Protein 7U4H (pdb70)

InterPro domains:
  IPR001264 Glycosyl transferase, family 51 [PF00912] (29-198)
  IPR001460 Penicillin-binding protein, transpeptidase [PF00905] (474-726)
  IPR012338 Beta-lactamase/transpeptidase-like [G3DSA:3.40.710.10] (445-812)
  IPR012338 Beta-lactamase/transpeptidase-like [SSF56601] (216-817)
  IPR023346 Lysozyme-like domain superfamily [SSF53955] (19-252)
  IPR036950 Transglycosylase domain [G3DSA:1.10.3810.10] (22-246)
  IPR050396 Glycosyltransferase 51/Transpeptidase [PTHR32282] (19-915)

Secondary structure (DSSP, 8-state):
---EEEE-TTS-EEEEE--------S-HHHHHHHHHHHHHHHHHHH---HHHHHHHHHHS--EEEE---HHHHHHHHHHHHTHHHHTT---SSSSTTEE-EE-TT--EE-SSS-EEEEEHHHHB-TTS-EEE-TTSEEE-TTS-EEEESTTEEEETTEEEE--EEEE-TTS-EEEE-B-EEE--SSSEEEEETTEEEE-HHHHTTTSSSEEE-TTS-EEE-TTTS-B-SS-EEESEEEEEEEETTTTEEEEEE-SS--SS----HHHHS-B--GGGHHIIIIIHHHHTTT--TT-EEEE-----TTS------TTSS--EEEEHHHHHHTT-HHHHHHHHHHS-HHHHHHHHHHTTSS-SSSSSSSS---TTT-SSS-S-SHHHHHH---SS-B-HHHHHHHHHHHHTTTEE---BSEEEEE-SSS-EEE------EE-S-HHHHHHHHHHHTTHHHHH-GGG--SSB--EEEEEE-GGG-EEEEEEE-SS-EEEEEEE-SSTTSEES-TTTHHHHHHHHHHHHHTTTPPPB------TTEEEEEEESSSSSBP-TT-SSEEEEEEETT-S--SB-/---EEE-TTS-EEEE--------S-HHHHHHHHHHHHHHHHHHH---HHHHHHHHHHS--EEEE---HHHHHHHHHHHHTHHHHTT---SSSSTTEE-EE-TT--EE-SS--EEEEEHHHHB-TTS-EEE-TTSEEE-TTS-EEEE-SSEEEETTEEEE--EEEE-TTS-EEEE-B-EEE-----EEETTEEEE-GGGTTTT-TTEEE-TTS-EEE-TTSS-B-SS-EEESEEEEEEEETTTTEEEEEE-SS--SSS---HHHH--B--GGGHHIIIIIHHHHTTT--TT-EEEE-----TTS------TTSS--EEEEHHHHHHTT-HHHHHHHHHHS-HHHHHHHHHHTTSS-SS-SSSSS---TTT-SSS-S-SHHHHHH---SS-B-HHHHHHHHHHHHTTTEE---BSEEEEE-SSS-EEE------EESS-HHHHHHHHHHGGGHHHHH-GGG--SSB--EEEEEE-GGG-EEEEEEE-SS-EEEEEEE-SSTTSEES-TTTHHHHHHHHHHHHHTTTPPPB------TTEEEEEEESSSSSBP-TT-SSEEEEEEETT-S--SB-

B-factor: mean 61.92, std 21.51, range [27.69, 157.67]

Foldseek 3Di:
DAFEFEAELVRHTADGDADDCPDHQWFCQQVVVQLVVQLVQQCVVVVDDSVRSVCCRGPQNKYFHWHAPVQLQNVVLVCLLVVLVLLVFDAPDAAGQWDADADPQGFGAFPVGHGQAAAQVQAAPPQRWGKAAPPQWDQDPQRKIKGADPQWFDDPQKIAGGKHWDQDPRSWIFIKGKAIARQDPDQKDDDHRRIIMGGVVRCVVPVQAWDQDPNRIITGDCVRIPIRVVGATPDWKWKWKAFLQALETHYTGQTSDTDDHDDRQQAPAFDQQFLLLALQQFVLLLLVPQAFQLAWFFFDQDADPVGHRPDAFPPRDGDTIFGNLCCSLSSRLSRLLVRCVVPDLVSSVVSCCQLPQAPPPPSVPHQFADCVNDVPFGQSDSCCNRGRPHSRHHHNQSSLQSQSCLLNLQKGWHRGGTAFMAGPVGDTPGGDDIPIGRSHGSQSSVQSQVSQLSNCVPQQVLQDDDQWRKGWHWGQDPPSQKTWIWTDTNGITMIMIIHHPPSSIHGPDPRSSRSNVNNVSVCSVCPPPHRDYRDDHDPQKDKAWAASNHGAGEDPPRDHTDIGIDGNVSHHDHYD/DFEFEAELVRHTADGDAVVPDHQFFCQQVVVQLVVQLVQCCVVVVDDSVRSVCCNGPFRKYFHWHAPVQLQNVVLVCLLCVCVLLVFDAPDAAGQWDADADPQGFGAFPVGHGQAAAQVQQAPPQRWGKAAPPQWDQDPQRKIKGADPQWFADPQKIAGGKHWDQDNRSWIFIKGKAMARHDPQADDHRRIGMGGCVRCPVPVQAWDADPRRIITGDSVRIPIRVVGATPDWKKKWWAFLQQLRTHYIDQTSDTDDHDDRQQAPAFDQQFLLLLLQQFVLLVQVPQAFQLAKDFFDQDADPVGDRPDAFPVRDGDTIFGNLCCSLSSRLSRQLVRCVVPDLVSSVLSCCQLPQAPPPPSVPHQAADCVNDVPFGQSDSCCNRGRPHSRHHHNQSSLQSQSCLLNLQWGFHNGGGAFMAGPVGDTPDGDDTRGHHSHGSQSSVQSQVSQQCNCVPQQVLQDDDQWGWGWHWGQDPPSQKTKIWTDTNGITMIMIIHHPPSSIHGPDPRRSRSNVNNVSVCSVCPPPHRDYRDDGDPQKDKAWAASNHQAGEDPPRDHTDIGIDGRVSHHDDYD

Solvent-accessible surface area: 50162 Å² total; per-residue (Å²): 163,109,47,0,23,0,20,2,92,93,105,76,66,3,12,95,3,118,87,150,134,115,146,87,98,8,4,21,0,0,1,24,17,0,35,83,5,0,6,59,35,0,59,79,66,37,68,61,69,55,130,93,0,73,84,62,0,58,112,19,3,0,27,0,19,3,1,1,33,19,103,16,0,64,35,0,13,139,18,1,66,69,1,5,96,24,17,124,13,75,158,198,56,49,18,1,8,14,37,40,141,135,44,248,48,41,8,0,10,18,141,85,44,91,59,37,6,11,75,76,64,36,0,5,37,167,102,31,22,4,34,0,41,64,80,59,27,70,66,76,118,108,99,13,0,40,1,57,6,61,35,0,32,5,159,139,36,36,0,50,14,20,40,0,22,36,67,55,147,83,21,0,0,11,26,11,29,17,25,100,21,114,2,46,112,86,20,36,98,89,144,69,105,71,20,6,34,0,39,29,74,6,17,138,131,62,82,74,2,59,60,72,59,110,116,32,31,0,20,0,44,38,78,44,2,151,16,60,118,130,9,37,20,2,0,0,0,2,0,0,0,0,25,6,114,57,0,33,0,5,0,2,0,0,0,16,23,34,95,62,134,18,73,0,12,1,33,135,48,33,14,36,0,3,16,0,0,0,0,0,0,0,0,0,0,0,15,57,51,80,29,26,1,2,33,32,12,88,2,27,75,26,125,48,121,68,90,104,75,80,2,152,8,152,46,149,33,80,96,26,86,27,4,0,37,61,0,0,5,26,6,0,22,0,0,0,0,65,1,0,86,100,15,31,46,109,73,0,24,80,7,0,60,62,2,6,0,0,43,98,137,92,50,133,73,7,19,0,13,5,48,114,58,29,139,82,137,38,0,40,72,39,35,2,0,0,28,0,35,9,62,120,0,0,9,4,10,57,0,0,1,0,0,4,0,0,12,24,52,0,90,12,8,38,10,13,0,0,53,75,0,21,23,71,122,49,117,60,16,6,109,24,127,42,47,86,71,89,2,7,46,108,18,6,0,18,4,0,10,27,0,0,66,28,0,2,80,64,36,3,120,24,1,98,34,111,74,4,43,12,0,0,0,10,1,52,15,126,109,22,34,0,2,4,0,0,0,0,1,10,40,22,0,0,0,0,8,0,0,0,54,48,69,76,1,41,5,95,42,108,76,25,3,0,1,50,0,0,1,57,0,1,98,41,2,5,128,80,79,132,87,70,148,25,87,54,71,22,159,81,17,52,106,66,89,2,0,39,55,60,20,66,18,8,66,168,85,25,111,52,24,75,130,2,34,3,37,118,73,68,40,26,123,57,146,92,137,70,0,32,1,22,3,94,104,107,77,70,4,13,36,3,114,103,184,118,148,88,98,8,6,20,1,1,2,23,12,0,36,98,3,0,4,62,41,0,66,83,123,76,136,67,71,57,132,96,0,76,81,64,0,58,111,13,11,1,41,0,26,3,0,0,35,19,106,15,0,64,34,0,14,139,20,2,68,65,2,6,98,25,16,124,13,74,155,201,55,52,26,2,6,14,37,66,52,60,47,247,47,55,6,0,11,21,148,84,42,92,61,39,8,10,76,79,62,36,0,4,37,172,103,35,21,3,32,0,45,65,80,56,34,61,115,68,112,114,108,21,36,42,9,61,5,151,33,1,44,17,183,72,44,37,0,53,16,23,40,2,22,34,68,58,143,80,22,0,0,10,27,10,30,17,21,104,32,115,21,50,115,106,130,92,93,50,106,24,34,9,32,28,53,49,90,19,42,92,142,80,79,90,32,54,67,66,61,112,112,30,33,12,21,4,46,38,90,22,2,151,16,62,119,132,9,38,21,2,0,0,0,2,1,0,0,0,26,8,107,33,1,29,0,5,0,0,0,0,0,17,26,34,95,61,131,16,71,0,11,0,32,128,46,30,11,40,0,3,14,0,0,0,0,0,0,0,0,0,0,0,15,54,46,65,31,24,0,1,34,34,16,94,1,22,70,18,124,50,119,68,90,101,75,75,2,134,5,144,48,135,31,83,91,26,89,29,6,0,40,58,0,0,5,28,5,0,21,0,0,0,0,58,2,1,87,103,13,32,42,109,72,0,20,81,5,0,61,49,1,15,0,1,46,82,133,82,44,143,79,8,17,1,15,5,47,116,71,30,124,119,136,40,0,48,71,41,34,2,0,0,29,0,34,9,62,120,0,0,9,3,11,52,0,0,1,0,0,3,0,0,13,10,39,0,76,20,5,40,5,12,0,0,47,76,0,26,24,83,121,51,133,60,15,14,109,34,159,83,106,79,82,87,1,5,41,98,18,5,0,19,4,0,15,28,0,0,68,26,0,2,81,63,35,3,120,24,1,86,35,106,73,4,44,11,0,0,0,8,1,51,14,126,112,21,34,0,2,3,0,0,0,0,0,11,40,26,0,0,0,0,5,0,0,1,53,48,70,80,1,42,6,93,46,106,124,22,2,0,0,51,1,0,1,66,0,1,98,42,2,6,130,82,79,133,88,78,152,27,98,53,70,25,90,56,23,50,108,64,91,0,0,42,50,53,19,75,19,9,68,166,85,25,109,50,22,77,131,4,36,2,35,45,12,64,23,26,103,58,148,91

Nearest PDB structures (foldseek):
  7u4h-assembly1_A  TM=1.002E+00  e=0.000E+00  Chlamydia trachomatis D/UW-3/CX
  7u4h-assembly2_B  TM=9.990E-01  e=0.000E+00  Chlamydia trachomatis D/UW-3/CX
  2v2f-assembly1_F  TM=8.658E-01  e=2.035E-24  Streptococcus pneumoniae
  3upp-assembly1_A  TM=8.184E-01  e=5.133E-16  Mycobacterium tuberculosis H37Rv
  6kgh-assembly1_A  TM=7.457E-01  e=1.758E-15  Mycobacterium tuberculosis H37Rv

Sequence (1148 aa):
IQSSTILDRNENLVEKIENLEFEREVSTYFTEYVKYQVAEKLMKKFNYTKEEAWDKIYNGGLTIHSTMDQNIQKNLEKLYADFANAMNAPRYGGPSFAAFKRDRASNITDEKGNIILYKKANLLDENNNVIIPKGEFSIDSDNSLKINSQRVSIYQNVLSMASFYTVNDQNNLVTHGIGNFQLPEQGVTVENEKSFKISASVFENYKDFYSVNENGNLVLNSKYFQVDEKGTVQPQSSSVVLDHKTGQLIAIIGGRETTGHPLNRAYRVPRQPGSTMKPLGVYIPALDNGYTAATAIEDAPHYNDKKELWPKNWYNGYRGLQTLRESLVQSINVNAVKTLEDIGIEKSKEYFKKFGLINEDNELDDTYVSRSESVDHNDENLSSMALGGMTRGMTNLKMTGAYAAIANDGRYNEPISFTKVVDSTGKTILEPEQKQRQVTSKENAFIMRDILKGVPDVMAHGAKHPTIEVSGKTGTTDDVQDSWFVGFTPYYTIGTWIGFDNQHIKLNNNNSMAATLWGKVNRIVLEGKEPKKFDGPSENIIRKYVSIRTGLLATEGTEKAIYEYFVKGTEPTKYEQSSTILDRNENLVEKIENLFEREVSTYFTEYVKYQVAEKLMKKFNYTKEEAWDKIYNGGLTIHSTMDQNIQKNLEKLYADFANAMNAPRYGGPSFAAFKRDRASNITDEKGNIILYKKANLLDENNNVIIPKGEFSIDSDNSLKINSQRVSIYQNVLSMASFYTVNDQNNLVTHGIGNFQLPEQTVENEKSFKISASVFENYKDFYSVNENGNLVLNSKYFQVDEKGTVQPQSSSVVLDHKTGQLIAIIGGRETTGHPLNRAYRVPRQPGSTMKPLGVYIPALDNGYTAATAIEDAPHYNDKKELWPKNWYNGYRGLQTLRESLVQSINVNAVKTLEDIGIEKSKEYFKKFGLINEDNELDDTYVSRSESVDHNDENLSSMALGGMTRGMTNLKMTGAYAAIANDGRYNEPISFTKVVDSTGKTILEPEQKQRQVTSKENAFIMRDILKGVPDVMAHGAKHPTIEVSGKTGTTDDVQDSWFVGFTPYYTIGTWIGFDNQHIKLNNNNSMAATLWGKVNRIVLEGKEPKKFDGPSENIIRKYVSIRTGLLATEGTEKAIYEYFVKGTEPTKYE

Structure (mmCIF, N/CA/C/O backbone):
data_7U4H
#
_entry.id   7U4H
#
_cell.length_a   175.790
_cell.length_b   175.790
_cell.length_c   339.700
_cell.angle_alpha   90.000
_cell.angle_beta   90.000
_cell.angle_gamma   120.000
#
_symmetry.space_group_name_H-M   'H 3 2'
#
loop_
_entity.id
_entity.type
_entity.pdbx_description
1 polymer 'Penicillin-binding protein 1A (Pbp1a)'
2 non-polymer 'MAGNESIUM ION'
3 non-polymer 1,2-ETHANEDIOL
4 non-polymer '4-(2-HYDROXYETHYL)-1-PIPERAZINE ETHANESULFONIC ACID'
5 non-polymer 'CHLORIDE ION'
6 water water
#
loop_
_atom_site.group_PDB
_atom_site.id
_atom_site.type_symbol
_atom_site.label_atom_id
_atom_site.label_alt_id
_atom_site.label_comp_id
_atom_site.label_asym_id
_atom_site.label_entity_id
_atom_site.label_seq_id
_atom_site.pdbx_PDB_ins_code
_atom_site.Cartn_x
_atom_site.Cartn_y
_atom_site.Cartn_z
_atom_site.occupancy
_atom_site.B_iso_or_equiv
_atom_site.auth_seq_id
_atom_site.auth_comp_id
_atom_site.auth_asym_id
_atom_site.auth_atom_id
_atom_site.pdbx_PDB_model_num
ATOM 1 N N . ILE A 1 18 ? 38.26268 11.90852 6.69469 1.000 113.09297 70 ILE A N 1
ATOM 2 C CA . ILE A 1 18 ? 37.67834 10.61615 6.36218 1.000 112.16242 70 ILE A CA 1
ATOM 3 C C . ILE A 1 18 ? 36.95372 10.03972 7.57457 1.000 108.13688 70 ILE A C 1
ATOM 4 O O . ILE A 1 18 ? 35.75633 9.75805 7.51707 1.000 106.21387 70 ILE A O 1
ATOM 6 N N . GLN A 1 19 ? 37.69115 9.87154 8.67046 1.000 105.50289 71 GLN A N 1
ATOM 7 C CA . GLN A 1 19 ? 37.12952 9.32597 9.89736 1.000 98.57988 71 GLN A CA 1
ATOM 8 C C . GLN A 1 19 ? 36.04943 10.25207 10.45257 1.000 93.20435 71 GLN A C 1
ATOM 9 O O . GLN A 1 19 ? 36.01401 11.45156 10.17063 1.000 99.64502 71 GLN A O 1
ATOM 15 N N . SER A 1 20 ? 35.16520 9.68067 11.26213 1.000 75.59823 72 SER A N 1
ATOM 16 C CA . SER A 1 20 ? 34.08063 10.41892 11.88718 1.000 69.89261 72 SER A CA 1
ATOM 17 C C . SER A 1 20 ? 34.38172 10.61664 13.36900 1.000 68.93708 72 SER A C 1
ATOM 18 O O . SER A 1 20 ? 35.03654 9.78141 14.00078 1.000 68.72468 72 SER A O 1
ATOM 21 N N . SER A 1 21 ? 33.88718 11.72155 13.92770 1.000 60.34680 73 SER A N 1
ATOM 22 C CA . SER A 1 21 ? 34.14551 12.03087 15.32891 1.000 53.56782 73 SER A CA 1
ATOM 23 C C . SER A 1 21 ? 33.19029 11.26923 16.23708 1.000 54.73908 73 SER A C 1
ATOM 24 O O . SER A 1 21 ? 32.00670 11.10491 15.92582 1.000 55.34559 73 SER A O 1
ATOM 27 N N . THR A 1 22 ? 33.71218 10.80222 17.36748 1.000 51.35313 74 THR A N 1
ATOM 28 C CA . THR A 1 22 ? 32.95027 9.95713 18.27118 1.000 47.02383 74 THR A CA 1
ATOM 29 C C . THR A 1 22 ? 33.08790 10.43661 19.70775 1.000 48.81745 74 THR A C 1
ATOM 30 O O . THR A 1 22 ? 34.10890 11.00807 20.10238 1.000 48.11565 74 THR A O 1
ATOM 34 N N . ILE A 1 23 ? 32.03256 10.19977 20.48114 1.000 46.43425 75 ILE A N 1
ATOM 35 C CA . ILE A 1 23 ? 32.03065 10.40471 21.92168 1.000 43.27529 75 ILE A CA 1
ATOM 36 C C . ILE A 1 23 ? 31.93593 9.03403 22.57363 1.000 45.31517 75 ILE A C 1
ATOM 37 O O . ILE A 1 23 ? 31.11294 8.20328 22.16794 1.000 43.38169 75 ILE A O 1
ATOM 42 N N . LEU A 1 24 ? 32.77393 8.79753 23.57562 1.000 44.75007 76 LEU A N 1
ATOM 43 C CA . LEU A 1 24 ? 32.77013 7.55759 24.33448 1.000 40.99313 76 LEU A CA 1
ATOM 44 C C . LEU A 1 24 ? 32.25334 7.82230 25.74113 1.000 42.09595 76 LEU A C 1
ATOM 45 O O . LEU A 1 24 ? 32.08153 8.96907 26.15827 1.000 44.91829 76 LEU A O 1
ATOM 50 N N . ASP A 1 25 ? 32.01961 6.74564 26.48305 1.000 41.68207 77 ASP A N 1
ATOM 51 C CA . ASP A 1 25 ? 31.65348 6.85800 27.88407 1.000 41.43892 77 ASP A CA 1
ATOM 52 C C . ASP A 1 25 ? 32.91233 6.72124 28.73625 1.000 43.65795 77 ASP A C 1
ATOM 53 O O . ASP A 1 25 ? 34.03232 6.63532 28.22538 1.000 47.15797 77 ASP A O 1
ATOM 58 N N . ARG A 1 26 ? 32.72932 6.70607 30.05634 1.000 41.62935 78 ARG A N 1
ATOM 59 C CA . ARG A 1 26 ? 33.88087 6.57216 30.93910 1.000 42.90419 78 ARG A CA 1
ATOM 60 C C . ARG A 1 26 ? 34.52163 5.19069 30.86544 1.000 45.71974 78 ARG A C 1
ATOM 61 O O . ARG A 1 26 ? 35.53919 4.96226 31.53244 1.000 47.91417 78 ARG A O 1
ATOM 69 N N . ASN A 1 27 ? 33.96809 4.27788 30.06291 1.000 42.73112 79 ASN A N 1
ATOM 70 C CA . ASN A 1 27 ? 34.52018 2.93908 29.89722 1.000 45.21710 79 ASN A CA 1
ATOM 71 C C . ASN A 1 27 ? 34.87658 2.64392 28.44431 1.000 47.21433 79 ASN A C 1
ATOM 72 O O . ASN A 1 27 ? 34.97485 1.47291 28.05908 1.000 52.50021 79 ASN A O 1
ATOM 77 N N . GLU A 1 28 ? 35.06062 3.68878 27.63431 1.000 44.76816 80 GLU A N 1
ATOM 78 C CA . GLU A 1 28 ? 35.54580 3.63143 26.25841 1.000 42.70116 80 GLU A CA 1
ATOM 79 C C . GLU A 1 28 ? 34.50491 3.10146 25.28415 1.000 42.42186 80 GLU A C 1
ATOM 80 O O . GLU A 1 28 ? 34.83808 2.83225 24.12387 1.000 46.82569 80 GLU A O 1
ATOM 86 N N . ASN A 1 29 ? 33.25233 2.95966 25.70626 1.000 42.76264 81 ASN A N 1
ATOM 87 C CA . ASN A 1 29 ? 32.20504 2.44728 24.83511 1.000 42.90843 81 ASN A CA 1
ATOM 88 C C . ASN A 1 29 ? 31.61977 3.57467 23.99329 1.000 45.40704 81 ASN A C 1
ATOM 89 O O . ASN A 1 29 ? 31.45173 4.69970 24.47162 1.000 45.07929 81 ASN A O 1
ATOM 94 N N . LEU A 1 30 ? 31.29481 3.26112 22.73974 1.000 47.09076 82 LEU A N 1
ATOM 95 C CA . LEU A 1 30 ? 30.78386 4.27554 21.82557 1.000 44.60852 82 LEU A CA 1
ATOM 96 C C . LEU A 1 30 ? 29.39989 4.74352 22.25904 1.000 43.08738 82 LEU A C 1
ATOM 97 O O . LEU A 1 30 ? 28.53466 3.93884 22.61178 1.000 46.75005 82 LEU A O 1
ATOM 102 N N . VAL A 1 31 ? 29.19308 6.05805 22.22710 1.000 44.60339 83 VAL A N 1
ATOM 103 C CA . VAL A 1 31 ? 27.96575 6.65732 22.73861 1.000 44.31446 83 VAL A CA 1
ATOM 104 C C . VAL A 1 31 ? 27.32759 7.53330 21.66693 1.000 43.98202 83 VAL A C 1
ATOM 105 O O . VAL A 1 31 ? 26.09817 7.59962 21.55896 1.000 50.16873 83 VAL A O 1
ATOM 109 N N . GLU A 1 32 ? 28.14742 8.20997 20.86548 1.000 44.61095 84 GLU A N 1
ATOM 110 C CA . GLU A 1 32 ? 27.62440 8.98907 19.75173 1.000 47.61962 84 GLU A CA 1
ATOM 111 C C . GLU A 1 32 ? 28.64362 9.04896 18.62484 1.000 48.00323 84 GLU A C 1
ATOM 112 O O . GLU A 1 32 ? 29.84273 9.19556 18.87272 1.000 48.92585 84 GLU A O 1
ATOM 118 N N . LYS A 1 33 ? 28.15580 8.93659 17.38873 1.000 47.68602 85 LYS A N 1
ATOM 119 C CA . LYS A 1 33 ? 28.92084 9.30347 16.20206 1.000 49.06484 85 LYS A CA 1
ATOM 120 C C . LYS A 1 33 ? 28.46630 10.69762 15.79094 1.000 52.75816 85 LYS A C 1
ATOM 121 O O . LYS A 1 33 ? 27.31317 10.88970 15.39028 1.000 57.95796 85 LYS A O 1
ATOM 127 N N . ILE A 1 34 ? 29.36793 11.66692 15.89941 1.000 53.87312 86 ILE A N 1
ATOM 128 C CA . ILE A 1 34 ? 29.01524 13.06902 15.70642 1.000 55.90356 86 ILE A CA 1
ATOM 129 C C . ILE A 1 34 ? 28.82087 13.33466 14.21999 1.000 58.59635 86 ILE A C 1
ATOM 130 O O . ILE A 1 34 ? 29.71032 13.06037 13.40796 1.000 60.66592 86 ILE A O 1
ATOM 135 N N . GLU A 1 35 ? 27.65601 13.86849 13.86234 1.000 58.09205 87 GLU A N 1
ATOM 136 C CA . GLU A 1 35 ? 27.38713 14.29738 12.49942 1.000 65.24693 87 GLU A CA 1
ATOM 137 C C . GLU A 1 35 ? 26.69068 15.64908 12.53379 1.000 72.95508 87 GLU A C 1
ATOM 138 O O . GLU A 1 35 ? 25.99531 15.98119 13.49755 1.000 72.59414 87 GLU A O 1
ATOM 144 N N . ASN A 1 36 ? 26.88487 16.42498 11.46847 1.000 78.12676 88 ASN A N 1
ATOM 145 C CA . ASN A 1 36 ? 26.31633 17.76481 11.37719 1.000 78.02441 88 ASN A CA 1
ATOM 146 C C . ASN A 1 36 ? 24.86560 17.66664 10.92168 1.000 83.75969 88 ASN A C 1
ATOM 147 O O . ASN A 1 36 ? 24.58102 17.13331 9.84299 1.000 84.32923 88 ASN A O 1
ATOM 152 N N . LEU A 1 37 ? 23.95143 18.18475 11.73725 1.000 85.57072 89 LEU A N 1
ATOM 153 C CA . LEU A 1 37 ? 22.52145 18.09294 11.47204 1.000 90.65468 89 LEU A CA 1
ATOM 154 C C . LEU A 1 37 ? 21.88045 19.47202 11.51676 1.000 96.00235 89 LEU A C 1
ATOM 155 O O . LEU A 1 37 ? 20.78007 19.65331 12.04686 1.000 97.74009 89 LEU A O 1
ATOM 160 N N . GLU A 1 38 ? 22.56145 20.46476 10.95199 1.000 97.65351 90 GLU A N 1
ATOM 161 C CA . GLU A 1 38 ? 22.04960 21.82999 10.91833 1.000 101.74966 90 GLU A CA 1
ATOM 162 C C . GLU A 1 38 ? 21.95048 22.35272 9.48492 1.000 100.30557 90 GLU A C 1
ATOM 163 O O . GLU A 1 38 ? 22.64124 21.87217 8.58459 1.000 95.98392 90 GLU A O 1
ATOM 165 N N . PHE A 1 257 ? 25.33320 5.84557 14.35326 1.000 70.74008 309 PHE A N 1
ATOM 166 C CA . PHE A 1 257 ? 24.64945 4.58776 14.63735 1.000 71.36800 309 PHE A CA 1
ATOM 167 C C . PHE A 1 257 ? 23.42538 4.82348 15.52495 1.000 70.08137 309 PHE A C 1
ATOM 168 O O . PHE A 1 257 ? 22.99585 5.96362 15.70381 1.000 73.02102 309 PHE A O 1
ATOM 176 N N . GLU A 1 258 ? 22.86238 3.74884 16.07168 1.000 63.31564 310 GLU A N 1
ATOM 177 C CA . GLU A 1 258 ? 21.67452 3.85084 16.91306 1.000 60.18745 310 GLU A CA 1
ATOM 178 C C . GLU A 1 258 ? 22.07244 4.35802 18.29372 1.000 58.09906 310 GLU A C 1
ATOM 179 O O . GLU A 1 258 ? 22.71917 3.64136 19.06429 1.000 58.86234 310 GLU A O 1
ATOM 185 N N . ARG A 1 259 ? 21.69602 5.59797 18.60368 1.000 57.22679 311 ARG A N 1
ATOM 186 C CA . ARG A 1 259 ? 21.91414 6.13151 19.93970 1.000 46.35247 311 ARG A CA 1
ATOM 187 C C . ARG A 1 259 ? 21.20312 5.26630 20.96930 1.000 47.50601 311 ARG A C 1
ATOM 188 O O . ARG A 1 259 ? 20.13073 4.71290 20.71564 1.000 48.91764 311 ARG A O 1
ATOM 196 N N . GLU A 1 260 ? 21.81265 5.15194 22.14396 1.000 48.77189 312 GLU A N 1
ATOM 197 C CA . GLU A 1 260 ? 21.21380 4.43167 23.25275 1.000 42.90854 312 GLU A CA 1
ATOM 198 C C . GLU A 1 260 ? 20.89549 5.32226 24.44220 1.000 41.31216 312 GLU A C 1
ATOM 199 O O . GLU A 1 260 ? 20.26376 4.85226 25.39421 1.000 43.34017 312 GLU A O 1
ATOM 205 N N . VAL A 1 261 ? 21.29605 6.59172 24.40766 1.000 41.75676 313 VAL A N 1
ATOM 206 C CA . VAL A 1 261 ? 20.98291 7.55618 25.44886 1.000 37.85117 313 VAL A CA 1
ATOM 207 C C . VAL A 1 261 ? 20.47830 8.82773 24.78326 1.000 39.90387 313 VAL A C 1
ATOM 208 O O . VAL A 1 261 ? 20.75563 9.09907 23.61252 1.000 39.13871 313 VAL A O 1
ATOM 212 N N . SER A 1 262 ? 19.71499 9.60474 25.54713 1.000 39.27004 314 SER A N 1
ATOM 213 C CA . SER A 1 262 ? 19.22090 10.87597 25.04956 1.000 37.16143 314 SER A CA 1
ATOM 214 C C . SER A 1 262 ? 20.38363 11.84182 24.82770 1.000 38.16849 314 SER A C 1
ATOM 215 O O . SER A 1 262 ? 21.50670 11.63351 25.29788 1.000 38.58029 314 SER A O 1
ATOM 218 N N . THR A 1 263 ? 20.09357 12.93023 24.11924 1.000 40.54431 315 THR A N 1
ATOM 219 C CA . THR A 1 263 ? 21.13018 13.89422 23.77557 1.000 38.66722 315 THR A CA 1
ATOM 220 C C . THR A 1 263 ? 21.56262 14.76766 24.94751 1.000 39.37607 315 THR A C 1
ATOM 221 O O . THR A 1 263 ? 22.43186 15.62094 24.74888 1.000 37.06303 315 THR A O 1
ATOM 225 N N . TYR A 1 264 ? 21.00494 14.57716 26.14704 1.000 38.12723 316 TYR A N 1
ATOM 226 C CA . TYR A 1 264 ? 21.31201 15.46513 27.26741 1.000 39.48102 316 TYR A CA 1
ATOM 227 C C . TYR A 1 264 ? 22.80683 15.48559 27.57042 1.000 38.87941 316 TYR A C 1
ATOM 228 O O . TYR A 1 264 ? 23.44750 16.54166 27.52687 1.000 36.93522 316 TYR A O 1
ATOM 237 N N . PHE A 1 265 ? 23.38384 14.32145 27.87883 1.000 40.72937 317 PHE A N 1
ATOM 238 C CA . PHE A 1 265 ? 24.78581 14.28737 28.28478 1.000 37.24444 317 PHE A CA 1
ATOM 239 C C . PHE A 1 265 ? 25.70630 14.63400 27.12003 1.000 35.91616 317 PHE A C 1
ATOM 240 O O . PHE A 1 265 ? 26.61338 15.46329 27.25851 1.000 35.85578 317 PHE A O 1
ATOM 248 N N . THR A 1 266 ? 25.48890 14.00591 25.96233 1.000 34.69244 318 THR A N 1
ATOM 249 C CA . THR A 1 266 ? 26.39751 14.19716 24.83791 1.000 37.46289 318 THR A CA 1
ATOM 250 C C . THR A 1 266 ? 26.39611 15.63842 24.34046 1.000 39.75704 318 THR A C 1
ATOM 251 O O . THR A 1 266 ? 27.42440 16.12617 23.85567 1.000 39.92234 318 THR A O 1
ATOM 255 N N . GLU A 1 267 ? 25.26158 16.33277 24.44200 1.000 39.47527 319 GLU A N 1
ATOM 256 C CA . GLU A 1 267 ? 25.22400 17.73342 24.03707 1.000 38.18514 319 GLU A CA 1
ATOM 257 C C . GLU A 1 267 ? 26.16064 18.57984 24.89204 1.000 39.67834 319 GLU A C 1
ATOM 258 O O . GLU A 1 267 ? 26.90911 19.41499 24.36889 1.000 41.99254 319 GLU A O 1
ATOM 264 N N . TYR A 1 268 ? 26.13084 18.38277 26.21596 1.000 34.75436 320 TYR A N 1
ATOM 265 C CA . TYR A 1 268 ? 26.99696 19.17510 27.08288 1.000 38.15252 320 TYR A CA 1
ATOM 266 C C . TYR A 1 268 ? 28.46650 18.83174 26.87697 1.000 39.97593 320 TYR A C 1
ATOM 267 O O . TYR A 1 268 ? 29.32702 19.71224 26.99793 1.000 39.63080 320 TYR A O 1
ATOM 276 N N . VAL A 1 269 ? 28.77606 17.56785 26.57902 1.000 38.66682 321 VAL A N 1
ATOM 277 C CA . VAL A 1 269 ? 30.14756 17.21184 26.22537 1.000 38.69813 321 VAL A CA 1
ATOM 278 C C . VAL A 1 269 ? 30.61952 18.07023 25.06236 1.000 41.65049 321 VAL A C 1
ATOM 279 O O . VAL A 1 269 ? 31.65427 18.74319 25.13957 1.000 45.07410 321 VAL A O 1
ATOM 283 N N . LYS A 1 270 ? 29.85023 18.07363 23.97158 1.000 40.64935 322 LYS A N 1
ATOM 284 C CA . LYS A 1 270 ? 30.22873 18.85730 22.80299 1.000 43.08357 322 LYS A CA 1
ATOM 285 C C . LYS A 1 270 ? 30.26427 20.34769 23.12318 1.000 45.08538 322 LYS A C 1
ATOM 286 O O . LYS A 1 270 ? 31.16136 21.06543 22.66448 1.000 45.90472 322 LYS A O 1
ATOM 292 N N . TYR A 1 271 ? 29.30993 20.82979 23.92270 1.000 42.54963 323 TYR A N 1
ATOM 293 C CA . TYR A 1 271 ? 29.34394 22.22666 24.34532 1.000 42.22911 323 TYR A CA 1
ATOM 294 C C . TYR A 1 271 ? 30.63436 22.53315 25.09318 1.000 45.72086 323 TYR A C 1
ATOM 295 O O . TYR A 1 271 ? 31.32849 23.51040 24.78688 1.000 46.99959 323 TYR A O 1
ATOM 304 N N . GLN A 1 272 ? 30.97576 21.69596 26.07709 1.000 46.97430 324 GLN A N 1
ATOM 305 C CA . GLN A 1 272 ? 32.14847 21.96167 26.90389 1.000 46.20671 324 GLN A CA 1
ATOM 306 C C . GLN A 1 272 ? 33.43479 21.76659 26.11285 1.000 45.87985 324 GLN A C 1
ATOM 307 O O . GLN A 1 272 ? 34.38309 22.54593 26.25984 1.000 48.78476 324 GLN A O 1
ATOM 313 N N . VAL A 1 273 ? 33.48300 20.73573 25.26522 1.000 45.36121 325 VAL A N 1
ATOM 314 C CA . VAL A 1 273 ? 34.64115 20.53898 24.39714 1.000 47.36042 325 VAL A CA 1
ATOM 315 C C . VAL A 1 273 ? 34.85563 21.75829 23.50770 1.000 47.86252 325 VAL A C 1
ATOM 316 O O . VAL A 1 273 ? 35.99274 22.19186 23.29017 1.000 48.57438 325 VAL A O 1
ATOM 320 N N . ALA A 1 274 ? 33.76737 22.34549 23.00072 1.000 48.36665 326 ALA A N 1
ATOM 321 C CA . ALA A 1 274 ? 33.89293 23.51631 22.13783 1.000 48.71570 326 ALA A CA 1
ATOM 322 C C . ALA A 1 274 ? 34.45534 24.71289 22.89782 1.000 54.92211 326 ALA A C 1
ATOM 323 O O . ALA A 1 274 ? 35.32467 25.42721 22.38273 1.000 50.55703 326 ALA A O 1
ATOM 325 N N . GLU A 1 275 ? 33.95785 24.96021 24.11279 1.000 61.99036 327 GLU A N 1
ATOM 326 C CA . GLU A 1 275 ? 34.50143 26.04006 24.93043 1.000 60.82608 327 GLU A CA 1
ATOM 327 C C . GLU A 1 275 ? 35.98105 25.82064 25.20700 1.000 60.34900 327 GLU A C 1
ATOM 328 O O . GLU A 1 275 ? 36.80017 26.73187 25.04051 1.000 62.67843 327 GLU A O 1
ATOM 334 N N . LYS A 1 276 ? 36.34178 24.61576 25.64871 1.000 51.50695 328 LYS A N 1
ATOM 335 C CA . LYS A 1 276 ? 37.74007 24.34203 25.95066 1.000 49.01090 328 LYS A CA 1
ATOM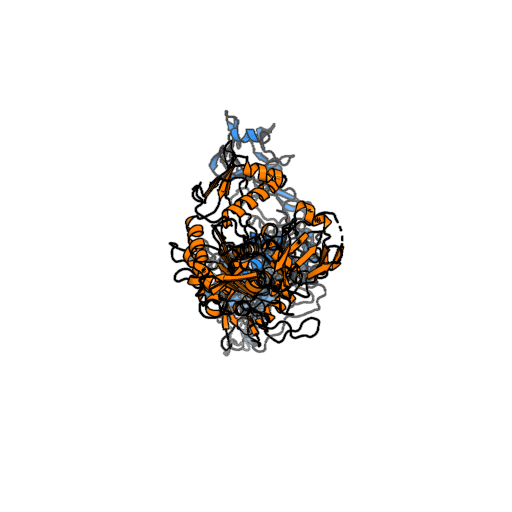 336 C C . LYS A 1 276 ? 38.60822 24.37831 24.69713 1.000 53.94225 328 LYS A C 1
ATOM 337 O O . LYS A 1 276 ? 39.80053 24.69627 24.78352 1.000 54.34729 328 LYS A O 1
ATOM 343 N N . LEU A 1 277 ? 38.02940 24.08415 23.52686 1.000 54.03269 329 LEU A N 1
ATOM 344 C CA . LEU A 1 277 ? 38.77986 24.18947 22.27748 1.000 47.59259 329 LEU A CA 1
ATOM 345 C C . LEU A 1 277 ? 39.02879 25.64055 21.89606 1.000 51.00007 329 LEU A C 1
ATOM 346 O O . LEU A 1 277 ? 40.11764 25.98446 21.42065 1.000 52.64675 329 LEU A O 1
ATOM 351 N N . MET A 1 278 ? 38.03145 26.50625 22.09047 1.000 53.60817 330 MET A N 1
ATOM 352 C CA . MET A 1 278 ? 38.22692 27.92008 21.79124 1.000 49.96287 330 MET A CA 1
ATOM 353 C C . MET A 1 278 ? 39.29135 28.52160 22.69541 1.000 52.48819 330 MET A C 1
ATOM 354 O O . MET A 1 278 ? 40.16831 29.25624 22.22813 1.000 50.03546 330 MET A O 1
ATOM 359 N N . LYS A 1 279 ? 39.24685 28.20102 23.99073 1.000 51.63670 331 LYS A N 1
ATOM 360 C CA . LYS A 1 279 ? 40.23098 28.75179 24.91527 1.000 50.84849 331 LYS A CA 1
ATOM 361 C C . LYS A 1 279 ? 41.64262 28.31988 24.53720 1.000 50.14711 331 LYS A C 1
ATOM 362 O O . LYS A 1 279 ? 42.56965 29.13731 24.53873 1.000 51.61517 331 LYS A O 1
ATOM 364 N N . LYS A 1 280 ? 41.82275 27.04542 24.18272 1.000 52.07378 332 LYS A N 1
ATOM 365 C CA . LYS A 1 280 ? 43.16974 26.53713 23.94409 1.000 50.48846 332 LYS A CA 1
ATOM 366 C C . LYS A 1 280 ? 43.74313 27.05917 22.63447 1.000 48.73342 332 LYS A C 1
ATOM 367 O O . LYS A 1 280 ? 44.88683 27.52539 22.59105 1.000 51.10595 332 LYS A O 1
ATOM 373 N N . PHE A 1 281 ? 42.96778 26.99570 21.55711 1.000 50.06789 333 PHE A N 1
ATOM 374 C CA . PHE A 1 281 ? 43.48281 27.28506 20.22648 1.000 53.20053 333 PHE A CA 1
ATOM 375 C C . PHE A 1 281 ? 43.04218 28.63841 19.68969 1.000 54.99671 333 PHE A C 1
ATOM 376 O O . PHE A 1 281 ? 43.38882 28.97728 18.55257 1.000 55.16227 333 PHE A O 1
ATOM 384 N N . ASN A 1 282 ? 42.31565 29.42669 20.48446 1.000 55.20360 334 ASN A N 1
ATOM 385 C CA . ASN A 1 282 ? 41.78582 30.72062 20.05373 1.000 53.42897 334 ASN A CA 1
ATOM 386 C C . ASN A 1 282 ? 40.86600 30.55447 18.84513 1.000 55.10436 334 ASN A C 1
ATOM 387 O O . ASN A 1 282 ? 40.81890 31.40230 17.95063 1.000 59.34405 334 ASN A O 1
ATOM 392 N N . TYR A 1 283 ? 40.12883 29.44531 18.82187 1.000 55.08497 335 TYR A N 1
ATOM 393 C CA . TYR A 1 283 ? 39.12377 29.20365 17.80088 1.000 51.90255 335 TYR A CA 1
ATOM 394 C C . TYR A 1 283 ? 37.88076 30.04554 18.06211 1.000 52.94530 335 TYR A C 1
ATOM 395 O O . TYR A 1 283 ? 37.60183 30.46230 19.18957 1.000 55.21302 335 TYR A O 1
ATOM 404 N N . THR A 1 284 ? 37.11789 30.27313 17.00129 1.000 54.31217 336 THR A N 1
ATOM 405 C CA . THR A 1 284 ? 35.79516 30.85856 17.12961 1.000 55.87015 336 THR A CA 1
ATOM 406 C C . THR A 1 284 ? 34.77485 29.74776 17.35766 1.000 57.12329 336 THR A C 1
ATOM 407 O O . THR A 1 284 ? 35.10059 28.55838 17.32446 1.000 55.26653 336 THR A O 1
ATOM 411 N N . LYS A 1 285 ? 33.52335 30.14604 17.60616 1.000 61.41918 337 LYS A N 1
ATOM 412 C CA . LYS A 1 285 ? 32.46675 29.15220 17.77172 1.000 55.77311 337 LYS A CA 1
ATOM 413 C C . LYS A 1 285 ? 32.36792 28.26502 16.53879 1.000 60.41673 337 LYS A C 1
ATOM 414 O O . LYS A 1 285 ? 32.24464 27.03921 16.65151 1.000 56.06717 337 LYS A O 1
ATOM 416 N N . GLU A 1 286 ? 32.46455 28.86789 15.35172 1.000 60.87149 338 GLU A N 1
ATOM 417 C CA . GLU A 1 286 ? 32.40609 28.10418 14.11080 1.000 57.85765 338 GLU A CA 1
ATOM 418 C C . GLU A 1 286 ? 33.66355 27.26458 13.92456 1.000 58.30437 338 GLU A C 1
ATOM 419 O O . GLU A 1 286 ? 33.58660 26.08303 13.56486 1.000 58.02437 338 GLU A O 1
ATOM 425 N N . GLU A 1 287 ? 34.83428 27.86206 14.16843 1.000 58.04012 339 GLU A N 1
ATOM 426 C CA . GLU A 1 287 ? 36.09281 27.14364 13.98604 1.000 56.94327 339 GLU A CA 1
ATOM 427 C C . GLU A 1 287 ? 36.19104 25.95060 14.92864 1.000 55.16796 339 GLU A C 1
ATOM 428 O O . GLU A 1 287 ? 36.64113 24.86980 14.53028 1.000 52.44916 339 GLU A O 1
ATOM 434 N N . ALA A 1 288 ? 35.76091 26.12218 16.17960 1.000 55.04670 340 ALA A N 1
ATOM 435 C CA . ALA A 1 288 ? 35.82277 25.02065 17.13164 1.000 50.93962 340 ALA A CA 1
ATOM 436 C C . ALA A 1 288 ? 34.85501 23.91041 16.74727 1.000 51.30958 340 ALA A C 1
ATOM 437 O O . ALA A 1 288 ? 35.17389 22.72405 16.88574 1.000 51.09465 340 ALA A O 1
ATOM 439 N N . TRP A 1 289 ? 33.66802 24.27285 16.26079 1.000 51.89726 341 TRP A N 1
ATOM 440 C CA . TRP A 1 289 ? 32.69971 23.25246 15.87986 1.000 54.48458 341 TRP A CA 1
ATOM 441 C C . TRP A 1 289 ? 33.08800 22.55309 14.58256 1.000 56.17279 341 TRP A C 1
ATOM 442 O O . TRP A 1 289 ? 32.79402 21.36358 14.41529 1.000 56.60371 341 TRP A O 1
ATOM 453 N N . ASP A 1 290 ? 33.74450 23.25848 13.65634 1.000 56.06039 342 ASP A N 1
ATOM 454 C CA . ASP A 1 290 ? 34.27333 22.57736 12.47917 1.000 54.93136 342 ASP A CA 1
ATOM 455 C C . ASP A 1 290 ? 35.27186 21.49907 12.86831 1.000 54.50957 342 ASP A C 1
ATOM 456 O O . ASP A 1 290 ? 35.36313 20.46394 12.19845 1.000 55.90083 342 ASP A O 1
ATOM 461 N N . LYS A 1 291 ? 36.01084 21.71243 13.95740 1.000 54.01587 343 LYS A N 1
ATOM 462 C CA . LYS A 1 291 ? 36.95851 20.70388 14.40954 1.000 51.71152 343 LYS A CA 1
ATOM 463 C C . LYS A 1 291 ? 36.23014 19.52435 15.04292 1.000 55.04236 343 LYS A C 1
ATOM 464 O O . LYS A 1 291 ? 36.62255 18.36732 14.85162 1.000 57.07614 343 LYS A O 1
ATOM 470 N N . ILE A 1 292 ? 35.15327 19.79689 15.78272 1.000 53.90665 344 ILE A N 1
ATOM 471 C CA . ILE A 1 292 ? 34.36133 18.72049 16.36843 1.000 50.61566 344 ILE A CA 1
ATOM 472 C C . ILE A 1 292 ? 33.67942 17.90236 15.28069 1.000 54.91560 344 ILE A C 1
ATOM 473 O O . ILE A 1 292 ? 33.63210 16.66872 15.35124 1.000 53.51922 344 ILE A O 1
ATOM 478 N N . TYR A 1 293 ? 33.14680 18.57189 14.25615 1.000 58.57417 345 TYR A N 1
ATOM 479 C CA . TYR A 1 293 ? 32.38597 17.87445 13.22379 1.000 56.56832 345 TYR A CA 1
ATOM 480 C C . TYR A 1 293 ? 33.29505 17.04756 12.32189 1.000 57.98790 345 TYR A C 1
ATOM 481 O O . TYR A 1 293 ? 33.02871 15.86609 12.07041 1.000 58.69775 345 TYR A O 1
ATOM 490 N N . ASN A 1 294 ? 34.37257 17.65255 11.82161 1.000 57.18953 346 ASN A N 1
ATOM 491 C CA . ASN A 1 294 ? 35.16333 17.06079 10.75010 1.000 57.36767 346 ASN A CA 1
ATOM 492 C C . ASN A 1 294 ? 36.61346 16.79186 11.13664 1.000 57.60040 346 ASN A C 1
ATOM 493 O O . ASN A 1 294 ? 37.43192 16.50839 10.25490 1.000 58.00262 346 ASN A O 1
ATOM 498 N N . GLY A 1 295 ? 36.96049 16.86789 12.41581 1.000 55.41039 347 GLY A N 1
ATOM 499 C CA . GLY A 1 295 ? 38.34289 16.68535 12.79936 1.000 52.42365 347 GLY A CA 1
ATOM 500 C C . GLY A 1 295 ? 38.73927 15.27345 13.16129 1.000 54.82169 347 GLY A C 1
ATOM 501 O O . GLY A 1 295 ? 39.89179 15.04422 13.54411 1.000 55.47208 347 GLY A O 1
ATOM 502 N N . GLY A 1 296 ? 37.82444 14.31524 13.04330 1.000 55.64395 348 GLY A N 1
ATOM 503 C CA . GLY A 1 296 ? 38.11709 12.94044 13.42215 1.000 57.01202 348 GLY A CA 1
ATOM 504 C C . GLY A 1 296 ? 38.51940 12.79702 14.87317 1.000 58.40077 348 GLY A C 1
ATOM 505 O O . GLY A 1 296 ? 39.47275 12.07217 15.18748 1.000 60.40183 348 GLY A O 1
ATOM 506 N N . LEU A 1 297 ? 37.80591 13.47105 15.76918 1.000 54.09320 349 LEU A N 1
ATOM 507 C CA . LEU A 1 297 ? 38.15954 13.49593 17.17738 1.000 48.26793 349 LEU A CA 1
ATOM 508 C C . LEU A 1 297 ? 37.42356 12.39812 17.93105 1.000 51.91092 349 LEU A C 1
ATOM 509 O O . LEU A 1 297 ? 36.27288 12.07673 17.62221 1.000 52.60927 349 LEU A O 1
ATOM 514 N N . THR A 1 298 ? 38.09454 11.82637 18.92279 1.000 52.24892 350 THR A N 1
ATOM 515 C CA . THR A 1 298 ? 37.49380 10.85503 19.82970 1.000 50.20810 350 THR A CA 1
ATOM 516 C C . THR A 1 298 ? 37.46090 11.49158 21.21302 1.000 48.21983 350 THR A C 1
ATOM 517 O O . THR A 1 298 ? 38.51154 11.73761 21.81540 1.000 50.15072 350 THR A O 1
ATOM 521 N N . ILE A 1 299 ? 36.25980 11.76318 21.70949 1.000 45.90696 351 ILE A N 1
ATOM 522 C CA . ILE A 1 299 ? 36.06924 12.45229 22.97895 1.000 46.55616 351 ILE A CA 1
ATOM 523 C C . ILE A 1 299 ? 35.80131 11.40630 24.05067 1.000 47.30580 351 ILE A C 1
ATOM 524 O O . ILE A 1 299 ? 34.79586 10.68724 23.99322 1.000 48.00963 351 ILE A O 1
ATOM 529 N N . HIS A 1 300 ? 36.70206 11.31353 25.02463 1.000 43.39916 352 HIS A N 1
ATOM 530 C CA . HIS A 1 300 ? 36.54704 10.38125 26.13898 1.000 45.13550 352 HIS A CA 1
ATOM 531 C C . HIS A 1 300 ? 35.76062 11.08535 27.23800 1.000 49.12197 352 HIS A C 1
ATOM 532 O O . HIS A 1 300 ? 36.32718 11.73635 28.11821 1.000 47.59004 352 HIS A O 1
ATOM 539 N N . SER A 1 301 ? 34.43419 10.96282 27.18088 1.000 44.93743 353 SER A N 1
ATOM 540 C CA . SER A 1 301 ? 33.57622 11.62271 28.15196 1.000 43.30638 353 SER A CA 1
ATOM 541 C C . SER A 1 301 ? 33.59455 10.87689 29.48573 1.000 45.16774 353 SER A C 1
ATOM 542 O O . SER A 1 301 ? 34.08088 9.74846 29.59691 1.000 46.55086 353 SER A O 1
ATOM 545 N N . THR A 1 302 ? 33.03080 11.52001 30.50582 1.000 42.00200 354 THR A N 1
ATOM 546 C CA . THR A 1 302 ? 32.97657 10.96810 31.85183 1.000 40.70181 354 THR A CA 1
ATOM 547 C C . THR A 1 302 ? 31.69453 10.19425 32.12708 1.000 43.10255 354 THR A C 1
ATOM 548 O O . THR A 1 302 ? 31.48702 9.75236 33.26107 1.000 43.76302 354 THR A O 1
ATOM 552 N N . MET A 1 303 ? 30.84916 9.99802 31.11920 1.000 45.17789 355 MET A N 1
ATOM 553 C CA . MET A 1 303 ? 29.52309 9.44402 31.35057 1.000 39.14888 355 MET A CA 1
ATOM 554 C C . MET A 1 303 ? 29.59464 8.00483 31.84129 1.000 41.04404 355 MET A C 1
ATOM 555 O O . MET A 1 303 ? 30.37160 7.19164 31.33648 1.000 43.13446 355 MET A O 1
ATOM 560 N N . ASP A 1 304 ? 28.77445 7.69433 32.83731 1.000 40.27945 356 ASP A N 1
ATOM 561 C CA . ASP A 1 304 ? 28.49606 6.31766 33.21635 1.000 40.89591 356 ASP A CA 1
ATOM 562 C C . ASP A 1 304 ? 27.20590 5.92668 32.50996 1.000 40.66102 356 ASP A C 1
ATOM 563 O O . ASP A 1 304 ? 26.11490 6.33714 32.92212 1.000 40.55159 356 ASP A O 1
ATOM 568 N N . GLN A 1 305 ? 27.33541 5.12344 31.45319 1.000 41.55966 357 GLN A N 1
ATOM 569 C CA . GLN A 1 305 ? 26.20826 4.89837 30.55596 1.000 42.62733 357 GLN A CA 1
ATOM 570 C C . GLN A 1 305 ? 25.05645 4.19644 31.25939 1.000 40.36985 357 GLN A C 1
ATOM 571 O O . GLN A 1 305 ? 23.88753 4.51629 31.01406 1.000 39.54634 357 GLN A O 1
ATOM 577 N N . ASN A 1 306 ? 25.36103 3.25157 32.15021 1.000 40.20988 358 ASN A N 1
ATOM 578 C CA . ASN A 1 306 ? 24.29083 2.53934 32.83959 1.000 38.47260 358 ASN A CA 1
ATOM 579 C C . ASN A 1 306 ? 23.50307 3.47209 33.74677 1.000 37.04783 358 ASN A C 1
ATOM 580 O O . ASN A 1 306 ? 22.26586 3.43350 33.76063 1.000 39.15856 358 ASN A O 1
ATOM 585 N N . ILE A 1 307 ? 24.19795 4.33361 34.49236 1.000 36.36142 359 ILE A N 1
ATOM 586 C CA . ILE A 1 307 ? 23.49916 5.29116 35.34301 1.000 38.24386 359 ILE A CA 1
ATOM 587 C C . ILE A 1 307 ? 22.69342 6.25991 34.48791 1.000 38.28484 359 ILE A C 1
ATOM 588 O O . ILE A 1 307 ? 21.52636 6.55148 34.78200 1.000 35.72310 359 ILE A O 1
ATOM 593 N N . GLN A 1 308 ? 23.29992 6.75929 33.40687 1.000 38.84998 360 GLN A N 1
ATOM 594 C CA . GLN A 1 308 ? 22.59671 7.65263 32.49081 1.000 37.84187 360 GLN A CA 1
ATOM 595 C C . GLN A 1 308 ? 21.38422 6.96506 31.87448 1.000 36.87015 360 GLN A C 1
ATOM 596 O O . GLN A 1 308 ? 20.28721 7.53510 31.83464 1.000 35.72256 360 GLN A O 1
ATOM 602 N N . LYS A 1 309 ? 21.56495 5.73199 31.39004 1.000 37.45700 361 LYS A N 1
ATOM 603 C CA . LYS A 1 309 ? 20.44717 4.98386 30.82066 1.000 36.43629 361 LYS A CA 1
ATOM 604 C C . LYS A 1 309 ? 19.34447 4.77300 31.84870 1.000 37.15502 361 LYS A C 1
ATOM 605 O O . LYS A 1 309 ? 18.16394 5.01423 31.56951 1.000 37.43429 361 LYS A O 1
ATOM 611 N N . ASN A 1 310 ? 19.71280 4.32685 33.05195 1.000 35.57928 362 ASN A N 1
ATOM 612 C CA . ASN A 1 310 ? 18.69828 4.01226 34.05083 1.000 34.78952 362 ASN A CA 1
ATOM 613 C C . ASN A 1 310 ? 17.97313 5.26565 34.52184 1.000 34.75509 362 ASN A C 1
ATOM 614 O O . ASN A 1 310 ? 16.75795 5.23337 34.74649 1.000 36.80579 362 ASN A O 1
ATOM 619 N N . LEU A 1 311 ? 18.69011 6.38364 34.66493 1.000 37.03687 363 LEU A N 1
ATOM 620 C CA . LEU A 1 311 ? 18.01745 7.61809 35.05695 1.000 36.20354 363 LEU A CA 1
ATOM 621 C C . LEU A 1 311 ? 17.04108 8.08019 33.98510 1.000 35.99240 363 LEU A C 1
ATOM 622 O O . LEU A 1 311 ? 16.01171 8.68616 34.30534 1.000 37.51745 363 LEU A O 1
ATOM 627 N N . GLU A 1 312 ? 17.32675 7.78024 32.71677 1.000 33.69172 364 GLU A N 1
ATOM 628 C CA . GLU A 1 312 ? 16.37927 8.11307 31.66212 1.000 32.96263 364 GLU A CA 1
ATOM 629 C C . GLU A 1 312 ? 15.15138 7.21474 31.72233 1.000 39.61713 364 GLU A C 1
ATOM 630 O O . GLU A 1 312 ? 14.04595 7.65781 31.38665 1.000 40.91583 364 GLU A O 1
ATOM 636 N N . LYS A 1 313 ? 15.31994 5.95770 32.14483 1.000 38.48134 365 LYS A N 1
ATOM 637 C CA . LYS A 1 313 ? 14.16271 5.11034 32.41510 1.000 36.62031 365 LYS A CA 1
ATOM 638 C C . LYS A 1 313 ? 13.22825 5.79042 33.40391 1.000 37.55008 365 LYS A C 1
ATOM 639 O O . LYS A 1 313 ? 12.01342 5.86035 33.18659 1.000 41.92196 365 LYS A O 1
ATOM 645 N N . LEU A 1 314 ? 13.79192 6.31264 34.49720 1.000 38.49969 366 LEU A N 1
ATOM 646 C CA . LEU A 1 314 ? 12.98192 6.96358 35.52139 1.000 39.31602 366 LEU A CA 1
ATOM 647 C C . LEU A 1 314 ? 12.28559 8.19610 34.96218 1.000 39.23567 366 LEU A C 1
ATOM 648 O O . LEU A 1 314 ? 11.08796 8.40690 35.18790 1.000 38.43834 366 LEU A O 1
ATOM 653 N N . TYR A 1 315 ? 13.02290 9.02275 34.22041 1.000 35.20797 367 TYR A N 1
ATOM 654 C CA . TYR A 1 315 ? 12.43298 10.24885 33.70030 1.000 38.39317 367 TYR A CA 1
ATOM 655 C C . TYR A 1 315 ? 11.42134 9.96687 32.59584 1.000 40.83475 367 TYR A C 1
ATOM 656 O O . TYR A 1 315 ? 10.42736 10.69466 32.46836 1.000 37.95002 367 TYR A O 1
ATOM 665 N N . ALA A 1 316 ? 11.64262 8.91670 31.80059 1.000 38.54611 368 ALA A N 1
ATOM 666 C CA . ALA A 1 316 ? 10.63305 8.52169 30.82657 1.000 38.38570 368 ALA A CA 1
ATOM 667 C C . ALA A 1 316 ? 9.35667 8.06476 31.51731 1.000 37.67321 368 ALA A C 1
ATOM 668 O O . ALA A 1 316 ? 8.25957 8.22671 30.97055 1.000 36.27787 368 ALA A O 1
ATOM 670 N N . ASP A 1 317 ? 9.47909 7.51042 32.72430 1.000 38.83565 369 ASP A N 1
ATOM 671 C CA . ASP A 1 317 ? 8.34177 7.06709 33.51919 1.000 39.52752 369 ASP A CA 1
ATOM 672 C C . ASP A 1 317 ? 8.00295 8.05249 34.63235 1.000 41.10460 369 ASP A C 1
ATOM 673 O O . ASP A 1 317 ? 7.50227 7.64757 35.68689 1.000 42.41930 369 ASP A O 1
ATOM 678 N N . PHE A 1 318 ? 8.24960 9.34691 34.40076 1.000 41.84161 370 PHE A N 1
ATOM 679 C CA . PHE A 1 318 ? 8.06002 10.35411 35.44301 1.000 40.41822 370 PHE A CA 1
ATOM 680 C C . PHE A 1 318 ? 6.64171 10.32780 36.00185 1.000 39.58157 370 PHE A C 1
ATOM 681 O O . PHE A 1 318 ? 6.44601 10.44231 37.21783 1.000 38.01172 370 PHE A O 1
ATOM 689 N N . ALA A 1 319 ? 5.63967 10.19167 35.12877 1.000 40.04521 371 ALA A N 1
ATOM 690 C CA . ALA A 1 319 ? 4.25369 10.28931 35.57439 1.000 41.41053 371 ALA A CA 1
ATOM 691 C C . ALA A 1 319 ? 3.89278 9.14949 36.51231 1.000 45.81430 371 ALA A C 1
ATOM 692 O O . ALA A 1 319 ? 3.16427 9.34618 37.49354 1.000 41.48476 371 ALA A O 1
ATOM 694 N N . ASN A 1 320 ? 4.41862 7.95824 36.24509 1.000 49.96369 372 ASN A N 1
ATOM 695 C CA . ASN A 1 320 ? 4.05925 6.80235 37.05302 1.000 48.87309 372 ASN A CA 1
ATOM 696 C C . ASN A 1 320 ? 4.87172 6.74682 38.33948 1.000 49.22704 372 ASN A C 1
ATOM 697 O O . ASN A 1 320 ? 4.34054 6.38449 39.39362 1.000 50.58212 372 ASN A O 1
ATOM 702 N N . ALA A 1 321 ? 6.14823 7.13230 38.27745 1.000 44.17080 373 ALA A N 1
ATOM 703 C CA . ALA A 1 321 ? 6.99647 7.08561 39.46437 1.000 44.20952 373 ALA A CA 1
ATOM 704 C C . ALA A 1 321 ? 6.55334 8.10177 40.51232 1.000 42.74010 373 ALA A C 1
ATOM 705 O O . ALA A 1 321 ? 6.57155 7.81050 41.71422 1.000 42.27247 373 ALA A O 1
ATOM 707 N N . MET A 1 322 ? 6.15979 9.29698 40.08318 1.000 43.16661 374 MET A N 1
ATOM 708 C CA . MET A 1 322 ? 5.75746 10.35641 40.99725 1.000 44.50971 374 MET A CA 1
ATOM 709 C C . MET A 1 322 ? 4.27815 10.29839 41.36563 1.000 45.80663 374 MET A C 1
ATOM 710 O O . MET A 1 322 ? 3.78026 11.23278 42.00462 1.000 44.29478 374 MET A O 1
ATOM 715 N N . ASN A 1 323 ? 3.57438 9.22548 40.98216 1.000 43.42646 375 ASN A N 1
ATOM 716 C CA . ASN A 1 323 ? 2.15326 9.03175 41.29523 1.000 40.80655 375 ASN A CA 1
ATOM 717 C C . ASN A 1 323 ? 1.31138 10.21226 40.81473 1.000 42.50303 375 ASN A C 1
ATOM 718 O O . ASN A 1 323 ? 0.50183 10.76956 41.55850 1.000 41.95942 375 ASN A O 1
ATOM 723 N N . ALA A 1 324 ? 1.50177 10.58159 39.55191 1.000 43.10041 376 ALA A N 1
ATOM 724 C CA . ALA A 1 324 ? 0.75470 11.67867 38.95066 1.000 38.06384 376 ALA A CA 1
ATOM 725 C C . ALA A 1 324 ? -0.73721 11.37410 38.96550 1.000 40.12491 376 ALA A C 1
ATOM 726 O O . ALA A 1 324 ? -1.15789 10.35965 38.38976 1.000 43.47744 376 ALA A O 1
ATOM 728 N N . PRO A 1 325 ? -1.56084 12.19422 39.61760 1.000 40.72434 377 PRO A N 1
ATOM 729 C CA . PRO A 1 325 ? -3.00264 11.92880 39.62337 1.000 36.60098 377 PRO A CA 1
ATOM 730 C C . PRO A 1 325 ? -3.53363 11.94455 38.20195 1.000 38.20773 377 PRO A C 1
ATOM 731 O O . PRO A 1 325 ? -3.15936 12.79384 37.39170 1.000 41.08570 377 PRO A O 1
ATOM 735 N N . ARG A 1 326 ? -4.39298 10.97750 37.89107 1.000 42.29674 378 ARG A N 1
ATOM 736 C CA . ARG A 1 326 ? -4.78457 10.74464 36.51114 1.000 44.35842 378 ARG A CA 1
ATOM 737 C C . ARG A 1 326 ? -6.26856 10.94564 36.22795 1.000 45.70002 378 ARG A C 1
ATOM 738 O O . ARG A 1 326 ? -6.69441 10.72746 35.08731 1.000 47.58656 378 ARG A O 1
ATOM 746 N N . TYR A 1 327 ? -7.06816 11.37721 37.20623 1.000 41.06385 379 TYR A N 1
ATOM 747 C CA . TYR A 1 327 ? -8.49559 11.56415 36.97869 1.000 44.00918 379 TYR A CA 1
ATOM 748 C C . TYR A 1 327 ? -8.98077 13.00326 37.10436 1.000 43.76582 379 TYR A C 1
ATOM 749 O O . TYR A 1 327 ? -10.04713 13.31957 36.56339 1.000 44.13654 379 TYR A O 1
ATOM 758 N N . GLY A 1 328 ? -8.25149 13.87574 37.79387 1.000 40.38080 380 GLY A N 1
ATOM 759 C CA . GLY A 1 328 ? -8.67688 15.25819 37.91205 1.000 39.07450 380 GLY A CA 1
ATOM 760 C C . GLY A 1 328 ? -8.13354 16.14061 36.80704 1.000 39.41118 380 GLY A C 1
ATOM 761 O O . GLY A 1 328 ? -8.06676 15.72082 35.64732 1.000 38.31818 380 GLY A O 1
ATOM 762 N N . GLY A 1 329 ? -7.74873 17.37484 37.15166 1.000 39.08799 381 GLY A N 1
ATOM 763 C CA . GLY A 1 329 ? -7.10976 18.24698 36.20959 1.000 35.95958 381 GLY A CA 1
ATOM 764 C C . GLY A 1 329 ? -5.70405 17.77776 35.87942 1.000 39.38786 381 GLY A C 1
ATOM 765 O O . GLY A 1 329 ? -5.23067 16.75022 36.38690 1.000 39.29864 381 GLY A O 1
ATOM 766 N N . PRO A 1 330 ? -5.01515 18.53726 35.02798 1.000 39.92419 382 PRO A N 1
ATOM 767 C CA . PRO A 1 330 ? -3.65854 18.14599 34.61987 1.000 37.19191 382 PRO A CA 1
ATOM 768 C C . PRO A 1 330 ? -2.75684 17.92561 35.82709 1.000 40.34329 382 PRO A C 1
ATOM 769 O O . PRO A 1 330 ? -2.71797 18.74071 36.75537 1.000 39.49688 382 PRO A O 1
ATOM 773 N N . SER A 1 331 ? -2.03250 16.80401 35.80504 1.000 41.80817 383 SER A N 1
ATOM 774 C CA . SER A 1 331 ? -1.27477 16.33911 36.96315 1.000 37.54523 383 SER A CA 1
ATOM 775 C C . SER A 1 331 ? -0.33382 17.41713 37.47667 1.000 37.56660 383 SER A C 1
ATOM 776 O O . SER A 1 331 ? 0.38762 18.05201 36.70196 1.000 38.76556 383 SER A O 1
ATOM 779 N N . PHE A 1 332 ? -0.36544 17.63252 38.79209 1.000 39.22710 384 PHE A N 1
ATOM 780 C CA . PHE A 1 332 ? 0.51385 18.53320 39.53496 1.000 38.32264 384 PHE A CA 1
ATOM 781 C C . PHE A 1 332 ? 0.31644 20.00070 39.17211 1.000 42.61619 384 PHE A C 1
ATOM 782 O O . PHE A 1 332 ? 0.98827 20.85953 39.75563 1.000 46.53125 384 PHE A O 1
ATOM 790 N N . ALA A 1 333 ? -0.59345 20.32449 38.25606 1.000 40.74441 385 ALA A N 1
ATOM 791 C CA . ALA A 1 333 ? -0.68325 21.66634 37.69932 1.000 40.34349 385 ALA A CA 1
ATOM 792 C C . ALA A 1 333 ? -1.62697 22.53400 38.52146 1.000 47.41129 385 ALA A C 1
ATOM 793 O O . ALA A 1 333 ? -2.76304 22.13730 38.80457 1.000 49.44202 385 ALA A O 1
ATOM 795 N N . ALA A 1 334 ? -1.14350 23.71411 38.90752 1.000 47.49271 386 ALA A N 1
ATOM 796 C CA . ALA A 1 334 ? -1.94368 24.74483 39.56104 1.000 44.61369 386 ALA A CA 1
ATOM 797 C C . ALA A 1 334 ? -1.86303 25.99903 38.70057 1.000 46.74845 386 ALA A C 1
ATOM 798 O O . ALA A 1 334 ? -0.78603 26.58630 38.55641 1.000 46.65876 386 ALA A O 1
ATOM 800 N N . PHE A 1 335 ? -2.98998 26.40518 38.11879 1.000 51.82085 387 PHE A N 1
ATOM 801 C CA . PHE A 1 335 ? -2.99338 27.54135 37.20925 1.000 51.01184 387 PHE A CA 1
ATOM 802 C C . PHE A 1 335 ? -4.37546 28.18057 37.18118 1.000 54.88552 387 PHE A C 1
ATOM 803 O O . PHE A 1 335 ? -5.35218 27.63316 37.69867 1.000 58.36315 387 PHE A O 1
ATOM 811 N N . LYS A 1 336 ? -4.44379 29.35394 36.56000 1.000 51.51655 388 LYS A N 1
ATOM 812 C CA . LYS A 1 336 ? -5.69512 30.06496 36.34515 1.000 49.82310 388 LYS A CA 1
ATOM 813 C C . LYS A 1 336 ? -6.18820 29.80548 34.92774 1.000 53.19667 388 LYS A C 1
ATOM 814 O O . LYS A 1 336 ? -5.40683 29.84233 33.97205 1.000 51.69944 388 LYS A O 1
ATOM 820 N N . ARG A 1 337 ? -7.48283 29.52949 34.79795 1.000 58.58727 389 ARG A N 1
ATOM 821 C CA . ARG A 1 337 ? -8.11085 29.29169 33.50746 1.000 55.85378 389 ARG A CA 1
ATOM 822 C C . ARG A 1 337 ? -9.26788 30.26083 33.30408 1.000 57.11381 389 ARG A C 1
ATOM 823 O O . ARG A 1 337 ? -9.84632 30.77109 34.26856 1.000 59.07959 389 ARG A O 1
ATOM 831 N N . ASP A 1 338 ? -9.59033 30.52519 32.03936 1.000 48.99572 390 ASP A N 1
ATOM 832 C CA . ASP A 1 338 ? -10.74370 31.34446 31.70001 1.000 47.98237 390 ASP A CA 1
ATOM 833 C C . ASP A 1 338 ? -11.96615 30.44847 31.49910 1.000 47.66283 390 ASP A C 1
ATOM 834 O O . ASP A 1 338 ? -11.89959 29.22590 31.65070 1.000 49.29075 390 ASP A O 1
ATOM 839 N N . ARG A 1 339 ? -13.10059 31.05482 31.13912 1.000 48.00680 391 ARG A N 1
ATOM 840 C CA . ARG A 1 339 ? -14.32602 30.27255 31.00348 1.000 48.79430 391 ARG A CA 1
ATOM 841 C C . ARG A 1 339 ? -14.25385 29.26348 29.86403 1.000 49.46799 391 ARG A C 1
ATOM 842 O O . ARG A 1 339 ? -15.06518 28.33154 29.82947 1.000 49.21751 391 ARG A O 1
ATOM 850 N N . ALA A 1 340 ? -13.30504 29.42029 28.94183 1.000 47.56442 392 ALA A N 1
ATOM 851 C CA . ALA A 1 340 ? -13.12671 28.49232 27.83482 1.000 44.50794 392 ALA A CA 1
ATOM 852 C C . ALA A 1 340 ? -11.95256 27.54472 28.05018 1.000 46.64120 392 ALA A C 1
ATOM 853 O O . ALA A 1 340 ? -11.51455 26.89121 27.09782 1.000 45.15224 392 ALA A O 1
ATOM 855 N N . SER A 1 341 ? -11.43283 27.46614 29.27838 1.000 48.80591 393 SER A N 1
ATOM 856 C CA . SER A 1 341 ? -10.37141 26.53273 29.66105 1.000 47.16012 393 SER A CA 1
ATOM 857 C C . SER A 1 341 ? -9.04272 26.83616 28.97241 1.000 40.65023 393 SER A C 1
ATOM 858 O O . SER A 1 341 ? -8.28800 25.92166 28.64059 1.000 42.15547 393 SER A O 1
ATOM 861 N N . ASN A 1 342 ? -8.74517 28.11215 28.74744 1.000 41.92149 394 ASN A N 1
ATOM 862 C CA . ASN A 1 342 ? -7.40846 28.53546 28.35373 1.000 43.37661 394 ASN A CA 1
ATOM 863 C C . ASN A 1 342 ? -6.62032 28.90555 29.60433 1.000 47.91694 394 ASN A C 1
ATOM 864 O O . ASN A 1 342 ? -7.16505 29.50347 30.53609 1.000 51.60858 394 ASN A O 1
ATOM 869 N N . ILE A 1 343 ? -5.33561 28.56310 29.62194 1.000 48.93518 395 ILE A N 1
ATOM 870 C CA . ILE A 1 343 ? -4.49975 28.86226 30.78177 1.000 48.19982 395 ILE A CA 1
ATOM 871 C C . ILE A 1 343 ? -4.02978 30.30713 30.69766 1.000 48.49840 395 ILE A C 1
ATOM 872 O O . ILE A 1 343 ? -3.50396 30.74565 29.66751 1.000 48.25903 395 ILE A O 1
ATOM 877 N N . THR A 1 344 ? -4.21266 31.04938 31.78420 1.000 50.34597 396 THR A N 1
ATOM 878 C CA . THR A 1 344 ? -3.90925 32.47076 31.82337 1.000 54.20856 396 THR A CA 1
ATOM 879 C C . THR A 1 344 ? -2.88917 32.76240 32.91784 1.000 55.62195 396 THR A C 1
ATOM 880 O O . THR A 1 344 ? -2.56636 31.90885 33.74841 1.000 53.82764 396 THR A O 1
ATOM 884 N N . ASP A 1 345 ? -2.37288 33.98965 32.90424 1.000 57.88621 397 ASP A N 1
ATOM 885 C CA . ASP A 1 345 ? -1.50242 34.44938 33.97370 1.000 61.25181 397 ASP A CA 1
ATOM 886 C C . ASP A 1 345 ? -2.34164 34.96574 35.14172 1.000 62.54892 397 ASP A C 1
ATOM 887 O O . ASP A 1 345 ? -3.57370 34.89562 35.13795 1.000 60.81959 397 ASP A O 1
ATOM 892 N N . GLU A 1 346 ? -1.65917 35.47663 36.16894 1.000 68.42957 398 GLU A N 1
ATOM 893 C CA . GLU A 1 346 ? -2.36201 36.03089 37.32237 1.000 69.06730 398 GLU A CA 1
ATOM 894 C C . GLU A 1 346 ? -3.24126 37.21142 36.92106 1.000 66.04120 398 GLU A C 1
ATOM 895 O O . GLU A 1 346 ? -4.33703 37.39076 37.46518 1.000 61.87856 398 GLU A O 1
ATOM 901 N N . LYS A 1 347 ? -2.78719 38.01706 35.95649 1.000 71.75882 399 LYS A N 1
ATOM 902 C CA . LYS A 1 347 ? -3.56038 39.18445 35.54256 1.000 72.84056 399 LYS A CA 1
ATOM 903 C C . LYS A 1 347 ? -4.79995 38.77691 34.75475 1.000 73.89171 399 LYS A C 1
ATOM 904 O O . LYS A 1 347 ? -5.87059 39.37384 34.91775 1.000 80.79958 399 LYS A O 1
ATOM 906 N N . GLY A 1 348 ? -4.67241 37.77712 33.88767 1.000 67.88607 400 GLY A N 1
ATOM 907 C CA . GLY A 1 348 ? -5.80197 37.28773 33.12487 1.000 61.24016 400 GLY A CA 1
ATOM 908 C C . GLY A 1 348 ? -5.48713 37.06379 31.66122 1.000 58.49012 400 GLY A C 1
ATOM 909 O O . GLY A 1 348 ? -6.33249 36.56994 30.91063 1.000 58.31922 400 GLY A O 1
ATOM 910 N N . ASN A 1 349 ? -4.27286 37.41457 31.24460 1.000 62.55369 401 ASN A N 1
ATOM 911 C CA . ASN A 1 349 ? -3.88189 37.25463 29.85023 1.000 58.68861 401 ASN A CA 1
ATOM 912 C C . ASN A 1 349 ? -3.66707 35.78568 29.52441 1.000 56.01186 401 ASN A C 1
ATOM 913 O O . ASN A 1 349 ? -3.05052 35.04800 30.29701 1.000 58.56406 401 ASN A O 1
ATOM 918 N N . ILE A 1 350 ? -4.17494 35.35960 28.36960 1.000 49.56641 402 ILE A N 1
ATOM 919 C CA . ILE A 1 350 ? -4.01629 33.96926 27.96627 1.000 50.14090 402 ILE A CA 1
ATOM 920 C C . ILE A 1 350 ? -2.55321 33.69815 27.64470 1.000 51.27246 402 ILE A C 1
ATOM 921 O O . ILE A 1 350 ? -1.91127 34.45424 26.90447 1.000 54.60891 402 ILE A O 1
ATOM 926 N N . ILE A 1 351 ? -2.01099 32.63040 28.22418 1.000 48.63452 403 ILE A N 1
ATOM 927 C CA . ILE A 1 351 ? -0.65230 32.19995 27.92596 1.000 48.64818 403 ILE A CA 1
ATOM 928 C C . ILE A 1 351 ? -0.60902 30.84227 27.23679 1.000 46.36646 403 ILE A C 1
ATOM 929 O O . ILE A 1 351 ? 0.39523 30.53314 26.57754 1.000 47.13672 403 ILE A O 1
ATOM 934 N N . LEU A 1 352 ? -1.64844 30.02602 27.36493 1.000 44.61911 404 LEU A N 1
ATOM 935 C CA . LEU A 1 352 ? -1.69645 28.73316 26.69274 1.000 43.28988 404 LEU A CA 1
ATOM 936 C C . LEU A 1 352 ? -3.14309 28.47755 26.30144 1.000 44.95292 404 LEU A C 1
ATOM 937 O O . LEU A 1 352 ? -4.00521 28.33073 27.17321 1.000 46.51633 404 LEU A O 1
ATOM 942 N N . TYR A 1 353 ? -3.41093 28.44329 25.00197 1.000 43.18051 405 TYR A N 1
ATOM 943 C CA . TYR A 1 353 ? -4.75601 28.16422 24.53397 1.000 45.52454 405 TYR A CA 1
ATOM 944 C C . TYR A 1 353 ? -5.05371 26.67537 24.63857 1.000 44.51438 405 TYR A C 1
ATOM 945 O O . TYR A 1 353 ? -4.15571 25.83317 24.57374 1.000 43.21312 405 TYR A O 1
ATOM 954 N N . LYS A 1 354 ? -6.32870 26.35472 24.81942 1.000 40.83521 406 LYS A N 1
ATOM 955 C CA . LYS A 1 354 ? -6.76499 24.98146 24.63662 1.000 37.47365 406 LYS A CA 1
ATOM 956 C C . LYS A 1 354 ? -6.77051 24.68355 23.14302 1.000 41.96440 406 LYS A C 1
ATOM 957 O O . LYS A 1 354 ? -7.30294 25.47170 22.35585 1.000 44.35061 406 LYS A O 1
ATOM 963 N N . LYS A 1 355 ? -6.15132 23.56186 22.75122 1.000 42.49194 407 LYS A N 1
ATOM 964 C CA . LYS A 1 355 ? -5.87273 23.31102 21.33627 1.000 40.55329 407 LYS A CA 1
ATOM 965 C C . LYS A 1 355 ? -7.08795 23.58065 20.45671 1.000 43.85786 407 LYS A C 1
ATOM 966 O O . LYS A 1 355 ? -6.97505 24.22838 19.40837 1.000 47.08115 407 LYS A O 1
ATOM 972 N N . ALA A 1 356 ? -8.26432 23.11412 20.88055 1.000 38.82598 408 ALA A N 1
ATOM 973 C CA . ALA A 1 356 ? -9.46101 23.26442 20.06430 1.000 40.49854 408 ALA A CA 1
ATOM 974 C C . ALA A 1 356 ? -9.88322 24.71992 19.90537 1.000 43.21068 408 ALA A C 1
ATOM 975 O O . ALA A 1 356 ? -10.58078 25.04563 18.93965 1.000 47.19854 408 ALA A O 1
ATOM 977 N N . ASN A 1 357 ? -9.48421 25.59966 20.82371 1.000 42.20983 409 ASN A N 1
ATOM 978 C CA . ASN A 1 357 ? -9.84075 27.00670 20.70957 1.000 38.18062 409 ASN A CA 1
ATOM 979 C C . ASN A 1 357 ? -8.94825 27.75929 19.73833 1.000 45.36631 409 ASN A C 1
ATOM 980 O O . ASN A 1 357 ? -9.33704 28.83059 19.26230 1.000 46.22297 409 ASN A O 1
ATOM 985 N N . LEU A 1 358 ? -7.77714 27.21811 19.42176 1.000 48.87770 410 LEU A N 1
ATOM 986 C CA . LEU A 1 358 ? -6.80658 27.88440 18.56410 1.000 47.58318 410 LEU A CA 1
ATOM 987 C C . LEU A 1 358 ? -6.63043 27.21462 17.21176 1.000 51.09327 410 LEU A C 1
ATOM 988 O O . LEU A 1 358 ? -6.46882 27.90747 16.20427 1.000 54.68437 410 LEU A O 1
ATOM 993 N N . LEU A 1 359 ? -6.66321 25.88581 17.16003 1.000 48.15254 411 LEU A N 1
ATOM 994 C CA . LEU A 1 359 ? -6.46682 25.13937 15.92618 1.000 53.29307 411 LEU A CA 1
ATOM 995 C C . LEU A 1 359 ? -7.75724 24.44393 15.51791 1.000 51.88157 411 LEU A C 1
ATOM 996 O O . LEU A 1 359 ? -8.58718 24.09521 16.36312 1.000 51.68524 411 LEU A O 1
ATOM 1001 N N . ASP A 1 360 ? -7.92443 24.24988 14.21440 1.000 54.18604 412 ASP A N 1
ATOM 1002 C CA . ASP A 1 360 ? -9.06855 23.50359 13.71384 1.000 59.13608 412 ASP A CA 1
ATOM 1003 C C . ASP A 1 360 ? -8.64288 22.04866 13.50754 1.000 60.70261 412 ASP A C 1
ATOM 1004 O O . ASP A 1 360 ? -7.62291 21.60833 14.04428 1.000 61.14663 412 ASP A O 1
ATOM 1009 N N . GLU A 1 361 ? -9.40673 21.29338 12.71777 1.000 61.12796 413 GLU A N 1
ATOM 1010 C CA . GLU A 1 361 ? -9.11782 19.88079 12.51135 1.000 60.13146 413 GLU A CA 1
ATOM 1011 C C . GLU A 1 361 ? -7.88976 19.64926 11.64257 1.000 58.60232 413 GLU A C 1
ATOM 1012 O O . GLU A 1 361 ? -7.41702 18.51170 11.56507 1.000 61.16157 413 GLU A O 1
ATOM 1018 N N . ASN A 1 362 ? -7.36368 20.69039 10.99357 1.000 58.12781 414 ASN A N 1
ATOM 1019 C CA . ASN A 1 362 ? -6.21920 20.57390 10.09741 1.000 58.67331 414 ASN A CA 1
ATOM 1020 C C . ASN A 1 362 ? -4.98693 21.29976 10.63136 1.000 56.41011 414 ASN A C 1
ATOM 1021 O O . ASN A 1 362 ? -4.11642 21.70330 9.85683 1.000 58.28766 414 ASN A O 1
ATOM 1026 N N . ASN A 1 363 ? -4.90491 21.47268 11.95171 1.000 55.31942 415 ASN A N 1
ATOM 1027 C CA . ASN A 1 363 ? -3.80256 22.18865 12.59845 1.000 59.41050 415 ASN A CA 1
ATOM 1028 C C . ASN A 1 363 ? -3.64484 23.60815 12.05745 1.000 61.71662 415 ASN A C 1
ATOM 1029 O O . ASN A 1 363 ? -2.54363 24.16414 12.05255 1.000 62.97660 415 ASN A O 1
ATOM 1034 N N . ASN A 1 364 ? -4.74475 24.20935 11.61815 1.000 58.77637 416 ASN A N 1
ATOM 1035 C CA . ASN A 1 364 ? -4.74937 25.57159 11.11029 1.000 53.22037 416 ASN A CA 1
ATOM 1036 C C . ASN A 1 364 ? -5.24716 26.51186 12.19710 1.000 55.58979 416 ASN A C 1
ATOM 1037 O O . ASN A 1 364 ? -6.20475 26.19820 12.90870 1.000 59.33889 416 ASN A O 1
ATOM 1042 N N . VAL A 1 365 ? -4.59958 27.66307 12.32479 1.000 54.47075 417 VAL A N 1
ATOM 1043 C CA . VAL A 1 365 ? -5.00868 28.64187 13.32586 1.000 58.50743 417 VAL A CA 1
ATOM 1044 C C . VAL A 1 365 ? -6.28006 29.33940 12.86134 1.000 59.95320 417 VAL A C 1
ATOM 1045 O O . VAL A 1 365 ? -6.36298 29.81732 11.72323 1.000 59.45994 417 VAL A O 1
ATOM 1049 N N . ILE A 1 366 ? -7.27405 29.40492 13.74330 1.000 57.49061 418 ILE A N 1
ATOM 1050 C CA . ILE A 1 366 ? -8.52136 30.10870 13.47600 1.000 58.00228 418 ILE A CA 1
ATOM 1051 C C . ILE A 1 366 ? -8.52675 31.39983 14.27847 1.000 56.53001 418 ILE A C 1
ATOM 1052 O O . ILE A 1 366 ? -8.30333 31.38638 15.49347 1.000 55.89363 418 ILE A O 1
ATOM 1057 N N . ILE A 1 367 ? -8.76437 32.51034 13.59451 1.000 67.12639 419 ILE A N 1
ATOM 1058 C CA . ILE A 1 367 ? -8.90649 33.82942 14.20204 1.000 64.03766 419 ILE A CA 1
ATOM 1059 C C . ILE A 1 367 ? -10.38875 34.18293 14.16765 1.000 65.22225 419 ILE A C 1
ATOM 1060 O O . ILE A 1 367 ? -10.96160 34.30565 13.07688 1.000 66.00499 419 ILE A O 1
ATOM 1065 N N . PRO A 1 368 ? -11.04767 34.33562 15.31388 1.000 66.16076 420 PRO A N 1
ATOM 1066 C CA . PRO A 1 368 ? -12.50872 34.47063 15.31580 1.000 71.37457 420 PRO A CA 1
ATOM 1067 C C . PRO A 1 368 ? -12.96276 35.78360 14.69937 1.000 74.25438 420 PRO A C 1
ATOM 1068 O O . PRO A 1 368 ? -12.19481 36.73665 14.54874 1.000 74.61826 420 PRO A O 1
ATOM 1072 N N . LYS A 1 369 ? -14.24102 35.80964 14.32884 1.000 74.27877 421 LYS A N 1
ATOM 1073 C CA . LYS A 1 369 ? -14.82821 37.01384 13.76361 1.000 73.92422 421 LYS A CA 1
ATOM 1074 C C . LYS A 1 369 ? -14.74712 38.15079 14.77414 1.000 78.43774 421 LYS A C 1
ATOM 1075 O O . LYS A 1 369 ? -14.79429 37.93933 15.99051 1.000 76.35561 421 LYS A O 1
ATOM 1077 N N . GLY A 1 370 ? -14.62211 39.36879 14.26169 1.000 79.64812 422 GLY A N 1
ATOM 1078 C CA . GLY A 1 370 ? -14.39746 40.50949 15.11496 1.000 79.42400 422 GLY A CA 1
ATOM 1079 C C . GLY A 1 370 ? -12.94689 40.75333 15.46113 1.000 77.36271 422 GLY A C 1
ATOM 1080 O O . GLY A 1 370 ? -12.64370 41.75527 16.12073 1.000 82.75166 422 GLY A O 1
ATOM 1081 N N . GLU A 1 371 ? -12.04044 39.86934 15.04878 1.000 75.15103 423 GLU A N 1
ATOM 1082 C CA . GLU A 1 371 ? -10.61935 40.05974 15.28603 1.000 77.24540 423 GLU A CA 1
ATOM 1083 C C . GLU A 1 371 ? -9.80531 40.04835 13.99974 1.000 75.15256 423 GLU A C 1
ATOM 1084 O O . GLU A 1 371 ? -8.58819 40.26621 14.05080 1.000 72.68130 423 GLU A O 1
ATOM 1090 N N . PHE A 1 372 ? -10.43588 39.78993 12.85542 1.000 76.90976 424 PHE A N 1
ATOM 1091 C CA . PHE A 1 372 ? -9.81803 39.96710 11.55087 1.000 75.12479 424 PHE A CA 1
ATOM 1092 C C . PHE A 1 372 ? -10.76693 40.74457 10.64712 1.000 74.15998 424 PHE A C 1
ATOM 1093 O O . PHE A 1 372 ? -11.98803 40.69891 10.82155 1.000 74.60026 424 PHE A O 1
ATOM 1101 N N . SER A 1 373 ? -10.19375 41.47199 9.68685 1.000 77.51169 425 SER A N 1
ATOM 1102 C CA . SER A 1 373 ? -10.97246 42.22803 8.71235 1.000 76.56007 425 SER A CA 1
ATOM 1103 C C . SER A 1 373 ? -10.23702 42.23858 7.37938 1.000 75.93024 425 SER A C 1
ATOM 1104 O O . SER A 1 373 ? -9.01188 42.38492 7.34264 1.000 75.37248 425 SER A O 1
ATOM 1107 N N . ILE A 1 374 ? -10.98587 42.07097 6.29137 1.000 77.31774 426 ILE A N 1
ATOM 1108 C CA . ILE A 1 374 ? -10.45698 42.19905 4.93623 1.000 80.29817 426 ILE A CA 1
ATOM 1109 C C . ILE A 1 374 ? -11.05610 43.45420 4.30955 1.000 87.12734 426 ILE A C 1
ATOM 1110 O O . ILE A 1 374 ? -12.26310 43.50970 4.04160 1.000 89.21259 426 ILE A O 1
ATOM 1115 N N . ASP A 1 375 ? -10.21477 44.45518 4.05541 1.000 87.81584 427 ASP A N 1
ATOM 1116 C CA . ASP A 1 375 ? -10.67205 45.70304 3.45926 1.000 93.83783 427 ASP A CA 1
ATOM 1117 C C . ASP A 1 375 ? -10.96525 45.50975 1.96796 1.000 94.89530 427 ASP A C 1
ATOM 1118 O O . ASP A 1 375 ? -10.74421 44.44201 1.39018 1.000 91.95348 427 ASP A O 1
ATOM 1123 N N . SER A 1 376 ? -11.49678 46.56577 1.34955 1.000 105.64688 428 SER A N 1
ATOM 1124 C CA . SER A 1 376 ? -11.78911 46.54067 -0.07992 1.000 109.56545 428 SER A CA 1
ATOM 1125 C C . SER A 1 376 ? -10.55541 46.28695 -0.94392 1.000 108.88283 428 SER A C 1
ATOM 1126 O O . SER A 1 376 ? -10.70498 45.90154 -2.10868 1.000 110.59049 428 SER A O 1
ATOM 1129 N N . ASP A 1 377 ? -9.34687 46.48983 -0.41477 1.000 97.04499 429 ASP A N 1
ATOM 1130 C CA . ASP A 1 377 ? -8.11898 46.21547 -1.15247 1.000 96.00727 429 ASP A CA 1
ATOM 1131 C C . ASP A 1 377 ? -7.59192 44.79480 -0.94391 1.000 94.17748 429 ASP A C 1
ATOM 1132 O O . ASP A 1 377 ? -6.39587 44.55444 -1.15083 1.000 92.46515 429 ASP A O 1
ATOM 1137 N N . ASN A 1 378 ? -8.45792 43.85445 -0.55744 1.000 92.23129 430 ASN A N 1
ATOM 1138 C CA . ASN A 1 378 ? -8.08262 42.44861 -0.36633 1.000 88.63429 430 ASN A CA 1
ATOM 1139 C C . ASN A 1 378 ? -6.82912 42.30788 0.49546 1.000 90.57347 430 ASN A C 1
ATOM 1140 O O . ASN A 1 378 ? -6.00099 41.41922 0.28467 1.000 90.50141 430 ASN A O 1
ATOM 1145 N N . SER A 1 379 ? -6.69436 43.18385 1.48649 1.000 94.49949 431 SER A N 1
ATOM 1146 C CA . SER A 1 379 ? -5.62817 43.08821 2.46954 1.000 89.58165 431 SER A CA 1
ATOM 1147 C C . SER A 1 379 ? -6.20052 42.65341 3.81398 1.000 82.93577 431 SER A C 1
ATOM 1148 O O . SER A 1 379 ? -7.36354 42.92069 4.13119 1.000 75.76902 431 SER A O 1
ATOM 1151 N N . LEU A 1 380 ? -5.37130 41.97046 4.59799 1.000 84.10769 432 LEU A N 1
ATOM 1152 C CA . LEU A 1 380 ? -5.80512 41.31444 5.82356 1.000 76.09802 432 LEU A CA 1
ATOM 1153 C C . LEU A 1 380 ? -5.38883 42.13755 7.03268 1.000 76.01322 432 LEU A C 1
ATOM 1154 O O . LEU A 1 380 ? -4.23093 42.55327 7.13572 1.000 78.74972 432 LEU A O 1
ATOM 1159 N N . LYS A 1 381 ? -6.33474 42.36946 7.94047 1.000 74.17159 433 LYS A N 1
ATOM 1160 C CA . LYS A 1 381 ? -6.09046 43.08388 9.18857 1.000 75.84960 433 LYS A CA 1
ATOM 1161 C C . LYS A 1 381 ? -6.39883 42.14516 10.34656 1.000 73.63397 433 LYS A C 1
ATOM 1162 O O . LYS A 1 381 ? -7.51597 41.62963 10.44426 1.000 74.89655 433 LYS A O 1
ATOM 1164 N N . ILE A 1 382 ? -5.41573 41.91645 11.21544 1.000 72.59858 434 ILE A N 1
ATOM 1165 C CA . ILE A 1 382 ? -5.56654 41.01804 12.35590 1.000 74.72011 434 ILE A CA 1
ATOM 1166 C C . ILE A 1 382 ? -5.31264 41.80015 13.63743 1.000 74.73112 434 ILE A C 1
ATOM 1167 O O . ILE A 1 382 ? -4.29320 42.48969 13.76052 1.000 73.27371 434 ILE A O 1
ATOM 1172 N N . ASN A 1 383 ? -6.23836 41.67970 14.59836 1.000 74.02185 435 ASN A N 1
ATOM 1173 C CA . ASN A 1 383 ? -6.12833 42.34852 15.89547 1.000 73.80964 435 ASN A CA 1
ATOM 1174 C C . ASN A 1 383 ? -6.64223 41.37853 16.96290 1.000 71.11918 435 ASN A C 1
ATOM 1175 O O . ASN A 1 383 ? -7.76070 41.50857 17.46317 1.000 74.24396 435 ASN A O 1
ATOM 1177 N N . SER A 1 384 ? -5.82193 40.38271 17.29608 1.000 72.46364 436 SER A N 1
ATOM 1178 C CA . SER A 1 384 ? -6.15936 39.42327 18.33846 1.000 72.46413 436 SER A CA 1
ATOM 1179 C C . SER A 1 384 ? -4.92291 39.12306 19.17498 1.000 72.49918 436 SER A C 1
ATOM 1180 O O . SER A 1 384 ? -3.78963 39.38000 18.76173 1.000 74.91801 436 SER A O 1
ATOM 1183 N N . GLN A 1 385 ? -5.15440 38.55815 20.36131 1.000 72.69375 437 GLN A N 1
ATOM 1184 C CA . GLN A 1 385 ? -4.06016 38.11023 21.21355 1.000 72.89308 437 GLN A CA 1
ATOM 1185 C C . GLN A 1 385 ? -3.43663 36.80894 20.72898 1.000 73.92666 437 GLN A C 1
ATOM 1186 O O . GLN A 1 385 ? -2.41949 36.38155 21.28688 1.000 74.25825 437 GLN A O 1
ATOM 1188 N N . ARG A 1 386 ? -4.02319 36.17364 19.71164 1.000 68.30256 438 ARG A N 1
ATOM 1189 C CA . ARG A 1 386 ? -3.52479 34.89333 19.22656 1.000 61.44109 438 ARG A CA 1
ATOM 1190 C C . ARG A 1 386 ? -2.28922 35.05186 18.35064 1.000 64.50831 438 ARG A C 1
ATOM 1191 O O . ARG A 1 386 ? -1.46287 34.13534 18.28591 1.000 67.83534 438 ARG A O 1
ATOM 1199 N N . VAL A 1 387 ? -2.15585 36.18234 17.65897 1.000 66.83828 439 VAL A N 1
ATOM 1200 C CA . VAL A 1 387 ? -1.05010 36.43160 16.74243 1.000 68.87788 439 VAL A CA 1
ATOM 1201 C C . VAL A 1 387 ? -0.31650 37.68547 17.19234 1.000 73.28837 439 VAL A C 1
ATOM 1202 O O . VAL A 1 387 ? -0.94777 38.67991 17.56646 1.000 74.01681 439 VAL A O 1
ATOM 1206 N N . SER A 1 388 ? 1.01577 37.64349 17.13943 1.000 74.29908 440 SER A N 1
ATOM 1207 C CA . SER A 1 388 ? 1.84362 38.81069 17.40821 1.000 76.23745 440 SER A CA 1
ATOM 1208 C C . SER A 1 388 ? 2.82273 39.01201 16.26017 1.000 79.65925 440 SER A C 1
ATOM 1209 O O . SER A 1 388 ? 3.16439 38.06669 15.54295 1.000 79.62052 440 SER A O 1
ATOM 1212 N N . ILE A 1 389 ? 3.25388 40.25997 16.07637 1.000 81.98613 441 ILE A N 1
ATOM 1213 C CA . ILE A 1 389 ? 4.21941 40.61694 15.04334 1.000 81.24551 441 ILE A CA 1
ATOM 1214 C C . ILE A 1 389 ? 5.32574 41.45549 15.66959 1.000 85.69430 441 ILE A C 1
ATOM 1215 O O . ILE A 1 389 ? 5.05837 42.35315 16.47669 1.000 86.54662 441 ILE A O 1
ATOM 1220 N N . TYR A 1 390 ? 6.57229 41.14577 15.31647 1.000 86.79534 442 TYR A N 1
ATOM 1221 C CA . TYR A 1 390 ? 7.70533 41.95303 15.75140 1.000 91.38760 442 TYR A CA 1
ATOM 1222 C C . TYR A 1 390 ? 8.85024 41.71924 14.77634 1.000 99.67308 442 TYR A C 1
ATOM 1223 O O . TYR A 1 390 ? 9.17149 40.56681 14.46705 1.000 97.51771 442 TYR A O 1
ATOM 1232 N N . GLN A 1 391 ? 9.45620 42.81018 14.29642 1.000 106.42862 443 GLN A N 1
ATOM 1233 C CA . GLN A 1 391 ? 10.53581 42.75248 13.30561 1.000 106.15091 443 GLN A CA 1
ATOM 1234 C C . GLN A 1 391 ? 10.07703 42.06490 12.02077 1.000 106.21016 443 GLN A C 1
ATOM 1235 O O . GLN A 1 391 ? 10.83226 41.32136 11.38856 1.000 105.67847 443 GLN A O 1
ATOM 1241 N N . ASN A 1 392 ? 8.81628 42.30464 11.64893 1.000 94.43816 444 ASN A N 1
ATOM 1242 C CA . ASN A 1 392 ? 8.20993 41.75539 10.43407 1.000 90.40887 444 ASN A CA 1
ATOM 1243 C C . ASN A 1 392 ? 8.14127 40.23032 10.46562 1.000 92.22679 444 ASN A C 1
ATOM 1244 O O . ASN A 1 392 ? 8.15677 39.57862 9.41839 1.000 94.01586 444 ASN A O 1
ATOM 1246 N N . VAL A 1 393 ? 8.07192 39.64639 11.66030 1.000 93.89109 445 VAL A N 1
ATOM 1247 C CA . VAL A 1 393 ? 7.96427 38.20066 11.83117 1.000 89.28994 445 VAL A CA 1
ATOM 1248 C C . VAL A 1 393 ? 6.68503 37.90800 12.60056 1.000 85.65632 445 VAL A C 1
ATOM 1249 O O . VAL A 1 393 ? 6.52837 38.34824 13.74704 1.000 80.05044 445 VAL A O 1
ATOM 1253 N N . LEU A 1 394 ? 5.77974 37.15807 11.97529 1.000 81.37689 446 LEU A N 1
ATOM 1254 C CA . LEU A 1 394 ? 4.54149 36.74525 12.62403 1.000 76.98230 446 LEU A CA 1
ATOM 1255 C C . LEU A 1 394 ? 4.82494 35.58234 13.56327 1.000 76.41936 446 LEU A C 1
ATOM 1256 O O . LEU A 1 394 ? 5.30987 34.53101 13.13176 1.000 77.00086 446 LEU A O 1
ATOM 1261 N N . SER A 1 395 ? 4.53242 35.77119 14.84332 1.000 74.37760 447 SER A N 1
ATOM 1262 C CA . SER A 1 395 ? 4.65986 34.71858 15.83589 1.000 68.86035 447 SER A CA 1
ATOM 1263 C C . SER A 1 395 ? 3.27301 34.32709 16.33040 1.000 70.72954 447 SER A C 1
ATOM 1264 O O . SER A 1 395 ? 2.39590 35.18432 16.48971 1.000 64.54253 447 SER A O 1
ATOM 1267 N N . MET A 1 396 ? 3.07165 33.03092 16.55346 1.000 63.59008 448 MET A N 1
ATOM 1268 C CA . MET A 1 396 ? 1.77602 32.50866 16.95933 1.000 56.86259 448 MET A CA 1
ATOM 1269 C C . MET A 1 396 ? 1.76224 32.16038 18.44233 1.000 59.38011 448 MET A C 1
ATOM 1270 O O . MET A 1 396 ? 2.80354 31.95827 19.07137 1.000 64.09116 448 MET A O 1
ATOM 1275 N N . ALA A 1 397 ? 0.55443 32.07655 18.99326 1.000 55.21777 449 ALA A N 1
ATOM 1276 C CA . ALA A 1 397 ? 0.40360 31.69071 20.38404 1.000 49.30768 449 ALA A CA 1
ATOM 1277 C C . ALA A 1 397 ? 0.67200 30.19678 20.54430 1.000 52.88540 449 ALA A C 1
ATOM 1278 O O . ALA A 1 397 ? 0.70424 29.43258 19.57642 1.000 54.28312 449 ALA A O 1
ATOM 1280 N N . SER A 1 398 ? 0.85780 29.77911 21.78994 1.000 52.14825 450 SER A N 1
ATOM 1281 C CA . SER A 1 398 ? 1.11942 28.38649 22.11132 1.000 45.16605 450 SER A CA 1
ATOM 1282 C C . SER A 1 398 ? -0.10736 27.77943 22.77692 1.000 47.53016 450 SER A C 1
ATOM 1283 O O . SER A 1 398 ? -0.89575 28.47822 23.41968 1.000 52.46442 450 SER A O 1
ATOM 1286 N N . PHE A 1 399 ? -0.27137 26.47115 22.61327 1.000 45.81091 451 PHE A N 1
ATOM 1287 C CA . PHE A 1 399 ? -1.44730 25.78577 23.12356 1.000 44.84001 451 PHE A CA 1
ATOM 1288 C C . PHE A 1 399 ? -1.03371 24.58565 23.96511 1.000 45.79182 451 PHE A C 1
ATOM 1289 O O . PHE A 1 399 ? 0.12786 24.16652 23.97246 1.000 44.02645 451 PHE A O 1
ATOM 1297 N N . TYR A 1 400 ? -2.00906 24.02729 24.67809 1.000 42.92332 452 TYR A N 1
ATOM 1298 C CA . TYR A 1 400 ? -1.77896 22.87573 25.53184 1.000 40.30540 452 TYR A CA 1
ATOM 1299 C C . TYR A 1 400 ? -2.72549 21.74315 25.16292 1.000 39.08534 452 TYR A C 1
ATOM 1300 O O . TYR A 1 400 ? -3.84589 21.96635 24.69250 1.000 38.84641 452 TYR A O 1
ATOM 1309 N N . THR A 1 401 ? -2.25727 20.52330 25.39801 1.000 37.74698 453 THR A N 1
ATOM 1310 C CA . THR A 1 401 ? -3.07032 19.32078 25.35935 1.000 34.75820 453 THR A CA 1
ATOM 1311 C C . THR A 1 401 ? -2.87726 18.58603 26.67796 1.000 36.63364 453 THR A C 1
ATOM 1312 O O . THR A 1 401 ? -2.10835 19.01725 27.54609 1.000 37.89524 453 THR A O 1
ATOM 1316 N N . VAL A 1 402 ? -3.58622 17.47021 26.83242 1.000 36.89419 454 VAL A N 1
ATOM 1317 C CA . VAL A 1 402 ? -3.44572 16.59899 27.99554 1.000 36.66884 454 VAL A CA 1
ATOM 1318 C C . VAL A 1 402 ? -3.27014 15.17763 27.48325 1.000 37.33963 454 VAL A C 1
ATOM 1319 O O . VAL A 1 402 ? -4.15364 14.64831 26.79982 1.000 40.60001 454 VAL A O 1
ATOM 1323 N N . ASN A 1 403 ? -2.13735 14.56296 27.80807 1.000 38.08667 455 ASN A N 1
ATOM 1324 C CA . ASN A 1 403 ? -1.75850 13.29356 27.20100 1.000 40.71764 455 ASN A CA 1
ATOM 1325 C C . ASN A 1 403 ? -2.49096 12.14111 27.88548 1.000 39.91597 455 ASN A C 1
ATOM 1326 O O . ASN A 1 403 ? -3.33966 12.33909 28.75975 1.000 37.35690 455 ASN A O 1
ATOM 1331 N N . ASP A 1 404 ? -2.13743 10.91053 27.49998 1.000 46.71702 456 ASP A N 1
ATOM 1332 C CA . ASP A 1 404 ? -2.80052 9.71069 27.99998 1.000 45.78679 456 ASP A CA 1
ATOM 1333 C C . ASP A 1 404 ? -2.61366 9.51061 29.49380 1.000 45.33442 456 ASP A C 1
ATOM 1334 O O . ASP A 1 404 ? -3.30997 8.67543 30.07869 1.000 47.50981 456 ASP A O 1
ATOM 1339 N N . GLN A 1 405 ? -1.69778 10.24770 30.12169 1.000 42.42679 457 GLN A N 1
ATOM 1340 C CA . GLN A 1 405 ? -1.40599 10.10518 31.54125 1.000 38.46119 457 GLN A CA 1
ATOM 1341 C C . GLN A 1 405 ? -1.85147 11.31949 32.34741 1.000 38.86871 457 GLN A C 1
ATOM 1342 O O . GLN A 1 405 ? -1.36276 11.53408 33.46070 1.000 38.25251 457 GLN A O 1
ATOM 1348 N N . ASN A 1 406 ? -2.75783 12.12482 31.79471 1.000 38.86755 458 ASN A N 1
ATOM 1349 C CA . ASN A 1 406 ? -3.33008 13.29544 32.45689 1.000 38.53738 458 ASN A CA 1
ATOM 1350 C C . ASN A 1 406 ? -2.28903 14.36889 32.74779 1.000 40.25517 458 ASN A C 1
ATOM 1351 O O . ASN A 1 406 ? -2.52269 15.25456 33.57815 1.000 39.86441 458 ASN A O 1
ATOM 1356 N N . ASN A 1 407 ? -1.14408 14.31149 32.07261 1.000 39.71008 459 ASN A N 1
ATOM 1357 C CA . ASN A 1 407 ? -0.11346 15.33001 32.20581 1.000 34.91617 459 ASN A CA 1
ATOM 1358 C C . ASN A 1 407 ? -0.34459 16.44805 31.20018 1.000 37.20482 459 ASN A C 1
ATOM 1359 O O . ASN A 1 407 ? -0.76299 16.20821 30.06229 1.000 35.34617 459 ASN A O 1
ATOM 1364 N N . LEU A 1 408 ? -0.07000 17.67248 31.63071 1.000 36.79794 460 LEU A N 1
ATOM 1365 C CA . LEU A 1 408 ? -0.15023 18.81018 30.73185 1.000 35.43995 460 LEU A CA 1
ATOM 1366 C C . LEU A 1 408 ? 0.93311 18.70188 29.66570 1.000 36.54693 460 LEU A C 1
ATOM 1367 O O . LEU A 1 408 ? 2.07024 18.31676 29.95230 1.000 36.99431 460 LEU A O 1
ATOM 1372 N N . VAL A 1 409 ? 0.57360 19.01078 28.42124 1.000 34.52880 461 VAL A N 1
ATOM 1373 C CA . VAL A 1 409 ? 1.53028 19.01325 27.31717 1.000 38.90147 461 VAL A CA 1
ATOM 1374 C C . VAL A 1 409 ? 1.37181 20.32362 26.56460 1.000 39.09758 461 VAL A C 1
ATOM 1375 O O . VAL A 1 409 ? 0.31724 20.57661 25.97070 1.000 39.89585 461 VAL A O 1
ATOM 1379 N N . THR A 1 410 ? 2.42023 21.14212 26.57197 1.000 37.70034 462 THR A N 1
ATOM 1380 C CA . THR A 1 410 ? 2.39985 22.45048 25.93411 1.000 39.91076 462 THR A CA 1
ATOM 1381 C C . THR A 1 410 ? 3.09184 22.36338 24.58320 1.000 40.22444 462 THR A C 1
ATOM 1382 O O . THR A 1 410 ? 4.18363 21.79626 24.47475 1.000 41.15670 462 THR A O 1
ATOM 1386 N N . HIS A 1 411 ? 2.43821 22.89622 23.55643 1.000 39.04832 463 HIS A N 1
ATOM 1387 C CA . HIS A 1 411 ? 2.95772 22.88959 22.20078 1.000 39.90558 463 HIS A CA 1
ATOM 1388 C C . HIS A 1 411 ? 3.18781 24.31823 21.73290 1.000 44.90846 463 HIS A C 1
ATOM 1389 O O . HIS A 1 411 ? 2.48877 25.24620 22.14970 1.000 44.50254 463 HIS A O 1
ATOM 1396 N N . GLY A 1 412 ? 4.15521 24.48289 20.83805 1.000 43.20403 464 GLY A N 1
ATOM 1397 C CA . GLY A 1 412 ? 4.43457 25.76407 20.22094 1.000 44.16850 464 GLY A CA 1
ATOM 1398 C C . GLY A 1 412 ? 4.02922 25.73745 18.76046 1.000 49.54153 464 GLY A C 1
ATOM 1399 O O . GLY A 1 412 ? 3.99245 24.67763 18.13277 1.000 47.51256 464 GLY A O 1
ATOM 1400 N N . ILE A 1 413 ? 3.67876 26.90286 18.23001 1.000 50.73365 465 ILE A N 1
ATOM 1401 C CA . ILE A 1 413 ? 3.43005 27.07048 16.80420 1.000 53.71556 465 ILE A CA 1
ATOM 1402 C C . ILE A 1 413 ? 4.54107 27.93674 16.23379 1.000 56.46505 465 ILE A C 1
ATOM 1403 O O . ILE A 1 413 ? 4.99486 28.88514 16.88434 1.000 64.88104 465 ILE A O 1
ATOM 1408 N N . GLY A 1 414 ? 4.98529 27.60347 15.02671 1.000 57.69535 466 GLY A N 1
ATOM 1409 C CA . GLY A 1 414 ? 6.13342 28.25514 14.43831 1.000 67.54115 466 GLY A CA 1
ATOM 1410 C C . GLY A 1 414 ? 5.85685 29.70516 14.08266 1.000 67.93911 466 GLY A C 1
ATOM 1411 O O . GLY A 1 414 ? 4.79528 30.26838 14.35251 1.000 72.22385 466 GLY A O 1
ATOM 1412 N N . ASN A 1 415 ? 6.84749 30.31133 13.43814 1.000 74.08552 467 ASN A N 1
ATOM 1413 C CA . ASN A 1 415 ? 6.77466 31.70222 13.02467 1.000 78.57509 467 ASN A CA 1
ATOM 1414 C C . ASN A 1 415 ? 6.84523 31.78342 11.50754 1.000 79.63486 467 ASN A C 1
ATOM 1415 O O . ASN A 1 415 ? 7.22790 30.82678 10.82945 1.000 83.40736 467 ASN A O 1
ATOM 1420 N N . PHE A 1 416 ? 6.45021 32.93468 10.97655 1.000 75.12537 468 PHE A N 1
ATOM 1421 C CA . PHE A 1 416 ? 6.48527 33.17368 9.54304 1.000 78.99658 468 PHE A CA 1
ATOM 1422 C C . PHE A 1 416 ? 7.17290 34.50346 9.28521 1.000 83.20595 468 PHE A C 1
ATOM 1423 O O . PHE A 1 416 ? 6.80482 35.52212 9.87929 1.000 81.16618 468 PHE A O 1
ATOM 1431 N N . GLN A 1 417 ? 8.16499 34.49254 8.39896 1.000 82.09221 469 GLN A N 1
ATOM 1432 C CA . GLN A 1 417 ? 8.89806 35.70777 8.05805 1.000 84.73852 469 GLN A CA 1
ATOM 1433 C C . GLN A 1 417 ? 8.09453 36.46874 7.01411 1.000 85.98173 469 GLN A C 1
ATOM 1434 O O . GLN A 1 417 ? 8.09218 36.12064 5.83206 1.000 87.53088 469 GLN A O 1
ATOM 1440 N N . LEU A 1 418 ? 7.39479 37.50184 7.45958 1.000 88.48194 470 LEU A N 1
ATOM 1441 C CA . LEU A 1 418 ? 6.64752 38.34608 6.54585 1.000 88.70033 470 LEU A CA 1
ATOM 1442 C C . LEU A 1 418 ? 7.62339 39.16921 5.70569 1.000 95.64514 470 LEU A C 1
ATOM 1443 O O . LEU A 1 418 ? 8.68840 39.55814 6.19777 1.000 96.70884 470 LEU A O 1
ATOM 1448 N N . PRO A 1 419 ? 7.30707 39.42550 4.43602 1.000 97.83111 471 PRO A N 1
ATOM 1449 C CA . PRO A 1 419 ? 8.25746 40.11717 3.55466 1.000 99.65546 471 PRO A CA 1
ATOM 1450 C C . PRO A 1 419 ? 8.62571 41.50205 4.06830 1.000 107.38350 471 PRO A C 1
ATOM 1451 O O . PRO A 1 419 ? 8.07007 42.02138 5.03970 1.000 106.84611 471 PRO A O 1
ATOM 1455 N N . GLU A 1 420 ? 9.59580 42.10665 3.37616 1.000 109.25404 472 GLU A N 1
ATOM 1456 C CA . GLU A 1 420 ? 10.20750 43.34219 3.85750 1.000 113.83437 472 GLU A CA 1
ATOM 1457 C C . GLU A 1 420 ? 9.21998 44.50331 3.86060 1.000 122.62341 472 GLU A C 1
ATOM 1458 O O . GLU A 1 420 ? 9.25108 45.34689 4.76459 1.000 119.18778 472 GLU A O 1
ATOM 1460 N N . GLN A 1 421 ? 8.33091 44.56186 2.87227 1.000 130.66360 473 GLN A N 1
ATOM 1461 C CA . GLN A 1 421 ? 7.36725 45.65003 2.78059 1.000 130.42739 473 GLN A CA 1
ATOM 1462 C C . GLN A 1 421 ? 6.01674 45.09935 2.35318 1.000 129.46669 473 GLN A C 1
ATOM 1463 O O . GLN A 1 421 ? 5.93478 44.29823 1.41717 1.000 128.23133 473 GLN A O 1
ATOM 1465 N N . GLY A 1 422 ? 4.96542 45.53487 3.04255 1.000 112.92470 474 GLY A N 1
ATOM 1466 C CA . GLY A 1 422 ? 3.61860 45.07144 2.77621 1.000 109.54695 474 GLY A CA 1
ATOM 1467 C C . GLY A 1 422 ? 2.80980 44.92390 4.04795 1.000 104.98150 474 GLY A C 1
ATOM 1468 O O . GLY A 1 422 ? 1.72277 44.33635 4.04549 1.000 100.27733 474 GLY A O 1
ATOM 1469 N N . VAL A 1 423 ? 3.34240 45.44800 5.15020 1.000 103.57200 475 VAL A N 1
ATOM 1470 C CA . VAL A 1 423 ? 2.72212 45.32744 6.46457 1.000 95.05197 475 VAL A CA 1
ATOM 1471 C C . VAL A 1 423 ? 2.83498 46.66394 7.18176 1.000 103.08091 475 VAL A C 1
ATOM 1472 O O . VAL A 1 423 ? 3.90742 47.27640 7.19885 1.000 105.29698 475 VAL A O 1
ATOM 1476 N N . THR A 1 424 ? 1.73257 47.11156 7.77682 1.000 106.92984 476 THR A N 1
ATOM 1477 C CA . THR A 1 424 ? 1.70139 48.30293 8.61526 1.000 107.03559 476 THR A CA 1
ATOM 1478 C C . THR A 1 424 ? 1.28458 47.89760 10.02295 1.000 105.11040 476 THR A C 1
ATOM 1479 O O . THR A 1 424 ? 0.24842 47.24914 10.20395 1.000 103.86570 476 THR A O 1
ATOM 1483 N N . VAL A 1 425 ? 2.09138 48.27528 11.01296 1.000 99.28081 477 VAL A N 1
ATOM 1484 C CA . VAL A 1 425 ? 1.92901 47.82444 12.39104 1.000 94.78082 477 VAL A CA 1
ATOM 1485 C C . VAL A 1 425 ? 1.37261 48.96293 13.23865 1.000 95.58829 477 VAL A C 1
ATOM 1486 O O . VAL A 1 425 ? 1.74112 50.12954 13.05592 1.000 89.79208 477 VAL A O 1
ATOM 1490 N N . GLU A 1 426 ? 0.46216 48.61846 14.15294 1.000 103.79025 478 GLU A N 1
ATOM 1491 C CA . GLU A 1 426 ? -0.03567 49.53291 15.17487 1.000 104.56108 478 GLU A CA 1
ATOM 1492 C C . GLU A 1 426 ? 0.49075 49.17750 16.56198 1.000 103.16152 478 GLU A C 1
ATOM 1493 O O . GLU A 1 426 ? 1.14265 50.00234 17.20760 1.000 100.30182 478 GLU A O 1
ATOM 1499 N N . ASN A 1 427 ? 0.21160 47.96809 17.04821 1.000 94.97867 479 ASN A N 1
ATOM 1500 C CA . ASN A 1 427 ? 0.82966 47.39060 18.23945 1.000 91.55677 479 ASN A CA 1
ATOM 1501 C C . ASN A 1 427 ? 1.26819 45.97534 17.88690 1.000 88.46419 479 ASN A C 1
ATOM 1502 O O . ASN A 1 427 ? 1.07877 45.52135 16.75480 1.000 84.67266 479 ASN A O 1
ATOM 1507 N N . GLU A 1 428 ? 1.88242 45.26563 18.84160 1.000 90.54898 480 GLU A N 1
ATOM 1508 C CA . GLU A 1 428 ? 2.34348 43.92356 18.49847 1.000 88.96005 480 GLU A CA 1
ATOM 1509 C C . GLU A 1 428 ? 1.19125 42.97496 18.18959 1.000 89.40276 480 GLU A C 1
ATOM 1510 O O . GLU A 1 428 ? 1.42429 41.93236 17.57183 1.000 89.64918 480 GLU A O 1
ATOM 1516 N N . LYS A 1 429 ? -0.03552 43.30269 18.59292 1.000 86.08664 481 LYS A N 1
ATOM 1517 C CA . LYS A 1 429 ? -1.18069 42.43352 18.35349 1.000 83.06632 481 LYS A CA 1
ATOM 1518 C C . LYS A 1 429 ? -2.16800 42.98643 17.33234 1.000 80.75656 481 LYS A C 1
ATOM 1519 O O . LYS A 1 429 ? -3.21513 42.36709 17.11371 1.000 82.94405 481 LYS A O 1
ATOM 1525 N N . SER A 1 430 ? -1.86824 44.11941 16.69848 1.000 81.87977 482 SER A N 1
ATOM 1526 C CA . SER A 1 430 ? -2.73489 44.71250 15.68462 1.000 82.83049 482 SER A CA 1
ATOM 1527 C C . SER A 1 430 ? -1.89563 45.13777 14.48610 1.000 85.67078 482 SER A C 1
ATOM 1528 O O . SER A 1 430 ? -1.03222 46.01463 14.60847 1.000 90.46219 482 SER A O 1
ATOM 1531 N N . PHE A 1 431 ? -2.15330 44.52493 13.33020 1.000 81.71523 483 PHE A N 1
ATOM 1532 C CA . PHE A 1 431 ? -1.36180 44.77716 12.13334 1.000 80.68790 483 PHE A CA 1
ATOM 1533 C C . PHE A 1 431 ? -2.20187 44.48746 10.89743 1.000 78.97164 483 PHE A C 1
ATOM 1534 O O . PHE A 1 431 ? -3.24250 43.82975 10.96917 1.000 75.05492 483 PHE A O 1
ATOM 1542 N N . LYS A 1 432 ? -1.73213 44.98647 9.75513 1.000 83.13676 484 LYS A N 1
ATOM 1543 C CA . LYS A 1 432 ? -2.41361 44.80957 8.47831 1.000 85.10518 484 LYS A CA 1
ATOM 1544 C C . LYS A 1 432 ? -1.41781 44.29237 7.45197 1.000 85.24972 484 LYS A C 1
ATOM 1545 O O . LYS A 1 432 ? -0.32108 44.84248 7.31780 1.000 89.29573 484 LYS A O 1
ATOM 1547 N N . ILE A 1 433 ? -1.80194 43.24465 6.72675 1.000 84.58226 485 ILE A N 1
ATOM 1548 C CA . ILE A 1 433 ? -0.98094 42.65823 5.67342 1.000 89.07019 485 ILE A CA 1
ATOM 1549 C C . ILE A 1 433 ? -1.62938 42.98796 4.33892 1.000 92.18290 485 ILE A C 1
ATOM 1550 O O . ILE A 1 433 ? -2.82540 42.73977 4.14967 1.000 91.38419 485 ILE A O 1
ATOM 1555 N N . SER A 1 434 ? -0.84252 43.51718 3.40866 1.000 103.30656 486 SER A N 1
ATOM 1556 C CA . SER A 1 434 ? -1.37308 43.93581 2.12050 1.000 104.21504 486 SER A CA 1
ATOM 1557 C C . SER A 1 434 ? -1.31794 42.78385 1.12474 1.000 104.54454 486 SER A C 1
ATOM 1558 O O . SER A 1 434 ? -0.49745 41.86959 1.24470 1.000 105.05656 486 SER A O 1
ATOM 1561 N N . ALA A 1 435 ? -2.22014 42.83367 0.14071 1.000 103.06588 487 ALA A N 1
ATOM 1562 C CA . ALA A 1 435 ? -2.38890 41.72652 -0.79387 1.000 100.13693 487 ALA A CA 1
ATOM 1563 C C . ALA A 1 435 ? -1.13628 41.44203 -1.61295 1.000 107.67912 487 ALA A C 1
ATOM 1564 O O . ALA A 1 435 ? -0.99257 40.32837 -2.12948 1.000 108.23838 487 ALA A O 1
ATOM 1566 N N . SER A 1 436 ? -0.22440 42.41154 -1.74006 1.000 107.59735 488 SER A N 1
ATOM 1567 C CA . SER A 1 436 ? 1.01237 42.17235 -2.47652 1.000 103.29311 488 SER A CA 1
ATOM 1568 C C . SER A 1 436 ? 1.86260 41.08525 -1.83574 1.000 104.74095 488 SER A C 1
ATOM 1569 O O . SER A 1 436 ? 2.76832 40.55440 -2.48777 1.000 104.43499 488 SER A O 1
ATOM 1572 N N . VAL A 1 437 ? 1.59147 40.73895 -0.58182 1.000 104.35594 489 VAL A N 1
ATOM 1573 C CA . VAL A 1 437 ? 2.31062 39.65229 0.06971 1.000 104.38771 489 VAL A CA 1
ATOM 1574 C C . VAL A 1 437 ? 1.66112 38.30676 -0.22598 1.000 109.43496 489 VAL A C 1
ATOM 1575 O O . VAL A 1 437 ? 2.35553 37.30861 -0.43013 1.000 110.19367 489 VAL A O 1
ATOM 1579 N N . PHE A 1 438 ? 0.32793 38.26360 -0.29225 1.000 113.86200 490 PHE A N 1
ATOM 1580 C CA . PHE A 1 438 ? -0.36477 37.00632 -0.54404 1.000 114.22425 490 PHE A CA 1
ATOM 1581 C C . PHE A 1 438 ? -0.20615 36.52145 -1.97840 1.000 118.16938 490 PHE A C 1
ATOM 1582 O O . PHE A 1 438 ? -0.56197 35.37440 -2.26607 1.000 120.02414 490 PHE A O 1
ATOM 1590 N N . GLU A 1 439 ? 0.31946 37.35948 -2.87539 1.000 116.70951 491 GLU A N 1
ATOM 1591 C CA . GLU A 1 439 ? 0.46063 36.96853 -4.27494 1.000 114.23253 491 GLU A CA 1
ATOM 1592 C C . GLU A 1 439 ? 1.49440 35.85801 -4.43713 1.000 116.40077 491 GLU A C 1
ATOM 1593 O O . GLU A 1 439 ? 1.26673 34.90116 -5.18810 1.000 116.85197 491 GLU A O 1
ATOM 1599 N N . ASN A 1 440 ? 2.61880 35.94776 -3.71293 1.000 116.23467 492 ASN A N 1
ATOM 1600 C CA . ASN A 1 440 ? 3.64707 34.90892 -3.73661 1.000 119.88023 492 ASN A CA 1
ATOM 1601 C C . ASN A 1 440 ? 3.27609 33.68641 -2.92310 1.000 118.89873 492 ASN A C 1
ATOM 1602 O O . ASN A 1 440 ? 4.08046 32.75334 -2.83981 1.000 120.76518 492 ASN A O 1
ATOM 1607 N N . TYR A 1 441 ? 2.11859 33.68697 -2.27546 1.000 114.36920 493 TYR A N 1
ATOM 1608 C CA . TYR A 1 441 ? 1.68884 32.55978 -1.45796 1.000 111.74667 493 TYR A CA 1
ATOM 1609 C C . TYR A 1 441 ? 0.32335 32.04723 -1.88995 1.000 118.31891 493 TYR A C 1
ATOM 1610 O O . TYR A 1 441 ? 0.21073 30.88291 -2.29016 1.000 121.81326 493 TYR A O 1
ATOM 1619 N N . LYS A 1 442 ? -0.71968 32.87542 -1.77599 1.000 118.14874 494 LYS A N 1
ATOM 1620 C CA . LYS A 1 442 ? -2.07068 32.61164 -2.27585 1.000 115.56954 494 LYS A CA 1
ATOM 1621 C C . LYS A 1 442 ? -2.81224 31.59664 -1.41468 1.000 110.54028 494 LYS A C 1
ATOM 1622 O O . LYS A 1 442 ? -4.01321 31.75566 -1.17301 1.000 108.36474 494 LYS A O 1
ATOM 1624 N N . ASP A 1 443 ? -2.12475 30.54798 -0.95994 1.000 104.92531 495 ASP A N 1
ATOM 1625 C CA . ASP A 1 443 ? -2.72239 29.55120 -0.07858 1.000 97.87689 495 ASP A CA 1
ATOM 1626 C C . ASP A 1 443 ? -2.58088 29.91272 1.39652 1.000 95.80500 495 ASP A C 1
ATOM 1627 O O . ASP A 1 443 ? -2.50177 29.01473 2.24681 1.000 91.13977 495 ASP A O 1
ATOM 1632 N N . PHE A 1 444 ? -2.56236 31.20450 1.73221 1.000 94.54727 496 PHE A N 1
ATOM 1633 C CA . PHE A 1 444 ? -2.15847 31.62851 3.06887 1.000 83.90379 496 PHE A CA 1
ATOM 1634 C C . PHE A 1 444 ? -3.31272 31.78661 4.04613 1.000 77.18992 496 PHE A C 1
ATOM 1635 O O . PHE A 1 444 ? -3.11963 31.56726 5.24667 1.000 77.09244 496 PHE A O 1
ATOM 1643 N N . TYR A 1 445 ? -4.51016 32.12906 3.57809 1.000 78.76002 497 TYR A N 1
ATOM 1644 C CA . TYR A 1 445 ? -5.61448 32.38285 4.49267 1.000 73.83058 497 TYR A CA 1
ATOM 1645 C C . TYR A 1 445 ? -6.92565 32.02785 3.80915 1.000 69.32933 497 TYR A C 1
ATOM 1646 O O . TYR A 1 445 ? -6.98808 31.83559 2.59215 1.000 71.23117 497 TYR A O 1
ATOM 1655 N N . SER A 1 446 ? -7.98049 31.94715 4.61884 1.000 65.61777 498 SER A N 1
ATOM 1656 C CA . SER A 1 446 ? -9.27649 31.46908 4.15709 1.000 65.64114 498 SER A CA 1
ATOM 1657 C C . SER A 1 446 ? -10.35762 31.71140 5.20188 1.000 69.71929 498 SER A C 1
ATOM 1658 O O . SER A 1 446 ? -10.16724 31.39385 6.37985 1.000 73.36284 498 SER A O 1
ATOM 1661 N N . VAL A 1 447 ? -11.47899 32.29951 4.79671 1.000 66.33349 499 VAL A N 1
ATOM 1662 C CA . VAL A 1 447 ? -12.61035 32.50105 5.69418 1.000 70.08775 499 VAL A CA 1
ATOM 1663 C C . VAL A 1 447 ? -13.53887 31.30163 5.56063 1.000 72.33406 499 VAL A C 1
ATOM 1664 O O . VAL A 1 447 ? -13.85453 30.87384 4.44451 1.000 74.52919 499 VAL A O 1
ATOM 1668 N N . ASN A 1 448 ? -13.98357 30.76107 6.69351 1.000 76.66457 500 ASN A N 1
ATOM 1669 C CA . ASN A 1 448 ? -14.74350 29.52132 6.71621 1.000 80.52145 500 ASN A CA 1
ATOM 1670 C C . ASN A 1 448 ? -16.24143 29.80982 6.80326 1.000 86.69105 500 ASN A C 1
ATOM 1671 O O . ASN A 1 448 ? -16.68671 30.95826 6.70778 1.000 86.75329 500 ASN A O 1
ATOM 1676 N N . GLU A 1 449 ? -17.03293 28.75070 6.99244 1.000 93.47626 501 GLU A N 1
ATOM 1677 C CA . GLU A 1 449 ? -18.48553 28.87636 7.01083 1.000 98.62736 501 GLU A CA 1
ATOM 1678 C C . GLU A 1 449 ? -19.00612 29.63147 8.22807 1.000 100.23843 501 GLU A C 1
ATOM 1679 O O . GLU A 1 449 ? -20.20423 29.92946 8.27879 1.000 100.40461 501 GLU A O 1
ATOM 1681 N N . ASN A 1 450 ? -18.14908 29.95233 9.19986 1.000 101.25015 502 ASN A N 1
ATOM 1682 C CA . ASN A 1 450 ? -18.56061 30.67780 10.39568 1.000 103.31934 502 ASN A CA 1
ATOM 1683 C C . ASN A 1 450 ? -17.98039 32.08752 10.44477 1.000 102.00253 502 ASN A C 1
ATOM 1684 O O . ASN A 1 450 ? -18.00767 32.72905 11.49987 1.000 102.67399 502 ASN A O 1
ATOM 1689 N N . GLY A 1 451 ? -17.46298 32.58333 9.32600 1.000 91.73421 503 GLY A N 1
ATOM 1690 C CA . GLY A 1 451 ? -16.87737 33.91199 9.29182 1.000 84.25795 503 GLY A CA 1
ATOM 1691 C C . GLY A 1 451 ? -15.63648 34.05923 10.14368 1.000 82.00761 503 GLY A C 1
ATOM 1692 O O . GLY A 1 451 ? -15.41211 35.12757 10.72799 1.000 78.88004 503 GLY A O 1
ATOM 1693 N N . ASN A 1 452 ? -14.82068 33.01282 10.22195 1.000 84.49935 504 ASN A N 1
ATOM 1694 C CA . ASN A 1 452 ? -13.57785 33.01501 10.97991 1.000 77.46927 504 ASN A CA 1
ATOM 1695 C C . ASN A 1 452 ? -12.40660 32.86628 10.02214 1.000 71.55394 504 ASN A C 1
ATOM 1696 O O . ASN A 1 452 ? -12.50240 32.16313 9.01197 1.000 70.69676 504 ASN A O 1
ATOM 1701 N N . LEU A 1 453 ? -11.30899 33.54288 10.33556 1.000 69.36248 505 LEU A N 1
ATOM 1702 C CA . LEU A 1 453 ? -10.12137 33.48404 9.49775 1.000 69.12286 505 LEU A CA 1
ATOM 1703 C C . LEU A 1 453 ? -9.35739 32.19662 9.77722 1.000 68.73860 505 LEU A C 1
ATOM 1704 O O . LEU A 1 453 ? -9.16264 31.82392 10.93794 1.000 67.74036 505 LEU A O 1
ATOM 1709 N N . VAL A 1 454 ? -8.93279 31.51442 8.71618 1.000 67.71955 506 VAL A N 1
ATOM 1710 C CA . VAL A 1 454 ? -8.21254 30.24962 8.82487 1.000 66.33503 506 VAL A CA 1
ATOM 1711 C C . VAL A 1 454 ? -6.87142 30.42459 8.13011 1.000 62.26793 506 VAL A C 1
ATOM 1712 O O . VAL A 1 454 ? -6.81809 30.58836 6.90554 1.000 67.20319 506 VAL A O 1
ATOM 1716 N N . LEU A 1 455 ? -5.79374 30.40169 8.90432 1.000 60.66148 507 LEU A N 1
ATOM 1717 C CA . LEU A 1 455 ? -4.44560 30.49973 8.36458 1.000 62.42117 507 LEU A CA 1
ATOM 1718 C C . LEU A 1 455 ? -3.88176 29.10862 8.09895 1.000 59.36326 507 LEU A C 1
ATOM 1719 O O . LEU A 1 455 ? -4.15896 28.15883 8.83195 1.000 63.25614 507 LEU A O 1
ATOM 1724 N N . ASN A 1 456 ? -3.08096 28.99634 7.04171 1.000 65.31607 508 ASN A N 1
ATOM 1725 C CA . ASN A 1 456 ? -2.57185 27.69379 6.62853 1.000 67.35998 508 ASN A CA 1
ATOM 1726 C C . ASN A 1 456 ? -1.46360 27.21330 7.56037 1.000 65.24964 508 ASN A C 1
ATOM 1727 O O . ASN A 1 456 ? -0.57269 27.97578 7.94416 1.000 67.68649 508 ASN A O 1
ATOM 1732 N N . SER A 1 457 ? -1.51770 25.92732 7.91478 1.000 62.79860 509 SER A N 1
ATOM 1733 C CA . SER A 1 457 ? -0.48725 25.34084 8.76374 1.000 65.60517 509 SER A CA 1
ATOM 1734 C C . SER A 1 457 ? 0.84856 25.20483 8.04593 1.000 70.10036 509 SER A C 1
ATOM 1735 O O . SER A 1 457 ? 1.87378 24.99933 8.70679 1.000 68.18950 509 SER A O 1
ATOM 1738 N N . LYS A 1 458 ? 0.86357 25.31671 6.71427 1.000 70.28170 510 LYS A N 1
ATOM 1739 C CA . LYS A 1 458 ? 2.10841 25.18857 5.96722 1.000 69.92370 510 LYS A CA 1
ATOM 1740 C C . LYS A 1 458 ? 3.06739 26.34175 6.22531 1.000 73.31730 510 LYS A C 1
ATOM 1741 O O . LYS A 1 458 ? 4.24877 26.23122 5.88101 1.000 76.05349 510 LYS A O 1
ATOM 1743 N N . TYR A 1 459 ? 2.59674 27.43372 6.82712 1.000 69.51579 511 TYR A N 1
ATOM 1744 C CA . TYR A 1 459 ? 3.44520 28.57351 7.13019 1.000 70.82063 511 TYR A CA 1
ATOM 1745 C C . TYR A 1 459 ? 3.64612 28.79666 8.62087 1.000 72.32361 511 TYR A C 1
ATOM 1746 O O . TYR A 1 459 ? 4.51450 29.59123 8.99792 1.000 76.90966 511 TYR A O 1
ATOM 1755 N N . PHE A 1 460 ? 2.87231 28.12489 9.47142 1.000 70.47868 512 PHE A N 1
ATOM 1756 C CA . PHE A 1 460 ? 3.05988 28.15005 10.92195 1.000 67.63060 512 PHE A CA 1
ATOM 1757 C C . PHE A 1 460 ? 3.11508 26.69305 11.36761 1.000 64.74770 512 PHE A C 1
ATOM 1758 O O . PHE A 1 460 ? 2.07645 26.05886 11.57572 1.000 64.44063 512 PHE A O 1
ATOM 1766 N N . GLN A 1 461 ? 4.32822 26.16979 11.51321 1.000 63.09166 513 GLN A N 1
ATOM 1767 C CA . GLN A 1 461 ? 4.50707 24.75611 11.81043 1.000 63.15891 513 GLN A CA 1
ATOM 1768 C C . GLN A 1 461 ? 4.03105 24.44030 13.22440 1.000 60.35836 513 GLN A C 1
ATOM 1769 O O . GLN A 1 461 ? 4.41281 25.11168 14.18821 1.000 59.25386 513 GLN A O 1
ATOM 1775 N N . VAL A 1 462 ? 3.19152 23.41668 13.34168 1.000 56.82687 514 VAL A N 1
ATOM 1776 C CA . VAL A 1 462 ? 2.59894 23.02708 14.61537 1.000 52.50424 514 VAL A CA 1
ATOM 1777 C C . VAL A 1 462 ? 3.48433 21.97619 15.27325 1.000 51.52954 514 VAL A C 1
ATOM 1778 O O . VAL A 1 462 ? 3.68493 20.88686 14.72592 1.000 57.08074 514 VAL A O 1
ATOM 1782 N N . ASP A 1 463 ? 4.01599 22.30400 16.44734 1.000 45.85928 515 ASP A N 1
ATOM 1783 C CA . ASP A 1 463 ? 4.75721 21.34337 17.26110 1.000 46.90570 515 ASP A CA 1
ATOM 1784 C C . ASP A 1 463 ? 3.77693 20.29184 17.76100 1.000 45.71673 515 ASP A C 1
ATOM 1785 O O . ASP A 1 463 ? 3.11048 20.47818 18.78082 1.000 45.57828 515 ASP A O 1
ATOM 1790 N N . GLU A 1 464 ? 3.68997 19.16866 17.05020 1.000 46.08121 516 GLU A N 1
ATOM 1791 C CA . GLU A 1 464 ? 2.64761 18.20089 17.36920 1.000 48.96099 516 GLU A CA 1
ATOM 1792 C C . GLU A 1 464 ? 2.98371 17.37365 18.60593 1.000 45.15749 516 GLU A C 1
ATOM 1793 O O . GLU A 1 464 ? 2.09769 17.10029 19.42246 1.000 43.34973 516 GLU A O 1
ATOM 1799 N N . LYS A 1 465 ? 4.24872 16.97913 18.77461 1.000 42.25283 517 LYS A N 1
ATOM 1800 C CA . LYS A 1 465 ? 4.61793 16.18164 19.94088 1.000 37.05564 517 LYS A CA 1
ATOM 1801 C C . LYS A 1 465 ? 4.51624 16.99941 21.22255 1.000 43.31708 517 LYS A C 1
ATOM 1802 O O . LYS A 1 465 ? 3.98138 16.52712 22.23367 1.000 45.63736 517 LYS A O 1
ATOM 1808 N N . GLY A 1 466 ? 5.03152 18.22340 21.20216 1.000 41.28265 518 GLY A N 1
ATOM 1809 C CA . GLY A 1 466 ? 4.96962 19.08862 22.35820 1.000 38.66688 518 GLY A CA 1
ATOM 1810 C C . GLY A 1 466 ? 5.96672 18.70166 23.43444 1.000 40.33538 518 GLY A C 1
ATOM 1811 O O . GLY A 1 466 ? 6.87342 17.88771 23.23761 1.000 43.25453 518 GLY A O 1
ATOM 1812 N N . THR A 1 467 ? 5.78381 19.31379 24.60222 1.000 41.65835 519 THR A N 1
ATOM 1813 C CA . THR A 1 467 ? 6.65480 19.10390 25.75108 1.000 38.37595 519 THR A CA 1
ATOM 1814 C C . THR A 1 467 ? 5.79972 18.82713 26.97798 1.000 38.10136 519 THR A C 1
ATOM 1815 O O . THR A 1 467 ? 4.91757 19.62395 27.31883 1.000 39.11782 519 THR A O 1
ATOM 1819 N N . VAL A 1 468 ? 6.06610 17.70969 27.64081 1.000 35.57153 520 VAL A N 1
ATOM 1820 C CA . VAL A 1 468 ? 5.25206 17.29236 28.77511 1.000 35.00189 520 VAL A CA 1
ATOM 1821 C C . VAL A 1 468 ? 5.58949 18.15054 29.98935 1.000 37.65590 520 VAL A C 1
ATOM 1822 O O . VAL A 1 468 ? 6.69714 18.68914 30.11584 1.000 38.07687 520 VAL A O 1
ATOM 1826 N N . GLN A 1 469 ? 4.60833 18.30950 30.87489 1.000 39.35767 521 GLN A N 1
ATOM 1827 C CA . GLN A 1 469 ? 4.68689 19.15972 32.05141 1.000 37.34075 521 GLN A CA 1
ATOM 1828 C C . GLN A 1 469 ? 4.14193 18.41868 33.26496 1.000 36.12238 521 GLN A C 1
ATOM 1829 O O . GLN A 1 469 ? 3.25203 17.57274 33.13122 1.000 35.91529 521 GLN A O 1
ATOM 1835 N N . PRO A 1 470 ? 4.67118 18.69841 34.46798 1.000 38.77196 522 PRO A N 1
ATOM 1836 C CA . PRO A 1 470 ? 5.80339 19.59667 34.70840 1.000 36.52628 522 PRO A CA 1
ATOM 1837 C C . PRO A 1 470 ? 7.10969 18.92892 34.30877 1.000 36.22770 522 PRO A C 1
ATOM 1838 O O . PRO A 1 470 ? 7.13613 17.71777 34.09790 1.000 35.10552 522 PRO A O 1
ATOM 1842 N N . GLN A 1 471 ? 8.17824 19.70230 34.20638 1.000 32.59188 523 GLN A N 1
ATOM 1843 C CA . GLN A 1 471 ? 9.46400 19.16583 33.80005 1.000 29.23564 523 GLN A CA 1
ATOM 1844 C C . GLN A 1 471 ? 10.37711 18.98814 35.00521 1.000 34.65589 523 GLN A C 1
ATOM 1845 O O . GLN A 1 471 ? 10.11784 19.48695 36.10208 1.000 28.25944 523 GLN A O 1
ATOM 1851 N N . SER A 1 472 ? 11.45488 18.24070 34.78952 1.000 50.43049 524 SER A N 1
ATOM 1852 C CA . SER A 1 472 ? 12.41136 17.97710 35.84953 1.000 30.20087 524 SER A CA 1
ATOM 1853 C C . SER A 1 472 ? 13.78786 17.80224 35.23224 1.000 30.60720 524 SER A C 1
ATOM 1854 O O . SER A 1 472 ? 13.92367 17.48699 34.04816 1.000 30.62610 524 SER A O 1
ATOM 1857 N N . SER A 1 473 ? 14.81222 18.01524 36.05384 1.000 30.25186 525 SER A N 1
ATOM 1858 C CA . SER A 1 473 ? 16.18677 17.81722 35.62476 1.000 31.93424 525 SER A CA 1
ATOM 1859 C C . SER A 1 473 ? 17.00270 17.34626 36.81640 1.000 33.07096 525 SER A C 1
ATOM 1860 O O . SER A 1 473 ? 16.75521 17.75390 37.95512 1.000 34.73812 525 SER A O 1
ATOM 1863 N N . SER A 1 474 ? 17.97517 16.47562 36.54413 1.000 32.46347 526 SER A N 1
ATOM 1864 C CA . SER A 1 474 ? 18.88252 15.98018 37.56808 1.000 32.49711 526 SER A CA 1
ATOM 1865 C C . SER A 1 474 ? 20.31431 16.03476 37.05957 1.000 33.59353 526 SER A C 1
ATOM 1866 O O . SER A 1 474 ? 20.57423 15.89632 35.86056 1.000 36.36841 526 SER A O 1
ATOM 1869 N N . VAL A 1 475 ? 21.23984 16.25367 37.99063 1.000 32.71435 527 VAL A N 1
ATOM 1870 C CA . VAL A 1 475 ? 22.66749 16.32917 37.70288 1.000 33.47488 527 VAL A CA 1
ATOM 1871 C C . VAL A 1 475 ? 23.39369 15.46173 38.72085 1.000 36.26313 527 VAL A C 1
ATOM 1872 O O . VAL A 1 475 ? 23.29656 15.70637 39.92976 1.000 38.85949 527 VAL A O 1
ATOM 1876 N N . VAL A 1 476 ? 24.10284 14.44501 38.24214 1.000 35.99515 528 VAL A N 1
ATOM 1877 C CA . VAL A 1 476 ? 24.88525 13.55619 39.09361 1.000 35.97654 528 VAL A CA 1
ATOM 1878 C C . VAL A 1 476 ? 26.36146 13.87210 38.89584 1.000 37.81945 528 VAL A C 1
ATOM 1879 O O . VAL A 1 476 ? 26.84060 13.95676 37.75757 1.000 36.61898 528 VAL A O 1
ATOM 1883 N N . LEU A 1 477 ? 27.08358 14.02685 40.00310 1.000 38.53280 529 LEU A N 1
ATOM 1884 C CA . LEU A 1 477 ? 28.44330 14.54639 39.98202 1.000 38.43100 529 LEU A CA 1
ATOM 1885 C C . LEU A 1 477 ? 29.28775 13.82703 41.02216 1.000 40.63964 529 LEU A C 1
ATOM 1886 O O . LEU A 1 477 ? 28.87237 13.68711 42.17643 1.000 42.03378 529 LEU A O 1
ATOM 1891 N N . ASP A 1 478 ? 30.46494 13.36480 40.60898 1.000 41.01771 530 ASP A N 1
ATOM 1892 C CA . ASP A 1 478 ? 31.43710 12.77388 41.52641 1.000 43.91335 530 ASP A CA 1
ATOM 1893 C C . ASP A 1 478 ? 32.25815 13.91713 42.11179 1.000 44.45898 530 ASP A C 1
ATOM 1894 O O . ASP A 1 478 ? 33.20963 14.39718 41.48891 1.000 42.50354 530 ASP A O 1
ATOM 1899 N N . HIS A 1 479 ? 31.89289 14.34716 43.32383 1.000 41.26228 531 HIS A N 1
ATOM 1900 C CA . HIS A 1 479 ? 32.48541 15.55490 43.89024 1.000 44.61496 531 HIS A CA 1
ATOM 1901 C C . HIS A 1 479 ? 33.98137 15.40168 44.14234 1.000 46.18959 531 HIS A C 1
ATOM 1902 O O . HIS A 1 479 ? 34.71145 16.40025 44.14168 1.000 47.07002 531 HIS A O 1
ATOM 1909 N N . LYS A 1 480 ? 34.46342 14.17084 44.34019 1.000 46.43376 532 LYS A N 1
ATOM 1910 C CA . LYS A 1 480 ? 35.89053 13.98300 44.59048 1.000 47.56838 532 LYS A CA 1
ATOM 1911 C C . LYS A 1 480 ? 36.72769 14.31939 43.36380 1.000 44.52131 532 LYS A C 1
ATOM 1912 O O . LYS A 1 480 ? 37.85681 14.80172 43.50257 1.000 46.87284 532 LYS A O 1
ATOM 1918 N N . THR A 1 481 ? 36.19305 14.09644 42.16350 1.000 43.67064 533 THR A N 1
ATOM 1919 C CA . THR A 1 481 ? 36.92046 14.37760 40.93659 1.000 44.75763 533 THR A CA 1
ATOM 1920 C C . THR A 1 481 ? 36.27323 15.44687 40.07215 1.000 47.18954 533 THR A C 1
ATOM 1921 O O . THR A 1 481 ? 36.90029 15.89487 39.10604 1.000 44.55973 533 THR A O 1
ATOM 1925 N N . GLY A 1 482 ? 35.04970 15.86719 40.38222 1.000 47.91441 534 GLY A N 1
ATOM 1926 C CA . GLY A 1 482 ? 34.33952 16.80145 39.53866 1.000 47.39313 534 GLY A CA 1
ATOM 1927 C C . GLY A 1 482 ? 33.81412 16.22291 38.24694 1.000 46.03920 534 GLY A C 1
ATOM 1928 O O . GLY A 1 482 ? 33.24557 16.96967 37.44308 1.000 45.84924 534 GLY A O 1
ATOM 1929 N N . GLN A 1 483 ? 33.99740 14.92483 38.01383 1.000 46.02364 535 GLN A N 1
ATOM 1930 C CA . GLN A 1 483 ? 33.50086 14.29276 36.79864 1.000 43.78157 535 GLN A CA 1
ATOM 1931 C C . GLN A 1 483 ? 31.98358 14.15047 36.84186 1.000 41.46235 535 GLN A C 1
ATOM 1932 O O . GLN A 1 483 ? 31.41357 13.73160 37.85438 1.000 40.82452 535 GLN A O 1
ATOM 1938 N N . LEU A 1 484 ? 31.33290 14.49356 35.73477 1.000 41.41971 536 LEU A N 1
ATOM 1939 C CA . LEU A 1 484 ? 29.88277 14.39178 35.62589 1.000 41.97719 536 LEU A CA 1
ATOM 1940 C C . LEU A 1 484 ? 29.49834 12.96644 35.25094 1.000 41.02669 536 LEU A C 1
ATOM 1941 O O . LEU A 1 484 ? 29.93467 12.45451 34.21353 1.000 39.70283 536 LEU A O 1
ATOM 1946 N N . ILE A 1 485 ? 28.67706 12.33248 36.08436 1.000 37.70407 537 ILE A N 1
ATOM 1947 C CA . ILE A 1 485 ? 28.34720 10.92191 35.89550 1.000 41.74232 537 ILE A CA 1
ATOM 1948 C C . ILE A 1 485 ? 27.10440 10.74172 35.02952 1.000 40.91837 537 ILE A C 1
ATOM 1949 O O . ILE A 1 485 ? 27.04490 9.82399 34.20499 1.000 36.22885 537 ILE A O 1
ATOM 1954 N N . ALA A 1 486 ? 26.11233 11.61561 35.18468 1.000 38.10454 538 ALA A N 1
ATOM 1955 C CA . ALA A 1 486 ? 24.90489 11.56334 34.37485 1.000 35.15300 538 ALA A CA 1
ATOM 1956 C C . ALA A 1 486 ? 24.25523 12.93489 34.39715 1.000 36.27857 538 ALA A C 1
ATOM 1957 O O . ALA A 1 486 ? 24.34531 13.66085 35.39140 1.000 36.18322 538 ALA A O 1
ATOM 1959 N N . ILE A 1 487 ? 23.60159 13.28214 33.29022 1.000 37.52924 539 ILE A N 1
ATOM 1960 C CA . ILE A 1 487 ? 22.87226 14.53923 33.17081 1.000 39.15573 539 ILE A CA 1
ATOM 1961 C C . ILE A 1 487 ? 21.50544 14.24184 32.56835 1.000 37.16191 539 ILE A C 1
ATOM 1962 O O . ILE A 1 487 ? 21.41563 13.60362 31.51462 1.000 37.90166 539 ILE A O 1
ATOM 1967 N N . ILE A 1 488 ? 20.44612 14.70502 33.22764 1.000 33.81914 540 ILE A N 1
ATOM 1968 C CA . ILE A 1 488 ? 19.09237 14.66310 32.67956 1.000 33.44958 540 ILE A CA 1
ATOM 1969 C C . ILE A 1 488 ? 18.57052 16.08929 32.60375 1.000 33.69054 540 ILE A C 1
ATOM 1970 O O . ILE A 1 488 ? 18.45520 16.76534 33.63311 1.000 34.85437 540 ILE A O 1
ATOM 1975 N N . GLY A 1 489 ? 18.23839 16.53882 31.39655 1.000 37.01279 541 GLY A N 1
ATOM 1976 C CA . GLY A 1 489 ? 17.76048 17.88757 31.17051 1.000 36.28545 541 GLY A CA 1
ATOM 1977 C C . GLY A 1 489 ? 16.26893 18.02662 30.95639 1.000 36.16937 541 GLY A C 1
ATOM 1978 O O . GLY A 1 489 ? 15.80995 19.11845 30.59845 1.000 34.12172 541 GLY A O 1
ATOM 1979 N N . GLY A 1 490 ? 15.49980 16.96685 31.16401 1.000 32.68116 542 GLY A N 1
ATOM 1980 C CA . GLY A 1 490 ? 14.06878 17.00975 30.93952 1.000 34.99249 542 GLY A CA 1
ATOM 1981 C C . GLY A 1 490 ? 13.51717 15.60470 30.90768 1.000 37.10479 542 GLY A C 1
ATOM 1982 O O . GLY A 1 490 ? 14.25641 14.61793 30.96688 1.000 33.61417 542 GLY A O 1
ATOM 1983 N N . ARG A 1 491 ? 12.18462 15.52535 30.82597 1.000 37.02563 543 ARG A N 1
ATOM 1984 C CA . ARG A 1 491 ? 11.53377 14.21839 30.82265 1.000 34.74041 543 ARG A CA 1
ATOM 1985 C C . ARG A 1 491 ? 11.69454 13.51280 29.48141 1.000 37.87065 543 ARG A C 1
ATOM 1986 O O . ARG A 1 491 ? 11.84453 12.28608 29.44128 1.000 42.34308 543 ARG A O 1
ATOM 1994 N N . GLU A 1 492 ? 11.67258 14.26275 28.38164 1.000 33.45126 544 GLU A N 1
ATOM 1995 C CA . GLU A 1 492 ? 11.83969 13.65660 27.06932 1.000 33.35752 544 GLU A CA 1
ATOM 1996 C C . GLU A 1 492 ? 13.21068 13.00156 26.94707 1.000 39.00613 544 GLU A C 1
ATOM 1997 O O . GLU A 1 492 ? 14.21812 13.52861 27.42681 1.000 37.27407 544 GLU A O 1
ATOM 2003 N N . THR A 1 493 ? 13.24026 11.82987 26.30314 1.000 38.36973 545 THR A N 1
ATOM 2004 C CA . THR A 1 493 ? 14.47589 11.08218 26.10325 1.000 35.06249 545 THR A CA 1
ATOM 2005 C C . THR A 1 493 ? 14.67058 10.67572 24.64703 1.000 37.27612 545 THR A C 1
ATOM 2006 O O . THR A 1 493 ? 15.46198 9.77136 24.36219 1.000 42.36943 545 THR A O 1
ATOM 2010 N N . THR A 1 494 ? 13.96097 11.31250 23.72072 1.000 39.10322 546 THR A N 1
ATOM 2011 C CA . THR A 1 494 ? 14.11625 11.03859 22.30056 1.000 38.57807 546 THR A CA 1
ATOM 2012 C C . THR A 1 494 ? 14.14011 12.36083 21.55368 1.000 38.46939 546 THR A C 1
ATOM 2013 O O . THR A 1 494 ? 13.56023 13.35442 21.99879 1.000 39.53930 546 THR A O 1
ATOM 2017 N N . GLY A 1 495 ? 14.82410 12.36393 20.41688 1.000 37.43896 547 GLY A N 1
ATOM 2018 C CA . GLY A 1 495 ? 14.97894 13.57478 19.64170 1.000 38.66966 547 GLY A CA 1
ATOM 2019 C C . GLY A 1 495 ? 16.09491 14.43142 20.19826 1.000 39.27897 547 GLY A C 1
ATOM 2020 O O . GLY A 1 495 ? 17.11046 13.90578 20.66555 1.000 40.53824 547 GLY A O 1
ATOM 2021 N N . HIS A 1 496 ? 15.90429 15.74790 20.20962 1.000 41.05435 548 HIS A N 1
ATOM 2022 C CA . HIS A 1 496 ? 16.88139 16.68167 20.76930 1.000 40.56582 548 HIS A CA 1
ATOM 2023 C C . HIS A 1 496 ? 16.16990 17.59090 21.75987 1.000 40.66628 548 HIS A C 1
ATOM 2024 O O . HIS A 1 496 ? 15.92066 18.76956 21.47563 1.000 40.88450 548 HIS A O 1
ATOM 2031 N N . PRO A 1 497 ? 15.84538 17.07988 22.94377 1.000 39.87058 549 PRO A N 1
ATOM 2032 C CA . PRO A 1 497 ? 15.10149 17.88426 23.91667 1.000 39.47736 549 PRO A CA 1
ATOM 2033 C C . PRO A 1 497 ? 15.96518 18.97492 24.53339 1.000 40.42585 549 PRO A C 1
ATOM 2034 O O . PRO A 1 497 ? 17.19706 18.91471 24.53661 1.000 43.27185 549 PRO A O 1
ATOM 2038 N N . LEU A 1 498 ? 15.28471 19.99472 25.05269 1.000 37.93472 550 LEU A N 1
ATOM 2039 C CA . LEU A 1 498 ? 15.95630 21.10887 25.70943 1.000 34.76442 550 LEU A CA 1
ATOM 2040 C C . LEU A 1 498 ? 16.63515 20.62570 26.98495 1.000 37.36523 550 LEU A C 1
ATOM 2041 O O . LEU A 1 498 ? 15.97958 20.07657 27.87678 1.000 38.89818 550 LEU A O 1
ATOM 2046 N N . ASN A 1 499 ? 17.94719 20.83715 27.07566 1.000 39.58328 551 ASN A N 1
ATOM 2047 C CA . ASN A 1 499 ? 18.73433 20.39604 28.22758 1.000 39.50764 551 ASN A CA 1
ATOM 2048 C C . ASN A 1 499 ? 18.66532 21.47401 29.30262 1.000 38.76222 551 ASN A C 1
ATOM 2049 O O . ASN A 1 499 ? 19.54549 22.32760 29.41789 1.000 39.16871 551 ASN A O 1
ATOM 2054 N N . ARG A 1 500 ? 17.60956 21.41985 30.11747 1.000 37.09787 552 ARG A N 1
ATOM 2055 C CA . ARG A 1 500 ? 17.41346 22.41951 31.16155 1.000 36.90358 552 ARG A CA 1
ATOM 2056 C C . ARG A 1 500 ? 18.49224 22.36642 32.23349 1.000 39.81738 552 ARG A C 1
ATOM 2057 O O . ARG A 1 500 ? 18.62613 23.32466 33.00209 1.000 38.17661 552 ARG A O 1
ATOM 2065 N N . ALA A 1 501 ? 19.25174 21.26870 32.30738 1.000 39.87031 553 ALA A N 1
ATOM 2066 C CA . ALA A 1 501 ? 20.21194 21.09707 33.39304 1.000 37.09656 553 ALA A CA 1
ATOM 2067 C C . ALA A 1 501 ? 21.26476 22.19803 33.39321 1.000 38.14006 553 ALA A C 1
ATOM 2068 O O . ALA A 1 501 ? 21.72012 22.62787 34.46049 1.000 39.55792 553 ALA A O 1
ATOM 2070 N N . TYR A 1 502 ? 21.66669 22.66937 32.20912 1.000 37.39952 554 TYR A N 1
ATOM 2071 C CA . TYR A 1 502 ? 22.68390 23.70591 32.11555 1.000 38.94093 554 TYR A CA 1
ATOM 2072 C C . TYR A 1 502 ? 22.28134 24.89622 31.25615 1.000 37.45077 554 TYR A C 1
ATOM 2073 O O . TYR A 1 502 ? 23.07195 25.83727 31.13308 1.000 38.22647 554 TYR A O 1
ATOM 2082 N N . ARG A 1 503 ? 21.08494 24.89529 30.66645 1.000 37.02185 555 ARG A N 1
ATOM 2083 C CA . ARG A 1 503 ? 20.69721 25.96062 29.75244 1.000 39.01350 555 ARG A CA 1
ATOM 2084 C C . ARG A 1 503 ? 19.55920 26.83883 30.24958 1.000 38.22324 555 ARG A C 1
ATOM 2085 O O . ARG A 1 503 ? 19.42781 27.97040 29.77393 1.000 38.21802 555 ARG A O 1
ATOM 2093 N N . VAL A 1 504 ? 18.74177 26.36326 31.17684 1.000 38.45973 556 VAL A N 1
ATOM 2094 C CA . VAL A 1 504 ? 17.58307 27.10051 31.65625 1.000 37.62793 556 VAL A CA 1
ATOM 2095 C C . VAL A 1 504 ? 17.73033 27.29147 33.15830 1.000 41.91694 556 VAL A C 1
ATOM 2096 O O . VAL A 1 504 ? 17.40626 26.39977 33.94372 1.000 42.92545 556 VAL A O 1
ATOM 2100 N N . PRO A 1 505 ? 18.22673 28.44447 33.59704 1.000 41.50260 557 PRO A N 1
ATOM 2101 C CA . PRO A 1 505 ? 18.27875 28.71784 35.03501 1.000 40.78523 557 PRO A CA 1
ATOM 2102 C C . PRO A 1 505 ? 16.88528 28.85972 35.62275 1.000 42.22687 557 PRO A C 1
ATOM 2103 O O . PRO A 1 505 ? 15.93767 29.27985 34.95398 1.000 44.73910 557 PRO A O 1
ATOM 2107 N N . ARG A 1 506 ? 16.77020 28.48467 36.89296 1.000 42.45015 558 ARG A N 1
ATOM 2108 C CA . ARG A 1 506 ? 15.53441 28.62019 37.64625 1.000 40.59892 558 ARG A CA 1
ATOM 2109 C C . ARG A 1 506 ? 15.87911 29.13032 39.03530 1.000 43.25220 558 ARG A C 1
ATOM 2110 O O . ARG A 1 506 ? 17.04424 29.14585 39.44393 1.000 40.90314 558 ARG A O 1
ATOM 2118 N N . GLN A 1 507 ? 14.85536 29.55596 39.75815 1.000 44.13561 559 GLN A N 1
ATOM 2119 C CA . GLN A 1 507 ? 15.07051 30.09574 41.09312 1.000 41.88078 559 GLN A CA 1
ATOM 2120 C C . GLN A 1 507 ? 15.48733 28.97484 42.03774 1.000 43.45155 559 GLN A C 1
ATOM 2121 O O . GLN A 1 507 ? 14.78788 27.95963 42.13373 1.000 43.89835 559 GLN A O 1
ATOM 2127 N N . PRO A 1 508 ? 16.61708 29.10863 42.73871 1.000 41.99692 560 PRO A N 1
ATOM 2128 C CA . PRO A 1 508 ? 17.05776 28.02525 43.62668 1.000 40.53935 560 PRO A CA 1
ATOM 2129 C C . PRO A 1 508 ? 16.32773 27.99004 44.95336 1.000 42.05124 560 PRO A C 1
ATOM 2130 O O . PRO A 1 508 ? 16.29117 26.92683 45.58732 1.000 42.28094 560 PRO A O 1
ATOM 2134 N N . GLY A 1 509 ? 15.74547 29.10301 45.38949 1.000 40.38932 561 GLY A N 1
ATOM 2135 C CA . GLY A 1 509 ? 15.03279 29.09772 46.65239 1.000 44.97883 561 GLY A CA 1
ATOM 2136 C C . GLY A 1 509 ? 15.95832 28.82758 47.82099 1.000 44.70038 561 GLY A C 1
ATOM 2137 O O . GLY A 1 509 ? 17.11084 29.27218 47.85112 1.000 43.03684 561 GLY A O 1
ATOM 2138 N N . SER A 1 510 ? 15.45236 28.07201 48.79820 1.000 46.13726 562 SER A N 1
ATOM 2139 C CA . SER A 1 510 ? 16.18737 27.83928 50.03538 1.000 46.09649 562 SER A CA 1
ATOM 2140 C C . SER A 1 510 ? 17.45966 27.02579 49.84217 1.000 45.05694 562 SER A C 1
ATOM 2141 O O . SER A 1 510 ? 18.29689 27.00597 50.75045 1.000 46.09978 562 SER A O 1
ATOM 2144 N N . THR A 1 511 ? 17.63714 26.36180 48.69806 1.000 44.03557 563 THR A N 1
ATOM 2145 C CA . THR A 1 511 ? 18.91438 25.70859 48.43951 1.000 42.16534 563 THR A CA 1
ATOM 2146 C C . THR A 1 511 ? 20.05566 26.70928 48.33642 1.000 43.28310 563 THR A C 1
ATOM 2147 O O . THR A 1 511 ? 21.22333 26.30402 48.36404 1.000 43.51730 563 THR A O 1
ATOM 2151 N N . MET A 1 512 ? 19.74345 28.00041 48.21511 1.000 43.63010 564 MET A N 1
ATOM 2152 C CA . MET A 1 512 ? 20.76547 29.03699 48.22091 1.000 43.30756 564 MET A CA 1
ATOM 2153 C C . MET A 1 512 ? 21.28656 29.30719 49.62496 1.000 46.51022 564 MET A C 1
ATOM 2154 O O . MET A 1 512 ? 22.43235 29.74588 49.78269 1.000 51.26217 564 MET A O 1
ATOM 2159 N N . LYS A 1 513 ? 20.47440 29.02978 50.64529 1.000 47.62913 565 LYS A N 1
ATOM 2160 C CA . LYS A 1 513 ? 20.85111 29.32666 52.02685 1.000 47.67589 565 LYS A CA 1
ATOM 2161 C C . LYS A 1 513 ? 22.18243 28.71265 52.44197 1.000 47.46240 565 LYS A C 1
ATOM 2162 O O . LYS A 1 513 ? 23.01614 29.44337 53.00058 1.000 51.85676 565 LYS A O 1
ATOM 2168 N N . PRO A 1 514 ? 22.45881 27.42097 52.21004 1.000 44.26097 566 PRO A N 1
ATOM 2169 C CA . PRO A 1 514 ? 23.74544 26.87624 52.68216 1.000 45.84990 566 PRO A CA 1
ATOM 2170 C C . PRO A 1 514 ? 24.95812 27.57275 52.09037 1.000 43.84972 566 PRO A C 1
ATOM 2171 O O . PRO A 1 514 ? 25.86645 27.95931 52.83487 1.000 49.66947 566 PRO A O 1
ATOM 2175 N N . LEU A 1 515 ? 24.99878 27.76644 50.77710 1.000 41.81032 567 LEU A N 1
ATOM 2176 C CA . LEU A 1 515 ? 26.21928 28.26113 50.15689 1.000 47.81061 567 LEU A CA 1
ATOM 2177 C C . LEU A 1 515 ? 26.25000 29.77525 49.97456 1.000 48.68856 567 LEU A C 1
ATOM 2178 O O . LEU A 1 515 ? 27.31457 30.32012 49.66330 1.000 52.14401 567 LEU A O 1
ATOM 2183 N N . GLY A 1 516 ? 25.13529 30.46987 50.17420 1.000 47.13223 568 GLY A N 1
ATOM 2184 C CA . GLY A 1 516 ? 25.14631 31.91613 50.06832 1.000 46.66290 568 GLY A CA 1
ATOM 2185 C C . GLY A 1 516 ? 25.18944 32.62454 51.40867 1.000 53.36407 568 GLY A C 1
ATOM 2186 O O . GLY A 1 516 ? 25.54106 33.80657 51.48452 1.000 50.98141 568 GLY A O 1
ATOM 2187 N N . VAL A 1 517 ? 24.84023 31.91081 52.47931 1.000 54.84722 569 VAL A N 1
ATOM 2188 C CA . VAL A 1 517 ? 24.67660 32.52771 53.79162 1.000 50.31549 569 VAL A CA 1
ATOM 2189 C C . VAL A 1 517 ? 25.50375 31.79924 54.84169 1.000 50.87921 569 VAL A C 1
ATOM 2190 O O . VAL A 1 517 ? 26.44279 32.36645 55.41126 1.000 53.65708 569 VAL A O 1
ATOM 2194 N N . TYR A 1 518 ? 25.16799 30.53387 55.09811 1.000 49.26997 570 TYR A N 1
ATOM 2195 C CA . TYR A 1 518 ? 25.66611 29.87266 56.29943 1.000 51.55477 570 TYR A CA 1
ATOM 2196 C C . TYR A 1 518 ? 27.09681 29.36715 56.13864 1.000 51.00186 570 TYR A C 1
ATOM 2197 O O . TYR A 1 518 ? 27.88353 29.43785 57.08963 1.000 52.24790 570 TYR A O 1
ATOM 2206 N N . ILE A 1 519 ? 27.46278 28.85725 54.95943 1.000 49.39298 571 ILE A N 1
ATOM 2207 C CA . ILE A 1 519 ? 28.86658 28.51459 54.71585 1.000 51.34429 571 ILE A CA 1
ATOM 2208 C C . ILE A 1 519 ? 29.77114 29.72551 54.89929 1.000 53.64338 571 ILE A C 1
ATOM 2209 O O . ILE A 1 519 ? 30.79980 29.60243 55.59006 1.000 49.39334 571 ILE A O 1
ATOM 2214 N N . PRO A 1 520 ? 29.46595 30.90978 54.34968 1.000 52.81923 572 PRO A N 1
ATOM 2215 C CA . PRO A 1 520 ? 30.25280 32.09897 54.71063 1.000 50.25347 572 PRO A CA 1
ATOM 2216 C C . PRO A 1 520 ? 30.17599 32.45413 56.18517 1.000 55.16461 572 PRO A C 1
ATOM 2217 O O . PRO A 1 520 ? 31.16248 32.95412 56.74139 1.000 57.65012 572 PRO A O 1
ATOM 2221 N N . ALA A 1 521 ? 29.03066 32.22515 56.83484 1.000 54.61134 573 ALA A N 1
ATOM 2222 C CA . ALA A 1 521 ? 28.91139 32.54777 58.25394 1.000 52.52291 573 ALA A CA 1
ATOM 2223 C C . ALA A 1 521 ? 29.86923 31.71162 59.09344 1.000 54.11892 573 ALA A C 1
ATOM 2224 O O . ALA A 1 521 ? 30.51924 32.23130 60.00875 1.000 54.80836 573 ALA A O 1
ATOM 2226 N N . LEU A 1 522 ? 29.98359 30.41613 58.78359 1.000 54.67602 574 LEU A N 1
ATOM 2227 C CA . LEU A 1 522 ? 30.86064 29.53126 59.54345 1.000 53.71999 574 LEU A CA 1
ATOM 2228 C C . LEU A 1 522 ? 32.32507 29.93178 59.43924 1.000 55.03869 574 LEU A C 1
ATOM 2229 O O . LEU A 1 522 ? 33.12548 29.53363 60.29242 1.000 58.03002 574 LEU A O 1
ATOM 2234 N N . ASP A 1 523 ? 32.69661 30.69056 58.41002 1.000 55.66596 575 ASP A N 1
ATOM 2235 C CA . ASP A 1 523 ? 34.04118 31.23175 58.27431 1.000 55.60272 575 ASP A CA 1
ATOM 2236 C C . ASP A 1 523 ? 34.14602 32.66975 58.76317 1.000 56.41552 575 ASP A C 1
ATOM 2237 O O . ASP A 1 523 ? 35.18971 33.30001 58.57283 1.000 60.63910 575 ASP A O 1
ATOM 2242 N N . ASN A 1 524 ? 33.09456 33.20459 59.37946 1.000 55.57125 576 ASN A N 1
ATOM 2243 C CA . ASN A 1 524 ? 33.06969 34.60134 59.80412 1.000 53.74437 576 ASN A CA 1
ATOM 2244 C C . ASN A 1 524 ? 32.37557 34.73586 61.15648 1.000 56.65187 576 ASN A C 1
ATOM 2245 O O . ASN A 1 524 ? 31.44708 35.52533 61.33306 1.000 59.75067 576 ASN A O 1
ATOM 2250 N N . GLY A 1 525 ? 32.82877 33.95633 62.13338 1.000 55.53707 577 GLY A N 1
ATOM 2251 C CA . GLY A 1 525 ? 32.42284 34.15133 63.50955 1.000 57.69042 577 GLY A CA 1
ATOM 2252 C C . GLY A 1 525 ? 31.18479 33.41007 63.95927 1.000 58.61914 577 GLY A C 1
ATOM 2253 O O . GLY A 1 525 ? 30.73566 33.62701 65.09132 1.000 58.60615 577 GLY A O 1
ATOM 2254 N N . TYR A 1 526 ? 30.61333 32.55410 63.12160 1.000 57.16413 578 TYR A N 1
ATOM 2255 C CA . TYR A 1 526 ? 29.47504 31.73719 63.51138 1.000 53.23496 578 TYR A CA 1
ATOM 2256 C C . TYR A 1 526 ? 29.92074 30.30294 63.76519 1.000 54.18040 578 TYR A C 1
ATOM 2257 O O . TYR A 1 526 ? 30.89668 29.82205 63.18368 1.000 56.22121 578 TYR A O 1
ATOM 2266 N N . THR A 1 527 ? 29.19480 29.62443 64.64484 1.000 52.86336 579 THR A N 1
ATOM 2267 C CA . THR A 1 527 ? 29.34593 28.19501 64.86080 1.000 54.15239 579 THR A CA 1
ATOM 2268 C C . THR A 1 527 ? 27.99999 27.52087 64.63314 1.000 56.77540 579 THR A C 1
ATOM 2269 O O . THR A 1 527 ? 26.95645 28.17439 64.55036 1.000 55.43542 579 THR A O 1
ATOM 2273 N N . ALA A 1 528 ? 28.03052 26.19091 64.53224 1.000 55.21495 580 ALA A N 1
ATOM 2274 C CA . ALA A 1 528 ? 26.79417 25.43629 64.36162 1.000 55.34713 580 ALA A CA 1
ATOM 2275 C C . ALA A 1 528 ? 25.83132 25.64000 65.52426 1.000 56.96077 580 ALA A C 1
ATOM 2276 O O . ALA A 1 528 ? 24.63231 25.37123 65.37943 1.000 53.79833 580 ALA A O 1
ATOM 2278 N N . ALA A 1 529 ? 26.32890 26.09685 66.67226 1.000 57.20136 581 ALA A N 1
ATOM 2279 C CA . ALA A 1 529 ? 25.50463 26.34575 67.84392 1.000 57.39478 581 ALA A CA 1
ATOM 2280 C C . ALA A 1 529 ? 25.11589 27.81077 68.00583 1.000 56.82555 581 ALA A C 1
ATOM 2281 O O . ALA A 1 529 ? 24.44410 28.14981 68.98502 1.000 62.16759 581 ALA A O 1
ATOM 2283 N N . THR A 1 530 ? 25.50618 28.67992 67.07209 1.000 56.13392 582 THR A N 1
ATOM 2284 C CA . THR A 1 530 ? 25.19558 30.10207 67.18747 1.000 56.57314 582 THR A CA 1
ATOM 2285 C C . THR A 1 530 ? 23.69120 30.33666 67.16199 1.000 60.00493 582 THR A C 1
ATOM 2286 O O . THR A 1 530 ? 22.99436 29.89054 66.24598 1.000 61.42692 582 THR A O 1
ATOM 2290 N N . ALA A 1 531 ? 23.19643 31.06192 68.16017 1.000 61.11619 583 ALA A N 1
ATOM 2291 C CA . ALA A 1 531 ? 21.77035 31.31347 68.29859 1.000 62.12191 583 ALA A CA 1
ATOM 2292 C C . ALA A 1 531 ? 21.37029 32.51202 67.44794 1.000 60.11872 583 ALA A C 1
ATOM 2293 O O . ALA A 1 531 ? 22.02575 33.55768 67.48506 1.000 60.09999 583 ALA A O 1
ATOM 2295 N N . ILE A 1 532 ? 20.29558 32.35198 66.68288 1.000 62.45993 584 ILE A N 1
ATOM 2296 C CA . ILE A 1 532 ? 19.72642 33.41566 65.86709 1.000 62.23276 584 ILE A CA 1
ATOM 2297 C C . ILE A 1 532 ? 18.25325 33.52922 66.22619 1.000 64.51452 584 ILE A C 1
ATOM 2298 O O . ILE A 1 532 ? 17.57302 32.51368 66.40880 1.000 65.34451 584 ILE A O 1
ATOM 2303 N N . GLU A 1 533 ? 17.76150 34.76012 66.34060 1.000 61.89879 585 GLU A N 1
ATOM 2304 C CA . GLU A 1 533 ? 16.40370 35.00631 66.81611 1.000 62.56030 585 GLU A CA 1
ATOM 2305 C C . GLU A 1 533 ? 15.44760 35.09022 65.63193 1.000 66.79082 585 GLU A C 1
ATOM 2306 O O . GLU A 1 533 ? 15.50271 36.04194 64.84538 1.000 67.58821 585 GLU A O 1
ATOM 2312 N N . ASP A 1 534 ? 14.56482 34.09774 65.51275 1.000 65.25821 586 ASP A N 1
ATOM 2313 C CA . ASP A 1 534 ? 13.48861 34.11323 64.52236 1.000 62.69042 586 ASP A CA 1
ATOM 2314 C C . ASP A 1 534 ? 12.36623 34.97995 65.07444 1.000 63.20425 586 ASP A C 1
ATOM 2315 O O . ASP A 1 534 ? 11.44806 34.50093 65.74035 1.000 64.16885 586 ASP A O 1
ATOM 2320 N N . ALA A 1 535 ? 12.44009 36.26988 64.78791 1.000 64.25266 587 ALA A N 1
ATOM 2321 C CA . ALA A 1 535 ? 11.50964 37.26722 65.28658 1.000 62.99596 587 ALA A CA 1
ATOM 2322 C C . ALA A 1 535 ? 11.04555 38.12248 64.12065 1.000 64.77213 587 ALA A C 1
ATOM 2323 O O . ALA A 1 535 ? 11.68423 38.13581 63.06302 1.000 67.64642 587 ALA A O 1
ATOM 2325 N N . PRO A 1 536 ? 9.91602 38.83809 64.27145 1.000 66.50058 588 PRO A N 1
ATOM 2326 C CA . PRO A 1 536 ? 9.43409 39.69823 63.17972 1.000 67.82624 588 PRO A CA 1
ATOM 2327 C C . PRO A 1 536 ? 10.49952 40.63156 62.62402 1.000 70.10112 588 PRO A C 1
ATOM 2328 O O . PRO A 1 536 ? 11.05906 41.46748 63.34103 1.000 73.11022 588 PRO A O 1
ATOM 2332 N N . HIS A 1 537 ? 10.78793 40.47171 61.33726 1.000 72.62135 589 HIS A N 1
ATOM 2333 C CA . HIS A 1 537 ? 11.80924 41.22881 60.63393 1.000 72.91826 589 HIS A CA 1
ATOM 2334 C C . HIS A 1 537 ? 11.14811 42.16059 59.62660 1.000 75.33540 589 HIS A C 1
ATOM 2335 O O . HIS A 1 537 ? 10.09548 41.84631 59.06285 1.000 74.64079 589 HIS A O 1
ATOM 2342 N N . TYR A 1 538 ? 11.76884 43.31685 59.41013 1.000 78.07386 590 TYR A N 1
ATOM 2343 C CA . TYR A 1 538 ? 11.19881 44.35482 58.56450 1.000 79.23279 590 TYR A CA 1
ATOM 2344 C C . TYR A 1 538 ? 12.22993 44.81828 57.54467 1.000 80.57276 590 TYR A C 1
ATOM 2345 O O . TYR A 1 538 ? 13.42667 44.88075 57.84187 1.000 80.14613 590 TYR A O 1
ATOM 2354 N N . ASN A 1 539 ? 11.75859 45.13590 56.33977 1.000 83.85947 591 ASN A N 1
ATOM 2355 C CA . ASN A 1 539 ? 12.62520 45.58565 55.26095 1.000 83.46244 591 ASN A CA 1
ATOM 2356 C C . ASN A 1 539 ? 13.00015 47.05338 55.45614 1.000 86.30173 591 ASN A C 1
ATOM 2357 O O . ASN A 1 539 ? 12.62967 47.69441 56.44312 1.000 89.88599 591 ASN A O 1
ATOM 2362 N N . ASP A 1 540 ? 13.74503 47.59908 54.49237 1.000 88.14119 592 ASP A N 1
ATOM 2363 C CA . ASP A 1 540 ? 14.12476 49.00577 54.54289 1.000 90.32755 592 ASP A CA 1
ATOM 2364 C C . ASP A 1 540 ? 12.93171 49.94368 54.40011 1.000 92.82131 592 ASP A C 1
ATOM 2365 O O . ASP A 1 540 ? 13.07900 51.14484 54.65188 1.000 96.97392 592 ASP A O 1
ATOM 2367 N N . LYS A 1 541 ? 11.76241 49.43204 54.00936 1.000 91.99425 593 LYS A N 1
ATOM 2368 C CA . LYS A 1 541 ? 10.56663 50.24519 53.82820 1.000 95.06792 593 LYS A CA 1
ATOM 2369 C C . LYS A 1 541 ? 9.50410 49.96010 54.88765 1.000 100.69713 593 LYS A C 1
ATOM 2370 O O . LYS A 1 541 ? 8.32187 50.24221 54.66372 1.000 105.76425 593 LYS A O 1
ATOM 2372 N N . LYS A 1 542 ? 9.90672 49.40823 56.03715 1.000 96.91751 594 LYS A N 1
ATOM 2373 C CA . LYS A 1 542 ? 9.00813 49.14223 57.16606 1.000 94.69446 594 LYS A CA 1
ATOM 2374 C C . LYS A 1 542 ? 7.85090 48.22340 56.76743 1.000 93.02631 594 LYS A C 1
ATOM 2375 O O . LYS A 1 542 ? 6.67667 48.53310 56.98228 1.000 94.17620 594 LYS A O 1
ATOM 2377 N N . GLU A 1 543 ? 8.19457 47.07589 56.18500 1.000 88.90961 595 GLU A N 1
ATOM 2378 C CA . GLU A 1 543 ? 7.22279 46.06304 55.79971 1.000 86.89690 595 GLU A CA 1
ATOM 2379 C C . GLU A 1 543 ? 7.64848 44.72163 56.37646 1.000 82.84852 595 GLU A C 1
ATOM 2380 O O . GLU A 1 543 ? 8.84169 44.42534 56.47551 1.000 83.64711 595 GLU A O 1
ATOM 2386 N N . LEU A 1 544 ? 6.66172 43.90889 56.75621 1.000 78.89733 596 LEU A N 1
ATOM 2387 C CA . LEU A 1 544 ? 6.94199 42.62494 57.39092 1.000 74.49659 596 LEU A CA 1
ATOM 2388 C C . LEU A 1 544 ? 7.55716 41.64489 56.39859 1.000 75.33672 596 LEU A C 1
ATOM 2389 O O . LEU A 1 544 ? 6.88413 40.72461 55.92216 1.000 77.77228 596 LEU A O 1
ATOM 2394 N N . TRP A 1 545 ? 8.83006 41.85221 56.06259 1.000 74.67447 597 TRP A N 1
ATOM 2395 C CA . TRP A 1 545 ? 9.58331 40.95601 55.20590 1.000 70.00268 597 TRP A CA 1
ATOM 2396 C C . TRP A 1 545 ? 10.84493 40.47987 55.91820 1.000 69.41639 597 TRP A C 1
ATOM 2397 O O . TRP A 1 545 ? 11.49130 41.26762 56.61652 1.000 74.00335 597 TRP A O 1
ATOM 2408 N N . PRO A 1 546 ? 11.22537 39.20114 55.76826 1.000 67.53302 598 PRO A N 1
ATOM 2409 C CA . PRO A 1 546 ? 10.51235 38.16151 55.02446 1.000 66.33402 598 PRO A CA 1
ATOM 2410 C C . PRO A 1 546 ? 9.53703 37.39662 55.90397 1.000 66.34124 598 PRO A C 1
ATOM 2411 O O . PRO A 1 546 ? 9.48791 37.63208 57.11293 1.000 68.65036 598 PRO A O 1
ATOM 2415 N N . LYS A 1 547 ? 8.77513 36.49080 55.29976 1.000 61.94741 599 LYS A N 1
ATOM 2416 C CA . LYS A 1 547 ? 7.87629 35.60318 56.02221 1.000 60.13953 599 LYS A CA 1
ATOM 2417 C C . LYS A 1 547 ? 8.39233 34.17878 55.90071 1.000 55.92527 599 LYS A C 1
ATOM 2418 O O . LYS A 1 547 ? 8.77955 33.75001 54.81035 1.000 59.19711 599 LYS A O 1
ATOM 2424 N N . ASN A 1 548 ? 8.42119 33.45824 57.01628 1.000 56.36813 600 ASN A N 1
ATOM 2425 C CA . ASN A 1 548 ? 8.82868 32.06460 56.96559 1.000 58.75340 600 ASN A CA 1
ATOM 2426 C C . ASN A 1 548 ? 7.69471 31.20246 56.41900 1.000 61.61122 600 ASN A C 1
ATOM 2427 O O . ASN A 1 548 ? 6.52919 31.60889 56.38397 1.000 60.87297 600 ASN A O 1
ATOM 2432 N N . TRP A 1 549 ? 8.04975 29.98642 55.99922 1.000 60.48894 601 TRP A N 1
ATOM 2433 C CA . TRP A 1 549 ? 7.06046 29.08408 55.42511 1.000 60.36804 601 TRP A CA 1
ATOM 2434 C C . TRP A 1 549 ? 6.04668 28.58235 56.44516 1.000 60.55217 601 TRP A C 1
ATOM 2435 O O . TRP A 1 549 ? 5.00662 28.05276 56.03973 1.000 61.73737 601 TRP A O 1
ATOM 2446 N N . TYR A 1 550 ? 6.30751 28.74066 57.74386 1.000 60.21572 602 TYR A N 1
ATOM 2447 C CA . TYR A 1 550 ? 5.48013 28.13606 58.77907 1.000 63.84178 602 TYR A CA 1
ATOM 2448 C C . TYR A 1 550 ? 4.53474 29.12537 59.45618 1.000 66.40289 602 TYR A C 1
ATOM 2449 O O . TYR A 1 550 ? 4.06622 28.84886 60.56616 1.000 74.56187 602 TYR A O 1
ATOM 2458 N N . ASN A 1 551 ? 4.21349 30.24204 58.79703 1.000 62.82006 603 ASN A N 1
ATOM 2459 C CA . ASN A 1 551 ? 3.29778 31.25098 59.32903 1.000 72.47605 603 ASN A CA 1
ATOM 2460 C C . ASN A 1 551 ? 3.49962 31.49818 60.81760 1.000 74.67595 603 ASN A C 1
ATOM 2461 O O . ASN A 1 551 ? 2.67194 31.09341 61.64078 1.000 74.23795 603 ASN A O 1
ATOM 2466 N N . GLY A 1 552 ? 4.59615 32.14628 61.17122 1.000 72.56500 604 GLY A N 1
ATOM 2467 C CA . GLY A 1 552 ? 4.88924 32.40561 62.56253 1.000 65.85646 604 GLY A CA 1
ATOM 2468 C C . GLY A 1 552 ? 6.37910 32.60025 62.75395 1.000 66.25578 604 GLY A C 1
ATOM 2469 O O . GLY A 1 552 ? 7.13163 32.79473 61.79875 1.000 65.27610 604 GLY A O 1
ATOM 2470 N N . TYR A 1 553 ? 6.78506 32.52946 64.01717 1.000 65.19762 605 TYR A N 1
ATOM 2471 C CA . TYR A 1 553 ? 8.18098 32.69527 64.38076 1.000 59.86283 605 TYR A CA 1
ATOM 2472 C C . TYR A 1 553 ? 8.53953 31.66993 65.44174 1.000 60.73816 605 TYR A C 1
ATOM 2473 O O . TYR A 1 553 ? 7.73553 31.38016 66.33181 1.000 63.75740 605 TYR A O 1
ATOM 2482 N N . ARG A 1 554 ? 9.74132 31.10909 65.32741 1.000 63.90048 606 ARG A N 1
ATOM 2483 C CA . ARG A 1 554 ? 10.20551 30.05868 66.22324 1.000 65.76993 606 ARG A CA 1
ATOM 2484 C C . ARG A 1 554 ? 11.17719 30.57164 67.27884 1.000 60.00105 606 ARG A C 1
ATOM 2485 O O . ARG A 1 554 ? 11.62024 29.79284 68.12838 1.000 56.76751 606 ARG A O 1
ATOM 2493 N N . GLY A 1 555 ? 11.51585 31.85720 67.24787 1.000 63.98486 607 GLY A N 1
ATOM 2494 C CA . GLY A 1 555 ? 12.34195 32.44015 68.28513 1.000 65.65617 607 GLY A CA 1
ATOM 2495 C C . GLY A 1 555 ? 13.81900 32.13325 68.16770 1.000 64.25478 607 GLY A C 1
ATOM 2496 O O . GLY A 1 555 ? 14.38335 32.14949 67.07101 1.000 69.17379 607 GLY A O 1
ATOM 2497 N N . LEU A 1 556 ? 14.45733 31.85910 69.30048 1.000 62.27776 608 LEU A N 1
ATOM 2498 C CA . LEU A 1 556 ? 15.90189 31.68296 69.34569 1.000 62.63869 608 LEU A CA 1
ATOM 2499 C C . LEU A 1 556 ? 16.25500 30.27289 68.88209 1.000 66.07262 608 LEU A C 1
ATOM 2500 O O . LEU A 1 556 ? 15.87276 29.28604 69.52123 1.000 68.53536 608 LEU A O 1
ATOM 2505 N N . GLN A 1 557 ? 16.97432 30.17953 67.76506 1.000 64.37461 609 GLN A N 1
ATOM 2506 C CA . GLN A 1 557 ? 17.32572 28.90766 67.14942 1.000 61.85052 609 GLN A CA 1
ATOM 2507 C C . GLN A 1 557 ? 18.80996 28.89511 66.81661 1.000 61.68204 609 GLN A C 1
ATOM 2508 O O . GLN A 1 557 ? 19.36867 29.91781 66.40894 1.000 62.42570 609 GLN A O 1
ATOM 2514 N N . THR A 1 558 ? 19.44683 27.73809 66.98557 1.000 59.49062 610 THR A N 1
ATOM 2515 C CA . THR A 1 558 ? 20.84817 27.62032 66.61182 1.000 56.68801 610 THR A CA 1
ATOM 2516 C C . THR A 1 558 ? 20.99477 27.68706 65.09386 1.000 58.82547 610 THR A C 1
ATOM 2517 O O . THR A 1 558 ? 20.02542 27.54092 64.34239 1.000 60.08409 610 THR A O 1
ATOM 2521 N N . LEU A 1 559 ? 22.22980 27.92941 64.64346 1.000 57.00926 611 LEU A N 1
ATOM 2522 C CA . LEU A 1 559 ? 22.49015 27.96719 63.20653 1.000 55.48179 611 LEU A CA 1
ATOM 2523 C C . LEU A 1 559 ? 22.13657 26.64106 62.54685 1.000 53.58097 611 LEU A C 1
ATOM 2524 O O . LEU A 1 559 ? 21.60499 26.61990 61.43151 1.000 57.80915 611 LEU A O 1
ATOM 2529 N N . ARG A 1 560 ? 22.42838 25.52420 63.21877 1.000 55.00376 612 ARG A N 1
ATOM 2530 C CA . ARG A 1 560 ? 22.03707 24.21924 62.69648 1.000 51.93030 612 ARG A CA 1
ATOM 2531 C C . ARG A 1 560 ? 20.53116 24.15380 62.47250 1.000 54.58361 612 ARG A C 1
ATOM 2532 O O . ARG A 1 560 ? 20.06901 23.81873 61.37583 1.000 57.14182 612 ARG A O 1
ATOM 2540 N N . GLU A 1 561 ? 19.74593 24.48620 63.50021 1.000 54.12077 613 GLU A N 1
ATOM 2541 C CA . GLU A 1 561 ? 18.29540 24.42576 63.35555 1.000 56.87689 613 GLU A CA 1
ATOM 2542 C C . GLU A 1 561 ? 17.77557 25.48985 62.39659 1.000 57.37720 613 GLU A C 1
ATOM 2543 O O . GLU A 1 561 ? 16.81307 25.23652 61.66145 1.000 55.93745 613 GLU A O 1
ATOM 2549 N N . SER A 1 562 ? 18.40501 26.66955 62.36833 1.000 57.10161 614 SER A N 1
ATOM 2550 C CA . SER A 1 562 ? 17.96097 27.71686 61.45176 1.000 57.12764 614 SER A CA 1
ATOM 2551 C C . SER A 1 562 ? 18.07664 27.27577 59.99964 1.000 54.12014 614 SER A C 1
ATOM 2552 O O . SER A 1 562 ? 17.25739 27.67055 59.16223 1.000 53.84029 614 SER A O 1
ATOM 2555 N N . LEU A 1 563 ? 19.08057 26.46001 59.68247 1.000 54.01208 615 LEU A N 1
ATOM 2556 C CA . LEU A 1 563 ? 19.22516 25.96650 58.31996 1.000 53.65116 615 LEU A CA 1
ATOM 2557 C C . LEU A 1 563 ? 18.35387 24.73875 58.07673 1.000 52.58774 615 LEU A C 1
ATOM 2558 O O . LEU A 1 563 ? 17.73156 24.62084 57.01609 1.000 50.95350 615 LEU A O 1
ATOM 2563 N N . VAL A 1 564 ? 18.29156 23.82023 59.04488 1.000 54.05727 616 VAL A N 1
ATOM 2564 C CA . VAL A 1 564 ? 17.47356 22.61991 58.88044 1.000 52.35481 616 VAL A CA 1
ATOM 2565 C C . VAL A 1 564 ? 16.00704 22.99598 58.72644 1.000 55.17064 616 VAL A C 1
ATOM 2566 O O . VAL A 1 564 ? 15.32264 22.53769 57.80418 1.000 54.54001 616 VAL A O 1
ATOM 2570 N N . GLN A 1 565 ? 15.50384 23.84190 59.62471 1.000 57.72803 617 GLN A N 1
ATOM 2571 C CA . GLN A 1 565 ? 14.12719 24.30881 59.52311 1.000 59.64448 617 GLN A CA 1
ATOM 2572 C C . GLN A 1 565 ? 13.92902 25.31800 58.40179 1.000 58.99065 617 GLN A C 1
ATOM 2573 O O . GLN A 1 565 ? 12.79009 25.73645 58.16757 1.000 60.82076 617 GLN A O 1
ATOM 2579 N N . SER A 1 566 ? 14.99930 25.70265 57.70824 1.000 54.33778 618 SER A N 1
ATOM 2580 C CA . SER A 1 566 ? 14.93831 26.64086 56.58937 1.000 54.10687 618 SER A CA 1
ATOM 2581 C C . SER A 1 566 ? 14.22195 27.93156 56.98766 1.000 55.82455 618 SER A C 1
ATOM 2582 O O . SER A 1 566 ? 13.29120 28.39417 56.32367 1.000 58.16983 618 SER A O 1
ATOM 2585 N N . ILE A 1 567 ? 14.67454 28.51938 58.09339 1.000 55.61147 619 ILE A N 1
ATOM 2586 C CA . ILE A 1 567 ? 14.10508 29.77435 58.56104 1.000 56.88087 619 ILE A CA 1
ATOM 2587 C C . ILE A 1 567 ? 14.55068 30.89910 57.63836 1.000 56.52905 619 ILE A C 1
ATOM 2588 O O . ILE A 1 567 ? 15.74904 31.07902 57.38318 1.000 56.06084 619 ILE A O 1
ATOM 2593 N N . ASN A 1 568 ? 13.58166 31.65142 57.11510 1.000 57.03248 620 ASN A N 1
ATOM 2594 C CA . ASN A 1 568 ? 13.89600 32.76850 56.22940 1.000 59.13013 620 ASN A CA 1
ATOM 2595 C C . ASN A 1 568 ? 14.40891 33.97272 57.00558 1.000 57.43512 620 ASN A C 1
ATOM 2596 O O . ASN A 1 568 ? 15.34229 34.64958 56.56089 1.000 57.46011 620 ASN A O 1
ATOM 2601 N N . VAL A 1 569 ? 13.80147 34.26068 58.15685 1.000 60.53581 621 VAL A N 1
ATOM 2602 C CA . VAL A 1 569 ? 14.23404 35.39837 58.96185 1.000 61.88416 621 VAL A CA 1
ATOM 2603 C C . VAL A 1 569 ? 15.69297 35.23435 59.36443 1.000 62.18240 621 VAL A C 1
ATOM 2604 O O . VAL A 1 569 ? 16.50984 36.14655 59.19456 1.000 64.47477 621 VAL A O 1
ATOM 2608 N N . ASN A 1 570 ? 16.04747 34.05457 59.87756 1.000 65.78039 622 ASN A N 1
ATOM 2609 C CA . ASN A 1 570 ? 17.41236 33.82909 60.33996 1.000 66.72679 622 ASN A CA 1
ATOM 2610 C C . ASN A 1 570 ? 18.41374 33.84969 59.19282 1.000 66.59373 622 ASN A C 1
ATOM 2611 O O . ASN A 1 570 ? 19.56696 34.24832 59.38744 1.000 66.95490 622 ASN A O 1
ATOM 2616 N N . ALA A 1 571 ? 18.00202 33.42726 57.99776 1.000 63.41745 623 ALA A N 1
ATOM 2617 C CA . ALA A 1 571 ? 18.90311 33.50108 56.85466 1.000 60.36335 623 ALA A CA 1
ATOM 2618 C C . ALA A 1 571 ? 19.17122 34.94884 56.46200 1.000 60.12539 623 ALA A C 1
ATOM 2619 O O . ALA A 1 571 ? 20.32095 35.32711 56.20731 1.000 62.44064 623 ALA A O 1
ATOM 2621 N N . VAL A 1 572 ? 18.12512 35.77609 56.42118 1.000 58.93736 624 VAL A N 1
ATOM 2622 C CA . VAL A 1 572 ? 18.30485 37.17880 56.06366 1.000 61.54520 624 VAL A CA 1
ATOM 2623 C C . VAL A 1 572 ? 19.10851 37.90067 57.13507 1.000 63.54825 624 VAL A C 1
ATOM 2624 O O . VAL A 1 572 ? 20.01150 38.68890 56.82872 1.000 63.20754 624 VAL A O 1
ATOM 2628 N N . LYS A 1 573 ? 18.79987 37.63672 58.40660 1.000 65.12336 625 LYS A N 1
ATOM 2629 C CA . LYS A 1 573 ? 19.53392 38.26807 59.49786 1.000 63.00569 625 LYS A CA 1
ATOM 2630 C C . LYS A 1 573 ? 21.01549 37.90968 59.44427 1.000 63.65869 625 LYS A C 1
ATOM 2631 O O . LYS A 1 573 ? 21.87533 38.74474 59.74936 1.000 64.41712 625 LYS A O 1
ATOM 2637 N N . THR A 1 574 ? 21.33457 36.67281 59.05063 1.000 63.78970 626 THR A N 1
ATOM 2638 C CA . THR A 1 574 ? 22.73254 36.25680 58.98946 1.000 60.68086 626 THR A CA 1
ATOM 2639 C C . THR A 1 574 ? 23.45444 36.90491 57.81394 1.000 61.04646 626 THR A C 1
ATOM 2640 O O . THR A 1 574 ? 24.60963 37.32977 57.94767 1.000 59.73949 626 THR A O 1
ATOM 2644 N N . LEU A 1 575 ? 22.78747 37.00976 56.65952 1.000 59.62992 627 LEU A N 1
ATOM 2645 C CA . LEU A 1 575 ? 23.40455 37.67633 55.51858 1.000 60.95752 627 LEU A CA 1
ATOM 2646 C C . LEU A 1 575 ? 23.48330 39.18292 55.71160 1.000 63.50543 627 LEU A C 1
ATOM 2647 O O . LEU A 1 575 ? 24.27997 39.84297 55.03863 1.000 65.25903 627 LEU A O 1
ATOM 2652 N N . GLU A 1 576 ? 22.68017 39.74007 56.61581 1.000 62.44276 628 GLU A N 1
ATOM 2653 C CA . GLU A 1 576 ? 22.82862 41.14844 56.95724 1.000 59.40050 628 GLU A CA 1
ATOM 2654 C C . GLU A 1 576 ? 24.07550 41.38388 57.80133 1.000 60.75800 628 GLU A C 1
ATOM 2655 O O . GLU A 1 576 ? 24.73065 42.42439 57.66898 1.000 61.43882 628 GLU A O 1
ATOM 2661 N N . ASP A 1 577 ? 24.41287 40.43536 58.68105 1.000 60.90175 629 ASP A N 1
ATOM 2662 C CA . ASP A 1 577 ? 25.57275 40.59877 59.55565 1.000 62.59098 629 ASP A CA 1
ATOM 2663 C C . ASP A 1 577 ? 26.86727 40.53808 58.75359 1.000 62.72983 629 ASP A C 1
ATOM 2664 O O . ASP A 1 577 ? 27.67312 41.47687 58.77564 1.000 65.67538 629 ASP A O 1
ATOM 2669 N N . ILE A 1 578 ? 27.09162 39.42847 58.04853 1.000 59.73808 630 ILE A N 1
ATOM 2670 C CA . ILE A 1 578 ? 28.16182 39.35940 57.06102 1.000 60.19146 630 ILE A CA 1
ATOM 2671 C C . ILE A 1 578 ? 27.74020 40.24291 55.89580 1.000 64.17433 630 ILE A C 1
ATOM 2672 O O . ILE A 1 578 ? 26.60740 40.73477 55.85730 1.000 68.08903 630 ILE A O 1
ATOM 2677 N N . GLY A 1 579 ? 28.62917 40.45384 54.94178 1.000 59.71984 631 GLY A N 1
ATOM 2678 C CA . GLY A 1 579 ? 28.32258 41.35025 53.85148 1.000 61.19585 631 GLY A CA 1
ATOM 2679 C C . GLY A 1 579 ? 27.60546 40.67904 52.69503 1.000 58.85664 631 GLY A C 1
ATOM 2680 O O . GLY A 1 579 ? 27.67817 39.46870 52.49813 1.000 63.24744 631 GLY A O 1
ATOM 2681 N N . ILE A 1 580 ? 26.87993 41.48893 51.92288 1.000 55.58804 632 ILE A N 1
ATOM 2682 C CA . ILE A 1 580 ? 26.49714 41.04833 50.58502 1.000 60.11729 632 ILE A CA 1
ATOM 2683 C C . ILE A 1 580 ? 27.74921 40.83963 49.74219 1.000 62.34181 632 ILE A C 1
ATOM 2684 O O . ILE A 1 580 ? 27.82684 39.91096 48.92763 1.000 61.66247 632 ILE A O 1
ATOM 2689 N N . GLU A 1 581 ? 28.76585 41.67991 49.95995 1.000 65.26681 633 GLU A N 1
ATOM 2690 C CA . GLU A 1 581 ? 30.03464 41.52007 49.26045 1.000 63.78190 633 GLU A CA 1
ATOM 2691 C C . GLU A 1 581 ? 30.76451 40.27171 49.73487 1.000 60.82082 633 GLU A C 1
ATOM 2692 O O . GLU A 1 581 ? 31.30835 39.51583 48.92176 1.000 61.00475 633 GLU A O 1
ATOM 2698 N N . LYS A 1 582 ? 30.77651 40.03414 51.04865 1.000 63.67332 634 LYS A N 1
ATOM 2699 C CA . LYS A 1 582 ? 31.33712 38.79262 51.56815 1.000 64.57681 634 LYS A CA 1
ATOM 2700 C C . LYS A 1 582 ? 30.60865 37.58152 51.00050 1.000 64.65494 634 LYS A C 1
ATOM 2701 O O . LYS A 1 582 ? 31.21111 36.51547 50.82670 1.000 64.14221 634 LYS A O 1
ATOM 2707 N N . SER A 1 583 ? 29.31901 37.73029 50.69222 1.000 63.67409 635 SER A N 1
ATOM 2708 C CA . SER A 1 583 ? 28.57693 36.63718 50.07756 1.000 57.58634 635 SER A CA 1
ATOM 2709 C C . SER A 1 583 ? 28.95926 36.47122 48.61267 1.000 57.28229 635 SER A C 1
ATOM 2710 O O . SER A 1 583 ? 29.07210 35.34353 48.12055 1.000 58.35567 635 SER A O 1
ATOM 2713 N N . LYS A 1 584 ? 29.17464 37.58213 47.90235 1.000 62.43352 636 LYS A N 1
ATOM 2714 C CA . LYS A 1 584 ? 29.58111 37.49397 46.50346 1.000 62.10734 636 LYS A CA 1
ATOM 2715 C C . LYS A 1 584 ? 30.91156 36.76955 46.35004 1.000 61.33612 636 LYS A C 1
ATOM 2716 O O . LYS A 1 584 ? 31.13177 36.08899 45.34089 1.000 60.98407 636 LYS A O 1
ATOM 2722 N N . GLU A 1 585 ? 31.80714 36.90087 47.33351 1.000 58.20187 637 GLU A N 1
ATOM 2723 C CA . GLU A 1 585 ? 33.05627 36.14684 47.29721 1.000 56.94085 637 GLU A CA 1
ATOM 2724 C C . GLU A 1 585 ? 32.78896 34.64847 47.23534 1.000 54.15497 637 GLU A C 1
ATOM 2725 O O . GLU A 1 585 ? 33.44476 33.92246 46.47967 1.000 52.65725 637 GLU A O 1
ATOM 2731 N N . TYR A 1 586 ? 31.81334 34.16918 48.00683 1.000 56.57803 638 TYR A N 1
ATOM 2732 C CA . TYR A 1 586 ? 31.49476 32.74690 47.98900 1.000 55.15476 638 TYR A CA 1
ATOM 2733 C C . TYR A 1 586 ? 30.70005 32.35514 46.74959 1.000 53.23686 638 TYR A C 1
ATOM 2734 O O . TYR A 1 586 ? 30.86121 31.23712 46.24755 1.000 52.08738 638 TYR A O 1
ATOM 2743 N N . PHE A 1 587 ? 29.84086 33.24489 46.24567 1.000 53.54965 639 PHE A N 1
ATOM 2744 C CA . PHE A 1 587 ? 29.23064 33.00831 44.94128 1.000 51.63604 639 PHE A CA 1
ATOM 2745 C C . PHE A 1 587 ? 30.29903 32.78761 43.87934 1.000 53.35176 639 PHE A C 1
ATOM 2746 O O . PHE A 1 587 ? 30.17550 31.88924 43.03799 1.000 50.80618 639 PHE A O 1
ATOM 2754 N N . LYS A 1 588 ? 31.36623 33.58964 43.91745 1.000 55.47285 640 LYS A N 1
ATOM 2755 C CA . LYS A 1 588 ? 32.47240 33.40706 42.98494 1.000 54.17015 640 LYS A CA 1
ATOM 2756 C C . LYS A 1 588 ? 33.16758 32.07211 43.21871 1.000 54.35910 640 LYS A C 1
ATOM 2757 O O . LYS A 1 588 ? 33.38863 31.29941 42.27917 1.000 56.76809 640 LYS A O 1
ATOM 2763 N N . LYS A 1 589 ? 33.50678 31.77744 44.47591 1.000 52.71927 641 LYS A N 1
ATOM 2764 C CA . LYS A 1 589 ? 34.27005 30.56990 44.76918 1.000 51.59955 641 LYS A CA 1
ATOM 2765 C C . LYS A 1 589 ? 33.45816 29.31440 44.47116 1.000 49.13751 641 LYS A C 1
ATOM 2766 O O . LYS A 1 589 ? 34.00984 28.30947 44.00868 1.000 49.55089 641 LYS A O 1
ATOM 2772 N N . PHE A 1 590 ? 32.14598 29.35485 44.71311 1.000 49.04103 642 PHE A N 1
ATOM 2773 C CA . PHE A 1 590 ? 31.28700 28.21454 44.41190 1.000 46.52891 642 PHE A CA 1
ATOM 2774 C C . PHE A 1 590 ? 31.02204 28.04444 42.91904 1.000 51.70759 642 PHE A C 1
ATOM 2775 O O . PHE A 1 590 ? 30.42203 27.03635 42.52536 1.000 48.40706 642 PHE A O 1
ATOM 2783 N N . GLY A 1 591 ? 31.43979 28.99567 42.08440 1.000 48.99471 643 GLY A N 1
ATOM 2784 C CA . GLY A 1 591 ? 31.18417 28.92408 40.66367 1.000 44.83522 643 GLY A CA 1
ATOM 2785 C C . GLY A 1 591 ? 29.87588 29.53673 40.21546 1.000 47.93247 643 GLY A C 1
ATOM 2786 O O . GLY A 1 591 ? 29.59527 29.54379 39.00991 1.000 50.66073 643 GLY A O 1
ATOM 2787 N N . LEU A 1 592 ? 29.06225 30.04582 41.14268 1.000 50.41809 644 LEU A N 1
ATOM 2788 C CA . LEU A 1 592 ? 27.81161 30.68775 40.75465 1.000 47.57146 644 LEU A CA 1
ATOM 2789 C C . LEU A 1 592 ? 28.06389 31.98508 39.99995 1.000 48.21024 644 LEU A C 1
ATOM 2790 O O . LEU A 1 592 ? 27.26952 32.36054 39.13200 1.000 52.67656 644 LEU A O 1
ATOM 2795 N N . ILE A 1 593 ? 29.14290 32.68806 40.32927 1.000 51.90470 645 ILE A N 1
ATOM 2796 C CA . ILE A 1 593 ? 29.59181 33.86187 39.59210 1.000 51.71507 645 ILE A CA 1
ATOM 2797 C C . ILE A 1 593 ? 30.87007 33.48912 38.85653 1.000 54.52800 645 ILE A C 1
ATOM 2798 O O . ILE A 1 593 ? 31.81490 32.97018 39.46420 1.000 53.11690 645 ILE A O 1
ATOM 2803 N N . ASN A 1 594 ? 30.89538 33.73717 37.55073 1.000 57.27345 646 ASN A N 1
ATOM 2804 C CA . ASN A 1 594 ? 32.09050 33.49270 36.75140 1.000 65.16986 646 ASN A CA 1
ATOM 2805 C C . ASN A 1 594 ? 33.04056 34.66928 36.94037 1.000 68.14147 646 ASN A C 1
ATOM 2806 O O . ASN A 1 594 ? 32.75600 35.78256 36.48855 1.000 71.81434 646 ASN A O 1
ATOM 2811 N N . GLU A 1 595 ? 34.16443 34.43150 37.62237 1.000 70.55506 647 GLU A N 1
ATOM 2812 C CA . GLU A 1 595 ? 35.08892 35.52264 37.92024 1.000 71.66934 647 GLU A CA 1
ATOM 2813 C C . GLU A 1 595 ? 35.67377 36.13622 36.65770 1.000 75.99343 647 GLU A C 1
ATOM 2814 O O . GLU A 1 595 ? 35.99096 37.33152 36.64238 1.000 79.67195 647 GLU A O 1
ATOM 2820 N N . ASP A 1 596 ? 35.81920 35.34763 35.59192 1.000 77.72016 648 ASP A N 1
ATOM 2821 C CA . ASP A 1 596 ? 36.45588 35.85316 34.37510 1.000 82.22909 648 ASP A CA 1
ATOM 2822 C C . ASP A 1 596 ? 35.46417 36.64505 33.52933 1.000 83.22933 648 ASP A C 1
ATOM 2823 O O . ASP A 1 596 ? 35.52991 37.87632 33.46521 1.000 84.07919 648 ASP A O 1
ATOM 2828 N N . ASN A 1 597 ? 34.54345 35.94623 32.86276 1.000 91.94858 649 ASN A N 1
ATOM 2829 C CA . ASN A 1 597 ? 33.62838 36.61656 31.94541 1.000 92.74983 649 ASN A CA 1
ATOM 2830 C C . ASN A 1 597 ? 32.57835 37.42850 32.69912 1.000 92.20930 649 ASN A C 1
ATOM 2831 O O . ASN A 1 597 ? 32.31662 38.58831 32.35748 1.000 97.39465 649 ASN A O 1
ATOM 2836 N N . GLU A 1 598 ? 31.94700 36.82432 33.71195 1.000 74.56635 650 GLU A N 1
ATOM 2837 C CA . GLU A 1 598 ? 30.90142 37.45139 34.52382 1.000 73.84355 650 GLU A CA 1
ATOM 2838 C C . GLU A 1 598 ? 29.67572 37.82015 33.68936 1.000 70.19643 650 GLU A C 1
ATOM 2839 O O . GLU A 1 598 ? 28.66566 38.29165 34.22219 1.000 65.15995 650 GLU A O 1
ATOM 2845 N N . LEU A 1 599 ? 29.75451 37.60984 32.37943 1.000 76.19839 651 LEU A N 1
ATOM 2846 C CA . LEU A 1 599 ? 28.58208 37.58582 31.52504 1.000 72.08354 651 LEU A CA 1
ATOM 2847 C C . LEU A 1 599 ? 28.21996 36.17294 31.10354 1.000 72.71135 651 LEU A C 1
ATOM 2848 O O . LEU A 1 599 ? 27.13209 35.96474 30.55808 1.000 76.58693 651 LEU A O 1
ATOM 2853 N N . ASP A 1 600 ? 29.10369 35.20632 31.34471 1.000 81.06289 652 ASP A N 1
ATOM 2854 C CA . ASP A 1 600 ? 28.84032 33.79349 31.12531 1.000 82.61907 652 ASP A CA 1
ATOM 2855 C C . ASP A 1 600 ? 28.17268 33.13645 32.32805 1.000 82.41724 652 ASP A C 1
ATOM 2856 O O . ASP A 1 600 ? 28.10310 31.90452 32.39062 1.000 85.25662 652 ASP A O 1
ATOM 2861 N N . ASP A 1 601 ? 27.68611 33.92747 33.27895 1.000 69.05727 653 ASP A N 1
ATOM 2862 C CA . ASP A 1 601 ? 26.96745 33.43330 34.44396 1.000 61.04164 653 ASP A CA 1
ATOM 2863 C C . ASP A 1 601 ? 25.51249 33.88475 34.38886 1.000 52.36760 653 ASP A C 1
ATOM 2864 O O . ASP A 1 601 ? 25.10380 34.64654 33.50951 1.000 54.70602 653 ASP A O 1
ATOM 2869 N N . THR A 1 602 ? 24.72249 33.39944 35.34496 1.000 50.56068 654 THR A N 1
ATOM 2870 C CA . THR A 1 602 ? 23.32997 33.80916 35.47589 1.000 53.51967 654 THR A CA 1
ATOM 2871 C C . THR A 1 602 ? 23.11893 34.74109 36.66409 1.000 55.89457 654 THR A C 1
ATOM 2872 O O . THR A 1 602 ? 21.98851 34.89102 37.14236 1.000 52.86967 654 THR A O 1
ATOM 2876 N N . TYR A 1 603 ? 24.19053 35.36654 37.14564 1.000 53.19948 655 TYR A N 1
ATOM 2877 C CA . TYR A 1 603 ? 24.13281 36.34646 38.22046 1.000 51.01239 655 TYR A CA 1
ATOM 2878 C C . TYR A 1 603 ? 24.17121 37.73996 37.61098 1.000 58.58548 655 TYR A C 1
ATOM 2879 O O . TYR A 1 603 ? 25.04792 38.03935 36.79194 1.000 60.46886 655 TYR A O 1
ATOM 2888 N N . VAL A 1 604 ? 23.23183 38.58779 38.01506 1.000 58.62584 656 VAL A N 1
ATOM 2889 C CA . VAL A 1 604 ? 23.11405 39.94124 37.48597 1.000 59.46289 656 VAL A CA 1
ATOM 2890 C C . VAL A 1 604 ? 23.72734 40.88298 38.51239 1.000 63.40483 656 VAL A C 1
ATOM 2891 O O . VAL A 1 604 ? 23.13900 41.12867 39.57097 1.000 66.15360 656 VAL A O 1
ATOM 2895 N N . SER A 1 605 ? 24.90390 41.42303 38.20192 1.000 63.41575 657 SER A N 1
ATOM 2896 C CA . SER A 1 605 ? 25.62223 42.26712 39.14177 1.000 65.36354 657 SER A CA 1
ATOM 2897 C C . SER A 1 605 ? 25.15696 43.71533 39.02227 1.000 70.10588 657 SER A C 1
ATOM 2898 O O . SER A 1 605 ? 24.34220 44.06838 38.16616 1.000 69.50084 657 SER A O 1
ATOM 2901 N N . ARG A 1 606 ? 25.68469 44.56882 39.90481 1.000 72.09512 658 ARG A N 1
ATOM 2902 C CA . ARG A 1 606 ? 25.38809 45.99465 39.82231 1.000 73.05054 658 ARG A CA 1
ATOM 2903 C C . ARG A 1 606 ? 25.87889 46.58722 38.50672 1.000 71.99671 658 ARG A C 1
ATOM 2904 O O . ARG A 1 606 ? 25.27263 47.52969 37.98402 1.000 68.34229 658 ARG A O 1
ATOM 2906 N N . SER A 1 607 ? 26.96798 46.04488 37.95558 1.000 69.69973 659 SER A N 1
ATOM 2907 C CA . SER A 1 607 ? 27.45313 46.50082 36.65697 1.000 66.54674 659 SER A CA 1
ATOM 2908 C C . SER A 1 607 ? 26.50115 46.09635 35.54052 1.000 68.82071 659 SER A C 1
ATOM 2909 O O . SER A 1 607 ? 26.23050 46.88520 34.62676 1.000 70.96390 659 SER A O 1
ATOM 2912 N N . GLU A 1 608 ? 25.98561 44.86702 35.60044 1.000 71.72597 660 GLU A N 1
ATOM 2913 C CA . GLU A 1 608 ? 25.08847 44.38025 34.56047 1.000 69.30744 660 GLU A CA 1
ATOM 2914 C C . GLU A 1 608 ? 23.73516 45.07537 34.61088 1.000 70.33435 660 GLU A C 1
ATOM 2915 O O . GLU A 1 608 ? 23.08607 45.23207 33.57278 1.000 72.97979 660 GLU A O 1
ATOM 2921 N N . SER A 1 609 ? 23.29269 45.49183 35.79330 1.000 72.13907 661 SER A N 1
ATOM 2922 C CA . SER A 1 609 ? 22.02650 46.19777 35.91823 1.000 73.73990 661 SER A CA 1
ATOM 2923 C C . SER A 1 609 ? 21.99565 46.95519 37.23429 1.000 77.02223 661 SER A C 1
ATOM 2924 O O . SER A 1 609 ? 22.53591 46.49509 38.24635 1.000 80.03214 661 SER A O 1
ATOM 2927 N N . VAL A 1 610 ? 21.35000 48.11901 37.21090 1.000 75.93591 662 VAL A N 1
ATOM 2928 C CA . VAL A 1 610 ? 21.14186 48.89857 38.41923 1.000 79.26852 662 VAL A CA 1
ATOM 2929 C C . VAL A 1 610 ? 19.69938 48.80005 38.91644 1.000 80.97350 662 VAL A C 1
ATOM 2930 O O . VAL A 1 610 ? 19.46444 48.83365 40.13178 1.000 79.15362 662 VAL A O 1
ATOM 2934 N N . ASP A 1 611 ? 18.71882 48.67713 38.01774 1.000 79.55158 663 ASP A N 1
ATOM 2935 C CA . ASP A 1 611 ? 17.33399 48.49809 38.45502 1.000 81.49192 663 ASP A CA 1
ATOM 2936 C C . ASP A 1 611 ? 17.10362 47.08229 38.97057 1.000 82.67460 663 ASP A C 1
ATOM 2937 O O . ASP A 1 611 ? 16.64127 46.88659 40.09806 1.000 84.80243 663 ASP A O 1
ATOM 2939 N N . HIS A 1 612 ? 17.40501 46.07822 38.14930 1.000 80.25672 664 HIS A N 1
ATOM 2940 C CA . HIS A 1 612 ? 17.10371 44.67901 38.46074 1.000 81.32053 664 HIS A CA 1
ATOM 2941 C C . HIS A 1 612 ? 18.40112 43.87834 38.50952 1.000 77.62510 664 HIS A C 1
ATOM 2942 O O . HIS A 1 612 ? 18.81639 43.28470 37.51105 1.000 73.55538 664 HIS A O 1
ATOM 2949 N N . ASN A 1 613 ? 19.02493 43.85297 39.68398 1.000 82.60230 665 ASN A N 1
ATOM 2950 C CA . ASN A 1 613 ? 20.27945 43.15403 39.91897 1.000 77.96246 665 ASN A CA 1
ATOM 2951 C C . ASN A 1 613 ? 20.10219 42.12726 41.03262 1.000 77.35222 665 ASN A C 1
ATOM 2952 O O . ASN A 1 613 ? 19.10541 42.12198 41.75980 1.000 77.88403 665 ASN A O 1
ATOM 2957 N N . ASP A 1 614 ? 21.09802 41.25322 41.16543 1.000 70.33234 666 ASP A N 1
ATOM 2958 C CA . ASP A 1 614 ? 21.06598 40.15836 42.12572 1.000 65.90475 666 ASP A CA 1
ATOM 2959 C C . ASP A 1 614 ? 21.80897 40.46656 43.42048 1.000 64.87107 666 ASP A C 1
ATOM 2960 O O . ASP A 1 614 ? 21.92916 39.58246 44.27624 1.000 61.02460 666 ASP A O 1
ATOM 2965 N N . GLU A 1 615 ? 22.30087 41.69360 43.59636 1.000 69.02420 667 GLU A N 1
ATOM 2966 C CA . GLU A 1 615 ? 23.00618 42.06460 44.82450 1.000 68.07966 667 GLU A CA 1
ATOM 2967 C C . GLU A 1 615 ? 21.98270 42.39780 45.91207 1.000 64.65560 667 GLU A C 1
ATOM 2968 O O . GLU A 1 615 ? 21.92781 43.49466 46.46538 1.000 60.65876 667 GLU A O 1
ATOM 2974 N N . ASN A 1 616 ? 21.16748 41.39127 46.21352 1.000 72.21843 668 ASN A N 1
ATOM 2975 C CA . ASN A 1 616 ? 19.96436 41.54157 47.00992 1.000 71.15283 668 ASN A CA 1
ATOM 2976 C C . ASN A 1 616 ? 20.00627 40.56818 48.18016 1.000 71.16500 668 ASN A C 1
ATOM 2977 O O . ASN A 1 616 ? 20.72893 39.56795 48.15760 1.000 70.63402 668 ASN A O 1
ATOM 2982 N N . LEU A 1 617 ? 19.21043 40.86628 49.20984 1.000 67.54892 669 LEU A N 1
ATOM 2983 C CA . LEU A 1 617 ? 19.00816 39.89606 50.27963 1.000 63.32291 669 LEU A CA 1
ATOM 2984 C C . LEU A 1 617 ? 18.02014 38.81431 49.87150 1.000 64.16033 669 LEU A C 1
ATOM 2985 O O . LEU A 1 617 ? 18.16312 37.66124 50.28759 1.000 62.27977 669 LEU A O 1
ATOM 2990 N N . SER A 1 618 ? 17.01723 39.16445 49.06418 1.000 61.81666 670 SER A N 1
ATOM 2991 C CA . SER A 1 618 ? 16.09838 38.15387 48.55569 1.000 60.99557 670 SER A CA 1
ATOM 2992 C C . SER A 1 618 ? 16.82525 37.16387 47.65686 1.000 62.75097 670 SER A C 1
ATOM 2993 O O . SER A 1 618 ? 16.58191 35.95249 47.72630 1.000 56.63277 670 SER A O 1
ATOM 2996 N N . SER A 1 619 ? 17.71737 37.66541 46.80008 1.000 60.54450 671 SER A N 1
ATOM 2997 C CA . SER A 1 619 ? 18.43888 36.80044 45.87300 1.000 57.18966 671 SER A CA 1
ATOM 2998 C C . SER A 1 619 ? 19.44091 35.91244 46.60481 1.000 56.97892 671 SER A C 1
ATOM 2999 O O . SER A 1 619 ? 19.39870 34.68028 46.49260 1.000 50.55168 671 SER A O 1
ATOM 3002 N N . MET A 1 620 ? 20.35748 36.52198 47.35869 1.000 56.76984 672 MET A N 1
ATOM 3003 C CA . MET A 1 620 ? 21.51678 35.79947 47.86636 1.000 56.78738 672 MET A CA 1
ATOM 3004 C C . MET A 1 620 ? 21.29195 35.13446 49.21807 1.000 55.55018 672 MET A C 1
ATOM 3005 O O . MET A 1 620 ? 22.14852 34.35503 49.65196 1.000 51.07854 672 MET A O 1
ATOM 3010 N N . ALA A 1 621 ? 20.17113 35.39773 49.88377 1.000 54.56281 673 ALA A N 1
ATOM 3011 C CA . ALA A 1 621 ? 19.83717 34.70530 51.12275 1.000 51.55487 673 ALA A CA 1
ATOM 3012 C C . ALA A 1 621 ? 18.64478 33.77708 50.98931 1.000 52.53554 673 ALA A C 1
ATOM 3013 O O . ALA A 1 621 ? 18.67441 32.66717 51.52219 1.000 52.20428 673 ALA A O 1
ATOM 3015 N N . LEU A 1 622 ? 17.59311 34.19929 50.29091 1.000 55.23234 674 LEU A N 1
ATOM 3016 C CA . LEU A 1 622 ? 16.38213 33.40084 50.18193 1.000 52.72831 674 LEU A CA 1
ATOM 3017 C C . LEU A 1 622 ? 16.24098 32.69758 48.83902 1.000 48.15029 674 LEU A C 1
ATOM 3018 O O . LEU A 1 622 ? 15.31024 31.90248 48.66995 1.000 47.32140 674 LEU A O 1
ATOM 3023 N N . GLY A 1 623 ? 17.13506 32.95708 47.89031 1.000 48.29785 675 GLY A N 1
ATOM 3024 C CA . GLY A 1 623 ? 17.07071 32.28810 46.60930 1.000 47.44148 675 GLY A CA 1
ATOM 3025 C C . GLY A 1 623 ? 16.05044 32.83624 45.64082 1.000 49.47086 675 GLY A C 1
ATOM 3026 O O . GLY A 1 623 ? 15.75714 32.17383 44.64017 1.000 52.75282 675 GLY A O 1
ATOM 3027 N N . GLY A 1 624 ? 15.49095 34.01417 45.90604 1.000 52.01200 676 GLY A N 1
ATOM 3028 C CA . GLY A 1 624 ? 14.61399 34.66777 44.95439 1.000 47.89236 676 GLY A CA 1
ATOM 3029 C C . GLY A 1 624 ? 15.41262 35.56211 44.03223 1.000 49.41996 676 GLY A C 1
ATOM 3030 O O . GLY A 1 624 ? 15.46082 36.78128 44.22291 1.000 52.09390 676 GLY A O 1
ATOM 3031 N N . MET A 1 625 ? 16.04398 34.96324 43.02767 1.000 49.08236 677 MET A N 1
ATOM 3032 C CA . MET A 1 625 ? 17.02952 35.65428 42.21343 1.000 51.77164 677 MET A CA 1
ATOM 3033 C C . MET A 1 625 ? 16.38636 36.29832 40.98723 1.000 51.19267 677 MET A C 1
ATOM 3034 O O . MET A 1 625 ? 15.23986 36.02338 40.62815 1.000 51.49100 677 MET A O 1
ATOM 3039 N N . THR A 1 626 ? 17.15865 37.17138 40.33799 1.000 51.37028 678 THR A N 1
ATOM 3040 C CA . THR A 1 626 ? 16.67847 37.84725 39.13801 1.000 52.08319 678 THR A CA 1
ATOM 3041 C C . THR A 1 626 ? 16.50808 36.86751 37.98651 1.000 53.05606 678 THR A C 1
ATOM 3042 O O . THR A 1 626 ? 15.50104 36.90617 37.27014 1.000 50.34043 678 THR A O 1
ATOM 3046 N N . ARG A 1 627 ? 17.48413 35.98421 37.79451 1.000 52.78972 679 ARG A N 1
ATOM 3047 C CA . ARG A 1 627 ? 17.43434 34.97843 36.74894 1.000 47.93244 679 ARG A CA 1
ATOM 3048 C C . ARG A 1 627 ? 17.54634 33.55602 37.26781 1.000 44.61075 679 ARG A C 1
ATOM 3049 O O . ARG A 1 627 ? 17.12523 32.63075 36.56623 1.000 43.23487 679 ARG A O 1
ATOM 3057 N N . GLY A 1 628 ? 18.08212 33.35592 38.46606 1.000 47.01848 680 GLY A N 1
ATOM 3058 C CA . GLY A 1 628 ? 18.25172 32.02594 39.01123 1.000 43.33406 680 GLY A CA 1
ATOM 3059 C C . GLY A 1 628 ? 19.57981 31.40709 38.63135 1.000 40.12570 680 GLY A C 1
ATOM 3060 O O . GLY A 1 628 ? 20.45564 32.03209 38.02904 1.000 45.35691 680 GLY A O 1
ATOM 3061 N N . MET A 1 629 ? 19.72969 30.14246 39.00836 1.000 40.50396 681 MET A N 1
ATOM 3062 C CA . MET A 1 629 ? 20.91312 29.36379 38.67691 1.000 43.59347 681 MET A CA 1
ATOM 3063 C C . MET A 1 629 ? 20.48739 28.06763 38.00223 1.000 43.08024 681 MET A C 1
ATOM 3064 O O . MET A 1 629 ? 19.36846 27.58546 38.20006 1.000 40.01812 681 MET A O 1
ATOM 3069 N N . THR A 1 630 ? 21.38236 27.50834 37.19458 1.000 39.43964 682 THR A N 1
ATOM 3070 C CA . THR A 1 630 ? 21.07484 26.22871 36.58132 1.000 39.80623 682 THR A CA 1
ATOM 3071 C C . THR A 1 630 ? 21.35536 25.09229 37.55619 1.000 39.39961 682 THR A C 1
ATOM 3072 O O . THR A 1 630 ? 22.08007 25.24513 38.54383 1.000 37.42488 682 THR A O 1
ATOM 3076 N N . ASN A 1 631 ? 20.75613 23.93668 37.26252 1.000 38.85244 683 ASN A N 1
ATOM 3077 C CA . ASN A 1 631 ? 20.97904 22.75354 38.08328 1.000 37.67328 683 ASN A CA 1
ATOM 3078 C C . ASN A 1 631 ? 22.45193 22.36158 38.10058 1.000 37.45122 683 ASN A C 1
ATOM 3079 O O . ASN A 1 631 ? 22.95840 21.88483 39.12311 1.000 33.49274 683 ASN A O 1
ATOM 3084 N N . LEU A 1 632 ? 23.16258 22.58538 36.99299 1.000 40.54160 684 LEU A N 1
ATOM 3085 C CA . LEU A 1 632 ? 24.57955 22.24552 36.95084 1.000 38.85735 684 LEU A CA 1
ATOM 3086 C C . LEU A 1 632 ? 25.38043 23.11753 37.90603 1.000 38.70158 684 LEU A C 1
ATOM 3087 O O . LEU A 1 632 ? 26.26900 22.62293 38.60967 1.000 38.16762 684 LEU A O 1
ATOM 3092 N N . LYS A 1 633 ? 25.07092 24.41422 37.95605 1.000 37.55474 685 LYS A N 1
ATOM 3093 C CA . LYS A 1 633 ? 25.82330 25.31257 38.82395 1.000 40.12012 685 LYS A CA 1
ATOM 3094 C C . LYS A 1 633 ? 25.53212 25.03409 40.29495 1.000 39.59523 685 LYS A C 1
ATOM 3095 O O . LYS A 1 633 ? 26.43592 25.10553 41.13564 1.000 37.26660 685 LYS A O 1
ATOM 3101 N N . MET A 1 634 ? 24.28289 24.69291 40.62234 1.000 39.63461 686 MET A N 1
ATOM 3102 C CA . MET A 1 634 ? 23.94425 24.38925 42.00842 1.000 36.09626 686 MET A CA 1
ATOM 3103 C C . MET A 1 634 ? 24.60354 23.09357 42.46011 1.000 36.36363 686 MET A C 1
ATOM 3104 O O . MET A 1 634 ? 25.16301 23.02722 43.56001 1.000 40.85349 686 MET A O 1
ATOM 3109 N N . THR A 1 635 ? 24.55140 22.05399 41.62414 1.000 34.55314 687 THR A N 1
ATOM 3110 C CA . THR A 1 635 ? 25.16082 20.78059 41.99274 1.000 35.50989 687 THR A CA 1
ATOM 3111 C C . THR A 1 635 ? 26.67366 20.91091 42.13395 1.000 40.20864 687 THR A C 1
ATOM 3112 O O . THR A 1 635 ? 27.26045 20.40977 43.10209 1.000 38.97080 687 THR A O 1
ATOM 3116 N N . GLY A 1 636 ? 27.31987 21.60222 41.19091 1.000 39.85987 688 GLY A N 1
ATOM 3117 C CA . GLY A 1 636 ? 28.75837 21.78371 41.27591 1.000 37.31038 688 GLY A CA 1
ATOM 3118 C C . GLY A 1 636 ? 29.18469 22.58640 42.48732 1.000 40.75450 688 GLY A C 1
ATOM 3119 O O . GLY A 1 636 ? 30.30513 22.42693 42.98173 1.000 42.52804 688 GLY A O 1
ATOM 3120 N N . ALA A 1 637 ? 28.30510 23.45900 42.98085 1.000 38.42275 689 ALA A N 1
ATOM 3121 C CA . ALA A 1 637 ? 28.61682 24.22673 44.17835 1.000 37.83002 689 ALA A CA 1
ATOM 3122 C C . ALA A 1 637 ? 28.44753 23.38080 45.43401 1.000 43.82174 689 ALA A C 1
ATOM 3123 O O . ALA A 1 637 ? 29.29637 23.42378 46.33393 1.000 43.72886 689 ALA A O 1
ATOM 3125 N N . TYR A 1 638 ? 27.35618 22.61078 45.51478 1.000 42.34673 690 TYR A N 1
ATOM 3126 C CA . TYR A 1 638 ? 27.19374 21.67712 46.62442 1.000 41.35164 690 TYR A CA 1
ATOM 3127 C C . TYR A 1 638 ? 28.27977 20.61082 46.61951 1.000 45.15838 690 TYR A C 1
ATOM 3128 O O . TYR A 1 638 ? 28.70099 20.15043 47.68801 1.000 46.09289 690 TYR A O 1
ATOM 3137 N N . ALA A 1 639 ? 28.74900 20.21263 45.43177 1.000 43.64679 691 ALA A N 1
ATOM 3138 C CA . ALA A 1 639 ? 29.83781 19.24517 45.34932 1.000 41.68309 691 ALA A CA 1
ATOM 3139 C C . ALA A 1 639 ? 31.07589 19.74107 46.08286 1.000 43.18065 691 ALA A C 1
ATOM 3140 O O . ALA A 1 639 ? 31.86456 18.93358 46.58916 1.000 42.16173 691 ALA A O 1
ATOM 3142 N N . ALA A 1 640 ? 31.26495 21.06243 46.14627 1.000 45.71536 692 ALA A N 1
ATOM 3143 C CA . ALA A 1 640 ? 32.36943 21.61567 46.92284 1.000 48.01959 692 ALA A CA 1
ATOM 3144 C C . ALA A 1 640 ? 32.20864 21.29682 48.40373 1.000 47.31580 692 ALA A C 1
ATOM 3145 O O . ALA A 1 640 ? 33.17484 20.91105 49.07075 1.000 47.95449 692 ALA A O 1
ATOM 3147 N N . ILE A 1 641 ? 30.99250 21.44779 48.93523 1.000 44.11045 693 ILE A N 1
ATOM 3148 C CA . ILE A 1 641 ? 30.74414 21.08603 50.32789 1.000 43.39161 693 ILE A CA 1
ATOM 3149 C C . ILE A 1 641 ? 31.03724 19.60903 50.55091 1.000 47.97004 693 ILE A C 1
ATOM 3150 O O . ILE A 1 641 ? 31.66793 19.22670 51.54480 1.000 51.98021 693 ILE A O 1
ATOM 3155 N N . ALA A 1 642 ? 30.59304 18.75724 49.62303 1.000 44.84917 694 ALA A N 1
ATOM 3156 C CA . ALA A 1 642 ? 30.83503 17.32510 49.74552 1.000 43.69521 694 ALA A CA 1
ATOM 3157 C C . ALA A 1 642 ? 32.31495 16.98760 49.62413 1.000 48.85256 694 ALA A C 1
ATOM 3158 O O . ALA A 1 642 ? 32.78161 16.02912 50.25019 1.000 52.22734 694 ALA A O 1
ATOM 3160 N N . ASN A 1 643 ? 33.06317 17.74564 48.82755 1.000 48.00232 695 ASN A N 1
ATOM 3161 C CA . ASN A 1 643 ? 34.48060 17.46000 48.60973 1.000 48.22873 695 ASN A CA 1
ATOM 3162 C C . ASN A 1 643 ? 35.37003 18.23899 49.57582 1.000 51.11571 695 ASN A C 1
ATOM 3163 O O . ASN A 1 643 ? 36.34006 18.88304 49.17877 1.000 50.23614 695 ASN A O 1
ATOM 3168 N N . ASP A 1 644 ? 35.03247 18.17572 50.86443 1.000 53.08915 696 ASP A N 1
ATOM 3169 C CA . ASP A 1 644 ? 35.82655 18.79379 51.93055 1.000 57.20890 696 ASP A CA 1
ATOM 3170 C C . ASP A 1 644 ? 36.06883 20.28145 51.68147 1.000 54.86893 696 ASP A C 1
ATOM 3171 O O . ASP A 1 644 ? 37.13813 20.81789 51.98244 1.000 54.74728 696 ASP A O 1
ATOM 3176 N N . GLY A 1 645 ? 35.06249 20.95807 51.13293 1.000 49.76274 697 GLY A N 1
ATOM 3177 C CA . GLY A 1 645 ? 35.15777 22.38633 50.91695 1.000 49.54200 697 GLY A CA 1
ATOM 3178 C C . GLY A 1 645 ? 35.95506 22.80411 49.70489 1.000 50.63379 697 GLY A C 1
ATOM 3179 O O . GLY A 1 645 ? 36.21393 24.00111 49.53713 1.000 53.54324 697 GLY A O 1
ATOM 3180 N N . ARG A 1 646 ? 36.36139 21.86329 48.85882 1.000 51.80175 698 ARG A N 1
ATOM 3181 C CA . ARG A 1 646 ? 37.14748 22.15902 47.66821 1.000 56.01286 698 ARG A CA 1
ATOM 3182 C C . ARG A 1 646 ? 36.25984 22.04651 46.43520 1.000 52.00973 698 ARG A C 1
ATOM 3183 O O . ARG A 1 646 ? 35.71056 20.97462 46.15647 1.000 49.42402 698 ARG A O 1
ATOM 3191 N N . TYR A 1 647 ? 36.11534 23.15294 45.71050 1.000 51.15113 699 TYR A N 1
ATOM 3192 C CA . TYR A 1 647 ? 35.35942 23.16108 44.46718 1.000 51.72925 699 TYR A CA 1
ATOM 3193 C C . TYR A 1 647 ? 36.19023 22.59193 43.32609 1.000 52.78193 699 TYR A C 1
ATOM 3194 O O . TYR A 1 647 ? 37.38501 22.87725 43.20040 1.000 58.66604 699 TYR A O 1
ATOM 3203 N N . ASN A 1 648 ? 35.53992 21.79637 42.48224 1.000 47.70733 700 ASN A N 1
ATOM 3204 C CA . ASN A 1 648 ? 36.12630 21.29812 41.24361 1.000 52.31523 700 ASN A CA 1
ATOM 3205 C C . ASN A 1 648 ? 35.16926 21.62812 40.11501 1.000 51.63296 700 ASN A C 1
ATOM 3206 O O . ASN A 1 648 ? 33.99021 21.27031 40.18624 1.000 51.98127 700 ASN A O 1
ATOM 3211 N N . GLU A 1 649 ? 35.65711 22.34785 39.11016 1.000 52.58605 701 GLU A N 1
ATOM 3212 C CA . GLU A 1 649 ? 34.85015 22.64865 37.93835 1.000 52.29074 701 GLU A CA 1
ATOM 3213 C C . GLU A 1 649 ? 34.29953 21.35436 37.33896 1.000 50.42387 701 GLU A C 1
ATOM 3214 O O . GLU A 1 649 ? 35.08570 20.47147 36.96196 1.000 54.82082 701 GLU A O 1
ATOM 3220 N N . PRO A 1 650 ? 32.98050 21.20329 37.23375 1.000 47.17731 702 PRO A N 1
ATOM 3221 C CA . PRO A 1 650 ? 32.41875 19.98027 36.64009 1.000 46.59431 702 PRO A CA 1
ATOM 3222 C C . PRO A 1 650 ? 32.88994 19.80034 35.20572 1.000 46.98488 702 PRO A C 1
ATOM 3223 O O . PRO A 1 650 ? 32.63611 20.64079 34.34111 1.000 52.14081 702 PRO A O 1
ATOM 3227 N N . ILE A 1 651 ? 33.59771 18.70111 34.95982 1.000 47.30434 703 ILE A N 1
ATOM 3228 C CA . ILE A 1 651 ? 34.04625 18.34536 33.61947 1.000 49.45076 703 ILE A CA 1
ATOM 3229 C C . ILE A 1 651 ? 33.25336 17.13535 33.14607 1.000 44.70411 703 ILE A C 1
ATOM 3230 O O . ILE A 1 651 ? 32.87802 16.26155 33.93707 1.000 42.75822 703 ILE A O 1
ATOM 3235 N N . SER A 1 652 ? 32.98918 17.09480 31.83980 1.000 43.14801 704 SER A N 1
ATOM 3236 C CA . SER A 1 652 ? 32.24603 16.00363 31.22366 1.000 41.99534 704 SER A CA 1
ATOM 3237 C C . SER A 1 652 ? 33.11015 15.12715 30.33024 1.000 44.00759 704 SER A C 1
ATOM 3238 O O . SER A 1 652 ? 32.59879 14.16070 29.75579 1.000 42.68808 704 SER A O 1
ATOM 3241 N N . PHE A 1 653 ? 34.39666 15.44149 30.19146 1.000 43.78448 705 PHE A N 1
ATOM 3242 C CA . PHE A 1 653 ? 35.30947 14.65334 29.37821 1.000 41.53953 705 PHE A CA 1
ATOM 3243 C C . PHE A 1 653 ? 36.67892 14.68855 30.03724 1.000 44.75031 705 PHE A C 1
ATOM 3244 O O . PHE A 1 653 ? 36.99212 15.60243 30.80441 1.000 45.82800 705 PHE A O 1
ATOM 3252 N N . THR A 1 654 ? 37.49613 13.67858 29.73738 1.000 46.52899 706 THR A N 1
ATOM 3253 C CA . THR A 1 654 ? 38.84678 13.60872 30.28190 1.000 46.15743 706 THR A CA 1
ATOM 3254 C C . THR A 1 654 ? 39.94366 13.84881 29.25559 1.000 47.18759 706 THR A C 1
ATOM 3255 O O . THR A 1 654 ? 41.01461 14.33145 29.62796 1.000 49.56656 706 THR A O 1
ATOM 3259 N N . LYS A 1 655 ? 39.71213 13.52750 27.98344 1.000 45.80223 707 LYS A N 1
ATOM 3260 C CA . LYS A 1 655 ? 40.68108 13.81899 26.93475 1.000 45.69038 707 LYS A CA 1
ATOM 3261 C C . LYS A 1 655 ? 39.99493 13.74238 25.57941 1.000 47.99311 707 LYS A C 1
ATOM 3262 O O . LYS A 1 655 ? 38.99113 13.04498 25.41362 1.000 50.67273 707 LYS A O 1
ATOM 3268 N N . VAL A 1 656 ? 40.55383 14.46563 24.61351 1.000 49.93465 708 VAL A N 1
ATOM 3269 C CA . VAL A 1 656 ? 40.11227 14.42377 23.22511 1.000 48.95080 708 VAL A CA 1
ATOM 3270 C C . VAL A 1 656 ? 41.30161 14.00411 22.37478 1.000 49.46225 708 VAL A C 1
ATOM 3271 O O . VAL A 1 656 ? 42.36809 14.62668 22.43907 1.000 48.83466 708 VAL A O 1
ATOM 3275 N N . VAL A 1 657 ? 41.11577 12.95828 21.57516 1.000 48.03079 709 VAL A N 1
ATOM 3276 C CA . VAL A 1 657 ? 42.19557 12.33897 20.81676 1.000 51.93908 709 VAL A CA 1
ATOM 3277 C C . VAL A 1 657 ? 41.92440 12.53176 19.33421 1.000 56.59603 709 VAL A C 1
ATOM 3278 O O . VAL A 1 657 ? 40.80784 12.28109 18.86382 1.000 59.42845 709 VAL A O 1
ATOM 3282 N N . ASP A 1 658 ? 42.94490 12.96747 18.59835 1.000 54.83975 710 ASP A N 1
ATOM 3283 C CA . ASP A 1 658 ? 42.78342 13.23578 17.17955 1.000 57.31262 710 ASP A CA 1
ATOM 3284 C C . ASP A 1 658 ? 42.97073 11.95078 16.37777 1.000 62.86006 710 ASP A C 1
ATOM 3285 O O . ASP A 1 658 ? 43.14500 10.85879 16.92811 1.000 63.02778 710 ASP A O 1
ATOM 3290 N N . SER A 1 659 ? 42.95229 12.09446 15.05082 1.000 69.15469 711 SER A N 1
ATOM 3291 C CA . SER A 1 659 ? 43.06357 10.93799 14.16573 1.000 71.67154 711 SER A CA 1
ATOM 3292 C C . SER A 1 659 ? 44.35776 10.17249 14.41639 1.000 72.25221 711 SER A C 1
ATOM 3293 O O . SER A 1 659 ? 44.35020 8.94268 14.54822 1.000 70.37752 711 SER A O 1
ATOM 3296 N N . THR A 1 660 ? 45.48222 10.89110 14.48818 1.000 70.75652 712 THR A N 1
ATOM 3297 C CA . THR A 1 660 ? 46.77548 10.24280 14.68116 1.000 70.27309 712 THR A CA 1
ATOM 3298 C C . THR A 1 660 ? 46.82913 9.49119 16.00554 1.000 70.85142 712 THR A C 1
ATOM 3299 O O . THR A 1 660 ? 47.42315 8.41043 16.09254 1.000 74.74993 712 THR A O 1
ATOM 3303 N N . GLY A 1 661 ? 46.23308 10.05247 17.05119 1.000 66.65643 713 GLY A N 1
ATOM 3304 C CA . GLY A 1 661 ? 46.21138 9.37817 18.33185 1.000 63.99632 713 GLY A CA 1
ATOM 3305 C C . GLY A 1 661 ? 46.76815 10.19893 19.47696 1.000 62.59176 713 GLY A C 1
ATOM 3306 O O . GLY A 1 661 ? 46.92600 9.68675 20.58932 1.000 62.43706 713 GLY A O 1
ATOM 3307 N N . LYS A 1 662 ? 47.05769 11.47375 19.23243 1.000 58.51541 714 LYS A N 1
ATOM 3308 C CA . LYS A 1 662 ? 47.58725 12.33927 20.27491 1.000 60.84152 714 LYS A CA 1
ATOM 3309 C C . LYS A 1 662 ? 46.45331 13.09028 20.96059 1.000 56.11094 714 LYS A C 1
ATOM 3310 O O . LYS A 1 662 ? 45.44947 13.43755 20.33253 1.000 52.42804 714 LYS A O 1
ATOM 3316 N N . THR A 1 663 ? 46.61032 13.31087 22.26394 1.000 58.03406 715 THR A N 1
ATOM 3317 C CA . THR A 1 663 ? 45.63952 14.07825 23.03739 1.000 54.63814 715 THR A CA 1
ATOM 3318 C C . THR A 1 663 ? 45.76147 15.55553 22.68362 1.000 51.87969 715 THR A C 1
ATOM 3319 O O . THR A 1 663 ? 46.73193 16.21623 23.06769 1.000 50.73221 715 THR A O 1
ATOM 3323 N N . ILE A 1 664 ? 44.78686 16.07489 21.93205 1.000 52.97269 716 ILE A N 1
ATOM 3324 C CA . ILE A 1 664 ? 44.78162 17.49133 21.57696 1.000 52.34533 716 ILE A CA 1
ATOM 3325 C C . ILE A 1 664 ? 44.07810 18.35465 22.61215 1.000 51.71025 716 ILE A C 1
ATOM 3326 O O . ILE A 1 664 ? 44.21729 19.58746 22.57541 1.000 53.51634 716 ILE A O 1
ATOM 3331 N N . LEU A 1 665 ? 43.31830 17.75701 23.52460 1.000 51.51811 717 LEU A N 1
ATOM 3332 C CA . LEU A 1 665 ? 42.57518 18.52146 24.51559 1.000 49.60368 717 LEU A CA 1
ATOM 3333 C C . LEU A 1 665 ? 42.42358 17.69413 25.77876 1.000 51.99410 717 LEU A C 1
ATOM 3334 O O . LEU A 1 665 ? 42.07183 16.51261 25.71958 1.000 54.35584 717 LEU A O 1
ATOM 3339 N N . GLU A 1 666 ? 42.69073 18.32495 26.90441 1.000 53.79925 718 GLU A N 1
ATOM 3340 C CA . GLU A 1 666 ? 42.58418 17.75299 28.23577 1.000 53.86533 718 GLU A CA 1
ATOM 3341 C C . GLU A 1 666 ? 42.03532 18.86363 29.11471 1.000 59.64554 718 GLU A C 1
ATOM 3342 O O . GLU A 1 666 ? 42.63363 19.94370 29.18443 1.000 71.26447 718 GLU A O 1
ATOM 3348 N N . PRO A 1 667 ? 40.88902 18.66454 29.75932 1.000 58.28014 719 PRO A N 1
ATOM 3349 C CA . PRO A 1 667 ? 40.24636 19.77811 30.45809 1.000 59.41850 719 PRO A CA 1
ATOM 3350 C C . PRO A 1 667 ? 41.11827 20.25913 31.60064 1.000 72.22972 719 PRO A C 1
ATOM 3351 O O . PRO A 1 667 ? 41.85402 19.48842 32.22234 1.000 75.92749 719 PRO A O 1
ATOM 3355 N N . GLU A 1 668 ? 41.03123 21.54825 31.87417 1.000 77.39203 720 GLU A N 1
ATOM 3356 C CA . GLU A 1 668 ? 41.79577 22.15040 32.95435 1.000 84.16894 720 GLU A CA 1
ATOM 3357 C C . GLU A 1 668 ? 40.78256 22.48128 34.04277 1.000 84.79642 720 GLU A C 1
ATOM 3358 O O . GLU A 1 668 ? 40.03086 23.45480 33.93756 1.000 87.31028 720 GLU A O 1
ATOM 3364 N N . GLN A 1 669 ? 40.76917 21.65069 35.08198 1.000 74.78919 721 GLN A N 1
ATOM 3365 C CA . GLN A 1 669 ? 39.78284 21.72839 36.15332 1.000 70.12714 721 GLN A CA 1
ATOM 3366 C C . GLN A 1 669 ? 40.14044 22.85882 37.10881 1.000 72.72383 721 GLN A C 1
ATOM 3367 O O . GLN A 1 669 ? 41.13296 22.76804 37.83842 1.000 77.15586 721 GLN A O 1
ATOM 3373 N N . LYS A 1 670 ? 39.34256 23.92714 37.10656 1.000 64.28752 722 LYS A N 1
ATOM 3374 C CA . LYS A 1 670 ? 39.58350 25.03783 38.02093 1.000 67.00372 722 LYS A CA 1
ATOM 3375 C C . LYS A 1 670 ? 39.26125 24.62838 39.45654 1.000 73.45601 722 LYS A C 1
ATOM 3376 O O . LYS A 1 670 ? 38.13002 24.80209 39.91860 1.000 76.95577 722 LYS A O 1
ATOM 3378 N N . GLN A 1 671 ? 40.23753 24.04173 40.15004 1.000 71.03354 723 GLN A N 1
ATOM 3379 C CA . GLN A 1 671 ? 40.07460 23.60282 41.53415 1.000 66.45815 723 GLN A CA 1
ATOM 3380 C C . GLN A 1 671 ? 40.31736 24.75244 42.51045 1.000 63.70940 723 GLN A C 1
ATOM 3381 O O . GLN A 1 671 ? 41.43225 25.27905 42.58049 1.000 76.87781 723 GLN A O 1
ATOM 3387 N N . ARG A 1 672 ? 39.28316 25.15699 43.25254 1.000 59.10966 724 ARG A N 1
ATOM 3388 C CA . ARG A 1 672 ? 39.40566 26.22722 44.23950 1.000 59.09932 724 ARG A CA 1
ATOM 3389 C C . ARG A 1 672 ? 38.79033 25.82384 45.57471 1.000 58.09512 724 ARG A C 1
ATOM 3390 O O . ARG A 1 672 ? 37.72356 25.20519 45.61535 1.000 61.52335 724 ARG A O 1
ATOM 3398 N N . GLN A 1 673 ? 39.48348 26.15641 46.66452 1.000 57.49447 725 GLN A N 1
ATOM 3399 C CA . GLN A 1 673 ? 39.03292 25.83237 48.01771 1.000 54.29739 725 GLN A CA 1
ATOM 3400 C C . GLN A 1 673 ? 38.02253 26.88373 48.46662 1.000 50.75300 725 GLN A C 1
ATOM 3401 O O . GLN A 1 673 ? 38.37392 28.05310 48.64615 1.000 54.96854 725 GLN A O 1
ATOM 3407 N N . VAL A 1 674 ? 36.76684 26.47539 48.65096 1.000 49.33813 726 VAL A N 1
ATOM 3408 C CA . VAL A 1 674 ? 35.73004 27.41416 49.07632 1.000 53.44848 726 VAL A CA 1
ATOM 3409 C C . VAL A 1 674 ? 35.75687 27.62167 50.58650 1.000 51.05969 726 VAL A C 1
ATOM 3410 O O . VAL A 1 674 ? 35.67727 28.75552 51.07516 1.000 46.99311 726 VAL A O 1
ATOM 3414 N N . THR A 1 675 ? 35.86205 26.53881 51.35008 1.000 48.84553 727 THR A N 1
ATOM 3415 C CA . THR A 1 675 ? 35.90564 26.64191 52.80023 1.000 51.67434 727 THR A CA 1
ATOM 3416 C C . THR A 1 675 ? 36.79360 25.53838 53.35080 1.000 55.51275 727 THR A C 1
ATOM 3417 O O . THR A 1 675 ? 37.25060 24.65279 52.62164 1.000 50.22882 727 THR A O 1
ATOM 3421 N N . SER A 1 676 ? 37.02708 25.60340 54.65889 1.000 55.17389 728 SER A N 1
ATOM 3422 C CA . SER A 1 676 ? 37.90492 24.64740 55.31226 1.000 54.36760 728 SER A CA 1
ATOM 3423 C C . SER A 1 676 ? 37.28954 23.25450 55.31161 1.000 54.17355 728 SER A C 1
ATOM 3424 O O . SER A 1 676 ? 36.06938 23.08381 55.23729 1.000 54.69054 728 SER A O 1
ATOM 3427 N N . LYS A 1 677 ? 38.16414 22.25161 55.39148 1.000 56.26225 729 LYS A N 1
ATOM 3428 C CA . LYS A 1 677 ? 37.72012 20.86968 55.51745 1.000 56.18425 729 LYS A CA 1
ATOM 3429 C C . LYS A 1 677 ? 36.81981 20.68798 56.73281 1.000 59.72962 729 LYS A C 1
ATOM 3430 O O . LYS A 1 677 ? 35.86595 19.90103 56.69035 1.000 57.48432 729 LYS A O 1
ATOM 3436 N N . GLU A 1 678 ? 37.09473 21.42802 57.81098 1.000 59.15457 730 GLU A N 1
ATOM 3437 C CA . GLU A 1 678 ? 36.30891 21.31449 59.03605 1.000 57.70978 730 GLU A CA 1
ATOM 3438 C C . GLU A 1 678 ? 34.89549 21.85286 58.84136 1.000 60.78654 730 GLU A C 1
ATOM 3439 O O . GLU A 1 678 ? 33.91342 21.19379 59.20639 1.000 59.48791 730 GLU A O 1
ATOM 3445 N N . ASN A 1 679 ? 34.77276 23.05815 58.27292 1.000 59.56742 731 ASN A N 1
ATOM 3446 C CA . ASN A 1 679 ? 33.45211 23.64310 58.05611 1.000 55.71709 731 ASN A CA 1
ATOM 3447 C C . ASN A 1 679 ? 32.62591 22.83665 57.06507 1.000 55.96311 731 ASN A C 1
ATOM 3448 O O . ASN A 1 679 ? 31.40128 22.74348 57.21299 1.000 54.84459 731 ASN A O 1
ATOM 3453 N N . ALA A 1 680 ? 33.26830 22.24891 56.05350 1.000 53.02040 732 ALA A N 1
ATOM 3454 C CA . ALA A 1 680 ? 32.53546 21.40495 55.11667 1.000 54.40223 732 ALA A CA 1
ATOM 3455 C C . ALA A 1 680 ? 31.90641 20.21514 55.82936 1.000 56.74995 732 ALA A C 1
ATOM 3456 O O . ALA A 1 680 ? 30.76263 19.84285 55.54103 1.000 51.48076 732 ALA A O 1
ATOM 3458 N N . PHE A 1 681 ? 32.63759 19.61100 56.77045 1.000 58.23935 733 PHE A N 1
ATOM 3459 C CA . PHE A 1 681 ? 32.09251 18.49205 57.53250 1.000 54.57719 733 PHE A CA 1
ATOM 3460 C C . PHE A 1 681 ? 30.91318 18.93279 58.38820 1.000 55.30627 733 PHE A C 1
ATOM 3461 O O . PHE A 1 681 ? 29.87190 18.26584 58.42292 1.000 55.06508 733 PHE A O 1
ATOM 3469 N N . ILE A 1 682 ? 31.06907 20.04987 59.10322 1.000 54.70353 734 ILE A N 1
ATOM 3470 C CA . ILE A 1 682 ? 29.99129 20.55601 59.94935 1.000 52.66776 734 ILE A CA 1
ATOM 3471 C C . ILE A 1 682 ? 28.74582 20.83394 59.11820 1.000 51.91233 734 ILE A C 1
ATOM 3472 O O . ILE A 1 682 ? 27.62284 20.51811 59.53145 1.000 50.96880 734 ILE A O 1
ATOM 3477 N N . MET A 1 683 ? 28.92322 21.41093 57.92586 1.000 51.00696 735 MET A N 1
ATOM 3478 C CA . MET A 1 683 ? 27.77229 21.72190 57.08516 1.000 48.33706 735 MET A CA 1
ATOM 3479 C C . MET A 1 683 ? 27.08508 20.45379 56.59786 1.000 47.22957 735 MET A C 1
ATOM 3480 O O . MET A 1 683 ? 25.85122 20.39581 56.54090 1.000 47.74442 735 MET A O 1
ATOM 3485 N N . ARG A 1 684 ? 27.86326 19.42852 56.23921 1.000 47.45974 736 ARG A N 1
ATOM 3486 C CA . ARG A 1 684 ? 27.26117 18.15607 55.85645 1.000 43.90127 736 ARG A CA 1
ATOM 3487 C C . ARG A 1 684 ? 26.48251 17.55273 57.01756 1.000 47.32863 736 ARG A C 1
ATOM 3488 O O . ARG A 1 684 ? 25.38682 17.01099 56.82637 1.000 47.45706 736 ARG A O 1
ATOM 3496 N N . ASP A 1 685 ? 27.01727 17.66623 58.23723 1.000 51.80551 737 ASP A N 1
ATOM 3497 C CA . ASP A 1 685 ? 26.33259 17.09839 59.39398 1.000 47.47799 737 ASP A CA 1
ATOM 3498 C C . ASP A 1 685 ? 25.06327 17.87453 59.71587 1.000 46.86876 737 ASP A C 1
ATOM 3499 O O . ASP A 1 685 ? 24.06011 17.28435 60.13398 1.000 49.86760 737 ASP A O 1
ATOM 3504 N N . ILE A 1 686 ? 25.08750 19.19721 59.53017 1.000 46.19149 738 ILE A N 1
ATOM 3505 C CA . ILE A 1 686 ? 23.87825 19.99702 59.71724 1.000 48.30579 738 ILE A CA 1
ATOM 3506 C C . ILE A 1 686 ? 22.80205 19.56611 58.72858 1.000 46.91947 738 ILE A C 1
ATOM 3507 O O . ILE A 1 686 ? 21.66087 19.27500 59.10735 1.000 46.62795 738 ILE A O 1
ATOM 3512 N N . LEU A 1 687 ? 23.15531 19.50240 57.44638 1.000 44.61175 739 LEU A N 1
ATOM 3513 C CA . LEU A 1 687 ? 22.18575 19.13574 56.42552 1.000 43.95017 739 LEU A CA 1
ATOM 3514 C C . LEU A 1 687 ? 21.82421 17.66146 56.45556 1.000 44.78548 739 LEU A C 1
ATOM 3515 O O . LEU A 1 687 ? 20.94555 17.24557 55.69344 1.000 48.41211 739 LEU A O 1
ATOM 3520 N N . LYS A 1 688 ? 22.46958 16.86272 57.30577 1.000 41.02238 740 LYS A N 1
ATOM 3521 C CA . LYS A 1 688 ? 22.06620 15.46903 57.44185 1.000 42.82864 740 LYS A CA 1
ATOM 3522 C C . LYS A 1 688 ? 20.71326 15.35174 58.13321 1.000 44.95624 740 LYS A C 1
ATOM 3523 O O . LYS A 1 688 ? 20.00136 14.35860 57.94039 1.000 47.93199 740 LYS A O 1
ATOM 3529 N N . GLY A 1 689 ? 20.34882 16.34281 58.94496 1.000 43.33663 741 GLY A N 1
ATOM 3530 C CA . GLY A 1 689 ? 19.07861 16.36097 59.63726 1.000 46.11330 741 GLY A CA 1
ATOM 3531 C C . GLY A 1 689 ? 17.91631 16.90325 58.84362 1.000 49.30532 741 GLY A C 1
ATOM 3532 O O . GLY A 1 689 ? 16.80269 16.98961 59.36938 1.000 54.11272 741 GLY A O 1
ATOM 3533 N N . VAL A 1 690 ? 18.14168 17.27499 57.58784 1.000 48.19638 742 VAL A N 1
ATOM 3534 C CA . VAL A 1 690 ? 17.09577 17.82964 56.72986 1.000 46.56731 742 VAL A CA 1
ATOM 3535 C C . VAL A 1 690 ? 16.13093 16.75134 56.23909 1.000 48.09492 742 VAL A C 1
ATOM 3536 O O . VAL A 1 690 ? 14.91641 16.99434 56.24333 1.000 50.89146 742 VAL A O 1
ATOM 3540 N N . PRO A 1 691 ? 16.59063 15.57000 55.79147 1.000 48.09700 743 PRO A N 1
ATOM 3541 C CA . PRO A 1 691 ? 15.62120 14.56252 55.31614 1.000 50.74555 743 PRO A CA 1
ATOM 3542 C C . PRO A 1 691 ? 14.55593 14.17474 56.33221 1.000 54.54611 743 PRO A C 1
ATOM 3543 O O . PRO A 1 691 ? 13.38325 14.03342 55.96274 1.000 53.65411 743 PRO A O 1
ATOM 3547 N N . ASP A 1 692 ? 14.91936 14.00217 57.60478 1.000 56.40965 744 ASP A N 1
ATOM 3548 C CA . ASP A 1 692 ? 13.92474 13.61553 58.60018 1.000 56.65922 744 ASP A CA 1
ATOM 3549 C C . ASP A 1 692 ? 12.89819 14.70941 58.86325 1.000 55.74591 744 ASP A C 1
ATOM 3550 O O . ASP A 1 692 ? 11.79100 14.40532 59.31600 1.000 59.68002 744 ASP A O 1
ATOM 3555 N N . VAL A 1 693 ? 13.22913 15.96339 58.57782 1.000 53.26157 745 VAL A N 1
ATOM 3556 C CA . VAL A 1 693 ? 12.34604 17.08559 58.85609 1.000 49.94117 745 VAL A CA 1
ATOM 3557 C C . VAL A 1 693 ? 11.51553 17.46819 57.63532 1.000 50.80314 745 VAL A C 1
ATOM 3558 O O . VAL A 1 693 ? 10.34707 17.83196 57.77091 1.000 45.88035 745 VAL A O 1
ATOM 3562 N N . MET A 1 694 ? 12.10018 17.38599 56.42963 1.000 52.75803 746 MET A N 1
ATOM 3563 C CA . MET A 1 694 ? 11.45836 17.91477 55.23210 1.000 46.53851 746 MET A CA 1
ATOM 3564 C C . MET A 1 694 ? 11.60512 17.05976 53.98131 1.000 47.19135 746 MET A C 1
ATOM 3565 O O . MET A 1 694 ? 11.10268 17.46777 52.92946 1.000 48.06623 746 MET A O 1
ATOM 3570 N N . ALA A 1 695 ? 12.27839 15.91669 54.03658 1.000 48.91012 747 ALA A N 1
ATOM 3571 C CA . ALA A 1 695 ? 12.58317 15.18415 52.81313 1.000 48.46416 747 ALA A CA 1
ATOM 3572 C C . ALA A 1 695 ? 12.73644 13.69395 53.10841 1.000 52.46779 747 ALA A C 1
ATOM 3573 O O . ALA A 1 695 ? 13.77516 13.08623 52.86292 1.000 52.63325 747 ALA A O 1
ATOM 3575 N N . HIS A 1 696 ? 11.67593 13.07598 53.63701 1.000 61.75945 748 HIS A N 1
ATOM 3576 C CA . HIS A 1 696 ? 11.72815 11.64364 53.90842 1.000 61.76911 748 HIS A CA 1
ATOM 3577 C C . HIS A 1 696 ? 11.98542 10.85032 52.63711 1.000 61.44292 748 HIS A C 1
ATOM 3578 O O . HIS A 1 696 ? 12.59049 9.77434 52.68772 1.000 62.85408 748 HIS A O 1
ATOM 3585 N N . GLY A 1 697 ? 11.54429 11.36817 51.48954 1.000 54.86472 749 GLY A N 1
ATOM 3586 C CA . GLY A 1 697 ? 11.75047 10.67778 50.23096 1.000 50.42094 749 GLY A CA 1
ATOM 3587 C C . GLY A 1 697 ? 13.19785 10.59871 49.80102 1.000 46.33583 749 GLY A C 1
ATOM 3588 O O . GLY A 1 697 ? 13.53301 9.77458 48.94425 1.000 44.65006 749 GLY A O 1
ATOM 3589 N N . ALA A 1 698 ? 14.06443 11.42370 50.38468 1.000 45.91465 750 ALA A N 1
ATOM 3590 C CA . ALA A 1 698 ? 15.47470 11.43839 50.02801 1.000 43.22372 750 ALA A CA 1
ATOM 3591 C C . ALA A 1 698 ? 16.30245 10.44048 50.82780 1.000 45.13929 750 ALA A C 1
ATOM 3592 O O . ALA A 1 698 ? 17.45943 10.19368 50.46900 1.000 46.59344 750 ALA A O 1
ATOM 3594 N N . LYS A 1 699 ? 15.74814 9.86776 51.89452 1.000 46.28175 751 LYS A N 1
ATOM 3595 C CA . LYS A 1 699 ? 16.50209 8.93095 52.71647 1.000 44.97995 751 LYS A CA 1
ATOM 3596 C C . LYS A 1 699 ? 16.77907 7.63296 51.96415 1.000 45.62186 751 LYS A C 1
ATOM 3597 O O . LYS A 1 699 ? 15.90822 7.09328 51.27506 1.000 48.11504 751 LYS A O 1
ATOM 3603 N N . HIS A 1 700 ? 18.02120 7.13471 52.09838 1.000 42.93937 752 HIS A N 1
ATOM 3604 C CA . HIS A 1 700 ? 18.50843 5.90969 51.48571 1.000 41.45774 752 HIS A CA 1
ATOM 3605 C C . HIS A 1 700 ? 18.64531 4.81282 52.53511 1.000 45.49714 752 HIS A C 1
ATOM 3606 O O . HIS A 1 700 ? 19.02883 5.09552 53.67710 1.000 50.20508 752 HIS A O 1
ATOM 3613 N N . PRO A 1 701 ? 18.33415 3.56055 52.18391 1.000 43.57391 753 PRO A N 1
ATOM 3614 C CA . PRO A 1 701 ? 18.34580 2.49253 53.20178 1.000 42.39046 753 PRO A CA 1
ATOM 3615 C C . PRO A 1 701 ? 19.70255 2.25206 53.84476 1.000 43.44228 753 PRO A C 1
ATOM 3616 O O . PRO A 1 701 ? 19.77298 2.07057 55.06617 1.000 40.79828 753 PRO A O 1
ATOM 3620 N N . THR A 1 702 ? 20.78593 2.23817 53.06295 1.000 46.06696 754 THR A N 1
ATOM 3621 C CA . THR A 1 702 ? 22.08436 1.80556 53.56325 1.000 43.74539 754 THR A CA 1
ATOM 3622 C C . THR A 1 702 ? 23.19260 2.84437 53.43846 1.000 45.46809 754 THR A C 1
ATOM 3623 O O . THR A 1 702 ? 24.31112 2.58316 53.89701 1.000 44.56397 754 THR A O 1
ATOM 3627 N N . ILE A 1 703 ? 22.93223 4.00245 52.83672 1.000 43.25025 755 ILE A N 1
ATOM 3628 C CA . ILE A 1 703 ? 23.96054 5.01003 52.60005 1.000 44.69602 755 ILE A CA 1
ATOM 3629 C C . ILE A 1 703 ? 23.45973 6.35003 53.11725 1.000 45.38750 755 ILE A C 1
ATOM 3630 O O . ILE A 1 703 ? 22.32799 6.75067 52.81870 1.000 44.42923 755 ILE A O 1
ATOM 3635 N N . GLU A 1 704 ? 24.30162 7.03909 53.88825 1.000 42.58964 756 GLU A N 1
ATOM 3636 C CA . GLU A 1 704 ? 23.89365 8.28874 54.51638 1.000 44.82069 756 GLU A CA 1
ATOM 3637 C C . GLU A 1 704 ? 23.63822 9.36964 53.47142 1.000 44.51999 756 GLU A C 1
ATOM 3638 O O . GLU A 1 704 ? 24.35003 9.46883 52.46789 1.000 44.24960 756 GLU A O 1
ATOM 3644 N N . VAL A 1 705 ? 22.62006 10.19206 53.72200 1.000 42.93088 757 VAL A N 1
ATOM 3645 C CA . VAL A 1 705 ? 22.17868 11.22357 52.78945 1.000 42.03764 757 VAL A CA 1
ATOM 3646 C C . VAL A 1 705 ? 22.13455 12.56095 53.51465 1.000 42.22666 757 VAL A C 1
ATOM 3647 O O . VAL A 1 705 ? 21.54455 12.66624 54.59505 1.000 47.87889 757 VAL A O 1
ATOM 3651 N N . SER A 1 706 ? 22.75977 13.57649 52.92158 1.000 40.55512 758 SER A N 1
ATOM 3652 C CA . SER A 1 706 ? 22.72866 14.94289 53.42302 1.000 41.83700 758 SER A CA 1
ATOM 3653 C C . SER A 1 706 ? 22.36027 15.87765 52.28122 1.000 44.62332 758 SER A C 1
ATOM 3654 O O . SER A 1 706 ? 22.88289 15.73986 51.17180 1.000 45.95108 758 SER A O 1
ATOM 3657 N N . GLY A 1 707 ? 21.47914 16.83642 52.55301 1.000 45.72623 759 GLY A N 1
ATOM 3658 C CA . GLY A 1 707 ? 21.07069 17.75430 51.50423 1.000 44.45854 759 GLY A CA 1
ATOM 3659 C C . GLY A 1 707 ? 20.17438 18.84911 52.03684 1.000 44.45743 759 GLY A C 1
ATOM 3660 O O . GLY A 1 707 ? 19.93362 18.95747 53.24111 1.000 46.41034 759 GLY A O 1
ATOM 3661 N N . LYS A 1 708 ? 19.69875 19.68482 51.11244 1.000 42.54752 760 LYS A N 1
ATOM 3662 C CA . LYS A 1 708 ? 18.83981 20.81585 51.43745 1.000 42.44987 760 LYS A CA 1
ATOM 3663 C C . LYS A 1 708 ? 17.66822 20.87874 50.46493 1.000 41.14492 760 LYS A C 1
ATOM 3664 O O . LYS A 1 708 ? 17.82915 20.61563 49.26912 1.000 40.64375 760 LYS A O 1
ATOM 3670 N N . THR A 1 709 ? 16.48963 21.21890 50.98104 1.000 40.24662 761 THR A N 1
ATOM 3671 C CA . THR A 1 709 ? 15.30473 21.38357 50.15229 1.000 38.54734 761 THR A CA 1
ATOM 3672 C C . THR A 1 709 ? 15.15003 22.83538 49.71244 1.000 45.01489 761 THR A C 1
ATOM 3673 O O . THR A 1 709 ? 15.69556 23.76136 50.31878 1.000 46.94109 761 THR A O 1
ATOM 3677 N N . GLY A 1 710 ? 14.40395 23.01878 48.62620 1.000 45.54345 762 GLY A N 1
ATOM 3678 C CA . GLY A 1 710 ? 14.06507 24.34021 48.14184 1.000 39.63064 762 GLY A CA 1
ATOM 3679 C C . GLY A 1 710 ? 12.72136 24.38472 47.44304 1.000 42.33535 762 GLY A C 1
ATOM 3680 O O . GLY A 1 710 ? 12.55865 23.81424 46.36008 1.000 43.04460 762 GLY A O 1
ATOM 3681 N N . THR A 1 711 ? 11.74308 25.04045 48.05902 1.000 44.59953 763 THR A N 1
ATOM 3682 C CA . THR A 1 711 ? 10.46192 25.32573 47.42518 1.000 40.86428 763 THR A CA 1
ATOM 3683 C C . THR A 1 711 ? 10.35040 26.83573 47.27163 1.000 43.16023 763 THR A C 1
ATOM 3684 O O . THR A 1 711 ? 10.40238 27.56659 48.26765 1.000 45.18146 763 THR A O 1
ATOM 3688 N N . THR A 1 712 ? 10.20907 27.30007 46.03239 1.000 39.92503 764 THR A N 1
ATOM 3689 C CA . THR A 1 712 ? 10.14400 28.73015 45.78068 1.000 40.64534 764 THR A CA 1
ATOM 3690 C C . THR A 1 712 ? 8.72140 29.24257 45.99978 1.000 46.22191 764 THR A C 1
ATOM 3691 O O . THR A 1 712 ? 7.79062 28.47928 46.27699 1.000 46.30322 764 THR A O 1
ATOM 3695 N N . ASP A 1 713 ? 8.56997 30.56349 45.89349 1.000 46.19047 765 ASP A N 1
ATOM 3696 C CA . ASP A 1 713 ? 7.29240 31.21569 46.15985 1.000 45.73698 765 ASP A CA 1
ATOM 3697 C C . ASP A 1 713 ? 6.17536 30.60364 45.32475 1.000 47.17387 765 ASP A C 1
ATOM 3698 O O . ASP A 1 713 ? 6.31068 30.43790 44.10839 1.000 48.15993 765 ASP A O 1
ATOM 3703 N N . ASP A 1 714 ? 5.07351 30.25841 45.99574 1.000 45.88362 766 ASP A N 1
ATOM 3704 C CA . ASP A 1 714 ? 3.87736 29.68731 45.38025 1.000 45.85646 766 ASP A CA 1
ATOM 3705 C C . ASP A 1 714 ? 4.11904 28.29889 44.80758 1.000 42.39668 766 ASP A C 1
ATOM 3706 O O . ASP A 1 714 ? 3.37897 27.85971 43.92175 1.000 43.39224 766 ASP A O 1
ATOM 3711 N N . VAL A 1 715 ? 5.14095 27.59969 45.30672 1.000 45.72115 767 VAL A N 1
ATOM 3712 C CA . VAL A 1 715 ? 5.53968 26.27574 44.83061 1.000 46.40353 767 VAL A CA 1
ATOM 3713 C C . VAL A 1 715 ? 5.83534 26.35404 43.33433 1.000 44.26053 767 VAL A C 1
ATOM 3714 O O . VAL A 1 715 ? 5.42522 25.48363 42.55647 1.000 41.94015 767 VAL A O 1
ATOM 3718 N N . GLN A 1 716 ? 6.54811 27.40835 42.92252 1.000 42.62195 768 GLN A N 1
ATOM 3719 C CA . GLN A 1 716 ? 6.92755 27.55069 41.51911 1.000 43.78682 768 GLN A CA 1
ATOM 3720 C C . GLN A 1 716 ? 8.01704 26.56147 41.13642 1.000 41.56747 768 GLN A C 1
ATOM 3721 O O . GLN A 1 716 ? 8.01386 26.02154 40.02391 1.000 41.58559 768 GLN A O 1
ATOM 3727 N N . ASP A 1 717 ? 8.96491 26.33045 42.03576 1.000 39.07533 769 ASP A N 1
ATOM 3728 C CA . ASP A 1 717 ? 10.05156 25.39105 41.82249 1.000 38.45985 769 ASP A CA 1
ATOM 3729 C C . ASP A 1 717 ? 10.17008 24.49423 43.04609 1.000 39.79183 769 ASP A C 1
ATOM 3730 O O . ASP A 1 717 ? 9.95606 24.93034 44.18085 1.000 40.69155 769 ASP A O 1
ATOM 3735 N N . SER A 1 718 ? 10.52023 23.23722 42.81142 1.000 38.47055 770 SER A N 1
ATOM 3736 C CA . SER A 1 718 ? 10.83323 22.30389 43.88205 1.000 36.58509 770 SER A CA 1
ATOM 3737 C C . SER A 1 718 ? 12.25411 21.80801 43.67453 1.000 37.52937 770 SER A C 1
ATOM 3738 O O . SER A 1 718 ? 12.59428 21.32091 42.59152 1.000 36.03000 770 SER A O 1
ATOM 3741 N N . TRP A 1 719 ? 13.08194 21.94261 44.70245 1.000 38.22972 771 TRP A N 1
ATOM 3742 C CA . TRP A 1 719 ? 14.48921 21.60027 44.60478 1.000 36.99911 771 TRP A CA 1
ATOM 3743 C C . TRP A 1 719 ? 14.87587 20.64414 45.71801 1.000 39.20923 771 TRP A C 1
ATOM 3744 O O . TRP A 1 719 ? 14.31119 20.67776 46.81385 1.000 42.74669 771 TRP A O 1
ATOM 3755 N N . PHE A 1 720 ? 15.86243 19.80293 45.42568 1.000 38.51704 772 PHE A N 1
ATOM 3756 C CA . PHE A 1 720 ? 16.65664 19.15876 46.46049 1.000 36.26287 772 PHE A CA 1
ATOM 3757 C C . PHE A 1 720 ? 18.06191 18.97309 45.91538 1.000 38.36358 772 PHE A C 1
ATOM 3758 O O . PHE A 1 720 ? 18.24142 18.39942 44.83651 1.000 38.45893 772 PHE A O 1
ATOM 3766 N N . VAL A 1 721 ? 19.04876 19.47851 46.64636 1.000 38.91719 773 VAL A N 1
ATOM 3767 C CA . VAL A 1 721 ? 20.45143 19.32013 46.28705 1.000 39.69925 773 VAL A CA 1
ATOM 3768 C C . VAL A 1 721 ? 21.18349 18.75252 47.49249 1.000 38.30216 773 VAL A C 1
ATOM 3769 O O . VAL A 1 721 ? 21.06807 19.28661 48.60127 1.000 40.24262 773 VAL A O 1
ATOM 3773 N N . GLY A 1 722 ? 21.92278 17.67742 47.28076 1.000 37.92924 774 GLY A N 1
ATOM 3774 C CA . GLY A 1 722 ? 22.61585 17.03234 48.36739 1.000 37.69534 774 GLY A CA 1
ATOM 3775 C C . GLY A 1 722 ? 23.68055 16.08289 47.88185 1.000 38.01826 774 GLY A C 1
ATOM 3776 O O . GLY A 1 722 ? 24.10449 16.12658 46.72607 1.000 38.73394 774 GLY A O 1
ATOM 3777 N N . PHE A 1 723 ? 24.10825 15.20451 48.78185 1.000 38.35000 775 PHE A N 1
ATOM 3778 C CA . PHE A 1 723 ? 25.23149 14.33004 48.48699 1.000 41.58362 775 PHE A CA 1
ATOM 3779 C C . PHE A 1 723 ? 25.22194 13.14991 49.44654 1.000 43.51092 775 PHE A C 1
ATOM 3780 O O . PHE A 1 723 ? 24.75370 13.25441 50.58337 1.000 42.26684 775 PHE A O 1
ATOM 3788 N N . THR A 1 724 ? 25.72670 12.02581 48.95987 1.000 42.70430 776 THR A N 1
ATOM 3789 C CA . THR A 1 724 ? 26.09806 10.87713 49.77049 1.000 42.25038 776 THR A CA 1
ATOM 3790 C C . THR A 1 724 ? 27.62220 10.83889 49.84761 1.000 44.24349 776 THR A C 1
ATOM 3791 O O . THR A 1 724 ? 28.28364 11.69087 49.24150 1.000 42.54019 776 THR A O 1
ATOM 3795 N N . PRO A 1 725 ? 28.22665 9.90903 50.60188 1.000 47.25968 777 PRO A N 1
ATOM 3796 C CA . PRO A 1 725 ? 29.68678 9.74986 50.52646 1.000 44.73558 777 PRO A CA 1
ATOM 3797 C C . PRO A 1 725 ? 30.21506 9.51064 49.11627 1.000 47.13901 777 PRO A C 1
ATOM 3798 O O . PRO A 1 725 ? 31.41996 9.64890 48.87983 1.000 50.48728 777 PRO A O 1
ATOM 3802 N N . TYR A 1 726 ? 29.33335 9.15688 48.17577 1.000 45.26546 778 TYR A N 1
ATOM 3803 C CA . TYR A 1 726 ? 29.73092 8.76462 46.82564 1.000 39.38524 778 TYR A CA 1
ATOM 3804 C C . TYR A 1 726 ? 29.57720 9.89346 45.80936 1.000 42.35456 778 TYR A C 1
ATOM 3805 O O . TYR A 1 726 ? 30.56711 10.32697 45.21225 1.000 46.02221 778 TYR A O 1
ATOM 3814 N N . TYR A 1 727 ? 28.35051 10.36539 45.58092 1.000 43.72473 779 TYR A N 1
ATOM 3815 C CA . TYR A 1 727 ? 28.08295 11.35661 44.54470 1.000 45.74360 779 TYR A CA 1
ATOM 3816 C C . TYR A 1 727 ? 27.31881 12.54461 45.11510 1.000 39.87477 779 TYR A C 1
ATOM 3817 O O . TYR A 1 727 ? 26.69522 12.46165 46.17548 1.000 39.86331 779 TYR A O 1
ATOM 3826 N N . THR A 1 728 ? 27.37724 13.65676 44.38546 1.000 36.85933 780 THR A N 1
ATOM 3827 C CA . THR A 1 728 ? 26.58103 14.84609 44.66279 1.000 37.37433 780 THR A CA 1
ATOM 3828 C C . THR A 1 728 ? 25.51057 14.96180 43.58871 1.000 37.49270 780 THR A C 1
ATOM 3829 O O . THR A 1 728 ? 25.81846 14.88098 42.39632 1.000 40.43427 780 THR A O 1
ATOM 3833 N N . ILE A 1 729 ? 24.26109 15.15288 44.00366 1.000 38.70927 781 ILE A N 1
ATOM 3834 C CA . ILE A 1 729 ? 23.12331 15.11092 43.09271 1.000 35.45580 781 ILE A CA 1
ATOM 3835 C C . ILE A 1 729 ? 22.27376 16.35661 43.29858 1.000 36.11078 781 ILE A C 1
ATOM 3836 O O . ILE A 1 729 ? 22.10305 16.82526 44.42916 1.000 37.47109 781 ILE A O 1
ATOM 3841 N N . GLY A 1 730 ? 21.73418 16.88711 42.20566 1.000 32.69903 782 GLY A N 1
ATOM 3842 C CA . GLY A 1 730 ? 20.78779 17.98288 42.28824 1.000 34.18612 782 GLY A CA 1
ATOM 3843 C C . GLY A 1 730 ? 19.56463 17.73214 41.42909 1.000 35.52211 782 GLY A C 1
ATOM 3844 O O . GLY A 1 730 ? 19.69148 17.39629 40.24779 1.000 33.56912 782 GLY A O 1
ATOM 3845 N N . THR A 1 731 ? 18.37431 17.88471 42.00957 1.000 34.99129 783 THR A N 1
ATOM 3846 C CA . THR A 1 731 ? 17.12242 17.58864 41.32338 1.000 32.98432 783 THR A CA 1
ATOM 3847 C C . THR A 1 731 ? 16.18375 18.78145 41.43547 1.000 34.74519 783 THR A C 1
ATOM 3848 O O . THR A 1 731 ? 15.94564 19.28874 42.53649 1.000 37.76567 783 THR A O 1
ATOM 3852 N N . TRP A 1 732 ? 15.65211 19.22038 40.29778 1.000 34.26148 784 TRP A N 1
ATOM 3853 C CA . TRP A 1 732 ? 14.66728 20.29161 40.22929 1.000 35.10124 784 TRP A CA 1
ATOM 3854 C C . TRP A 1 732 ? 13.39898 19.77896 39.56081 1.000 34.05620 784 TRP A C 1
ATOM 3855 O O . TRP A 1 732 ? 13.46132 18.96117 38.63953 1.000 37.72021 784 TRP A O 1
ATOM 3866 N N . ILE A 1 733 ? 12.24901 20.25023 40.03369 1.000 41.15418 785 ILE A N 1
ATOM 3867 C CA . ILE A 1 733 ? 10.96675 19.98803 39.39337 1.000 29.54392 785 ILE A CA 1
ATOM 3868 C C . ILE A 1 733 ? 10.20634 21.30245 39.29558 1.000 31.20074 785 ILE A C 1
ATOM 3869 O O . ILE A 1 733 ? 10.18620 22.09296 40.24514 1.000 35.96987 785 ILE A O 1
ATOM 3874 N N . GLY A 1 734 ? 9.58654 21.53800 38.14957 1.000 34.09685 786 GLY A N 1
ATOM 3875 C CA . GLY A 1 734 ? 8.77052 22.72462 37.97742 1.000 34.99310 786 GLY A CA 1
ATOM 3876 C C . GLY A 1 734 ? 8.17182 22.73644 36.59131 1.000 35.12088 786 GLY A C 1
ATOM 3877 O O . GLY A 1 734 ? 8.50704 21.91335 35.73279 1.000 35.18838 786 GLY A O 1
ATOM 3878 N N . PHE A 1 735 ? 7.26775 23.68340 36.38349 1.000 36.09221 787 PHE A N 1
ATOM 3879 C CA . PHE A 1 735 ? 6.66988 23.86795 35.07239 1.000 39.94672 787 PHE A CA 1
ATOM 3880 C C . PHE A 1 735 ? 7.51531 24.83165 34.25110 1.000 40.40275 787 PHE A C 1
ATOM 3881 O O . PHE A 1 735 ? 8.02817 25.82630 34.77373 1.000 38.72954 787 PHE A O 1
ATOM 3889 N N . ASP A 1 736 ? 7.66804 24.51908 32.95960 1.000 40.27707 788 ASP A N 1
ATOM 3890 C CA . ASP A 1 736 ? 8.48098 25.36182 32.08839 1.000 35.75151 788 ASP A CA 1
ATOM 3891 C C . ASP A 1 736 ? 7.94605 26.78145 32.05763 1.000 36.13453 788 ASP A C 1
ATOM 3892 O O . ASP A 1 736 ? 8.71747 27.74654 32.10749 1.000 37.41141 788 ASP A O 1
ATOM 3897 N N . ASN A 1 737 ? 6.62698 26.92889 32.01885 1.000 41.37918 789 ASN A N 1
ATOM 3898 C CA . ASN A 1 737 ? 5.99480 28.23603 32.13059 1.000 39.92442 789 ASN A CA 1
ATOM 3899 C C . ASN A 1 737 ? 5.77872 28.51695 33.61057 1.000 40.88580 789 ASN A C 1
ATOM 3900 O O . ASN A 1 737 ? 4.90909 27.91054 34.24620 1.000 38.44999 789 ASN A O 1
ATOM 3905 N N . GLN A 1 738 ? 6.57103 29.44154 34.15616 1.000 39.89459 790 GLN A N 1
ATOM 3906 C CA . GLN A 1 738 ? 6.54602 29.70661 35.58751 1.000 39.65043 790 GLN A CA 1
ATOM 3907 C C . GLN A 1 738 ? 5.19877 30.22430 36.07505 1.000 42.22183 790 GLN A C 1
ATOM 3908 O O . GLN A 1 738 ? 4.98506 30.27646 37.29185 1.000 44.03741 790 GLN A O 1
ATOM 3914 N N . HIS A 1 739 ? 4.28965 30.60687 35.16992 1.000 43.71263 791 HIS A N 1
ATOM 3915 C CA . HIS A 1 739 ? 2.95168 31.00703 35.59801 1.000 43.85497 791 HIS A CA 1
ATOM 3916 C C . HIS A 1 739 ? 2.15198 29.82091 36.11777 1.000 44.10921 791 HIS A C 1
ATOM 3917 O O . HIS A 1 739 ? 1.31196 29.98406 37.00801 1.000 45.74449 791 HIS A O 1
ATOM 3924 N N . ILE A 1 740 ? 2.38791 28.63416 35.57449 1.000 44.34455 792 ILE A N 1
ATOM 3925 C CA . ILE A 1 740 ? 1.83274 27.41142 36.13730 1.000 38.42238 792 ILE A CA 1
ATOM 3926 C C . ILE A 1 740 ? 2.68310 27.00029 37.32873 1.000 42.69072 792 ILE A C 1
ATOM 3927 O O . ILE A 1 740 ? 3.91758 26.98306 37.24640 1.000 45.00941 792 ILE A O 1
ATOM 3932 N N . LYS A 1 741 ? 2.03070 26.67845 38.44038 1.000 43.50086 793 LYS A N 1
ATOM 3933 C CA . LYS A 1 741 ? 2.71025 26.28948 39.66718 1.000 40.07642 793 LYS A CA 1
ATOM 3934 C C . LYS A 1 741 ? 2.44855 24.81603 39.96120 1.000 39.98612 793 LYS A C 1
ATOM 3935 O O . LYS A 1 741 ? 1.75127 24.11889 39.22126 1.000 44.83039 793 LYS A O 1
ATOM 3941 N N . LEU A 1 742 ? 3.01210 24.34392 41.06373 1.000 41.04964 794 LEU A N 1
ATOM 3942 C CA . LEU A 1 742 ? 2.83043 22.97075 41.50641 1.000 41.79957 794 LEU A CA 1
ATOM 3943 C C . LEU A 1 742 ? 1.80688 22.93692 42.63141 1.000 45.90272 794 LEU A C 1
ATOM 3944 O O . LEU A 1 742 ? 1.77295 23.83440 43.47811 1.000 49.99723 794 LEU A O 1
ATOM 3949 N N . ASN A 1 743 ? 0.96016 21.90906 42.62935 1.000 47.21909 795 ASN A N 1
ATOM 3950 C CA . ASN A 1 743 ? -0.00110 21.69903 43.70328 1.000 46.22492 795 ASN A CA 1
ATOM 3951 C C . ASN A 1 743 ? 0.47557 20.64771 44.69741 1.000 47.40633 795 ASN A C 1
ATOM 3952 O O . ASN A 1 743 ? -0.33345 20.09802 45.45162 1.000 52.66833 795 ASN A O 1
ATOM 3957 N N . ASN A 1 744 ? 1.77447 20.36197 44.70674 1.000 55.92612 796 ASN A N 1
ATOM 3958 C CA . ASN A 1 744 ? 2.39414 19.37442 45.58477 1.000 59.32066 796 ASN A CA 1
ATOM 3959 C C . ASN A 1 744 ? 3.48002 20.11262 46.35982 1.000 59.94859 796 ASN A C 1
ATOM 3960 O O . ASN A 1 744 ? 4.63733 20.16249 45.93402 1.000 59.96184 796 ASN A O 1
ATOM 3965 N N . ASN A 1 745 ? 3.10157 20.69407 47.49333 1.000 52.37958 797 ASN A N 1
ATOM 3966 C CA . ASN A 1 745 ? 4.07317 21.30179 48.39789 1.000 49.95683 797 ASN A CA 1
ATOM 3967 C C . ASN A 1 745 ? 4.53068 20.30069 49.45246 1.000 55.49585 797 ASN A C 1
ATOM 3968 O O . ASN A 1 745 ? 4.58560 20.59685 50.64306 1.000 59.82373 797 ASN A O 1
ATOM 3973 N N . ASN A 1 746 ? 4.85925 19.09008 49.01322 1.000 54.24229 798 ASN A N 1
ATOM 3974 C CA . ASN A 1 746 ? 5.38734 18.05506 49.88968 1.000 53.12900 798 ASN A CA 1
ATOM 3975 C C . ASN A 1 746 ? 6.78660 17.64188 49.44987 1.000 54.41668 798 ASN A C 1
ATOM 3976 O O . ASN A 1 746 ? 7.12322 16.45379 49.41286 1.000 52.61538 798 ASN A O 1
ATOM 3978 N N . SER A 1 747 ? 7.61702 18.63286 49.12133 1.000 49.44540 799 SER A N 1
ATOM 3979 C CA . SER A 1 747 ? 9.01325 18.42267 48.74440 1.000 47.82106 799 SER A CA 1
ATOM 3980 C C . SER A 1 747 ? 9.13351 17.34126 47.67219 1.000 46.47778 799 SER A C 1
ATOM 3981 O O . SER A 1 747 ? 9.85385 16.35362 47.82599 1.000 47.19990 799 SER A O 1
ATOM 3984 N N . MET A 1 748 ? 8.40960 17.53913 46.56694 1.000 44.15852 800 MET A N 1
ATOM 3985 C CA . MET A 1 748 ? 8.31655 16.45782 45.59441 1.000 46.32732 800 MET A CA 1
ATOM 3986 C C . MET A 1 748 ? 9.60653 16.27447 44.80942 1.000 43.06609 800 MET A C 1
ATOM 3987 O O . MET A 1 748 ? 9.85385 15.17469 44.30169 1.000 42.38838 800 MET A O 1
ATOM 3992 N N . ALA A 1 749 ? 10.45457 17.30128 44.73478 1.000 42.63138 801 ALA A N 1
ATOM 3993 C CA . ALA A 1 749 ? 11.76657 17.11044 44.12486 1.000 40.17632 801 ALA A CA 1
ATOM 3994 C C . ALA A 1 749 ? 12.64264 16.20996 44.98442 1.000 41.98597 801 ALA A C 1
ATOM 3995 O O . ALA A 1 749 ? 13.43318 15.41566 44.46069 1.000 39.52903 801 ALA A O 1
ATOM 3997 N N . ALA A 1 750 ? 12.52018 16.32597 46.30771 1.000 43.63470 802 ALA A N 1
ATOM 3998 C CA . ALA A 1 750 ? 13.27234 15.44983 47.19647 1.000 41.64256 802 ALA A CA 1
ATOM 3999 C C . ALA A 1 750 ? 12.82017 14.00304 47.05584 1.000 42.32476 802 ALA A C 1
ATOM 4000 O O . ALA A 1 750 ? 13.64043 13.08124 47.13736 1.000 43.04356 802 ALA A O 1
ATOM 4002 N N . THR A 1 751 ? 11.52092 13.78243 46.84220 1.000 41.52956 803 THR A N 1
ATOM 4003 C CA . THR A 1 751 ? 11.03458 12.42615 46.61054 1.000 41.85275 803 THR A CA 1
ATOM 4004 C C . THR A 1 751 ? 11.65647 11.83804 45.34991 1.000 42.80224 803 THR A C 1
ATOM 4005 O O . THR A 1 751 ? 12.12512 10.69291 45.34850 1.000 40.62063 803 THR A O 1
ATOM 4009 N N . LEU A 1 752 ? 11.68116 12.61747 44.26477 1.000 42.38362 804 LEU A N 1
ATOM 4010 C CA . LEU A 1 752 ? 12.32795 12.15151 43.04334 1.000 39.01934 804 LEU A CA 1
ATOM 4011 C C . LEU A 1 752 ? 13.83466 12.02951 43.23661 1.000 38.94300 804 LEU A C 1
ATOM 4012 O O . LEU A 1 752 ? 14.45598 11.08864 42.72921 1.000 36.90814 804 LEU A O 1
ATOM 4017 N N . TRP A 1 753 ? 14.43501 12.97118 43.97348 1.000 39.02380 805 TRP A N 1
ATOM 4018 C CA . TRP A 1 753 ? 15.86516 12.90650 44.26214 1.000 37.89075 805 TRP A CA 1
ATOM 4019 C C . TRP A 1 753 ? 16.24133 11.57326 44.89386 1.000 38.01163 805 TRP A C 1
ATOM 4020 O O . TRP A 1 753 ? 17.28858 10.99824 44.57424 1.000 40.49439 805 TRP A O 1
ATOM 4031 N N . GLY A 1 754 ? 15.40513 11.07255 45.80496 1.000 41.23623 806 GLY A N 1
ATOM 4032 C CA . GLY A 1 754 ? 15.65940 9.76320 46.37982 1.000 44.29810 806 GLY A CA 1
ATOM 4033 C C . GLY A 1 754 ? 15.59356 8.65888 45.34419 1.000 44.25513 806 GLY A C 1
ATOM 4034 O O . GLY A 1 754 ? 16.37632 7.70729 45.38461 1.000 43.98105 806 GLY A O 1
ATOM 4035 N N . LYS A 1 755 ? 14.65422 8.76841 44.40304 1.000 39.20995 807 LYS A N 1
ATOM 4036 C CA . LYS A 1 755 ? 14.57626 7.79057 43.32406 1.000 41.95649 807 LYS A CA 1
ATOM 4037 C C . LYS A 1 755 ? 15.79768 7.87649 42.41567 1.000 38.48291 807 LYS A C 1
ATOM 4038 O O . LYS A 1 755 ? 16.31282 6.84922 41.95788 1.000 39.04125 807 LYS A O 1
ATOM 4044 N N . VAL A 1 756 ? 16.26884 9.09258 42.13760 1.000 40.09824 808 VAL A N 1
ATOM 4045 C CA . VAL A 1 756 ? 17.49434 9.25926 41.36020 1.000 39.18791 808 VAL A CA 1
ATOM 4046 C C . VAL A 1 756 ? 18.68691 8.70187 42.12938 1.000 42.67103 808 VAL A C 1
ATOM 4047 O O . VAL A 1 756 ? 19.51817 7.96901 41.57913 1.000 41.40358 808 VAL A O 1
ATOM 4051 N N . ASN A 1 757 ? 18.78738 9.04308 43.41761 1.000 41.05985 809 ASN A N 1
ATOM 4052 C CA . ASN A 1 757 ? 19.92889 8.60527 44.21551 1.000 39.94360 809 ASN A CA 1
ATOM 4053 C C . ASN A 1 757 ? 19.98180 7.08411 44.32570 1.000 43.47150 809 ASN A C 1
ATOM 4054 O O . ASN A 1 757 ? 21.06266 6.48771 44.25298 1.000 45.10080 809 ASN A O 1
ATOM 4059 N N . ARG A 1 758 ? 18.82331 6.43546 44.48609 1.000 47.46276 810 ARG A N 1
ATOM 4060 C CA . ARG A 1 758 ? 18.80331 4.97801 44.58209 1.000 47.57474 810 ARG A CA 1
ATOM 4061 C C . ARG A 1 758 ? 19.25327 4.32337 43.28789 1.000 46.18538 810 ARG A C 1
ATOM 4062 O O . ARG A 1 758 ? 19.86351 3.24932 43.31811 1.000 46.28311 810 ARG A O 1
ATOM 4070 N N . ILE A 1 759 ? 18.97082 4.95397 42.14879 1.000 43.54474 811 ILE A N 1
ATOM 4071 C CA . ILE A 1 759 ? 19.44202 4.42223 40.87682 1.000 42.00630 811 ILE A CA 1
ATOM 4072 C C . ILE A 1 759 ? 20.94477 4.62809 40.74081 1.000 42.82473 811 ILE A C 1
ATOM 4073 O O . ILE A 1 759 ? 21.67344 3.72294 40.31995 1.000 43.77926 811 ILE A O 1
ATOM 4078 N N . VAL A 1 760 ? 21.43533 5.80982 41.12318 1.000 41.68944 812 VAL A N 1
ATOM 4079 C CA . VAL A 1 760 ? 22.85895 6.11064 41.00471 1.000 43.30252 812 VAL A CA 1
ATOM 4080 C C . VAL A 1 760 ? 23.68781 5.19971 41.89850 1.000 42.48854 812 VAL A C 1
ATOM 4081 O O . VAL A 1 760 ? 24.79226 4.78675 41.52400 1.000 45.48451 812 VAL A O 1
ATOM 4085 N N . LEU A 1 761 ? 23.16321 4.84139 43.06945 1.000 43.51479 813 LEU A N 1
ATOM 4086 C CA . LEU A 1 761 ? 23.91779 4.10646 44.07270 1.000 45.65827 813 LEU A CA 1
ATOM 4087 C C . LEU A 1 761 ? 23.70990 2.60093 43.98167 1.000 46.73423 813 LEU A C 1
ATOM 4088 O O . LEU A 1 761 ? 24.04590 1.87780 44.92910 1.000 43.65715 813 LEU A O 1
ATOM 4093 N N . GLU A 1 762 ? 23.17588 2.11225 42.86727 1.000 46.75035 814 GLU A N 1
ATOM 4094 C CA . GLU A 1 762 ? 22.89760 0.69030 42.74665 1.000 44.41551 814 GLU A CA 1
ATOM 4095 C C . GLU A 1 762 ? 24.20197 -0.09075 42.76035 1.000 47.17958 814 GLU A C 1
ATOM 4096 O O . GLU A 1 762 ? 25.14248 0.23670 42.02998 1.000 52.54511 814 GLU A O 1
ATOM 4102 N N . GLY A 1 763 ? 24.26545 -1.10863 43.61636 1.000 47.60155 815 GLY A N 1
ATOM 4103 C CA . GLY A 1 763 ? 25.44619 -1.93044 43.74834 1.000 48.78909 815 GLY A CA 1
ATOM 4104 C C . GLY A 1 763 ? 26.51256 -1.38695 44.67176 1.000 49.85909 815 GLY A C 1
ATOM 4105 O O . GLY A 1 763 ? 27.42840 -2.13396 45.03478 1.000 58.74944 815 GLY A O 1
ATOM 4106 N N . LYS A 1 764 ? 26.42291 -0.12470 45.08157 1.000 48.33733 816 LYS A N 1
ATOM 4107 C CA . LYS A 1 764 ? 27.43001 0.43920 45.96831 1.000 48.49621 816 LYS A CA 1
ATOM 4108 C C . LYS A 1 764 ? 27.24647 -0.08914 47.38413 1.000 53.71859 816 LYS A C 1
ATOM 4109 O O . LYS A 1 764 ? 26.12187 -0.29630 47.85010 1.000 52.92923 816 LYS A O 1
ATOM 4115 N N . GLU A 1 765 ? 28.36821 -0.31707 48.06271 1.000 63.77036 817 GLU A N 1
ATOM 4116 C CA . GLU A 1 765 ? 28.34718 -0.85109 49.41055 1.000 63.56291 817 GLU A CA 1
ATOM 4117 C C . GLU A 1 765 ? 27.78805 0.17993 50.38575 1.000 61.52902 817 GLU A C 1
ATOM 4118 O O . GLU A 1 765 ? 27.82400 1.38424 50.12228 1.000 61.04054 817 GLU A O 1
ATOM 4124 N N . PRO A 1 766 ? 27.23797 -0.27535 51.51039 1.000 58.76654 818 PRO A N 1
ATOM 4125 C CA . PRO A 1 766 ? 26.81364 0.66475 52.55296 1.000 56.00752 818 PRO A CA 1
ATOM 4126 C C . PRO A 1 766 ? 27.98968 1.49768 53.04116 1.000 54.80747 818 PRO A C 1
ATOM 4127 O O . PRO A 1 766 ? 29.08249 0.98248 53.27947 1.000 59.76622 818 PRO A O 1
ATOM 4131 N N . LYS A 1 767 ? 27.76109 2.80154 53.17461 1.000 51.76412 819 LYS A N 1
ATOM 4132 C CA . LYS A 1 767 ? 28.82294 3.72098 53.55053 1.000 51.60962 819 LYS A CA 1
ATOM 4133 C C . LYS A 1 767 ? 28.22208 4.88358 54.32384 1.000 49.07107 819 LYS A C 1
ATOM 4134 O O . LYS A 1 767 ? 27.08479 5.29505 54.07701 1.000 49.75059 819 LYS A O 1
ATOM 4140 N N . LYS A 1 768 ? 29.00231 5.40434 55.26236 1.000 48.57978 820 LYS A N 1
ATOM 4141 C CA . LYS A 1 768 ? 28.65380 6.57802 56.04264 1.000 46.41731 820 LYS A CA 1
ATOM 4142 C C . LYS A 1 768 ? 29.58535 7.71644 55.65395 1.000 47.74761 820 LYS A C 1
ATOM 4143 O O . LYS A 1 768 ? 30.64309 7.49724 55.05871 1.000 54.10324 820 LYS A O 1
ATOM 4149 N N . PHE A 1 769 ? 29.18288 8.94067 55.98227 1.000 46.61570 821 PHE A N 1
ATOM 4150 C CA . PHE A 1 769 ? 30.04818 10.08503 55.72764 1.000 53.42214 821 PHE A CA 1
ATOM 4151 C C . PHE A 1 769 ? 31.34574 9.96638 56.51869 1.000 61.01487 821 PHE A C 1
ATOM 4152 O O . PHE A 1 769 ? 31.41100 9.29304 57.55115 1.000 58.84101 821 PHE A O 1
ATOM 4160 N N . ASP A 1 770 ? 32.39145 10.61934 56.01181 1.000 63.68017 822 ASP A N 1
ATOM 4161 C CA . ASP A 1 770 ? 33.68441 10.59248 56.68225 1.000 62.84707 822 ASP A CA 1
ATOM 4162 C C . ASP A 1 770 ? 33.55807 11.16399 58.08712 1.000 64.01970 822 ASP A C 1
ATOM 4163 O O . ASP A 1 770 ? 32.74644 12.05603 58.34738 1.000 65.71477 822 ASP A O 1
ATOM 4168 N N . GLY A 1 771 ? 34.37324 10.64031 59.00282 1.000 68.49293 823 GLY A N 1
ATOM 4169 C CA . GLY A 1 771 ? 34.33710 11.08942 60.36358 1.000 67.04294 823 GLY A CA 1
ATOM 4170 C C . GLY A 1 771 ? 34.89145 12.49547 60.51034 1.000 65.06521 823 GLY A C 1
ATOM 4171 O O . GLY A 1 771 ? 35.37933 13.10480 59.54974 1.000 63.41359 823 GLY A O 1
ATOM 4172 N N . PRO A 1 772 ? 34.82023 13.02626 61.72650 1.000 66.70818 824 PRO A N 1
ATOM 4173 C CA . PRO A 1 772 ? 35.32956 14.37973 61.96361 1.000 66.82214 824 PRO A CA 1
ATOM 4174 C C . PRO A 1 772 ? 36.84542 14.41935 61.87101 1.000 73.17469 824 PRO A C 1
ATOM 4175 O O . PRO A 1 772 ? 37.53992 13.45654 62.20811 1.000 71.73539 824 PRO A O 1
ATOM 4179 N N . SER A 1 773 ? 37.35480 15.55741 61.40652 1.000 77.14542 825 SER A N 1
ATOM 4180 C CA . SER A 1 773 ? 38.78979 15.78628 61.37422 1.000 71.86183 825 SER A CA 1
ATOM 4181 C C . SER A 1 773 ? 39.33687 15.95675 62.79226 1.000 74.08459 825 SER A C 1
ATOM 4182 O O . SER A 1 773 ? 38.59244 16.09895 63.76731 1.000 78.05993 825 SER A O 1
ATOM 4185 N N . GLU A 1 774 ? 40.66415 15.95286 62.90342 1.000 71.58587 826 GLU A N 1
ATOM 4186 C CA . GLU A 1 774 ? 41.29699 16.13737 64.20320 1.000 69.98011 826 GLU A CA 1
ATOM 4187 C C . GLU A 1 774 ? 41.32107 17.59155 64.65205 1.000 69.98872 826 GLU A C 1
ATOM 4188 O O . GLU A 1 774 ? 41.79779 17.87392 65.75587 1.000 72.80689 826 GLU A O 1
ATOM 4194 N N . ASN A 1 775 ? 40.82049 18.51689 63.83395 1.000 70.13959 827 ASN A N 1
ATOM 4195 C CA . ASN A 1 775 ? 40.73362 19.92579 64.19547 1.000 67.46817 827 ASN A CA 1
ATOM 4196 C C . ASN A 1 775 ? 39.31074 20.32895 64.56136 1.000 67.16237 827 ASN A C 1
ATOM 4197 O O . ASN A 1 775 ? 38.94583 21.50449 64.44947 1.000 64.90000 827 ASN A O 1
ATOM 4202 N N . ILE A 1 776 ? 38.50305 19.36734 65.00363 1.000 66.88349 828 ILE A N 1
ATOM 4203 C CA . ILE A 1 776 ? 37.12249 19.59704 65.41066 1.000 65.73699 828 ILE A CA 1
ATOM 4204 C C . ILE A 1 776 ? 36.93045 18.98705 66.79181 1.000 64.64789 828 ILE A C 1
ATOM 4205 O O . ILE A 1 776 ? 37.30451 17.83197 67.02146 1.000 66.58306 828 ILE A O 1
ATOM 4210 N N . ILE A 1 777 ? 36.36524 19.76290 67.71024 1.000 63.24572 829 ILE A N 1
ATOM 4211 C CA . ILE A 1 777 ? 36.09958 19.30599 69.06712 1.000 64.44549 829 ILE A CA 1
ATOM 4212 C C . ILE A 1 777 ? 34.59519 19.34073 69.29674 1.000 64.40509 829 ILE A C 1
ATOM 4213 O O . ILE A 1 777 ? 33.86995 20.10660 68.65254 1.000 65.61579 829 ILE A O 1
ATOM 4218 N N . ARG A 1 778 ? 34.12303 18.50832 70.22118 1.000 65.00958 830 ARG A N 1
ATOM 4219 C CA . ARG A 1 778 ? 32.71467 18.47962 70.59292 1.000 66.24203 830 ARG A CA 1
ATOM 4220 C C . ARG A 1 778 ? 32.54644 19.02295 72.00373 1.000 67.55363 830 ARG A C 1
ATOM 4221 O O . ARG A 1 778 ? 33.36390 18.74632 72.88715 1.000 67.79012 830 ARG A O 1
ATOM 4229 N N . LYS A 1 779 ? 31.49271 19.81106 72.20531 1.000 63.98615 831 LYS A N 1
ATOM 4230 C CA . LYS A 1 779 ? 31.22797 20.42327 73.49715 1.000 69.91094 831 LYS A CA 1
ATOM 4231 C C . LYS A 1 779 ? 29.73370 20.39605 73.78454 1.000 73.58796 831 LYS A C 1
ATOM 4232 O O . LYS A 1 779 ? 28.90780 20.49350 72.87485 1.000 74.10429 831 LYS A O 1
ATOM 4238 N N . TYR A 1 780 ? 29.40336 20.24889 75.06705 1.000 79.11714 832 TYR A N 1
ATOM 4239 C CA . TYR A 1 780 ? 28.02712 20.27723 75.55653 1.000 75.84441 832 TYR A CA 1
ATOM 4240 C C . TYR A 1 780 ? 27.62101 21.73227 75.76906 1.000 80.40440 832 TYR A C 1
ATOM 4241 O O . TYR A 1 780 ? 28.06488 22.37333 76.72858 1.000 81.79207 832 TYR A O 1
ATOM 4250 N N . VAL A 1 781 ? 26.77932 22.26116 74.87747 1.000 81.09206 833 VAL A N 1
ATOM 4251 C CA . VAL A 1 781 ? 26.48564 23.68737 74.84441 1.000 87.53845 833 VAL A CA 1
ATOM 4252 C C . VAL A 1 781 ? 24.98300 23.92501 74.92545 1.000 90.62367 833 VAL A C 1
ATOM 4253 O O . VAL A 1 781 ? 24.16972 23.04482 74.63607 1.000 84.53979 833 VAL A O 1
ATOM 4257 N N . SER A 1 782 ? 24.62684 25.14741 75.31985 1.000 94.17103 834 SER A N 1
ATOM 4258 C CA . SER A 1 782 ? 23.24128 25.56549 75.49036 1.000 94.81224 834 SER A CA 1
ATOM 4259 C C . SER A 1 782 ? 22.73738 26.28107 74.24194 1.000 100.82969 834 SER A C 1
ATOM 4260 O O . SER A 1 782 ? 23.44518 27.10717 73.65670 1.000 103.16951 834 SER A O 1
ATOM 4263 N N . ILE A 1 783 ? 21.50394 25.95841 73.84172 1.000 98.24257 835 ILE A N 1
ATOM 4264 C CA . ILE A 1 783 ? 20.89861 26.56984 72.66277 1.000 89.83336 835 ILE A CA 1
ATOM 4265 C C . ILE A 1 783 ? 20.55083 28.03761 72.90288 1.000 92.56210 835 ILE A C 1
ATOM 4266 O O . ILE A 1 783 ? 20.49974 28.82255 71.94677 1.000 89.03966 835 ILE A O 1
ATOM 4271 N N . ARG A 1 784 ? 20.37520 28.45235 74.16169 1.000 95.35694 836 ARG A N 1
ATOM 4272 C CA . ARG A 1 784 ? 19.96482 29.82913 74.43008 1.000 93.19355 836 ARG A CA 1
ATOM 4273 C C . ARG A 1 784 ? 21.07639 30.80479 74.06894 1.000 96.79021 836 ARG A C 1
ATOM 4274 O O . ARG A 1 784 ? 20.83415 31.82539 73.41508 1.000 99.28324 836 ARG A O 1
ATOM 4276 N N . THR A 1 785 ? 22.29653 30.51597 74.49035 1.000 102.25766 837 THR A N 1
ATOM 4277 C CA . THR A 1 785 ? 23.48022 31.23225 74.02886 1.000 108.73836 837 THR A CA 1
ATOM 4278 C C . THR A 1 785 ? 24.29378 30.27414 73.14798 1.000 111.72377 837 THR A C 1
ATOM 4279 O O . THR A 1 785 ? 23.69531 29.61308 72.29226 1.000 100.26659 837 THR A O 1
ATOM 4283 N N . GLY A 1 786 ? 25.60126 30.17725 73.32169 1.000 131.01487 838 GLY A N 1
ATOM 4284 C CA . GLY A 1 786 ? 26.38398 29.14006 72.69073 1.000 129.29887 838 GLY A CA 1
ATOM 4285 C C . GLY A 1 786 ? 27.35099 28.60789 73.72082 1.000 129.94364 838 GLY A C 1
ATOM 4286 O O . GLY A 1 786 ? 28.14677 27.70907 73.44502 1.000 129.34186 838 GLY A O 1
ATOM 4287 N N . LEU A 1 787 ? 27.24858 29.14947 74.93172 1.000 108.12729 839 LEU A N 1
ATOM 4288 C CA . LEU A 1 787 ? 28.23835 28.91622 75.96741 1.000 101.63831 839 LEU A CA 1
ATOM 4289 C C . LEU A 1 787 ? 28.09434 27.51269 76.54694 1.000 99.80573 839 LEU A C 1
ATOM 4290 O O . LEU A 1 787 ? 27.06932 26.84077 76.38761 1.000 99.70718 839 LEU A O 1
ATOM 4295 N N . LEU A 1 788 ? 29.16684 27.06420 77.19777 1.000 93.74457 840 LEU A N 1
ATOM 4296 C CA . LEU A 1 788 ? 29.20820 25.72806 77.77563 1.000 87.53134 840 LEU A CA 1
ATOM 4297 C C . LEU A 1 788 ? 28.05754 25.53858 78.75515 1.000 88.33754 840 LEU A C 1
ATOM 4298 O O . LEU A 1 788 ? 27.86797 26.34003 79.67455 1.000 89.78469 840 LEU A O 1
ATOM 4303 N N . ALA A 1 789 ? 27.27933 24.48117 78.54478 1.000 84.56000 841 ALA A N 1
ATOM 4304 C CA . ALA A 1 789 ? 26.12333 24.21549 79.38573 1.000 81.65233 841 ALA A CA 1
ATOM 4305 C C . ALA A 1 789 ? 26.53405 23.45928 80.63989 1.000 84.59067 841 ALA A C 1
ATOM 4306 O O . ALA A 1 789 ? 27.34669 22.53158 80.58889 1.000 86.25913 841 ALA A O 1
ATOM 4308 N N . THR A 1 790 ? 25.96154 23.86026 81.76566 1.000 82.06221 842 THR A N 1
ATOM 4309 C CA . THR A 1 790 ? 26.12005 23.17049 83.03308 1.000 80.03664 842 THR A CA 1
ATOM 4310 C C . THR A 1 790 ? 24.83756 22.41772 83.35979 1.000 80.71524 842 THR A C 1
ATOM 4311 O O . THR A 1 790 ? 23.82996 22.52220 82.65526 1.000 78.65352 842 THR A O 1
ATOM 4315 N N . GLU A 1 791 ? 24.88232 21.65297 84.44714 1.000 79.60972 843 GLU A N 1
ATOM 4316 C CA . GLU A 1 791 ? 23.67948 20.99040 84.92431 1.000 79.27735 843 GLU A CA 1
ATOM 4317 C C . GLU A 1 791 ? 22.62109 22.03492 85.24941 1.000 82.00025 843 GLU A C 1
ATOM 4318 O O . GLU A 1 791 ? 22.93127 23.13825 85.70847 1.000 87.67073 843 GLU A O 1
ATOM 4324 N N . GLY A 1 792 ? 21.36628 21.69840 84.97603 1.000 77.86302 844 GLY A N 1
ATOM 4325 C CA . GLY A 1 792 ? 20.29138 22.64576 85.13277 1.000 82.15823 844 GLY A CA 1
ATOM 4326 C C . GLY A 1 792 ? 20.03615 23.51082 83.92294 1.000 84.56063 844 GLY A C 1
ATOM 4327 O O . GLY A 1 792 ? 19.05779 24.26803 83.91800 1.000 91.94413 844 GLY A O 1
ATOM 4328 N N . THR A 1 793 ? 20.87575 23.42369 82.89698 1.000 82.33931 845 THR A N 1
ATOM 4329 C CA . THR A 1 793 ? 20.59262 24.12214 81.65334 1.000 87.41511 845 THR A CA 1
ATOM 4330 C C . THR A 1 793 ? 19.38655 23.48120 80.97945 1.000 87.15710 845 THR A C 1
ATOM 4331 O O . THR A 1 793 ? 19.30007 22.25254 80.87483 1.000 83.03588 845 THR A O 1
ATOM 4335 N N . GLU A 1 794 ? 18.44594 24.31857 80.54090 1.000 87.47540 846 GLU A N 1
ATOM 4336 C CA . GLU A 1 794 ? 17.19898 23.84088 79.95751 1.000 89.00562 846 GLU A CA 1
ATOM 4337 C C . GLU A 1 794 ? 17.46931 23.00513 78.71407 1.000 84.87141 846 GLU A C 1
ATOM 4338 O O . GLU A 1 794 ? 17.32748 21.77825 78.73481 1.000 82.76934 846 GLU A O 1
ATOM 4340 N N . LYS A 1 795 ? 17.88223 23.65617 77.63516 1.000 77.34974 847 LYS A N 1
ATOM 4341 C CA . LYS A 1 795 ? 18.14272 22.98730 76.37141 1.000 87.52603 847 LYS A CA 1
ATOM 4342 C C . LYS A 1 795 ? 19.64469 22.94806 76.13647 1.000 92.42096 847 LYS A C 1
ATOM 4343 O O . LYS A 1 795 ? 20.30984 23.98936 76.17211 1.000 90.39621 847 LYS A O 1
ATOM 4345 N N . ALA A 1 796 ? 20.17295 21.74892 75.89880 1.000 92.71006 848 ALA A N 1
ATOM 4346 C CA . ALA A 1 796 ? 21.60121 21.57189 75.69162 1.000 86.76548 848 ALA A CA 1
ATOM 4347 C C . ALA A 1 796 ? 21.83973 20.32515 74.85373 1.000 86.98971 848 ALA A C 1
ATOM 4348 O O . ALA A 1 796 ? 21.20261 19.29009 75.06855 1.000 84.48208 848 ALA A O 1
ATOM 4350 N N . ILE A 1 797 ? 22.76585 20.43730 73.89920 1.000 86.08809 849 ILE A N 1
ATOM 4351 C CA . ILE A 1 797 ? 23.16220 19.33962 73.02500 1.000 85.84418 849 ILE A CA 1
ATOM 4352 C C . ILE A 1 797 ? 24.67673 19.36773 72.86180 1.000 83.95077 849 ILE A C 1
ATOM 4353 O O . ILE A 1 797 ? 25.34851 20.33490 73.22656 1.000 83.59145 849 ILE A O 1
ATOM 4358 N N . TYR A 1 798 ? 25.20984 18.28549 72.29956 1.000 76.11597 850 TYR A N 1
ATOM 4359 C CA . TYR A 1 798 ? 26.60018 18.24056 71.87209 1.000 73.64416 850 TYR A CA 1
ATOM 4360 C C . TYR A 1 798 ? 26.68767 18.67734 70.41586 1.000 73.27272 850 TYR A C 1
ATOM 4361 O O . TYR A 1 798 ? 25.99447 18.12588 69.55467 1.000 82.22498 850 TYR A O 1
ATOM 4370 N N . GLU A 1 799 ? 27.53978 19.66243 70.14249 1.000 66.63495 851 GLU A N 1
ATOM 4371 C CA . GLU A 1 799 ? 27.68039 20.21574 68.80491 1.000 62.64791 851 GLU A CA 1
ATOM 4372 C C . GLU A 1 799 ? 29.14251 20.18266 68.38555 1.000 65.54038 851 GLU A C 1
ATOM 4373 O O . GLU A 1 799 ? 30.04757 20.24156 69.22320 1.000 69.74736 851 GLU A O 1
ATOM 4379 N N . TYR A 1 800 ? 29.36417 20.08161 67.07727 1.000 64.19160 852 TYR A N 1
ATOM 4380 C CA . TYR A 1 800 ? 30.70841 20.15763 66.52678 1.000 60.63710 852 TYR A CA 1
ATOM 4381 C C . TYR A 1 800 ? 31.17752 21.60372 66.47421 1.000 59.92272 852 TYR A C 1
ATOM 4382 O O . TYR A 1 800 ? 30.42711 22.50420 66.08693 1.000 58.46245 852 TYR A O 1
ATOM 4391 N N . PHE A 1 801 ? 32.42811 21.81990 66.86174 1.000 64.30976 853 PHE A N 1
ATOM 4392 C CA . PHE A 1 801 ? 33.06730 23.12209 66.76465 1.000 65.69474 853 PHE A CA 1
ATOM 4393 C C . PHE A 1 801 ? 34.43992 22.95420 66.13511 1.000 65.38985 853 PHE A C 1
ATOM 4394 O O . PHE A 1 801 ? 35.14335 21.97755 66.41131 1.000 66.06386 853 PHE A O 1
ATOM 4402 N N . VAL A 1 802 ? 34.81739 23.90351 65.28166 1.000 64.46354 854 VAL A N 1
ATOM 4403 C CA . VAL A 1 802 ? 36.20020 23.97089 64.82983 1.000 64.84778 854 VAL A CA 1
ATOM 4404 C C . VAL A 1 802 ? 37.07700 24.33591 66.01841 1.000 64.29308 854 VAL A C 1
ATOM 4405 O O . VAL A 1 802 ? 36.76028 25.26354 66.77534 1.000 65.22332 854 VAL A O 1
ATOM 4409 N N . LYS A 1 803 ? 38.15980 23.58282 66.21489 1.000 66.35730 855 LYS A N 1
ATOM 4410 C CA . LYS A 1 803 ? 39.05257 23.84638 67.33808 1.000 62.85779 855 LYS A CA 1
ATOM 4411 C C . LYS A 1 803 ? 39.52433 25.29112 67.28720 1.000 59.96846 855 LYS A C 1
ATOM 4412 O O . LYS A 1 803 ? 40.12759 25.72419 66.29963 1.000 59.55367 855 LYS A O 1
ATOM 4418 N N . GLY A 1 804 ? 39.22735 26.03712 68.34749 1.000 60.18800 856 GLY A N 1
ATOM 4419 C CA . GLY A 1 804 ? 39.47349 27.46265 68.40634 1.000 61.68464 856 GLY A CA 1
ATOM 4420 C C . GLY A 1 804 ? 38.22587 28.31335 68.32045 1.000 65.08666 856 GLY A C 1
ATOM 4421 O O . GLY A 1 804 ? 38.32199 29.53760 68.48194 1.000 64.09352 856 GLY A O 1
ATOM 4422 N N . THR A 1 805 ? 37.06031 27.71044 68.06728 1.000 67.75712 857 THR A N 1
ATOM 4423 C CA . THR A 1 805 ? 35.79443 28.43062 68.01889 1.000 63.54035 857 THR A CA 1
ATOM 4424 C C . THR A 1 805 ? 34.80124 27.96881 69.07371 1.000 64.04493 857 THR A C 1
ATOM 4425 O O . THR A 1 805 ? 33.72113 28.56217 69.18095 1.000 65.03708 857 THR A O 1
ATOM 4429 N N . GLU A 1 806 ? 35.12509 26.93047 69.84459 1.000 65.32206 858 GLU A N 1
ATOM 4430 C CA . GLU A 1 806 ? 34.21593 26.45135 70.87295 1.000 66.24068 858 GLU A CA 1
ATOM 4431 C C . GLU A 1 806 ? 34.18763 27.42072 72.05338 1.000 66.78257 858 GLU A C 1
ATOM 4432 O O . GLU A 1 806 ? 35.16791 28.12277 72.31686 1.000 65.19821 858 GLU A O 1
ATOM 4438 N N . PRO A 1 807 ? 33.06404 27.49465 72.76362 1.000 71.45957 859 PRO A N 1
ATOM 4439 C CA . PRO A 1 807 ? 32.98252 28.39541 73.91914 1.000 75.40359 859 PRO A CA 1
ATOM 4440 C C . PRO A 1 807 ? 33.87324 27.92598 75.05848 1.000 75.49310 859 PRO A C 1
ATOM 4441 O O . PRO A 1 807 ? 33.99722 26.72851 75.32630 1.000 76.71057 859 PRO A O 1
ATOM 4445 N N . THR A 1 808 ? 34.48631 28.88952 75.74292 1.000 76.98916 860 THR A N 1
ATOM 4446 C CA . THR A 1 808 ? 35.33819 28.58627 76.88318 1.000 76.84358 860 THR A CA 1
ATOM 4447 C C . THR A 1 808 ? 34.68560 28.89807 78.22441 1.000 84.06727 860 THR A C 1
ATOM 4448 O O . THR A 1 808 ? 35.12366 28.35787 79.24618 1.000 87.11039 860 THR A O 1
ATOM 4452 N N . LYS A 1 809 ? 33.65450 29.73774 78.24757 1.000 89.79383 861 LYS A N 1
ATOM 4453 C CA . LYS A 1 809 ? 32.96284 30.10446 79.47489 1.000 92.81282 861 LYS A CA 1
ATOM 4454 C C . LYS A 1 809 ? 31.63226 29.36371 79.58281 1.000 91.64602 861 LYS A C 1
ATOM 4455 O O . LYS A 1 809 ? 31.13837 28.76838 78.62269 1.000 89.63347 861 LYS A O 1
ATOM 4457 N N . TYR A 1 810 ? 31.05109 29.40920 80.77694 1.000 92.84935 862 TYR A N 1
ATOM 4458 C CA . TYR A 1 810 ? 29.83335 28.67269 81.07902 1.000 93.01749 862 TYR A CA 1
ATOM 4459 C C . TYR A 1 810 ? 28.62719 29.60373 81.12063 1.000 98.36655 862 TYR A C 1
ATOM 4460 O O . TYR A 1 810 ? 28.74885 30.80333 81.38365 1.000 97.49274 862 TYR A O 1
ATOM 4469 N N . GLU A 1 811 ? 27.45903 29.02923 80.84462 1.000 105.73634 863 GLU A N 1
ATOM 4470 C CA . GLU A 1 811 ? 26.19826 29.76368 80.78283 1.000 109.30938 863 GLU A CA 1
ATOM 4471 C C . GLU A 1 811 ? 25.92143 30.54646 82.06622 1.000 106.46120 863 GLU A C 1
ATOM 4472 O O . GLU A 1 811 ? 24.89706 31.21706 82.18817 1.000 104.10630 863 GLU A O 1
ATOM 4478 N N . GLN B 1 19 ? 49.11081 42.16336 -38.65809 1.000 120.90083 71 GLN B N 1
ATOM 4479 C CA . GLN B 1 19 ? 49.74451 42.72514 -37.46997 1.000 119.59008 71 GLN B CA 1
ATOM 4480 C C . GLN B 1 19 ? 50.73962 41.74019 -36.86062 1.000 117.40372 71 GLN B C 1
ATOM 4481 O O . GLN B 1 19 ? 50.64753 40.53364 -37.08512 1.000 120.00397 71 GLN B O 1
ATOM 4483 N N . SER B 1 20 ? 51.69262 42.26242 -36.09447 1.000 96.34150 72 SER B N 1
ATOM 4484 C CA . SER B 1 20 ? 52.70695 41.45900 -35.42982 1.000 88.12376 72 SER B CA 1
ATOM 4485 C C . SER B 1 20 ? 52.43736 41.40566 -33.93063 1.000 85.80223 72 SER B C 1
ATOM 4486 O O . SER B 1 20 ? 51.86127 42.33240 -33.35360 1.000 88.19875 72 SER B O 1
ATOM 4489 N N . SER B 1 21 ? 52.87090 40.31588 -33.30009 1.000 82.26141 73 SER B N 1
ATOM 4490 C CA . SER B 1 21 ? 52.64609 40.12646 -31.87257 1.000 74.92006 73 SER B CA 1
ATOM 4491 C C . SER B 1 21 ? 53.67366 40.89605 -31.05358 1.000 73.22766 73 SER B C 1
ATOM 4492 O O . SER B 1 21 ? 54.84851 40.98320 -31.42229 1.000 73.96196 73 SER B O 1
ATOM 4495 N N . THR B 1 22 ? 53.22044 41.45654 -29.93433 1.000 71.95770 74 THR B N 1
ATOM 4496 C CA . THR B 1 22 ? 54.04679 42.30800 -29.09294 1.000 67.07899 74 THR B CA 1
ATOM 4497 C C . THR B 1 22 ? 53.93452 41.88399 -27.63501 1.000 67.30722 74 THR B C 1
ATOM 4498 O O . THR B 1 22 ? 52.89792 41.38200 -27.19028 1.000 65.06549 74 THR B O 1
ATOM 4502 N N . ILE B 1 23 ? 55.02537 42.08533 -26.89943 1.000 66.44506 75 ILE B N 1
ATOM 4503 C CA . ILE B 1 23 ? 55.06236 41.91522 -25.45259 1.000 61.29773 75 ILE B CA 1
ATOM 4504 C C . ILE B 1 23 ? 55.26012 43.28754 -24.82574 1.000 62.69618 75 ILE B C 1
ATOM 4505 O O . ILE B 1 23 ? 56.11483 44.06359 -25.27189 1.000 60.06972 75 ILE B O 1
ATOM 4510 N N . LEU B 1 24 ? 54.47032 43.58899 -23.80201 1.000 62.48322 76 LEU B N 1
ATOM 4511 C CA . LEU B 1 24 ? 54.58378 44.83730 -23.06507 1.000 56.77349 76 LEU B CA 1
ATOM 4512 C C . LEU B 1 24 ? 55.10849 44.56186 -21.66399 1.000 56.26992 76 LEU B C 1
ATOM 4513 O O . LEU B 1 24 ? 55.22712 43.41343 -21.23445 1.000 57.16780 76 LEU B O 1
ATOM 4518 N N . ASP B 1 25 ? 55.42455 45.63496 -20.94725 1.000 60.28662 77 ASP B N 1
ATOM 4519 C CA . ASP B 1 25 ? 55.80420 45.53260 -19.54877 1.000 55.55442 77 ASP B CA 1
ATOM 4520 C C . ASP B 1 25 ? 54.57735 45.78291 -18.67426 1.000 55.17956 77 ASP B C 1
ATOM 4521 O O . ASP B 1 25 ? 53.45865 45.96519 -19.16153 1.000 56.05586 77 ASP B O 1
ATOM 4526 N N . ARG B 1 26 ? 54.79212 45.80520 -17.36067 1.000 54.59600 78 ARG B N 1
ATOM 4527 C CA . ARG B 1 26 ? 53.68024 46.03782 -16.44941 1.000 52.45948 78 ARG B CA 1
ATOM 4528 C C . ARG B 1 26 ? 53.13498 47.46120 -16.53358 1.000 53.47722 78 ARG B C 1
ATOM 4529 O O . ARG B 1 26 ? 52.18469 47.78161 -15.81174 1.000 55.58198 78 ARG B O 1
ATOM 4537 N N . ASN B 1 27 ? 53.70613 48.31601 -17.38750 1.000 55.24790 79 ASN B N 1
ATOM 4538 C CA . ASN B 1 27 ? 53.21124 49.67327 -17.60093 1.000 60.07392 79 ASN B CA 1
ATOM 4539 C C . ASN B 1 27 ? 52.83710 49.92806 -19.05794 1.000 61.52802 79 ASN B C 1
ATOM 4540 O O . ASN B 1 27 ? 52.79749 51.08683 -19.48827 1.000 63.16239 79 ASN B O 1
ATOM 4545 N N . GLU B 1 28 ? 52.58861 48.86674 -19.82728 1.000 57.88504 80 GLU B N 1
ATOM 4546 C CA . GLU B 1 28 ? 52.07338 48.91543 -21.19277 1.000 57.18746 80 GLU B CA 1
ATOM 4547 C C . GLU B 1 28 ? 53.10847 49.38027 -22.21048 1.000 56.40492 80 GLU B C 1
ATOM 4548 O O . GLU B 1 28 ? 52.74930 49.66333 -23.35878 1.000 59.42344 80 GLU B O 1
ATOM 4554 N N . ASN B 1 29 ? 54.38155 49.46275 -21.83358 1.000 57.89385 81 ASN B N 1
ATOM 4555 C CA . ASN B 1 29 ? 55.41548 49.90812 -22.75876 1.000 57.20148 81 ASN B CA 1
ATOM 4556 C C . ASN B 1 29 ? 55.90902 48.74277 -23.60487 1.000 57.65670 81 ASN B C 1
ATOM 4557 O O . ASN B 1 29 ? 55.99819 47.60729 -23.13024 1.000 56.84973 81 ASN B O 1
ATOM 4562 N N . LEU B 1 30 ? 56.22025 49.02598 -24.86820 1.000 58.29214 82 LEU B N 1
ATOM 4563 C CA . LEU B 1 30 ? 56.66110 47.97402 -25.77450 1.000 58.17693 82 LEU B CA 1
ATOM 4564 C C . LEU B 1 30 ? 58.02626 47.45058 -25.34920 1.000 59.66684 82 LEU B C 1
ATOM 4565 O O . LEU B 1 30 ? 58.93621 48.22358 -25.03771 1.000 59.96157 82 LEU B O 1
ATOM 4570 N N . VAL B 1 31 ? 58.16725 46.12580 -25.34607 1.000 61.48820 83 VAL B N 1
ATOM 4571 C CA . VAL B 1 31 ? 59.37423 45.47609 -24.84649 1.000 60.96693 83 VAL B CA 1
ATOM 4572 C C . VAL B 1 31 ? 59.93737 44.53893 -25.90797 1.000 60.31573 83 VAL B C 1
ATOM 4573 O O . VAL B 1 31 ? 61.15896 44.42159 -26.06042 1.000 63.14026 83 VAL B O 1
ATOM 4577 N N . GLU B 1 32 ? 59.05776 43.87495 -26.65637 1.000 57.93814 84 GLU B N 1
ATOM 4578 C CA . GLU B 1 32 ? 59.49011 43.02860 -27.75921 1.000 61.83389 84 GLU B CA 1
ATOM 4579 C C . GLU B 1 32 ? 58.42300 42.99503 -28.83931 1.000 64.51708 84 GLU B C 1
ATOM 4580 O O . GLU B 1 32 ? 57.22962 42.91197 -28.53892 1.000 66.49223 84 GLU B O 1
ATOM 4586 N N . LYS B 1 33 ? 58.86627 43.05008 -30.09568 1.000 68.89865 85 LYS B N 1
ATOM 4587 C CA . LYS B 1 33 ? 58.03629 42.70708 -31.24564 1.000 65.58223 85 LYS B CA 1
ATOM 4588 C C . LYS B 1 33 ? 58.39315 41.27584 -31.63395 1.000 68.76878 85 LYS B C 1
ATOM 4589 O O . LYS B 1 33 ? 59.51967 41.00677 -32.06628 1.000 73.04671 85 LYS B O 1
ATOM 4591 N N . ILE B 1 34 ? 57.43829 40.35933 -31.46810 1.000 69.65607 86 ILE B N 1
ATOM 4592 C CA . ILE B 1 34 ? 57.72568 38.94066 -31.63457 1.000 70.72678 86 ILE B CA 1
ATOM 4593 C C . ILE B 1 34 ? 57.87141 38.61497 -33.11365 1.000 75.67508 86 ILE B C 1
ATOM 4594 O O . ILE B 1 34 ? 57.00074 38.94491 -33.92842 1.000 78.32145 86 ILE B O 1
ATOM 4599 N N . GLU B 1 35 ? 58.98550 37.97763 -33.46807 1.000 78.01354 87 GLU B N 1
ATOM 4600 C CA . GLU B 1 35 ? 59.22934 37.49729 -34.82016 1.000 85.19480 87 GLU B CA 1
ATOM 4601 C C . GLU B 1 35 ? 59.78562 36.08124 -34.75774 1.000 95.74402 87 GLU B C 1
ATOM 4602 O O . GLU B 1 35 ? 60.42223 35.69223 -33.77468 1.000 94.77850 87 GLU B O 1
ATOM 4608 N N . ASN B 1 36 ? 59.53596 35.30752 -35.81346 1.000 110.12866 88 ASN B N 1
ATOM 4609 C CA . ASN B 1 36 ? 59.98268 33.91887 -35.85479 1.000 112.18259 88 ASN B CA 1
ATOM 4610 C C . ASN B 1 36 ? 61.44268 33.86639 -36.29353 1.000 116.17626 88 ASN B C 1
ATOM 4611 O O . ASN B 1 36 ? 61.78012 34.29430 -37.40325 1.000 113.32341 88 ASN B O 1
ATOM 4616 N N . LEU B 1 37 ? 62.30305 33.33335 -35.43008 1.000 112.09486 89 LEU B N 1
ATOM 4617 C CA . LEU B 1 37 ? 63.73617 33.27733 -35.70642 1.000 106.86737 89 LEU B CA 1
ATOM 4618 C C . LEU B 1 37 ? 64.28289 31.86604 -35.51571 1.000 103.64502 89 LEU B C 1
ATOM 4619 O O . LEU B 1 37 ? 64.07152 31.24407 -34.47477 1.000 103.82449 89 LEU B O 1
ATOM 4624 N N . PHE B 1 257 ? 61.62409 46.07647 -33.22374 1.000 94.84501 309 PHE B N 1
ATOM 4625 C CA . PHE B 1 257 ? 62.33807 47.31841 -32.94464 1.000 91.22232 309 PHE B CA 1
ATOM 4626 C C . PHE B 1 257 ? 63.60163 47.03188 -32.13932 1.000 93.71861 309 PHE B C 1
ATOM 4627 O O . PHE B 1 257 ? 64.02107 45.87915 -32.02408 1.000 95.74104 309 PHE B O 1
ATOM 4635 N N . GLU B 1 258 ? 64.20815 48.08404 -31.59163 1.000 87.86953 310 GLU B N 1
ATOM 4636 C CA . GLU B 1 258 ? 65.43052 47.95413 -30.80455 1.000 80.60899 310 GLU B CA 1
ATOM 4637 C C . GLU B 1 258 ? 65.07831 47.45687 -29.40746 1.000 73.78955 310 GLU B C 1
ATOM 4638 O O . GLU B 1 258 ? 64.48660 48.19322 -28.61131 1.000 69.31150 310 GLU B O 1
ATOM 4644 N N . ARG B 1 259 ? 65.43620 46.20848 -29.10735 1.000 72.07668 311 ARG B N 1
ATOM 4645 C CA . ARG B 1 259 ? 65.25332 45.68506 -27.75965 1.000 65.89386 311 ARG B CA 1
ATOM 4646 C C . ARG B 1 259 ? 66.02433 46.52901 -26.75368 1.000 65.68170 311 ARG B C 1
ATOM 4647 O O . ARG B 1 259 ? 67.10203 47.05508 -27.04512 1.000 66.85230 311 ARG B O 1
ATOM 4655 N N . GLU B 1 260 ? 65.45560 46.66146 -25.55548 1.000 57.93868 312 GLU B N 1
ATOM 4656 C CA . GLU B 1 260 ? 66.11537 47.36405 -24.47036 1.000 51.65310 312 GLU B CA 1
ATOM 4657 C C . GLU B 1 260 ? 66.44226 46.47750 -23.27842 1.000 53.00401 312 GLU B C 1
ATOM 4658 O O . GLU B 1 260 ? 67.09579 46.95026 -22.34185 1.000 58.97418 312 GLU B O 1
ATOM 4664 N N . VAL B 1 261 ? 66.01083 45.21656 -23.28171 1.000 54.92293 313 VAL B N 1
ATOM 4665 C CA . VAL B 1 261 ? 66.34989 44.25442 -22.24364 1.000 50.00382 313 VAL B CA 1
ATOM 4666 C C . VAL B 1 261 ? 66.76779 42.95185 -22.91370 1.000 51.31087 313 VAL B C 1
ATOM 4667 O O . VAL B 1 261 ? 66.40141 42.66471 -24.05586 1.000 52.84015 313 VAL B O 1
ATOM 4671 N N . SER B 1 262 ? 67.54384 42.15764 -22.18238 1.000 48.67409 314 SER B N 1
ATOM 4672 C CA . SER B 1 262 ? 67.97322 40.86360 -22.68842 1.000 50.43651 314 SER B CA 1
ATOM 4673 C C . SER B 1 262 ? 66.77504 39.92924 -22.84890 1.000 50.61562 314 SER B C 1
ATOM 4674 O O . SER B 1 262 ? 65.67363 40.18861 -22.35654 1.000 53.15304 314 SER B O 1
ATOM 4677 N N . THR B 1 263 ? 67.00709 38.81328 -23.53766 1.000 51.48104 315 THR B N 1
ATOM 4678 C CA . THR B 1 263 ? 65.92622 37.87779 -23.83140 1.000 54.99322 315 THR B CA 1
ATOM 4679 C C . THR B 1 263 ? 65.48401 37.04937 -22.62843 1.000 54.77939 315 THR B C 1
ATOM 4680 O O . THR B 1 263 ? 64.58553 36.21899 -22.79522 1.000 56.03176 315 THR B O 1
ATOM 4684 N N . TYR B 1 264 ? 66.06508 37.24529 -21.44097 1.000 51.25166 316 TYR B N 1
ATOM 4685 C CA . TYR B 1 264 ? 65.74178 36.39110 -20.29841 1.000 53.49177 316 TYR B CA 1
ATOM 4686 C C . TYR B 1 264 ? 64.25013 36.42226 -19.97979 1.000 54.91896 316 TYR B C 1
ATOM 4687 O O . TYR B 1 264 ? 63.57883 35.38387 -19.97874 1.000 53.64015 316 TYR B O 1
ATOM 4696 N N . PHE B 1 265 ? 63.71434 37.61117 -19.69644 1.000 53.19609 317 PHE B N 1
ATOM 4697 C CA . PHE B 1 265 ? 62.32091 37.70959 -19.27405 1.000 52.94643 317 PHE B CA 1
ATOM 4698 C C . PHE B 1 265 ? 61.37002 37.37389 -20.41866 1.000 52.76909 317 PHE B C 1
ATOM 4699 O O . PHE B 1 265 ? 60.44844 36.56450 -20.25631 1.000 51.01378 317 PHE B O 1
ATOM 4707 N N . THR B 1 266 ? 61.58882 37.97645 -21.59037 1.000 50.73555 318 THR B N 1
ATOM 4708 C CA . THR B 1 266 ? 60.65133 37.81334 -22.69733 1.000 53.73914 318 THR B CA 1
ATOM 4709 C C . THR B 1 266 ? 60.57701 36.36900 -23.18408 1.000 56.48766 318 THR B C 1
ATOM 4710 O O . THR B 1 266 ? 59.51295 35.92068 -23.62745 1.000 55.24707 318 THR B O 1
ATOM 4714 N N . GLU B 1 267 ? 61.68376 35.62594 -23.11054 1.000 57.06877 319 GLU B N 1
ATOM 4715 C CA . GLU B 1 267 ? 61.65359 34.21953 -23.50252 1.000 54.91689 319 GLU B CA 1
ATOM 4716 C C . GLU B 1 267 ? 60.69543 33.43224 -22.62129 1.000 56.80255 319 GLU B C 1
ATOM 4717 O O . GLU B 1 267 ? 59.89868 32.62422 -23.11381 1.000 56.72003 319 GLU B O 1
ATOM 4723 N N . TYR B 1 268 ? 60.76057 33.65883 -21.30670 1.000 56.22053 320 TYR B N 1
ATOM 4724 C CA . TYR B 1 268 ? 59.88493 32.94194 -20.38903 1.000 54.68834 320 TYR B CA 1
ATOM 4725 C C . TYR B 1 268 ? 58.42951 33.34464 -20.57969 1.000 58.87005 320 TYR B C 1
ATOM 4726 O O . TYR B 1 268 ? 57.53084 32.51046 -20.41498 1.000 58.39433 320 TYR B O 1
ATOM 4735 N N . VAL B 1 269 ? 58.17976 34.61110 -20.92215 1.000 57.41626 321 VAL B N 1
ATOM 4736 C CA . VAL B 1 269 ? 56.82296 35.04416 -21.24492 1.000 54.46602 321 VAL B CA 1
ATOM 4737 C C . VAL B 1 269 ? 56.24906 34.19336 -22.36946 1.000 58.13283 321 VAL B C 1
ATOM 4738 O O . VAL B 1 269 ? 55.17505 33.59528 -22.23527 1.000 60.95808 321 VAL B O 1
ATOM 4742 N N . LYS B 1 270 ? 56.96380 34.11978 -23.49363 1.000 57.57324 322 LYS B N 1
ATOM 4743 C CA . LYS B 1 270 ? 56.47932 33.33925 -24.62738 1.000 62.83123 322 LYS B CA 1
ATOM 4744 C C . LYS B 1 270 ? 56.37949 31.85841 -24.27681 1.000 62.83594 322 LYS B C 1
ATOM 4745 O O . LYS B 1 270 ? 55.43950 31.17415 -24.70028 1.000 62.09295 322 LYS B O 1
ATOM 4751 N N . TYR B 1 271 ? 57.34163 31.34535 -23.50637 1.000 60.27652 323 TYR B N 1
ATOM 4752 C CA . TYR B 1 271 ? 57.25721 29.96618 -23.03712 1.000 60.67436 323 TYR B CA 1
ATOM 4753 C C . TYR B 1 271 ? 55.98777 29.74144 -22.22804 1.000 59.34882 323 TYR B C 1
ATOM 4754 O O . TYR B 1 271 ? 55.22959 28.79920 -22.48550 1.000 59.29412 323 TYR B O 1
ATOM 4763 N N . GLN B 1 272 ? 55.73762 30.60752 -21.24509 1.000 58.52978 324 GLN B N 1
ATOM 4764 C CA . GLN B 1 272 ? 54.60160 30.40538 -20.35293 1.000 61.37853 324 GLN B CA 1
ATOM 4765 C C . GLN B 1 272 ? 53.27697 30.66386 -21.06296 1.000 62.44237 324 GLN B C 1
ATOM 4766 O O . GLN B 1 272 ? 52.29880 29.94135 -20.83745 1.000 63.36697 324 GLN B O 1
ATOM 4772 N N . VAL B 1 273 ? 53.22210 31.68744 -21.92093 1.000 62.17022 325 VAL B N 1
ATOM 4773 C CA . VAL B 1 273 ? 52.01163 31.93206 -22.70318 1.000 63.62344 325 VAL B CA 1
ATOM 4774 C C . VAL B 1 273 ? 51.67049 30.70946 -23.54677 1.000 64.28936 325 VAL B C 1
ATOM 4775 O O . VAL B 1 273 ? 50.50163 30.32136 -23.66336 1.000 63.73792 325 VAL B O 1
ATOM 4779 N N . ALA B 1 274 ? 52.68746 30.06788 -24.12541 1.000 63.18671 326 ALA B N 1
ATOM 4780 C CA . ALA B 1 274 ? 52.44637 28.88122 -24.93931 1.000 65.79517 326 ALA B CA 1
ATOM 4781 C C . ALA B 1 274 ? 51.91401 27.72842 -24.09698 1.000 68.34392 326 ALA B C 1
ATOM 4782 O O . ALA B 1 274 ? 50.98646 27.02613 -24.51629 1.000 71.56431 326 ALA B O 1
ATOM 4784 N N . GLU B 1 275 ? 52.50206 27.50489 -22.91794 1.000 65.76446 327 GLU B N 1
ATOM 4785 C CA . GLU B 1 275 ? 52.01164 26.45634 -22.02830 1.000 68.67990 327 GLU B CA 1
ATOM 4786 C C . GLU B 1 275 ? 50.55924 26.70377 -21.63721 1.000 70.22381 327 GLU B C 1
ATOM 4787 O O . GLU B 1 275 ? 49.71485 25.80383 -21.73186 1.000 69.96179 327 GLU B O 1
ATOM 4793 N N . LYS B 1 276 ? 50.25257 27.92349 -21.18308 1.000 68.96038 328 LYS B N 1
ATOM 4794 C CA . LYS B 1 276 ? 48.89316 28.25239 -20.76984 1.000 69.46773 328 LYS B CA 1
ATOM 4795 C C . LYS B 1 276 ? 47.91827 28.24624 -21.94091 1.000 71.66183 328 LYS B C 1
ATOM 4796 O O . LYS B 1 276 ? 46.71916 28.02705 -21.73298 1.000 72.20246 328 LYS B O 1
ATOM 4802 N N . LEU B 1 277 ? 48.40433 28.47464 -23.16339 1.000 70.63906 329 LEU B N 1
ATOM 4803 C CA . LEU B 1 277 ? 47.54432 28.33619 -24.33334 1.000 69.01446 329 LEU B CA 1
ATOM 4804 C C . LEU B 1 277 ? 47.21022 26.87340 -24.58692 1.000 75.37411 329 LEU B C 1
ATOM 4805 O O . LEU B 1 277 ? 46.07533 26.54226 -24.95044 1.000 77.75399 329 LEU B O 1
ATOM 4810 N N . MET B 1 278 ? 48.19289 25.98531 -24.41219 1.000 74.76187 330 MET B N 1
ATOM 4811 C CA . MET B 1 278 ? 47.93590 24.55596 -24.55042 1.000 73.36139 330 MET B CA 1
ATOM 4812 C C . MET B 1 278 ? 46.99339 24.05413 -23.46301 1.000 76.39225 330 MET B C 1
ATOM 4813 O O . MET B 1 278 ? 46.07966 23.27058 -23.74181 1.000 77.48870 330 MET B O 1
ATOM 4818 N N . LYS B 1 279 ? 47.20903 24.47858 -22.21475 1.000 75.47014 331 LYS B N 1
ATOM 4819 C CA . LYS B 1 279 ? 46.36149 24.01329 -21.12072 1.000 73.93294 331 LYS B CA 1
ATOM 4820 C C . LYS B 1 279 ? 44.91253 24.44485 -21.32257 1.000 77.38951 331 LYS B C 1
ATOM 4821 O O . LYS B 1 279 ? 43.98361 23.64685 -21.14840 1.000 77.18234 331 LYS B O 1
ATOM 4823 N N . LYS B 1 280 ? 44.69868 25.70830 -21.69209 1.000 73.36740 332 LYS B N 1
ATOM 4824 C CA . LYS B 1 280 ? 43.33802 26.21983 -21.81224 1.000 74.91051 332 LYS B CA 1
ATOM 4825 C C . LYS B 1 280 ? 42.65482 25.72270 -23.08172 1.000 77.01715 332 LYS B C 1
ATOM 4826 O O . LYS B 1 280 ? 41.50128 25.27971 -23.04055 1.000 80.80426 332 LYS B O 1
ATOM 4832 N N . PHE B 1 281 ? 43.34807 25.79026 -24.21868 1.000 74.84124 333 PHE B N 1
ATOM 4833 C CA . PHE B 1 281 ? 42.73413 25.55206 -25.51982 1.000 77.59452 333 PHE B CA 1
ATOM 4834 C C . PHE B 1 281 ? 43.08599 24.20165 -26.13180 1.000 79.57257 333 PHE B C 1
ATOM 4835 O O . PHE B 1 281 ? 42.66702 23.92690 -27.26263 1.000 81.56401 333 PHE B O 1
ATOM 4843 N N . ASN B 1 282 ? 43.84476 23.36010 -25.42401 1.000 78.53525 334 ASN B N 1
ATOM 4844 C CA . ASN B 1 282 ? 44.24182 22.03323 -25.90708 1.000 80.80538 334 ASN B CA 1
ATOM 4845 C C . ASN B 1 282 ? 45.01107 22.11959 -27.22660 1.000 79.14108 334 ASN B C 1
ATOM 4846 O O . ASN B 1 282 ? 44.90682 21.24494 -28.08934 1.000 79.98111 334 ASN B O 1
ATOM 4851 N N . TYR B 1 283 ? 45.80301 23.17641 -27.37905 1.000 81.44495 335 TYR B N 1
ATOM 4852 C CA . TYR B 1 283 ? 46.67202 23.31855 -28.53484 1.000 76.89575 335 TYR B CA 1
ATOM 4853 C C . TYR B 1 283 ? 47.88416 22.40276 -28.40520 1.000 79.15684 335 TYR B C 1
ATOM 4854 O O . TYR B 1 283 ? 48.26958 21.98434 -27.31026 1.000 84.41922 335 TYR B O 1
ATOM 4863 N N . THR B 1 284 ? 48.49585 22.10406 -29.54278 1.000 81.19222 336 THR B N 1
ATOM 4864 C CA . THR B 1 284 ? 49.78355 21.43322 -29.54238 1.000 82.15609 336 THR B CA 1
ATOM 4865 C C . THR B 1 284 ? 50.89232 22.47630 -29.43931 1.000 84.99428 336 THR B C 1
ATOM 4866 O O . THR B 1 284 ? 50.64379 23.68320 -29.46157 1.000 88.67221 336 THR B O 1
ATOM 4870 N N . LYS B 1 285 ? 52.13204 22.00014 -29.30194 1.000 90.35617 337 LYS B N 1
ATOM 4871 C CA . LYS B 1 285 ? 53.26457 22.92097 -29.24662 1.000 86.47897 337 LYS B CA 1
ATOM 4872 C C . LYS B 1 285 ? 53.32880 23.78710 -30.49909 1.000 94.77741 337 LYS B C 1
ATOM 4873 O O . LYS B 1 285 ? 53.58886 24.99347 -30.41713 1.000 91.04941 337 LYS B O 1
ATOM 4875 N N . GLU B 1 286 ? 53.08505 23.18953 -31.66880 1.000 108.22881 338 GLU B N 1
ATOM 4876 C CA . GLU B 1 286 ? 53.10051 23.95564 -32.91113 1.000 107.31670 338 GLU B CA 1
ATOM 4877 C C . GLU B 1 286 ? 51.90349 24.89387 -33.00049 1.000 104.02650 338 GLU B C 1
ATOM 4878 O O . GLU B 1 286 ? 52.05094 26.05814 -33.39029 1.000 103.18561 338 GLU B O 1
ATOM 4884 N N . GLU B 1 287 ? 50.70960 24.40443 -32.65316 1.000 89.78643 339 GLU B N 1
ATOM 4885 C CA . GLU B 1 287 ? 49.51342 25.23641 -32.74798 1.000 83.11953 339 GLU B CA 1
ATOM 4886 C C . GLU B 1 287 ? 49.59842 26.44304 -31.82049 1.000 81.99105 339 GLU B C 1
ATOM 4887 O O . GLU B 1 287 ? 49.22715 27.55787 -32.20538 1.000 77.42196 339 GLU B O 1
ATOM 4893 N N . ALA B 1 288 ? 50.09265 26.24349 -30.59602 1.000 82.61486 340 ALA B N 1
ATOM 4894 C CA . ALA B 1 288 ? 50.19043 27.35285 -29.65200 1.000 80.64599 340 ALA B CA 1
ATOM 4895 C C . ALA B 1 288 ? 51.24808 28.36151 -30.08291 1.000 79.23471 340 ALA B C 1
ATOM 4896 O O . ALA B 1 288 ? 51.04012 29.57525 -29.96536 1.000 75.65146 340 ALA B O 1
ATOM 4898 N N . TRP B 1 289 ? 52.38806 27.88189 -30.58663 1.000 82.41548 341 TRP B N 1
ATOM 4899 C CA . TRP B 1 289 ? 53.43927 28.79859 -31.01255 1.000 77.87132 341 TRP B CA 1
ATOM 4900 C C . TRP B 1 289 ? 53.08884 29.49032 -32.32226 1.000 76.54427 341 TRP B C 1
ATOM 4901 O O . TRP B 1 289 ? 53.49282 30.63858 -32.53905 1.000 73.66099 341 TRP B O 1
ATOM 4912 N N . ASP B 1 290 ? 52.35469 28.81422 -33.20992 1.000 79.31344 342 ASP B N 1
ATOM 4913 C CA . ASP B 1 290 ? 51.85387 29.49341 -34.39876 1.000 75.94138 342 ASP B CA 1
ATOM 4914 C C . ASP B 1 290 ? 50.93157 30.64598 -34.02294 1.000 77.85522 342 ASP B C 1
ATOM 4915 O O . ASP B 1 290 ? 50.87820 31.65593 -34.73414 1.000 76.24558 342 ASP B O 1
ATOM 4920 N N . LYS B 1 291 ? 50.20980 30.51875 -32.90391 1.000 78.66270 343 LYS B N 1
ATOM 4921 C CA . LYS B 1 291 ? 49.33893 31.59886 -32.44820 1.000 72.40337 343 LYS B CA 1
ATOM 4922 C C . LYS B 1 291 ? 50.15025 32.75342 -31.87688 1.000 72.36071 343 LYS B C 1
ATOM 4923 O O . LYS B 1 291 ? 49.78558 33.92210 -32.04811 1.000 70.99051 343 LYS B O 1
ATOM 4929 N N . ILE B 1 292 ? 51.24158 32.44337 -31.17541 1.000 75.27137 344 ILE B N 1
ATOM 4930 C CA . ILE B 1 292 ? 52.11645 33.48872 -30.65661 1.000 68.85295 344 ILE B CA 1
ATOM 4931 C C . ILE B 1 292 ? 52.80708 34.22669 -31.79813 1.000 75.50641 344 ILE B C 1
ATOM 4932 O O . ILE B 1 292 ? 52.90782 35.45939 -31.78689 1.000 76.74144 344 ILE B O 1
ATOM 4937 N N . TYR B 1 293 ? 53.28027 33.48966 -32.80742 1.000 79.92966 345 TYR B N 1
ATOM 4938 C CA . TYR B 1 293 ? 54.04320 34.10695 -33.88931 1.000 75.35486 345 TYR B CA 1
ATOM 4939 C C . TYR B 1 293 ? 53.14732 34.92490 -34.80952 1.000 69.02367 345 TYR B C 1
ATOM 4940 O O . TYR B 1 293 ? 53.44737 36.08381 -35.11733 1.000 71.39606 345 TYR B O 1
ATOM 4949 N N . ASN B 1 294 ? 52.03571 34.34357 -35.25106 1.000 70.02432 346 ASN B N 1
ATOM 4950 C CA . ASN B 1 294 ? 51.25992 34.91215 -36.34381 1.000 74.64005 346 ASN B CA 1
ATOM 4951 C C . ASN B 1 294 ? 49.84800 35.30861 -35.93085 1.000 72.31407 346 ASN B C 1
ATOM 4952 O O . ASN B 1 294 ? 49.01755 35.58926 -36.80250 1.000 71.72222 346 ASN B O 1
ATOM 4957 N N . GLY B 1 295 ? 49.54972 35.33553 -34.63447 1.000 73.09729 347 GLY B N 1
ATOM 4958 C CA . GLY B 1 295 ? 48.21543 35.63359 -34.16156 1.000 73.10192 347 GLY B CA 1
ATOM 4959 C C . GLY B 1 295 ? 47.92655 37.07282 -33.80041 1.000 73.27001 347 GLY B C 1
ATOM 4960 O O . GLY B 1 295 ? 46.81199 37.36891 -33.35637 1.000 72.39055 347 GLY B O 1
ATOM 4961 N N . GLY B 1 296 ? 48.88435 37.98328 -33.97150 1.000 77.33312 348 GLY B N 1
ATOM 4962 C CA . GLY B 1 296 ? 48.66839 39.37108 -33.60432 1.000 76.21335 348 GLY B CA 1
ATOM 4963 C C . GLY B 1 296 ? 48.31871 39.54609 -32.14116 1.000 73.49186 348 GLY B C 1
ATOM 4964 O O . GLY B 1 296 ? 47.37271 40.26483 -31.80208 1.000 71.17522 348 GLY B O 1
ATOM 4965 N N . LEU B 1 297 ? 49.06750 38.88532 -31.26266 1.000 75.01085 349 LEU B N 1
ATOM 4966 C CA . LEU B 1 297 ? 48.75341 38.86727 -29.84133 1.000 72.07488 349 LEU B CA 1
ATOM 4967 C C . LEU B 1 297 ? 49.45548 40.00779 -29.11642 1.000 72.37325 349 LEU B C 1
ATOM 4968 O O . LEU B 1 297 ? 50.57194 40.39991 -29.46432 1.000 72.88178 349 LEU B O 1
ATOM 4973 N N . THR B 1 298 ? 48.78081 40.54659 -28.10426 1.000 70.79419 350 THR B N 1
ATOM 4974 C CA . THR B 1 298 ? 49.35304 41.55650 -27.22138 1.000 66.95391 350 THR B CA 1
ATOM 4975 C C . THR B 1 298 ? 49.46828 40.95067 -25.82822 1.000 68.59814 350 THR B C 1
ATOM 4976 O O . THR B 1 298 ? 48.45217 40.67621 -25.17993 1.000 71.27291 350 THR B O 1
ATOM 4980 N N . ILE B 1 299 ? 50.70048 40.73260 -25.37788 1.000 67.67293 351 ILE B N 1
ATOM 4981 C CA . ILE B 1 299 ? 50.97602 40.09146 -24.09753 1.000 64.47064 351 ILE B CA 1
ATOM 4982 C C . ILE B 1 299 ? 51.32095 41.17862 -23.08830 1.000 61.77806 351 ILE B C 1
ATOM 4983 O O . ILE B 1 299 ? 52.34714 41.85629 -23.21519 1.000 58.38239 351 ILE B O 1
ATOM 4988 N N . HIS B 1 300 ? 50.47141 41.33671 -22.07482 1.000 61.68706 352 HIS B N 1
ATOM 4989 C CA . HIS B 1 300 ? 50.69732 42.30108 -20.99952 1.000 60.36778 352 HIS B CA 1
ATOM 4990 C C . HIS B 1 300 ? 51.48680 41.59447 -19.90689 1.000 59.46057 352 HIS B C 1
ATOM 4991 O O . HIS B 1 300 ? 50.92158 41.01512 -18.97831 1.000 57.83963 352 HIS B O 1
ATOM 4998 N N . SER B 1 301 ? 52.81211 41.64833 -20.01142 1.000 57.57117 353 SER B N 1
ATOM 4999 C CA . SER B 1 301 ? 53.65408 40.93679 -19.06446 1.000 55.42559 353 SER B CA 1
ATOM 5000 C C . SER B 1 301 ? 53.70231 41.66447 -17.72300 1.000 55.08462 353 SER B C 1
ATOM 5001 O O . SER B 1 301 ? 53.24536 42.80110 -17.57585 1.000 57.98883 353 SER B O 1
ATOM 5004 N N . THR B 1 302 ? 54.26553 40.98005 -16.73230 1.000 49.34345 354 THR B N 1
ATOM 5005 C CA . THR B 1 302 ? 54.39871 41.50314 -15.38299 1.000 50.83765 354 THR B CA 1
ATOM 5006 C C . THR B 1 302 ? 55.73155 42.20476 -15.15485 1.000 54.38153 354 THR B C 1
ATOM 5007 O O . THR B 1 302 ? 56.02970 42.58881 -14.01890 1.000 59.04096 354 THR B O 1
ATOM 5011 N N . MET B 1 303 ? 56.53260 42.37972 -16.20184 1.000 51.86539 355 MET B N 1
ATOM 5012 C CA . MET B 1 303 ? 57.89360 42.87120 -16.03869 1.000 49.77128 355 MET B CA 1
ATOM 5013 C C . MET B 1 303 ? 57.91814 44.31580 -15.55502 1.000 52.86695 355 MET B C 1
ATOM 5014 O O . MET B 1 303 ? 57.17141 45.16780 -16.04392 1.000 57.91863 355 MET B O 1
ATOM 5019 N N . ASP B 1 304 ? 58.80254 44.59147 -14.60183 1.000 49.34810 356 ASP B N 1
ATOM 5020 C CA . ASP B 1 304 ? 59.15796 45.95602 -14.22425 1.000 50.07486 356 ASP B CA 1
ATOM 5021 C C . ASP B 1 304 ? 60.41461 46.29287 -15.01946 1.000 51.90364 356 ASP B C 1
ATOM 5022 O O . ASP B 1 304 ? 61.51040 45.83368 -14.68696 1.000 51.61659 356 ASP B O 1
ATOM 5027 N N . GLN B 1 305 ? 60.25481 47.09962 -16.07320 1.000 48.16552 357 GLN B N 1
ATOM 5028 C CA . GLN B 1 305 ? 61.34246 47.27670 -17.03080 1.000 47.50423 357 GLN B CA 1
ATOM 5029 C C . GLN B 1 305 ? 62.55019 47.94703 -16.39188 1.000 51.34493 357 GLN B C 1
ATOM 5030 O O . GLN B 1 305 ? 63.69620 47.61879 -16.72251 1.000 51.84882 357 GLN B O 1
ATOM 5036 N N . ASN B 1 306 ? 62.31889 48.89143 -15.47849 1.000 50.91073 358 ASN B N 1
ATOM 5037 C CA . ASN B 1 306 ? 63.43986 49.56098 -14.82679 1.000 48.52410 358 ASN B CA 1
ATOM 5038 C C . ASN B 1 306 ? 64.22971 48.59369 -13.95217 1.000 48.23858 358 ASN B C 1
ATOM 5039 O O . ASN B 1 306 ? 65.46591 48.60283 -13.96956 1.000 48.15664 358 ASN B O 1
ATOM 5044 N N . ILE B 1 307 ? 63.53726 47.74480 -13.18905 1.000 48.33680 359 ILE B N 1
ATOM 5045 C CA . ILE B 1 307 ? 64.22968 46.76089 -12.35944 1.000 48.08004 359 ILE B CA 1
ATOM 5046 C C . ILE B 1 307 ? 64.98081 45.76484 -13.23473 1.000 47.33578 359 ILE B C 1
ATOM 5047 O O . ILE B 1 307 ? 66.15106 45.44886 -12.98454 1.000 46.31370 359 ILE B O 1
ATOM 5052 N N . GLN B 1 308 ? 64.32383 45.27232 -14.28781 1.000 46.55219 360 GLN B N 1
ATOM 5053 C CA . GLN B 1 308 ? 64.96896 44.32591 -15.19362 1.000 48.34291 360 GLN B CA 1
ATOM 5054 C C . GLN B 1 308 ? 66.20865 44.93887 -15.83684 1.000 47.56598 360 GLN B C 1
ATOM 5055 O O . GLN B 1 308 ? 67.26993 44.30574 -15.89341 1.000 43.40710 360 GLN B O 1
ATOM 5061 N N . LYS B 1 309 ? 66.09075 46.17481 -16.33028 1.000 47.72734 361 LYS B N 1
ATOM 5062 C CA . LYS B 1 309 ? 67.24325 46.85700 -16.91169 1.000 45.72289 361 LYS B CA 1
ATOM 5063 C C . LYS B 1 309 ? 68.36289 47.00862 -15.88797 1.000 45.32026 361 LYS B C 1
ATOM 5064 O O . LYS B 1 309 ? 69.52899 46.70994 -16.17459 1.000 43.77208 361 LYS B O 1
ATOM 5070 N N . ASN B 1 310 ? 68.02308 47.46822 -14.68014 1.000 42.58820 362 ASN B N 1
ATOM 5071 C CA . ASN B 1 310 ? 69.04742 47.71209 -13.67134 1.000 43.03861 362 ASN B CA 1
ATOM 5072 C C . ASN B 1 310 ? 69.69205 46.41128 -13.21014 1.000 45.13879 362 ASN B C 1
ATOM 5073 O O . ASN B 1 310 ? 70.90615 46.36300 -12.97612 1.000 44.17842 362 ASN B O 1
ATOM 5078 N N . LEU B 1 311 ? 68.90031 45.34398 -13.07510 1.000 45.59652 363 LEU B N 1
ATOM 5079 C CA . LEU B 1 311 ? 69.47906 44.06104 -12.69351 1.000 40.81115 363 LEU B CA 1
ATOM 5080 C C . LEU B 1 311 ? 70.40804 43.53016 -13.77205 1.000 42.92469 363 LEU B C 1
ATOM 5081 O O . LEU B 1 311 ? 71.38492 42.84006 -13.46106 1.000 44.48447 363 LEU B O 1
ATOM 5086 N N . GLU B 1 312 ? 70.13246 43.85052 -15.03839 1.000 46.39776 364 GLU B N 1
ATOM 5087 C CA . GLU B 1 312 ? 71.04513 43.45305 -16.10079 1.000 42.19115 364 GLU B CA 1
ATOM 5088 C C . GLU B 1 312 ? 72.32624 44.27531 -16.06614 1.000 44.72896 364 GLU B C 1
ATOM 5089 O O . GLU B 1 312 ? 73.40476 43.74395 -16.35938 1.000 45.35311 364 GLU B O 1
ATOM 5095 N N . LYS B 1 313 ? 72.23635 45.55375 -15.68003 1.000 43.86960 365 LYS B N 1
ATOM 5096 C CA . LYS B 1 313 ? 73.43943 46.35128 -15.45064 1.000 40.32019 365 LYS B CA 1
ATOM 5097 C C . LYS B 1 313 ? 74.36057 45.66491 -14.45632 1.000 44.13303 365 LYS B C 1
ATOM 5098 O O . LYS B 1 313 ? 75.57195 45.56118 -14.67906 1.000 48.72932 365 LYS B O 1
ATOM 5104 N N . LEU B 1 314 ? 73.79250 45.19327 -13.34331 1.000 45.25186 366 LEU B N 1
ATOM 5105 C CA . LEU B 1 314 ? 74.58668 44.52870 -12.31601 1.000 45.72024 366 LEU B CA 1
ATOM 5106 C C . LEU B 1 314 ? 75.22846 43.25812 -12.85831 1.000 47.65776 366 LEU B C 1
ATOM 5107 O O . LEU B 1 314 ? 76.42483 43.01384 -12.65661 1.000 46.76225 366 LEU B O 1
ATOM 5112 N N . TYR B 1 315 ? 74.44576 42.44055 -13.56587 1.000 45.24977 367 TYR B N 1
ATOM 5113 C CA . TYR B 1 315 ? 74.96898 41.17848 -14.07391 1.000 44.40292 367 TYR B CA 1
ATOM 5114 C C . TYR B 1 315 ? 75.95974 41.39084 -15.20880 1.000 46.85547 367 TYR B C 1
ATOM 5115 O O . TYR B 1 315 ? 76.89417 40.59494 -15.36725 1.000 42.02275 367 TYR B O 1
ATOM 5124 N N . ALA B 1 316 ? 75.77133 42.44368 -16.01063 1.000 46.15725 368 ALA B N 1
ATOM 5125 C CA . ALA B 1 316 ? 76.76793 42.77399 -17.02137 1.000 44.77063 368 ALA B CA 1
ATOM 5126 C C . ALA B 1 316 ? 78.09277 43.15536 -16.37705 1.000 45.68494 368 ALA B C 1
ATOM 5127 O O . ALA B 1 316 ? 79.16027 42.90797 -16.95130 1.000 46.80287 368 ALA B O 1
ATOM 5129 N N . ASP B 1 317 ? 78.04363 43.73146 -15.17575 1.000 44.51236 369 ASP B N 1
ATOM 5130 C CA . ASP B 1 317 ? 79.23053 44.10007 -14.41782 1.000 47.81209 369 ASP B CA 1
ATOM 5131 C C . ASP B 1 317 ? 79.52084 43.11249 -13.29010 1.000 50.67279 369 ASP B C 1
ATOM 5132 O O . ASP B 1 317 ? 80.02004 43.51107 -12.23135 1.000 49.94770 369 ASP B O 1
ATOM 5137 N N . PHE B 1 318 ? 79.20515 41.82813 -13.49918 1.000 50.10180 370 PHE B N 1
ATOM 5138 C CA . PHE B 1 318 ? 79.36348 40.82872 -12.44367 1.000 46.59744 370 PHE B CA 1
ATOM 5139 C C . PHE B 1 318 ? 80.78738 40.79941 -11.90245 1.000 47.23201 370 PHE B C 1
ATOM 5140 O O . PHE B 1 318 ? 80.99124 40.70870 -10.68597 1.000 48.81558 370 PHE B O 1
ATOM 5148 N N . ALA B 1 319 ? 81.78603 40.86408 -12.78749 1.000 49.41349 371 ALA B N 1
ATOM 5149 C CA . ALA B 1 319 ? 83.16850 40.71732 -12.34080 1.000 50.74374 371 ALA B CA 1
ATOM 5150 C C . ALA B 1 319 ? 83.58036 41.86855 -11.43439 1.000 48.77700 371 ALA B C 1
ATOM 5151 O O . ALA B 1 319 ? 84.30119 41.66674 -10.44919 1.000 46.38599 371 ALA B O 1
ATOM 5153 N N . ASN B 1 320 ? 83.10865 43.07706 -11.73152 1.000 49.32414 372 ASN B N 1
ATOM 5154 C CA . ASN B 1 320 ? 83.51448 44.22479 -10.93584 1.000 48.58084 372 ASN B CA 1
ATOM 5155 C C . ASN B 1 320 ? 82.69381 44.33001 -9.65919 1.000 50.31274 372 ASN B C 1
ATOM 5156 O O . ASN B 1 320 ? 83.22311 44.70663 -8.60830 1.000 53.82554 372 ASN B O 1
ATOM 5161 N N . ALA B 1 321 ? 81.40460 43.99372 -9.72629 1.000 50.14061 373 ALA B N 1
ATOM 5162 C CA . ALA B 1 321 ? 80.56073 44.09487 -8.54044 1.000 49.05131 373 ALA B CA 1
ATOM 5163 C C . ALA B 1 321 ? 80.95503 43.06769 -7.48627 1.000 47.38335 373 ALA B C 1
ATOM 5164 O O . ALA B 1 321 ? 81.00360 43.38412 -6.29169 1.000 49.80217 373 ALA B O 1
ATOM 5166 N N . MET B 1 322 ? 81.25306 41.84100 -7.90494 1.000 46.36696 374 MET B N 1
ATOM 5167 C CA . MET B 1 322 ? 81.59840 40.76697 -6.98422 1.000 48.36168 374 MET B CA 1
ATOM 5168 C C . MET B 1 322 ? 83.08698 40.71036 -6.65759 1.000 49.23981 374 MET B C 1
ATOM 5169 O O . MET B 1 322 ? 83.52980 39.74164 -6.02813 1.000 49.02275 374 MET B O 1
ATOM 5174 N N . ASN B 1 323 ? 83.85985 41.72030 -7.06924 1.000 44.94486 375 ASN B N 1
ATOM 5175 C CA . ASN B 1 323 ? 85.29321 41.80819 -6.77364 1.000 46.05574 375 ASN B CA 1
ATOM 5176 C C . ASN B 1 323 ? 86.04829 40.57266 -7.26019 1.000 45.55840 375 ASN B C 1
ATOM 5177 O O . ASN B 1 323 ? 86.79857 39.94219 -6.51300 1.000 44.99827 375 ASN B O 1
ATOM 5182 N N . ALA B 1 324 ? 85.83363 40.22199 -8.52249 1.000 45.07865 376 ALA B N 1
ATOM 5183 C CA . ALA B 1 324 ? 86.53426 39.09611 -9.12576 1.000 44.57272 376 ALA B CA 1
ATOM 5184 C C . ALA B 1 324 ? 88.03710 39.35999 -9.13575 1.000 45.87057 376 ALA B C 1
ATOM 5185 O O . ALA B 1 324 ? 88.47999 40.34668 -9.74546 1.000 47.23544 376 ALA B O 1
ATOM 5187 N N . PRO B 1 325 ? 88.84559 38.53147 -8.47487 1.000 43.21105 377 PRO B N 1
ATOM 5188 C CA . PRO B 1 325 ? 90.29615 38.75898 -8.47481 1.000 43.00282 377 PRO B CA 1
ATOM 5189 C C . PRO B 1 325 ? 90.86040 38.68401 -9.88273 1.000 45.65089 377 PRO B C 1
ATOM 5190 O O . PRO B 1 325 ? 90.51440 37.79616 -10.66357 1.000 48.29599 377 PRO B O 1
ATOM 5194 N N . ARG B 1 326 ? 91.74546 39.62434 -10.20478 1.000 51.63420 378 ARG B N 1
ATOM 5195 C CA . ARG B 1 326 ? 92.18635 39.79290 -11.58011 1.000 54.67752 378 ARG B CA 1
ATOM 5196 C C . ARG B 1 326 ? 93.67412 39.54870 -11.80601 1.000 56.20614 378 ARG B C 1
ATOM 5197 O O . ARG B 1 326 ? 94.14708 39.73999 -12.93424 1.000 54.02440 378 ARG B O 1
ATOM 5205 N N . TYR B 1 327 ? 94.42935 39.11984 -10.79055 1.000 50.06068 379 TYR B N 1
ATOM 5206 C CA . TYR B 1 327 ? 95.85426 38.87739 -10.97734 1.000 53.95211 379 TYR B CA 1
ATOM 5207 C C . TYR B 1 327 ? 96.27301 37.42156 -10.80960 1.000 52.54887 379 TYR B C 1
ATOM 5208 O O . TYR B 1 327 ? 97.31819 37.03786 -11.34928 1.000 47.10365 379 TYR B O 1
ATOM 5217 N N . GLY B 1 328 ? 95.50037 36.60436 -10.09619 1.000 49.92975 380 GLY B N 1
ATOM 5218 C CA . GLY B 1 328 ? 95.84849 35.20659 -9.92576 1.000 48.30005 380 GLY B CA 1
ATOM 5219 C C . GLY B 1 328 ? 95.25495 34.31542 -10.99536 1.000 47.01716 380 GLY B C 1
ATOM 5220 O O . GLY B 1 328 ? 95.17537 34.71250 -12.16134 1.000 48.94497 380 GLY B O 1
ATOM 5221 N N . GLY B 1 329 ? 94.81404 33.11119 -10.61045 1.000 45.56837 381 GLY B N 1
ATOM 5222 C CA . GLY B 1 329 ? 94.14027 32.23404 -11.52600 1.000 45.27378 381 GLY B CA 1
ATOM 5223 C C . GLY B 1 329 ? 92.76164 32.75557 -11.89338 1.000 47.15227 381 GLY B C 1
ATOM 5224 O O . GLY B 1 329 ? 92.34489 33.83804 -11.45989 1.000 49.53933 381 GLY B O 1
ATOM 5225 N N . PRO B 1 330 ? 92.04191 31.99264 -12.71636 1.000 47.96481 382 PRO B N 1
ATOM 5226 C CA . PRO B 1 330 ? 90.70707 32.43561 -13.14420 1.000 46.89055 382 PRO B CA 1
ATOM 5227 C C . PRO B 1 330 ? 89.82328 32.72474 -11.94047 1.000 46.42702 382 PRO B C 1
ATOM 5228 O O . PRO B 1 330 ? 89.75147 31.93213 -10.99821 1.000 46.29575 382 PRO B O 1
ATOM 5232 N N . SER B 1 331 ? 89.16395 33.88220 -11.97679 1.000 48.74994 383 SER B N 1
ATOM 5233 C CA . SER B 1 331 ? 88.43194 34.38242 -10.81958 1.000 46.34036 383 SER B CA 1
ATOM 5234 C C . SER B 1 331 ? 87.41660 33.36284 -10.32690 1.000 45.78081 383 SER B C 1
ATOM 5235 O O . SER B 1 331 ? 86.66200 32.78727 -11.11680 1.000 48.48196 383 SER B O 1
ATOM 5238 N N . PHE B 1 332 ? 87.41274 33.13525 -9.01272 1.000 43.62364 384 PHE B N 1
ATOM 5239 C CA . PHE B 1 332 ? 86.46577 32.28493 -8.29798 1.000 45.23032 384 PHE B CA 1
ATOM 5240 C C . PHE B 1 332 ? 86.58695 30.80886 -8.65661 1.000 47.84912 384 PHE B C 1
ATOM 5241 O O . PHE B 1 332 ? 85.84022 29.99306 -8.10368 1.000 51.97541 384 PHE B O 1
ATOM 5249 N N . ALA B 1 333 ? 87.50026 30.43129 -9.54617 1.000 44.58231 385 ALA B N 1
ATOM 5250 C CA . ALA B 1 333 ? 87.52767 29.08237 -10.09153 1.000 45.96894 385 ALA B CA 1
ATOM 5251 C C . ALA B 1 333 ? 88.40555 28.17350 -9.24199 1.000 50.39302 385 ALA B C 1
ATOM 5252 O O . ALA B 1 333 ? 89.56620 28.49450 -8.96739 1.000 56.72037 385 ALA B O 1
ATOM 5254 N N . ALA B 1 334 ? 87.84741 27.03603 -8.83795 1.000 49.59585 386 ALA B N 1
ATOM 5255 C CA . ALA B 1 334 ? 88.58297 25.98030 -8.15114 1.000 49.29978 386 ALA B CA 1
ATOM 5256 C C . ALA B 1 334 ? 88.44180 24.70887 -8.97603 1.000 52.79270 386 ALA B C 1
ATOM 5257 O O . ALA B 1 334 ? 87.33879 24.16414 -9.09908 1.000 49.82945 386 ALA B O 1
ATOM 5259 N N . PHE B 1 335 ? 89.54846 24.23554 -9.54258 1.000 52.19922 387 PHE B N 1
ATOM 5260 C CA . PHE B 1 335 ? 89.49502 23.07302 -10.41462 1.000 52.71266 387 PHE B CA 1
ATOM 5261 C C . PHE B 1 335 ? 90.84799 22.37752 -10.42329 1.000 53.68645 387 PHE B C 1
ATOM 5262 O O . PHE B 1 335 ? 91.85344 22.91302 -9.95091 1.000 56.02536 387 PHE B O 1
ATOM 5270 N N . LYS B 1 336 ? 90.86298 21.17902 -10.99513 1.000 55.80972 388 LYS B N 1
ATOM 5271 C CA . LYS B 1 336 ? 92.08315 20.41029 -11.17714 1.000 56.31003 388 LYS B CA 1
ATOM 5272 C C . LYS B 1 336 ? 92.58584 20.60150 -12.60108 1.000 59.41792 388 LYS B C 1
ATOM 5273 O O . LYS B 1 336 ? 91.80581 20.54889 -13.55706 1.000 57.65403 388 LYS B O 1
ATOM 5275 N N . ARG B 1 337 ? 93.89035 20.82785 -12.73651 1.000 61.95132 389 ARG B N 1
ATOM 5276 C CA . ARG B 1 337 ? 94.52035 21.02469 -14.03219 1.000 56.28796 389 ARG B CA 1
ATOM 5277 C C . ARG B 1 337 ? 95.61570 19.98828 -14.23435 1.000 53.86270 389 ARG B C 1
ATOM 5278 O O . ARG B 1 337 ? 96.20355 19.49061 -13.27089 1.000 56.71709 389 ARG B O 1
ATOM 5280 N N . ASP B 1 338 ? 95.88872 19.66641 -15.49689 1.000 55.59965 390 ASP B N 1
ATOM 5281 C CA . ASP B 1 338 ? 96.96757 18.74758 -15.82191 1.000 56.56808 390 ASP B CA 1
ATOM 5282 C C . ASP B 1 338 ? 98.25549 19.52693 -16.08340 1.000 55.32995 390 ASP B C 1
ATOM 5283 O O . ASP B 1 338 ? 98.31067 20.75265 -15.96066 1.000 56.52383 390 ASP B O 1
ATOM 5288 N N . ARG B 1 339 ? 99.30697 18.80210 -16.46341 1.000 57.95022 391 ARG B N 1
ATOM 5289 C CA . ARG B 1 339 ? 100.60699 19.42362 -16.67869 1.000 57.96632 391 ARG B CA 1
ATOM 5290 C C . ARG B 1 339 ? 100.58655 20.41637 -17.83537 1.000 60.55912 391 ARG B C 1
ATOM 5291 O O . ARG B 1 339 ? 101.48819 21.25540 -17.93277 1.000 62.80525 391 ARG B O 1
ATOM 5299 N N . ALA B 1 340 ? 99.57906 20.34552 -18.70614 1.000 58.48977 392 ALA B N 1
ATOM 5300 C CA . ALA B 1 340 ? 99.42388 21.27094 -19.82012 1.000 56.07668 392 ALA B CA 1
ATOM 5301 C C . ALA B 1 340 ? 98.32718 22.30381 -19.58217 1.000 58.70938 392 ALA B C 1
ATOM 5302 O O . ALA B 1 340 ? 97.89723 22.96293 -20.53477 1.000 60.53854 392 ALA B O 1
ATOM 5304 N N . SER B 1 341 ? 97.85146 22.43812 -18.34055 1.000 57.23054 393 SER B N 1
ATOM 5305 C CA . SER B 1 341 ? 96.85805 23.44088 -17.94731 1.000 55.59933 393 SER B CA 1
ATOM 5306 C C . SER B 1 341 ? 95.50114 23.20888 -18.60682 1.000 56.21155 393 SER B C 1
ATOM 5307 O O . SER B 1 341 ? 94.78955 24.16310 -18.92950 1.000 54.90416 393 SER B O 1
ATOM 5310 N N . ASN B 1 342 ? 95.13305 21.94723 -18.81066 1.000 54.98394 394 ASN B N 1
ATOM 5311 C CA . ASN B 1 342 ? 93.77144 21.58946 -19.17901 1.000 55.22533 394 ASN B CA 1
ATOM 5312 C C . ASN B 1 342 ? 92.97538 21.29535 -17.91524 1.000 58.23960 394 ASN B C 1
ATOM 5313 O O . ASN B 1 342 ? 93.50860 20.74889 -16.94610 1.000 59.12235 394 ASN B O 1
ATOM 5318 N N . ILE B 1 343 ? 91.70424 21.67833 -17.92032 1.000 58.06133 395 ILE B N 1
ATOM 5319 C CA . ILE B 1 343 ? 90.84033 21.44310 -16.76938 1.000 57.29854 395 ILE B CA 1
ATOM 5320 C C . ILE B 1 343 ? 90.32278 20.01279 -16.82930 1.000 56.86664 395 ILE B C 1
ATOM 5321 O O . ILE B 1 343 ? 89.81971 19.56487 -17.86686 1.000 56.25279 395 ILE B O 1
ATOM 5326 N N . THR B 1 344 ? 90.44872 19.29105 -15.71848 1.000 60.57182 396 THR B N 1
ATOM 5327 C CA . THR B 1 344 ? 90.10207 17.87830 -15.64677 1.000 64.37774 396 THR B CA 1
ATOM 5328 C C . THR B 1 344 ? 89.03092 17.64866 -14.58697 1.000 63.05554 396 THR B C 1
ATOM 5329 O O . THR B 1 344 ? 88.71354 18.53022 -13.78506 1.000 64.14821 396 THR B O 1
ATOM 5333 N N . ASP B 1 345 ? 88.46857 16.44132 -14.59658 1.000 65.06272 397 ASP B N 1
ATOM 5334 C CA . ASP B 1 345 ? 87.55068 16.02207 -13.55005 1.000 69.54550 397 ASP B CA 1
ATOM 5335 C C . ASP B 1 345 ? 88.34545 15.47985 -12.36275 1.000 74.65880 397 ASP B C 1
ATOM 5336 O O . ASP B 1 345 ? 89.57890 15.50930 -12.34399 1.000 74.49427 397 ASP B O 1
ATOM 5341 N N . GLU B 1 346 ? 87.62861 14.98303 -11.35052 1.000 80.59125 398 GLU B N 1
ATOM 5342 C CA . GLU B 1 346 ? 88.29251 14.42884 -10.17270 1.000 80.76267 398 GLU B CA 1
ATOM 5343 C C . GLU B 1 346 ? 89.19809 13.25847 -10.54365 1.000 79.46958 398 GLU B C 1
ATOM 5344 O O . GLU B 1 346 ? 90.26888 13.08029 -9.95052 1.000 76.60365 398 GLU B O 1
ATOM 5350 N N . LYS B 1 347 ? 88.79158 12.45574 -11.53025 1.000 81.24913 399 LYS B N 1
ATOM 5351 C CA . LYS B 1 347 ? 89.59849 11.30591 -11.92190 1.000 80.25345 399 LYS B CA 1
ATOM 5352 C C . LYS B 1 347 ? 90.85460 11.74163 -12.66462 1.000 80.22703 399 LYS B C 1
ATOM 5353 O O . LYS B 1 347 ? 91.93951 11.19356 -12.43682 1.000 86.56753 399 LYS B O 1
ATOM 5355 N N . GLY B 1 348 ? 90.73079 12.72583 -13.55003 1.000 79.21783 400 GLY B N 1
ATOM 5356 C CA . GLY B 1 348 ? 91.87737 13.22619 -14.28011 1.000 76.18195 400 GLY B CA 1
ATOM 5357 C C . GLY B 1 348 ? 91.61045 13.41086 -15.75906 1.000 73.75094 400 GLY B C 1
ATOM 5358 O O . GLY B 1 348 ? 92.48056 13.88726 -16.49343 1.000 66.48908 400 GLY B O 1
ATOM 5359 N N . ASN B 1 349 ? 90.41214 13.03405 -16.20542 1.000 77.98592 401 ASN B N 1
ATOM 5360 C CA . ASN B 1 349 ? 90.05369 13.15229 -17.61398 1.000 76.16396 401 ASN B CA 1
ATOM 5361 C C . ASN B 1 349 ? 89.84571 14.61337 -17.99035 1.000 73.21738 401 ASN B C 1
ATOM 5362 O O . ASN B 1 349 ? 89.21689 15.37680 -17.25360 1.000 73.99137 401 ASN B O 1
ATOM 5367 N N . ILE B 1 350 ? 90.36770 14.99955 -19.15404 1.000 65.44448 402 ILE B N 1
ATOM 5368 C CA . ILE B 1 350 ? 90.25193 16.38222 -19.59954 1.000 62.47637 402 ILE B CA 1
ATOM 5369 C C . ILE B 1 350 ? 88.79442 16.69794 -19.90530 1.000 61.66818 402 ILE B C 1
ATOM 5370 O O . ILE B 1 350 ? 88.12332 15.96392 -20.64311 1.000 61.99862 402 ILE B O 1
ATOM 5375 N N . ILE B 1 351 ? 88.29504 17.79149 -19.33023 1.000 60.82090 403 ILE B N 1
ATOM 5376 C CA . ILE B 1 351 ? 86.94108 18.25572 -19.60339 1.000 58.83075 403 ILE B CA 1
ATOM 5377 C C . ILE B 1 351 ? 86.92029 19.60115 -20.31505 1.000 54.81216 403 ILE B C 1
ATOM 5378 O O . ILE B 1 351 ? 85.91266 19.92179 -20.96382 1.000 58.77479 403 ILE B O 1
ATOM 5383 N N . LEU B 1 352 ? 87.98365 20.39440 -20.21636 1.000 53.45805 404 LEU B N 1
ATOM 5384 C CA . LEU B 1 352 ? 88.07782 21.66853 -20.92564 1.000 55.26856 404 LEU B CA 1
ATOM 5385 C C . LEU B 1 352 ? 89.53594 21.86944 -21.30538 1.000 57.57694 404 LEU B C 1
ATOM 5386 O O . LEU B 1 352 ? 90.38750 22.02035 -20.42438 1.000 59.35221 404 LEU B O 1
ATOM 5391 N N . TYR B 1 353 ? 89.81973 21.86722 -22.60312 1.000 56.36375 405 TYR B N 1
ATOM 5392 C CA . TYR B 1 353 ? 91.17714 22.08028 -23.07719 1.000 57.92795 405 TYR B CA 1
ATOM 5393 C C . TYR B 1 353 ? 91.55035 23.55512 -22.99136 1.000 56.46212 405 TYR B C 1
ATOM 5394 O O . TYR B 1 353 ? 90.69508 24.44151 -23.04572 1.000 54.64993 405 TYR B O 1
ATOM 5403 N N . LYS B 1 354 ? 92.84200 23.81205 -22.82615 1.000 56.14843 406 LYS B N 1
ATOM 5404 C CA . LYS B 1 354 ? 93.35435 25.15663 -23.03645 1.000 53.91161 406 LYS B CA 1
ATOM 5405 C C . LYS B 1 354 ? 93.37319 25.43213 -24.53627 1.000 57.50837 406 LYS B C 1
ATOM 5406 O O . LYS B 1 354 ? 93.84395 24.59734 -25.31525 1.000 62.34447 406 LYS B O 1
ATOM 5412 N N . LYS B 1 355 ? 92.83455 26.58888 -24.94110 1.000 55.59376 407 LYS B N 1
ATOM 5413 C CA . LYS B 1 355 ? 92.56062 26.84648 -26.35639 1.000 57.27173 407 LYS B CA 1
ATOM 5414 C C . LYS B 1 355 ? 93.74324 26.48073 -27.25068 1.000 66.16636 407 LYS B C 1
ATOM 5415 O O . LYS B 1 355 ? 93.57339 25.83540 -28.29289 1.000 66.34655 407 LYS B O 1
ATOM 5421 N N . ALA B 1 356 ? 94.95640 26.86820 -26.84724 1.000 65.35772 408 ALA B N 1
ATOM 5422 C CA . ALA B 1 356 ? 96.12658 26.62748 -27.68398 1.000 64.48050 408 ALA B CA 1
ATOM 5423 C C . ALA B 1 356 ? 96.45235 25.14715 -27.83337 1.000 64.84973 408 ALA B C 1
ATOM 5424 O O . ALA B 1 356 ? 97.09221 24.76761 -28.81984 1.000 69.70882 408 ALA B O 1
ATOM 5426 N N . ASN B 1 357 ? 96.02410 24.30214 -26.89256 1.000 63.82093 409 ASN B N 1
ATOM 5427 C CA . ASN B 1 357 ? 96.32172 22.87843 -26.98631 1.000 64.39244 409 ASN B CA 1
ATOM 5428 C C . ASN B 1 357 ? 95.38523 22.14582 -27.93444 1.000 68.16375 409 ASN B C 1
ATOM 5429 O O . ASN B 1 357 ? 95.71714 21.04289 -28.38276 1.000 69.19781 409 ASN B O 1
ATOM 5434 N N . LEU B 1 358 ? 94.23455 22.73076 -28.25269 1.000 67.54749 410 LEU B N 1
ATOM 5435 C CA . LEU B 1 358 ? 93.24300 22.09924 -29.11448 1.000 71.85706 410 LEU B CA 1
ATOM 5436 C C . LEU B 1 358 ? 93.10418 22.77942 -30.46521 1.000 71.85731 410 LEU B C 1
ATOM 5437 O O . LEU B 1 358 ? 92.92462 22.09773 -31.47594 1.000 74.87881 410 LEU B O 1
ATOM 5442 N N . LEU B 1 359 ? 93.18801 24.10564 -30.51010 1.000 71.57724 411 LEU B N 1
ATOM 5443 C CA . LEU B 1 359 ? 93.04147 24.86355 -31.74235 1.000 74.60421 411 LEU B CA 1
ATOM 5444 C C . LEU B 1 359 ? 94.36802 25.51339 -32.11545 1.000 75.92938 411 LEU B C 1
ATOM 5445 O O . LEU B 1 359 ? 95.17553 25.85524 -31.24543 1.000 73.84881 411 LEU B O 1
ATOM 5450 N N . ASP B 1 360 ? 94.58728 25.68674 -33.41564 1.000 75.10856 412 ASP B N 1
ATOM 5451 C CA . ASP B 1 360 ? 95.77111 26.37643 -33.90130 1.000 78.35387 412 ASP B CA 1
ATOM 5452 C C . ASP B 1 360 ? 95.42945 27.84706 -34.16103 1.000 78.78966 412 ASP B C 1
ATOM 5453 O O . ASP B 1 360 ? 94.39760 28.34789 -33.69874 1.000 80.15630 412 ASP B O 1
ATOM 5458 N N . GLU B 1 361 ? 96.27385 28.54085 -34.92720 1.000 77.28180 413 GLU B N 1
ATOM 5459 C CA . GLU B 1 361 ? 96.04359 29.95826 -35.18075 1.000 80.12126 413 GLU B CA 1
ATOM 5460 C C . GLU B 1 361 ? 94.86513 30.20991 -36.10988 1.000 80.90109 413 GLU B C 1
ATOM 5461 O O . GLU B 1 361 ? 94.46276 31.36736 -36.26587 1.000 79.96019 413 GLU B O 1
ATOM 5467 N N . ASN B 1 362 ? 94.31175 29.16889 -36.73375 1.000 83.80523 414 ASN B N 1
ATOM 5468 C CA . ASN B 1 362 ? 93.18969 29.31051 -37.65317 1.000 83.52324 414 ASN B CA 1
ATOM 5469 C C . ASN B 1 362 ? 91.91342 28.67312 -37.11299 1.000 83.79498 414 ASN B C 1
ATOM 5470 O O . ASN B 1 362 ? 91.03376 28.30148 -37.89653 1.000 85.43056 414 ASN B O 1
ATOM 5475 N N . ASN B 1 363 ? 91.79778 28.54237 -35.78789 1.000 86.46316 415 ASN B N 1
ATOM 5476 C CA . ASN B 1 363 ? 90.64317 27.91379 -35.13876 1.000 86.13326 415 ASN B CA 1
ATOM 5477 C C . ASN B 1 363 ? 90.40121 26.49502 -35.64700 1.000 87.84269 415 ASN B C 1
ATOM 5478 O O . ASN B 1 363 ? 89.26323 26.02023 -35.67749 1.000 89.56499 415 ASN B O 1
ATOM 5483 N N . ASN B 1 364 ? 91.46703 25.80933 -36.04544 1.000 83.53364 416 ASN B N 1
ATOM 5484 C CA . ASN B 1 364 ? 91.38874 24.43974 -36.53006 1.000 81.52908 416 ASN B CA 1
ATOM 5485 C C . ASN B 1 364 ? 91.81094 23.47230 -35.43285 1.000 77.65766 416 ASN B C 1
ATOM 5486 O O . ASN B 1 364 ? 92.77328 23.72679 -34.70370 1.000 79.21071 416 ASN B O 1
ATOM 5491 N N . VAL B 1 365 ? 91.08644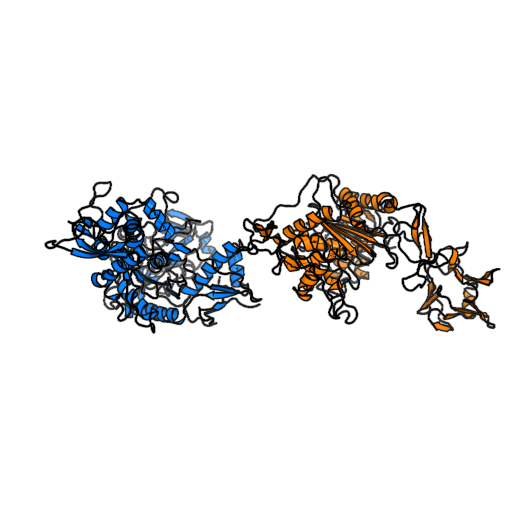 22.35988 -35.31987 1.000 75.63386 417 VAL B N 1
ATOM 5492 C CA . VAL B 1 365 ? 91.40799 21.35940 -34.30956 1.000 78.48407 417 VAL B CA 1
ATOM 5493 C C . VAL B 1 365 ? 92.65333 20.59202 -34.72895 1.000 81.49656 417 VAL B C 1
ATOM 5494 O O . VAL B 1 365 ? 92.74699 20.10028 -35.86074 1.000 86.05907 417 VAL B O 1
ATOM 5498 N N . ILE B 1 366 ? 93.61776 20.48317 -33.81744 1.000 80.26290 418 ILE B N 1
ATOM 5499 C CA . ILE B 1 366 ? 94.83350 19.70867 -34.04110 1.000 82.77614 418 ILE B CA 1
ATOM 5500 C C . ILE B 1 366 ? 94.76072 18.43738 -33.20671 1.000 83.04910 418 ILE B C 1
ATOM 5501 O O . ILE B 1 366 ? 94.51727 18.49321 -31.99507 1.000 80.30029 418 ILE B O 1
ATOM 5506 N N . ILE B 1 367 ? 94.95919 17.29812 -33.85566 1.000 88.35519 419 ILE B N 1
ATOM 5507 C CA . ILE B 1 367 ? 95.03339 15.99757 -33.19795 1.000 87.52140 419 ILE B CA 1
ATOM 5508 C C . ILE B 1 367 ? 96.49549 15.56608 -33.20052 1.000 93.91557 419 ILE B C 1
ATOM 5509 O O . ILE B 1 367 ? 97.07497 15.37711 -34.27879 1.000 95.04767 419 ILE B O 1
ATOM 5514 N N . PRO B 1 368 ? 97.12995 15.41291 -32.04050 1.000 91.71749 420 PRO B N 1
ATOM 5515 C CA . PRO B 1 368 ? 98.57916 15.18688 -32.01452 1.000 93.85310 420 PRO B CA 1
ATOM 5516 C C . PRO B 1 368 ? 98.95830 13.83231 -32.59403 1.000 100.78692 420 PRO B C 1
ATOM 5517 O O . PRO B 1 368 ? 98.13342 12.92505 -32.73003 1.000 102.77758 420 PRO B O 1
ATOM 5521 N N . LYS B 1 369 ? 100.23995 13.71463 -32.94441 1.000 102.54770 421 LYS B N 1
ATOM 5522 C CA . LYS B 1 369 ? 100.76324 12.47084 -33.49434 1.000 100.36110 421 LYS B CA 1
ATOM 5523 C C . LYS B 1 369 ? 100.58988 11.32894 -32.49915 1.000 103.02445 421 LYS B C 1
ATOM 5524 O O . LYS B 1 369 ? 100.60696 11.52596 -31.28123 1.000 101.75422 421 LYS B O 1
ATOM 5526 N N . GLY B 1 370 ? 100.42184 10.11988 -33.03280 1.000 101.91567 422 GLY B N 1
ATOM 5527 C CA . GLY B 1 370 ? 100.11271 8.96173 -32.22545 1.000 100.47922 422 GLY B CA 1
ATOM 5528 C C . GLY B 1 370 ? 98.63912 8.77008 -31.94333 1.000 104.89867 422 GLY B C 1
ATOM 5529 O O . GLY B 1 370 ? 98.26377 7.75414 -31.34365 1.000 104.27711 422 GLY B O 1
ATOM 5530 N N . GLU B 1 371 ? 97.79616 9.71278 -32.36176 1.000 107.99964 423 GLU B N 1
ATOM 5531 C CA . GLU B 1 371 ? 96.35404 9.62742 -32.19801 1.000 105.97436 423 GLU B CA 1
ATOM 5532 C C . GLU B 1 371 ? 95.61484 9.74642 -33.52310 1.000 111.46606 423 GLU B C 1
ATOM 5533 O O . GLU B 1 371 ? 94.38300 9.63781 -33.54314 1.000 109.63268 423 GLU B O 1
ATOM 5539 N N . PHE B 1 372 ? 96.33254 9.96241 -34.62519 1.000 118.80035 424 PHE B N 1
ATOM 5540 C CA . PHE B 1 372 ? 95.77947 9.92744 -35.97003 1.000 119.92659 424 PHE B CA 1
ATOM 5541 C C . PHE B 1 372 ? 96.63452 9.00075 -36.82299 1.000 123.11536 424 PHE B C 1
ATOM 5542 O O . PHE B 1 372 ? 97.82385 8.80972 -36.55353 1.000 123.59716 424 PHE B O 1
ATOM 5550 N N . SER B 1 373 ? 96.01966 8.41941 -37.85356 1.000 119.08509 425 SER B N 1
ATOM 5551 C CA . SER B 1 373 ? 96.71688 7.50601 -38.74996 1.000 115.26634 425 SER B CA 1
ATOM 5552 C C . SER B 1 373 ? 96.19657 7.65934 -40.17134 1.000 111.45088 425 SER B C 1
ATOM 5553 O O . SER B 1 373 ? 94.99353 7.82681 -40.38617 1.000 115.93003 425 SER B O 1
ATOM 5556 N N . ILE B 1 374 ? 97.10974 7.59967 -41.13719 1.000 106.82341 426 ILE B N 1
ATOM 5557 C CA . ILE B 1 374 ? 96.77107 7.58446 -42.55838 1.000 118.58966 426 ILE B CA 1
ATOM 5558 C C . ILE B 1 374 ? 97.01782 6.17063 -43.06802 1.000 121.92308 426 ILE B C 1
ATOM 5559 O O . ILE B 1 374 ? 98.16240 5.70328 -43.10487 1.000 116.62352 426 ILE B O 1
ATOM 5564 N N . ASP B 1 375 ? 95.94568 5.49226 -43.47009 1.000 127.88564 427 ASP B N 1
ATOM 5565 C CA . ASP B 1 375 ? 96.04878 4.11791 -43.92796 1.000 127.21342 427 ASP B CA 1
ATOM 5566 C C . ASP B 1 375 ? 96.69760 4.05934 -45.30847 1.000 131.72304 427 ASP B C 1
ATOM 5567 O O . ASP B 1 375 ? 96.79333 5.05922 -46.02578 1.000 128.43571 427 ASP B O 1
ATOM 5572 N N . SER B 1 376 ? 97.15038 2.85751 -45.67932 1.000 134.06533 428 SER B N 1
ATOM 5573 C CA . SER B 1 376 ? 97.63839 2.65177 -47.03512 1.000 135.97407 428 SER B CA 1
ATOM 5574 C C . SER B 1 376 ? 96.51410 2.81550 -48.04431 1.000 142.51086 428 SER B C 1
ATOM 5575 O O . SER B 1 376 ? 96.77680 3.08997 -49.22009 1.000 142.06761 428 SER B O 1
ATOM 5578 N N . ASP B 1 377 ? 95.26680 2.65361 -47.60135 1.000 144.94767 429 ASP B N 1
ATOM 5579 C CA . ASP B 1 377 ? 94.08746 2.89870 -48.41415 1.000 144.70176 429 ASP B CA 1
ATOM 5580 C C . ASP B 1 377 ? 93.56885 4.31926 -48.24160 1.000 140.81275 429 ASP B C 1
ATOM 5581 O O . ASP B 1 377 ? 92.39425 4.58232 -48.52526 1.000 141.44624 429 ASP B O 1
ATOM 5586 N N . ASN B 1 378 ? 94.42978 5.23307 -47.78686 1.000 140.27626 430 ASN B N 1
ATOM 5587 C CA . ASN B 1 378 ? 94.09083 6.64338 -47.59797 1.000 132.82733 430 ASN B CA 1
ATOM 5588 C C . ASN B 1 378 ? 92.80286 6.82237 -46.80071 1.000 136.12188 430 ASN B C 1
ATOM 5589 O O . ASN B 1 378 ? 91.98018 7.69228 -47.09313 1.000 133.61847 430 ASN B O 1
ATOM 5594 N N . SER B 1 379 ? 92.62286 5.98006 -45.78914 1.000 153.58687 431 SER B N 1
ATOM 5595 C CA . SER B 1 379 ? 91.55605 6.14560 -44.81706 1.000 151.42472 431 SER B CA 1
ATOM 5596 C C . SER B 1 379 ? 92.16119 6.61519 -43.49874 1.000 147.17992 431 SER B C 1
ATOM 5597 O O . SER B 1 379 ? 93.31011 6.29801 -43.17798 1.000 147.48906 431 SER B O 1
ATOM 5600 N N . LEU B 1 380 ? 91.38404 7.37768 -42.73540 1.000 130.15127 432 LEU B N 1
ATOM 5601 C CA . LEU B 1 380 ? 91.88727 8.05817 -41.54787 1.000 122.79996 432 LEU B CA 1
ATOM 5602 C C . LEU B 1 380 ? 91.45369 7.31020 -40.29648 1.000 117.83955 432 LEU B C 1
ATOM 5603 O O . LEU B 1 380 ? 90.27959 6.96078 -40.15484 1.000 117.90463 432 LEU B O 1
ATOM 5605 N N . LYS B 1 381 ? 92.39948 7.07556 -39.39100 1.000 114.09437 433 LYS B N 1
ATOM 5606 C CA . LYS B 1 381 ? 92.13124 6.42009 -38.11714 1.000 112.63790 433 LYS B CA 1
ATOM 5607 C C . LYS B 1 381 ? 92.45117 7.40005 -36.99732 1.000 111.71401 433 LYS B C 1
ATOM 5608 O O . LYS B 1 381 ? 93.58001 7.89331 -36.90478 1.000 110.32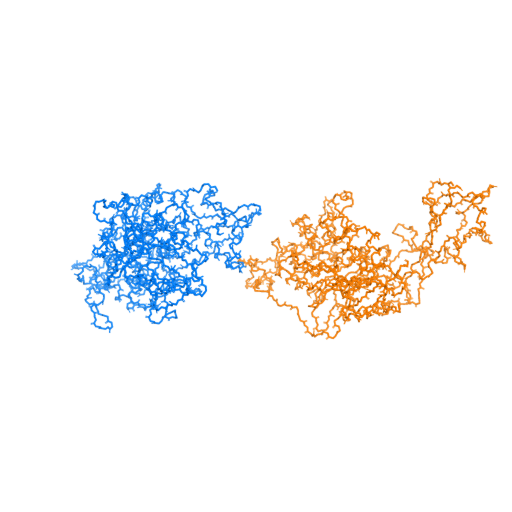843 433 LYS B O 1
ATOM 5610 N N . ILE B 1 382 ? 91.46174 7.68144 -36.15263 1.000 107.35405 434 ILE B N 1
ATOM 5611 C CA . ILE B 1 382 ? 91.60215 8.62575 -35.05104 1.000 106.56931 434 ILE B CA 1
ATOM 5612 C C . ILE B 1 382 ? 91.33739 7.88607 -33.74879 1.000 110.73670 434 ILE B C 1
ATOM 5613 O O . ILE B 1 382 ? 90.32699 7.18498 -33.62130 1.000 113.22307 434 ILE B O 1
ATOM 5618 N N . ASN B 1 383 ? 92.24977 8.04443 -32.78094 1.000 108.04082 435 ASN B N 1
ATOM 5619 C CA . ASN B 1 383 ? 92.13421 7.40973 -31.46743 1.000 105.31746 435 ASN B CA 1
ATOM 5620 C C . ASN B 1 383 ? 92.61665 8.42034 -30.42381 1.000 103.76209 435 ASN B C 1
ATOM 5621 O O . ASN B 1 383 ? 93.72926 8.32308 -29.90202 1.000 105.66181 435 ASN B O 1
ATOM 5623 N N . SER B 1 384 ? 91.77071 9.40693 -30.12712 1.000 103.92867 436 SER B N 1
ATOM 5624 C CA . SER B 1 384 ? 92.08966 10.42003 -29.13068 1.000 101.47549 436 SER B CA 1
ATOM 5625 C C . SER B 1 384 ? 90.86391 10.71757 -28.28134 1.000 99.84561 436 SER B C 1
ATOM 5626 O O . SER B 1 384 ? 89.73287 10.37964 -28.63939 1.000 100.92349 436 SER B O 1
ATOM 5629 N N . GLN B 1 385 ? 91.10918 11.35482 -27.13650 1.000 97.60443 437 GLN B N 1
ATOM 5630 C CA . GLN B 1 385 ? 90.02972 11.84176 -26.28964 1.000 95.90995 437 GLN B CA 1
ATOM 5631 C C . GLN B 1 385 ? 89.39866 13.11811 -26.82480 1.000 93.52593 437 GLN B C 1
ATOM 5632 O O . GLN B 1 385 ? 88.37648 13.55777 -26.28816 1.000 96.87054 437 GLN B O 1
ATOM 5638 N N . ARG B 1 386 ? 89.97959 13.71692 -27.86529 1.000 91.65340 438 ARG B N 1
ATOM 5639 C CA . ARG B 1 386 ? 89.47953 14.98553 -28.37866 1.000 93.27946 438 ARG B CA 1
ATOM 5640 C C . ARG B 1 386 ? 88.24410 14.81724 -29.25560 1.000 94.00447 438 ARG B C 1
ATOM 5641 O O . ARG B 1 386 ? 87.40594 15.72437 -29.31177 1.000 94.87076 438 ARG B O 1
ATOM 5649 N N . VAL B 1 387 ? 88.10767 13.68634 -29.94370 1.000 92.54614 439 VAL B N 1
ATOM 5650 C CA . VAL B 1 387 ? 86.99169 13.45550 -30.85215 1.000 97.45384 439 VAL B CA 1
ATOM 5651 C C . VAL B 1 387 ? 86.23655 12.21087 -30.41284 1.000 101.89512 439 VAL B C 1
ATOM 5652 O O . VAL B 1 387 ? 86.84369 11.18939 -30.07265 1.000 106.23061 439 VAL B O 1
ATOM 5656 N N . SER B 1 388 ? 84.90907 12.29574 -30.44320 1.000 101.07269 440 SER B N 1
ATOM 5657 C CA . SER B 1 388 ? 84.03935 11.16220 -30.18004 1.000 102.56340 440 SER B CA 1
ATOM 5658 C C . SER B 1 388 ? 83.04040 11.03629 -31.31977 1.000 108.68621 440 SER B C 1
ATOM 5659 O O . SER B 1 388 ? 82.72835 12.01059 -32.00945 1.000 108.52944 440 SER B O 1
ATOM 5662 N N . ILE B 1 389 ? 82.53706 9.82037 -31.51366 1.000 112.56216 441 ILE B N 1
ATOM 5663 C CA . ILE B 1 389 ? 81.56164 9.54040 -32.55839 1.000 112.14940 441 ILE B CA 1
ATOM 5664 C C . ILE B 1 389 ? 80.37457 8.81622 -31.93764 1.000 116.29357 441 ILE B C 1
ATOM 5665 O O . ILE B 1 389 ? 80.54958 7.90177 -31.12412 1.000 113.89985 441 ILE B O 1
ATOM 5670 N N . TYR B 1 390 ? 79.16956 9.24579 -32.30774 1.000 127.93319 442 TYR B N 1
ATOM 5671 C CA . TYR B 1 390 ? 77.93027 8.61170 -31.87421 1.000 132.47112 442 TYR B CA 1
ATOM 5672 C C . TYR B 1 390 ? 76.83895 8.93154 -32.88292 1.000 135.75219 442 TYR B C 1
ATOM 5673 O O . TYR B 1 390 ? 76.65411 10.09809 -33.24446 1.000 132.86612 442 TYR B O 1
ATOM 5682 N N . GLN B 1 391 ? 76.12256 7.89628 -33.32734 1.000 141.75952 443 GLN B N 1
ATOM 5683 C CA . GLN B 1 391 ? 75.06175 8.03602 -34.32447 1.000 138.84779 443 GLN B CA 1
ATOM 5684 C C . GLN B 1 391 ? 75.59927 8.66675 -35.60579 1.000 135.61947 443 GLN B C 1
ATOM 5685 O O . GLN B 1 391 ? 74.91727 9.45658 -36.26413 1.000 134.15877 443 GLN B O 1
ATOM 5687 N N . ASN B 1 392 ? 76.84526 8.32647 -35.94564 1.000 131.44508 444 ASN B N 1
ATOM 5688 C CA . ASN B 1 392 ? 77.52125 8.82815 -37.14394 1.000 127.06245 444 ASN B CA 1
ATOM 5689 C C . ASN B 1 392 ? 77.71533 10.34307 -37.10053 1.000 124.94382 444 ASN B C 1
ATOM 5690 O O . ASN B 1 392 ? 77.77032 11.00028 -38.14167 1.000 122.41412 444 ASN B O 1
ATOM 5692 N N . VAL B 1 393 ? 77.80730 10.91246 -35.90008 1.000 124.24555 445 VAL B N 1
ATOM 5693 C CA . VAL B 1 393 ? 78.01498 12.34559 -35.71238 1.000 120.73670 445 VAL B CA 1
ATOM 5694 C C . VAL B 1 393 ? 79.28780 12.54903 -34.90119 1.000 120.47765 445 VAL B C 1
ATOM 5695 O O . VAL B 1 393 ? 79.37991 12.09240 -33.75424 1.000 118.51298 445 VAL B O 1
ATOM 5699 N N . LEU B 1 394 ? 80.26242 13.23703 -35.49176 1.000 117.92680 446 LEU B N 1
ATOM 5700 C CA . LEU B 1 394 ? 81.49591 13.57417 -34.79165 1.000 113.98570 446 LEU B CA 1
ATOM 5701 C C . LEU B 1 394 ? 81.25814 14.77720 -33.88546 1.000 114.99274 446 LEU B C 1
ATOM 5702 O O . LEU B 1 394 ? 80.87830 15.85347 -34.35977 1.000 116.47842 446 LEU B O 1
ATOM 5707 N N . SER B 1 395 ? 81.47877 14.59880 -32.58710 1.000 105.28040 447 SER B N 1
ATOM 5708 C CA . SER B 1 395 ? 81.38266 15.68120 -31.62046 1.000 100.44802 447 SER B CA 1
ATOM 5709 C C . SER B 1 395 ? 82.77211 15.99510 -31.07891 1.000 101.31687 447 SER B C 1
ATOM 5710 O O . SER B 1 395 ? 83.57438 15.08684 -30.83981 1.000 99.30540 447 SER B O 1
ATOM 5713 N N . MET B 1 396 ? 83.05432 17.28069 -30.89033 1.000 95.13709 448 MET B N 1
ATOM 5714 C CA . MET B 1 396 ? 84.37094 17.74103 -30.47471 1.000 88.12528 448 MET B CA 1
ATOM 5715 C C . MET B 1 396 ? 84.38632 18.15292 -29.00892 1.000 87.14736 448 MET B C 1
ATOM 5716 O O . MET B 1 396 ? 83.34846 18.41749 -28.39774 1.000 90.18838 448 MET B O 1
ATOM 5721 N N . ALA B 1 397 ? 85.59531 18.20471 -28.45299 1.000 84.63414 449 ALA B N 1
ATOM 5722 C CA . ALA B 1 397 ? 85.79060 18.64295 -27.08147 1.000 80.59492 449 ALA B CA 1
ATOM 5723 C C . ALA B 1 397 ? 85.61741 20.15700 -26.97689 1.000 77.98067 449 ALA B C 1
ATOM 5724 O O . ALA B 1 397 ? 85.59103 20.88269 -27.97493 1.000 76.95405 449 ALA B O 1
ATOM 5726 N N . SER B 1 398 ? 85.49629 20.63116 -25.74193 1.000 72.43942 450 SER B N 1
ATOM 5727 C CA . SER B 1 398 ? 85.31776 22.04476 -25.45372 1.000 64.44195 450 SER B CA 1
ATOM 5728 C C . SER B 1 398 ? 86.58325 22.61366 -24.82530 1.000 61.00473 450 SER B C 1
ATOM 5729 O O . SER B 1 398 ? 87.34227 21.89789 -24.16703 1.000 63.75416 450 SER B O 1
ATOM 5732 N N . PHE B 1 399 ? 86.80509 23.91140 -25.02353 1.000 59.20179 451 PHE B N 1
ATOM 5733 C CA . PHE B 1 399 ? 88.01304 24.56299 -24.53661 1.000 57.91593 451 PHE B CA 1
ATOM 5734 C C . PHE B 1 399 ? 87.65546 25.79851 -23.71473 1.000 56.53966 451 PHE B C 1
ATOM 5735 O O . PHE B 1 399 ? 86.50500 26.24383 -23.68099 1.000 57.10537 451 PHE B O 1
ATOM 5743 N N . TYR B 1 400 ? 88.66041 26.34392 -23.02714 1.000 52.64617 452 TYR B N 1
ATOM 5744 C CA . TYR B 1 400 ? 88.48633 27.53022 -22.20170 1.000 50.85537 452 TYR B CA 1
ATOM 5745 C C . TYR B 1 400 ? 89.48089 28.60992 -22.60354 1.000 49.70418 452 TYR B C 1
ATOM 5746 O O . TYR B 1 400 ? 90.57278 28.32173 -23.10233 1.000 50.77117 452 TYR B O 1
ATOM 5755 N N . THR B 1 401 ? 89.07978 29.86119 -22.38379 1.000 50.17251 453 THR B N 1
ATOM 5756 C CA . THR B 1 401 ? 89.95223 31.02635 -22.45303 1.000 49.37379 453 THR B CA 1
ATOM 5757 C C . THR B 1 401 ? 89.80561 31.82210 -21.15796 1.000 50.25832 453 THR B C 1
ATOM 5758 O O . THR B 1 401 ? 89.00225 31.48165 -20.28281 1.000 52.01314 453 THR B O 1
ATOM 5762 N N . VAL B 1 402 ? 90.57836 32.90193 -21.03842 1.000 50.61730 454 VAL B N 1
ATOM 5763 C CA . VAL B 1 402 ? 90.49361 33.81405 -19.89914 1.000 47.25401 454 VAL B CA 1
ATOM 5764 C C . VAL B 1 402 ? 90.38695 35.23407 -20.43814 1.000 49.19771 454 VAL B C 1
ATOM 5765 O O . VAL B 1 402 ? 91.29873 35.70967 -21.12572 1.000 48.39803 454 VAL B O 1
ATOM 5769 N N . ASN B 1 403 ? 89.27920 35.90671 -20.12723 1.000 51.61442 455 ASN B N 1
ATOM 5770 C CA . ASN B 1 403 ? 88.94513 37.18614 -20.74329 1.000 50.55186 455 ASN B CA 1
ATOM 5771 C C . ASN B 1 403 ? 89.68632 38.32617 -20.04012 1.000 49.87728 455 ASN B C 1
ATOM 5772 O O . ASN B 1 403 ? 90.52065 38.10716 -19.15812 1.000 48.59664 455 ASN B O 1
ATOM 5777 N N . ASP B 1 404 ? 89.36724 39.56966 -20.41774 1.000 53.51485 456 ASP B N 1
ATOM 5778 C CA . ASP B 1 404 ? 90.08657 40.73841 -19.91636 1.000 51.50853 456 ASP B CA 1
ATOM 5779 C C . ASP B 1 404 ? 89.94927 40.93926 -18.41561 1.000 47.94066 456 ASP B C 1
ATOM 5780 O O . ASP B 1 404 ? 90.71074 41.72583 -17.84484 1.000 48.39445 456 ASP B O 1
ATOM 5785 N N . GLN B 1 405 ? 89.01832 40.25061 -17.76077 1.000 47.79763 457 GLN B N 1
ATOM 5786 C CA . GLN B 1 405 ? 88.77527 40.43547 -16.33775 1.000 44.74539 457 GLN B CA 1
ATOM 5787 C C . GLN B 1 405 ? 89.20660 39.22237 -15.52546 1.000 48.37062 457 GLN B C 1
ATOM 5788 O O . GLN B 1 405 ? 88.75376 39.04501 -14.38973 1.000 47.71340 457 GLN B O 1
ATOM 5794 N N . ASN B 1 406 ? 90.06949 38.38148 -16.09633 1.000 50.84128 458 ASN B N 1
ATOM 5795 C CA . ASN B 1 406 ? 90.60384 37.18816 -15.44554 1.000 51.42041 458 ASN B CA 1
ATOM 5796 C C . ASN B 1 406 ? 89.51796 36.16647 -15.14076 1.000 52.30984 458 ASN B C 1
ATOM 5797 O O . ASN B 1 406 ? 89.71663 35.27378 -14.30999 1.000 53.34029 458 ASN B O 1
ATOM 5802 N N . ASN B 1 407 ? 88.37029 36.28037 -15.80285 1.000 48.18740 459 ASN B N 1
ATOM 5803 C CA . ASN B 1 407 ? 87.28712 35.32493 -15.64046 1.000 45.63710 459 ASN B CA 1
ATOM 5804 C C . ASN B 1 407 ? 87.42713 34.17918 -16.63483 1.000 46.35532 459 ASN B C 1
ATOM 5805 O O . ASN B 1 407 ? 87.83235 34.37712 -17.78471 1.000 44.54579 459 ASN B O 1
ATOM 5810 N N . LEU B 1 408 ? 87.09053 32.97797 -16.17651 1.000 47.05315 460 LEU B N 1
ATOM 5811 C CA . LEU B 1 408 ? 87.08293 31.80992 -17.04340 1.000 47.53614 460 LEU B CA 1
ATOM 5812 C C . LEU B 1 408 ? 85.97955 31.93359 -18.08924 1.000 47.98348 460 LEU B C 1
ATOM 5813 O O . LEU B 1 408 ? 84.86918 32.38514 -17.79397 1.000 46.91023 460 LEU B O 1
ATOM 5818 N N . VAL B 1 409 ? 86.29167 31.54279 -19.32342 1.000 46.61360 461 VAL B N 1
ATOM 5819 C CA . VAL B 1 409 ? 85.32929 31.56038 -20.42170 1.000 51.21492 461 VAL B CA 1
ATOM 5820 C C . VAL B 1 409 ? 85.37500 30.20391 -21.11178 1.000 48.27018 461 VAL B C 1
ATOM 5821 O O . VAL B 1 409 ? 86.41489 29.82040 -21.65809 1.000 49.66514 461 VAL B O 1
ATOM 5825 N N . THR B 1 410 ? 84.25890 29.47920 -21.08693 1.000 47.50751 462 THR B N 1
ATOM 5826 C CA . THR B 1 410 ? 84.18234 28.15015 -21.68251 1.000 52.29599 462 THR B CA 1
ATOM 5827 C C . THR B 1 410 ? 83.52160 28.24088 -23.05136 1.000 53.61635 462 THR B C 1
ATOM 5828 O O . THR B 1 410 ? 82.44502 28.83048 -23.19105 1.000 56.08663 462 THR B O 1
ATOM 5832 N N . HIS B 1 411 ? 84.16935 27.65487 -24.05405 1.000 53.90733 463 HIS B N 1
ATOM 5833 C CA . HIS B 1 411 ? 83.68962 27.67662 -25.42563 1.000 55.94134 463 HIS B CA 1
ATOM 5834 C C . HIS B 1 411 ? 83.38648 26.26339 -25.89822 1.000 61.32814 463 HIS B C 1
ATOM 5835 O O . HIS B 1 411 ? 83.99962 25.29255 -25.44568 1.000 59.50866 463 HIS B O 1
ATOM 5842 N N . GLY B 1 412 ? 82.44708 26.15944 -26.83098 1.000 62.48566 464 GLY B N 1
ATOM 5843 C CA . GLY B 1 412 ? 82.10970 24.89781 -27.45672 1.000 64.85715 464 GLY B CA 1
ATOM 5844 C C . GLY B 1 412 ? 82.56227 24.88680 -28.90365 1.000 73.35891 464 GLY B C 1
ATOM 5845 O O . GLY B 1 412 ? 82.66886 25.93557 -29.54287 1.000 70.31669 464 GLY B O 1
ATOM 5846 N N . ILE B 1 413 ? 82.86101 23.69373 -29.40833 1.000 77.16028 465 ILE B N 1
ATOM 5847 C CA . ILE B 1 413 ? 83.13622 23.47414 -30.82299 1.000 79.57018 465 ILE B CA 1
ATOM 5848 C C . ILE B 1 413 ? 81.98026 22.66603 -31.39424 1.000 80.64575 465 ILE B C 1
ATOM 5849 O O . ILE B 1 413 ? 81.45216 21.76842 -30.72850 1.000 84.95601 465 ILE B O 1
ATOM 5854 N N . GLY B 1 414 ? 81.58745 22.98153 -32.62222 1.000 81.56072 466 GLY B N 1
ATOM 5855 C CA . GLY B 1 414 ? 80.39750 22.39440 -33.19430 1.000 92.07711 466 GLY B CA 1
ATOM 5856 C C . GLY B 1 414 ? 80.54143 20.90360 -33.45591 1.000 99.98069 466 GLY B C 1
ATOM 5857 O O . GLY B 1 414 ? 81.52284 20.25082 -33.09718 1.000 102.37999 466 GLY B O 1
ATOM 5858 N N . ASN B 1 415 ? 79.51218 20.36118 -34.09886 1.000 104.10536 467 ASN B N 1
ATOM 5859 C CA . ASN B 1 415 ? 79.44083 18.95225 -34.44790 1.000 107.24241 467 ASN B CA 1
ATOM 5860 C C . ASN B 1 415 ? 79.37718 18.80094 -35.96278 1.000 110.59795 467 ASN B C 1
ATOM 5861 O O . ASN B 1 415 ? 79.07942 19.75215 -36.69031 1.000 111.69306 467 ASN B O 1
ATOM 5866 N N . PHE B 1 416 ? 79.68549 17.59552 -36.43876 1.000 112.31751 468 PHE B N 1
ATOM 5867 C CA . PHE B 1 416 ? 79.65501 17.29501 -37.86438 1.000 116.83140 468 PHE B CA 1
ATOM 5868 C C . PHE B 1 416 ? 78.91269 15.99040 -38.11512 1.000 120.35381 468 PHE B C 1
ATOM 5869 O O . PHE B 1 416 ? 79.21061 14.97043 -37.48441 1.000 121.51279 468 PHE B O 1
ATOM 5877 N N . GLN B 1 417 ? 77.95608 16.02763 -39.04237 1.000 119.91041 469 GLN B N 1
ATOM 5878 C CA . GLN B 1 417 ? 77.16853 14.85456 -39.42328 1.000 120.33663 469 GLN B CA 1
ATOM 5879 C C . GLN B 1 417 ? 77.94292 14.04884 -40.46083 1.000 120.64135 469 GLN B C 1
ATOM 5880 O O . GLN B 1 417 ? 78.00753 14.42222 -41.63402 1.000 119.51626 469 GLN B O 1
ATOM 5886 N N . LEU B 1 418 ? 78.54481 12.94352 -40.02799 1.000 123.93237 470 LEU B N 1
ATOM 5887 C CA . LEU B 1 418 ? 79.25892 12.07531 -40.95433 1.000 123.72417 470 LEU B CA 1
ATOM 5888 C C . LEU B 1 418 ? 78.27047 11.35527 -41.87288 1.000 130.73879 470 LEU B C 1
ATOM 5889 O O . LEU B 1 418 ? 77.18759 10.95682 -41.42997 1.000 129.64754 470 LEU B O 1
ATOM 5894 N N . PRO B 1 419 ? 78.60617 11.18439 -43.15332 1.000 137.95970 471 PRO B N 1
ATOM 5895 C CA . PRO B 1 419 ? 77.68417 10.52594 -44.09097 1.000 136.39221 471 PRO B CA 1
ATOM 5896 C C . PRO B 1 419 ? 77.42199 9.07484 -43.70889 1.000 138.80427 471 PRO B C 1
ATOM 5897 O O . PRO B 1 419 ? 78.01903 8.51774 -42.78487 1.000 138.77882 471 PRO B O 1
ATOM 5901 N N . GLU B 1 420 ? 76.49849 8.45536 -44.45168 1.000 138.65645 472 GLU B N 1
ATOM 5902 C CA . GLU B 1 420 ? 76.02087 7.12169 -44.09231 1.000 134.25883 472 GLU B CA 1
ATOM 5903 C C . GLU B 1 420 ? 77.12090 6.07338 -44.22495 1.000 135.31299 472 GLU B C 1
ATOM 5904 O O . GLU B 1 420 ? 77.19342 5.13879 -43.41785 1.000 131.33847 472 GLU B O 1
ATOM 5906 N N . GLN B 1 421 ? 77.98368 6.20957 -45.22848 1.000 135.85541 473 GLN B N 1
ATOM 5907 C CA . GLN B 1 421 ? 79.06857 5.25411 -45.44350 1.000 126.17329 473 GLN B CA 1
ATOM 5908 C C . GLN B 1 421 ? 80.35952 5.94973 -45.86684 1.000 123.49636 473 GLN B C 1
ATOM 5909 O O . GLN B 1 421 ? 80.33492 6.92212 -46.61998 1.000 127.41040 473 GLN B O 1
ATOM 5911 N N . THR B 1 424 ? 84.40226 3.16615 -40.02234 1.000 104.33281 476 THR B N 1
ATOM 5912 C CA . THR B 1 424 ? 84.33255 1.96049 -39.20448 1.000 111.37020 476 THR B CA 1
ATOM 5913 C C . THR B 1 424 ? 84.69865 2.27651 -37.75753 1.000 116.31390 476 THR B C 1
ATOM 5914 O O . THR B 1 424 ? 85.76674 2.82179 -37.48257 1.000 117.64622 476 THR B O 1
ATOM 5918 N N . VAL B 1 425 ? 83.80600 1.92810 -36.83474 1.000 116.43008 477 VAL B N 1
ATOM 5919 C CA . VAL B 1 425 ? 83.92038 2.31428 -35.43354 1.000 114.86523 477 VAL B CA 1
ATOM 5920 C C . VAL B 1 425 ? 84.29506 1.10310 -34.59042 1.000 113.64044 477 VAL B C 1
ATOM 5921 O O . VAL B 1 425 ? 83.78127 -0.00166 -34.80191 1.000 111.88184 477 VAL B O 1
ATOM 5925 N N . GLU B 1 426 ? 85.18775 1.31959 -33.62519 1.000 117.04953 478 GLU B N 1
ATOM 5926 C CA . GLU B 1 426 ? 85.48513 0.34387 -32.58550 1.000 112.89350 478 GLU B CA 1
ATOM 5927 C C . GLU B 1 426 ? 84.91092 0.79465 -31.24897 1.000 115.90111 478 GLU B C 1
ATOM 5928 O O . GLU B 1 426 ? 84.12524 0.07197 -30.62936 1.000 119.54287 478 GLU B O 1
ATOM 5930 N N . ASN B 1 427 ? 85.29831 1.98207 -30.78856 1.000 116.70273 479 ASN B N 1
ATOM 5931 C CA . ASN B 1 427 ? 84.69395 2.66767 -29.65507 1.000 114.49224 479 ASN B CA 1
ATOM 5932 C C . ASN B 1 427 ? 84.40297 4.10213 -30.08416 1.000 115.15234 479 ASN B C 1
ATOM 5933 O O . ASN B 1 427 ? 84.71881 4.50647 -31.20692 1.000 118.77594 479 ASN B O 1
ATOM 5935 N N . GLU B 1 428 ? 83.79094 4.88839 -29.19544 1.000 109.56703 480 GLU B N 1
ATOM 5936 C CA . GLU B 1 428 ? 83.46059 6.25855 -29.57358 1.000 110.00146 480 GLU B CA 1
ATOM 5937 C C . GLU B 1 428 ? 84.70934 7.09507 -29.82684 1.000 113.45569 480 GLU B C 1
ATOM 5938 O O . GLU B 1 428 ? 84.62098 8.13426 -30.49010 1.000 113.40103 480 GLU B O 1
ATOM 5944 N N . LYS B 1 429 ? 85.87247 6.65058 -29.34680 1.000 116.76337 481 LYS B N 1
ATOM 5945 C CA . LYS B 1 429 ? 87.12121 7.38268 -29.50719 1.000 113.78461 481 LYS B CA 1
ATOM 5946 C C . LYS B 1 429 ? 88.07272 6.71830 -30.49312 1.000 111.89756 481 LYS B C 1
ATOM 5947 O O . LYS B 1 429 ? 89.19302 7.20300 -30.67236 1.000 108.01165 481 LYS B O 1
ATOM 5949 N N . SER B 1 430 ? 87.65532 5.63318 -31.14368 1.000 120.08257 482 SER B N 1
ATOM 5950 C CA . SER B 1 430 ? 88.45570 4.95803 -32.15988 1.000 121.43419 482 SER B CA 1
ATOM 5951 C C . SER B 1 430 ? 87.56005 4.65664 -33.35241 1.000 123.66510 482 SER B C 1
ATOM 5952 O O . SER B 1 430 ? 86.61899 3.86427 -33.23929 1.000 123.53527 482 SER B O 1
ATOM 5955 N N . PHE B 1 431 ? 87.86110 5.27429 -34.49348 1.000 119.12111 483 PHE B N 1
ATOM 5956 C CA . PHE B 1 431 ? 87.02333 5.15439 -35.67813 1.000 115.10083 483 PHE B CA 1
ATOM 5957 C C . PHE B 1 431 ? 87.87174 5.38512 -36.91948 1.000 115.98594 483 PHE B C 1
ATOM 5958 O O . PHE B 1 431 ? 88.97807 5.92691 -36.84795 1.000 112.92207 483 PHE B O 1
ATOM 5966 N N . LYS B 1 432 ? 87.33465 4.97088 -38.06717 1.000 119.28717 484 LYS B N 1
ATOM 5967 C CA . LYS B 1 432 ? 88.02735 5.09763 -39.34343 1.000 113.75342 484 LYS B CA 1
ATOM 5968 C C . LYS B 1 432 ? 87.11356 5.72935 -40.38405 1.000 113.49911 484 LYS B C 1
ATOM 5969 O O . LYS B 1 432 ? 85.96497 5.30479 -40.54708 1.000 114.30732 484 LYS B O 1
ATOM 5971 N N . ILE B 1 433 ? 87.62994 6.73694 -41.08668 1.000 114.09640 485 ILE B N 1
ATOM 5972 C CA . ILE B 1 433 ? 86.92777 7.40405 -42.17905 1.000 115.02239 485 ILE B CA 1
ATOM 5973 C C . ILE B 1 433 ? 87.61960 7.04265 -43.48587 1.000 124.85652 485 ILE B C 1
ATOM 5974 O O . ILE B 1 433 ? 88.84115 7.19168 -43.60878 1.000 124.08083 485 ILE B O 1
ATOM 5979 N N . SER B 1 434 ? 86.83998 6.58698 -44.46295 1.000 133.84060 486 SER B N 1
ATOM 5980 C CA . SER B 1 434 ? 87.37879 6.14771 -45.74173 1.000 136.43172 486 SER B CA 1
ATOM 5981 C C . SER B 1 434 ? 87.41549 7.29820 -46.74173 1.000 138.08643 486 SER B C 1
ATOM 5982 O O . SER B 1 434 ? 86.62158 8.24082 -46.66603 1.000 137.29064 486 SER B O 1
ATOM 5985 N N . ALA B 1 435 ? 88.35731 7.20691 -47.68689 1.000 129.27148 487 ALA B N 1
ATOM 5986 C CA . ALA B 1 435 ? 88.60047 8.29592 -48.62818 1.000 126.77542 487 ALA B CA 1
ATOM 5987 C C . ALA B 1 435 ? 87.40136 8.58466 -49.52267 1.000 133.38740 487 ALA B C 1
ATOM 5988 O O . ALA B 1 435 ? 87.30115 9.69226 -50.06260 1.000 132.50143 487 ALA B O 1
ATOM 5990 N N . SER B 1 436 ? 86.49170 7.62061 -49.69345 1.000 135.27852 488 SER B N 1
ATOM 5991 C CA . SER B 1 436 ? 85.28719 7.84452 -50.48665 1.000 130.88531 488 SER B CA 1
ATOM 5992 C C . SER B 1 436 ? 84.39185 8.92543 -49.89407 1.000 133.49865 488 SER B C 1
ATOM 5993 O O . SER B 1 436 ? 83.48681 9.40709 -50.58471 1.000 131.29179 488 SER B O 1
ATOM 5996 N N . VAL B 1 437 ? 84.62704 9.31745 -48.64130 1.000 133.19313 489 VAL B N 1
ATOM 5997 C CA . VAL B 1 437 ? 83.85940 10.38963 -48.01871 1.000 131.49565 489 VAL B CA 1
ATOM 5998 C C . VAL B 1 437 ? 84.43686 11.75267 -48.38933 1.000 133.28310 489 VAL B C 1
ATOM 5999 O O . VAL B 1 437 ? 83.69244 12.72804 -48.54541 1.000 134.91667 489 VAL B O 1
ATOM 6003 N N . PHE B 1 438 ? 85.75665 11.83643 -48.56219 1.000 132.17334 490 PHE B N 1
ATOM 6004 C CA . PHE B 1 438 ? 86.43276 13.08927 -48.87579 1.000 131.35365 490 PHE B CA 1
ATOM 6005 C C . PHE B 1 438 ? 86.13223 13.60874 -50.27594 1.000 135.94079 490 PHE B C 1
ATOM 6006 O O . PHE B 1 438 ? 86.58481 14.70798 -50.61169 1.000 137.76666 490 PHE B O 1
ATOM 6008 N N . GLU B 1 439 ? 85.40549 12.85609 -51.10437 1.000 136.07692 491 GLU B N 1
ATOM 6009 C CA . GLU B 1 439 ? 85.17933 13.29486 -52.47856 1.000 138.69206 491 GLU B CA 1
ATOM 6010 C C . GLU B 1 439 ? 84.37182 14.58315 -52.52084 1.000 140.70965 491 GLU B C 1
ATOM 6011 O O . GLU B 1 439 ? 84.69419 15.51333 -53.26851 1.000 140.09432 491 GLU B O 1
ATOM 6013 N N . ASN B 1 440 ? 83.30569 14.64414 -51.74281 1.000 140.62751 492 ASN B N 1
ATOM 6014 C CA . ASN B 1 440 ? 82.45944 15.81912 -51.68355 1.000 139.56789 492 ASN B CA 1
ATOM 6015 C C . ASN B 1 440 ? 82.94789 16.84226 -50.65405 1.000 138.14599 492 ASN B C 1
ATOM 6016 O O . ASN B 1 440 ? 82.32768 17.90232 -50.50803 1.000 139.41194 492 ASN B O 1
ATOM 6021 N N . TYR B 1 441 ? 84.07288 16.56197 -49.97917 1.000 134.65405 493 TYR B N 1
ATOM 6022 C CA . TYR B 1 441 ? 84.64212 17.46545 -48.97947 1.000 132.88322 493 TYR B CA 1
ATOM 6023 C C . TYR B 1 441 ? 86.07351 17.85372 -49.33577 1.000 129.41514 493 TYR B C 1
ATOM 6024 O O . TYR B 1 441 ? 86.31887 19.01894 -49.65682 1.000 124.20470 493 TYR B O 1
ATOM 6033 N N . LYS B 1 442 ? 87.03459 16.92423 -49.25914 1.000 134.65305 494 LYS B N 1
ATOM 6034 C CA . LYS B 1 442 ? 88.40960 17.11658 -49.72614 1.000 129.97410 494 LYS B CA 1
ATOM 6035 C C . LYS B 1 442 ? 89.20927 18.07516 -48.84737 1.000 125.63244 494 LYS B C 1
ATOM 6036 O O . LYS B 1 442 ? 90.38271 17.82026 -48.55255 1.000 123.87508 494 LYS B O 1
ATOM 6038 N N . ASP B 1 443 ? 88.58620 19.17619 -48.41883 1.000 114.93133 495 ASP B N 1
ATOM 6039 C CA . ASP B 1 443 ? 89.23186 20.16591 -47.56515 1.000 106.97102 495 ASP B CA 1
ATOM 6040 C C . ASP B 1 443 ? 89.09481 19.83499 -46.08732 1.000 105.17797 495 ASP B C 1
ATOM 6041 O O . ASP B 1 443 ? 89.04821 20.74981 -45.25277 1.000 101.53663 495 ASP B O 1
ATOM 6046 N N . PHE B 1 444 ? 89.03003 18.55141 -45.73903 1.000 101.19493 496 PHE B N 1
ATOM 6047 C CA . PHE B 1 444 ? 88.63164 18.15306 -44.39775 1.000 97.21909 496 PHE B CA 1
ATOM 6048 C C . PHE B 1 444 ? 89.81391 17.93988 -43.46003 1.000 94.78211 496 PHE B C 1
ATOM 6049 O O . PHE B 1 444 ? 89.65401 18.09511 -42.24441 1.000 95.25779 496 PHE B O 1
ATOM 6057 N N . TYR B 1 445 ? 90.99408 17.61142 -43.98334 1.000 96.85100 497 TYR B N 1
ATOM 6058 C CA . TYR B 1 445 ? 92.13727 17.32529 -43.12887 1.000 92.02702 497 TYR B CA 1
ATOM 6059 C C . TYR B 1 445 ? 93.41877 17.74203 -43.83239 1.000 94.10630 497 TYR B C 1
ATOM 6060 O O . TYR B 1 445 ? 93.44280 17.97245 -45.04437 1.000 97.78141 497 TYR B O 1
ATOM 6062 N N . SER B 1 446 ? 94.48892 17.83465 -43.04333 1.000 92.02650 498 SER B N 1
ATOM 6063 C CA . SER B 1 446 ? 95.78644 18.30321 -43.51545 1.000 94.93833 498 SER B CA 1
ATOM 6064 C C . SER B 1 446 ? 96.84119 18.08362 -42.43765 1.000 98.41072 498 SER B C 1
ATOM 6065 O O . SER B 1 446 ? 96.65906 18.51076 -41.29377 1.000 102.31111 498 SER B O 1
ATOM 6068 N N . VAL B 1 447 ? 97.94007 17.41852 -42.78027 1.000 99.20120 499 VAL B N 1
ATOM 6069 C CA . VAL B 1 447 ? 99.03625 17.19880 -41.84252 1.000 96.72899 499 VAL B CA 1
ATOM 6070 C C . VAL B 1 447 ? 100.06866 18.30523 -42.01419 1.000 100.39680 499 VAL B C 1
ATOM 6071 O O . VAL B 1 447 ? 100.43061 18.66365 -43.14149 1.000 94.24940 499 VAL B O 1
ATOM 6075 N N . ASN B 1 448 ? 100.53776 18.85132 -40.89600 1.000 106.99412 500 ASN B N 1
ATOM 6076 C CA . ASN B 1 448 ? 101.42970 19.99753 -40.88688 1.000 109.02822 500 ASN B CA 1
ATOM 6077 C C . ASN B 1 448 ? 102.88101 19.54729 -40.71591 1.000 108.48646 500 ASN B C 1
ATOM 6078 O O . ASN B 1 448 ? 103.19284 18.35186 -40.71076 1.000 105.31338 500 ASN B O 1
ATOM 6083 N N . GLU B 1 449 ? 103.77997 20.52172 -40.55246 1.000 111.34388 501 GLU B N 1
ATOM 6084 C CA . GLU B 1 449 ? 105.20991 20.25643 -40.44372 1.000 114.50906 501 GLU B CA 1
ATOM 6085 C C . GLU B 1 449 ? 105.59062 19.55269 -39.14772 1.000 116.72212 501 GLU B C 1
ATOM 6086 O O . GLU B 1 449 ? 106.75389 19.16335 -38.99684 1.000 119.08298 501 GLU B O 1
ATOM 6088 N N . ASN B 1 450 ? 104.65361 19.37974 -38.21589 1.000 115.76045 502 ASN B N 1
ATOM 6089 C CA . ASN B 1 450 ? 104.93247 18.72971 -36.94238 1.000 112.39462 502 ASN B CA 1
ATOM 6090 C C . ASN B 1 450 ? 104.26437 17.36795 -36.82454 1.000 111.60111 502 ASN B C 1
ATOM 6091 O O . ASN B 1 450 ? 104.19174 16.81814 -35.72034 1.000 110.39744 502 ASN B O 1
ATOM 6096 N N . GLY B 1 451 ? 103.78207 16.81048 -37.93047 1.000 114.16967 503 GLY B N 1
ATOM 6097 C CA . GLY B 1 451 ? 103.12000 15.51810 -37.87863 1.000 114.05142 503 GLY B CA 1
ATOM 6098 C C . GLY B 1 451 ? 101.83759 15.52562 -37.07711 1.000 118.64599 503 GLY B C 1
ATOM 6099 O O . GLY B 1 451 ? 101.53551 14.54591 -36.38454 1.000 119.19838 503 GLY B O 1
ATOM 6100 N N . ASN B 1 452 ? 101.08572 16.62142 -37.13301 1.000 113.10178 504 ASN B N 1
ATOM 6101 C CA . ASN B 1 452 ? 99.81630 16.73879 -36.43165 1.000 104.73243 504 ASN B CA 1
ATOM 6102 C C . ASN B 1 452 ? 98.68614 16.90244 -37.43614 1.000 105.13618 504 ASN B C 1
ATOM 6103 O O . ASN B 1 452 ? 98.84413 17.57535 -38.45994 1.000 103.55250 504 ASN B O 1
ATOM 6108 N N . LEU B 1 453 ? 97.54672 16.28590 -37.13543 1.000 104.36936 505 LEU B N 1
ATOM 6109 C CA . LEU B 1 453 ? 96.38056 16.37504 -38.00275 1.000 103.67855 505 LEU B CA 1
ATOM 6110 C C . LEU B 1 453 ? 95.65651 17.69391 -37.76619 1.000 95.47489 505 LEU B C 1
ATOM 6111 O O . LEU B 1 453 ? 95.44088 18.09579 -36.61899 1.000 91.86293 505 LEU B O 1
ATOM 6116 N N . VAL B 1 454 ? 95.28092 18.36481 -38.85092 1.000 91.83991 506 VAL B N 1
ATOM 6117 C CA . VAL B 1 454 ? 94.60850 19.65581 -38.78690 1.000 89.52606 506 VAL B CA 1
ATOM 6118 C C . VAL B 1 454 ? 93.27353 19.51214 -39.49920 1.000 88.57173 506 VAL B C 1
ATOM 6119 O O . VAL B 1 454 ? 93.22898 19.33484 -40.72338 1.000 95.73594 506 VAL B O 1
ATOM 6123 N N . LEU B 1 455 ? 92.18897 19.57935 -38.73540 1.000 86.54145 507 LEU B N 1
ATOM 6124 C CA . LEU B 1 455 ? 90.84145 19.51557 -39.27816 1.000 86.40985 507 LEU B CA 1
ATOM 6125 C C . LEU B 1 455 ? 90.33480 20.92282 -39.56557 1.000 85.33172 507 LEU B C 1
ATOM 6126 O O . LEU B 1 455 ? 90.63768 21.86967 -38.83746 1.000 89.63776 507 LEU B O 1
ATOM 6131 N N . ASN B 1 456 ? 89.55293 21.05395 -40.63325 1.000 84.13676 508 ASN B N 1
ATOM 6132 C CA . ASN B 1 456 ? 89.09041 22.36560 -41.06285 1.000 92.67832 508 ASN B CA 1
ATOM 6133 C C . ASN B 1 456 ? 87.98804 22.87997 -40.14472 1.000 96.77631 508 ASN B C 1
ATOM 6134 O O . ASN B 1 456 ? 87.06377 22.14506 -39.78416 1.000 95.58025 508 ASN B O 1
ATOM 6139 N N . SER B 1 457 ? 88.08071 24.16410 -39.78764 1.000 100.22346 509 SER B N 1
ATOM 6140 C CA . SER B 1 457 ? 87.07242 24.80084 -38.94962 1.000 97.51978 509 SER B CA 1
ATOM 6141 C C . SER B 1 457 ? 85.74244 24.97865 -39.66828 1.000 99.50036 509 SER B C 1
ATOM 6142 O O . SER B 1 457 ? 84.73550 25.26284 -39.00918 1.000 100.14649 509 SER B O 1
ATOM 6145 N N . LYS B 1 458 ? 85.71540 24.82466 -40.99431 1.000 97.16100 510 LYS B N 1
ATOM 6146 C CA . LYS B 1 458 ? 84.48160 24.96706 -41.75542 1.000 92.97213 510 LYS B CA 1
ATOM 6147 C C . LYS B 1 458 ? 83.47988 23.85873 -41.46299 1.000 96.59622 510 LYS B C 1
ATOM 6148 O O . LYS B 1 458 ? 82.30745 23.99555 -41.82640 1.000 97.37272 510 LYS B O 1
ATOM 6150 N N . TYR B 1 459 ? 83.90329 22.77922 -40.80593 1.000 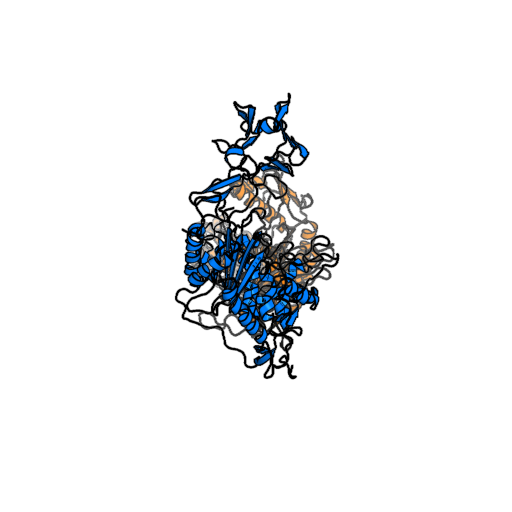95.41661 511 TYR B N 1
ATOM 6151 C CA . TYR B 1 459 ? 83.01525 21.67979 -40.46230 1.000 97.76997 511 TYR B CA 1
ATOM 6152 C C . TYR B 1 459 ? 82.75998 21.56475 -38.96776 1.000 99.88425 511 TYR B C 1
ATOM 6153 O O . TYR B 1 459 ? 81.86174 20.81587 -38.56601 1.000 99.87306 511 TYR B O 1
ATOM 6155 N N . PHE B 1 460 ? 83.51920 22.28232 -38.14099 1.000 101.67362 512 PHE B N 1
ATOM 6156 C CA . PHE B 1 460 ? 83.30942 22.33382 -36.69497 1.000 95.55932 512 PHE B CA 1
ATOM 6157 C C . PHE B 1 460 ? 83.25216 23.80337 -36.29255 1.000 88.58041 512 PHE B C 1
ATOM 6158 O O . PHE B 1 460 ? 84.29379 24.44717 -36.13635 1.000 89.50186 512 PHE B O 1
ATOM 6166 N N . GLN B 1 461 ? 82.04366 24.33910 -36.14240 1.000 87.76691 513 GLN B N 1
ATOM 6167 C CA . GLN B 1 461 ? 81.90085 25.75380 -35.83005 1.000 84.75591 513 GLN B CA 1
ATOM 6168 C C . GLN B 1 461 ? 82.41008 26.02927 -34.42132 1.000 80.65893 513 GLN B C 1
ATOM 6169 O O . GLN B 1 461 ? 81.99782 25.37556 -33.45767 1.000 79.56123 513 GLN B O 1
ATOM 6175 N N . VAL B 1 462 ? 83.31135 26.99641 -34.30616 1.000 76.77365 514 VAL B N 1
ATOM 6176 C CA . VAL B 1 462 ? 83.91957 27.34718 -33.03005 1.000 73.95623 514 VAL B CA 1
ATOM 6177 C C . VAL B 1 462 ? 83.11655 28.48254 -32.40966 1.000 73.87074 514 VAL B C 1
ATOM 6178 O O . VAL B 1 462 ? 83.01404 29.57081 -32.98646 1.000 77.95862 514 VAL B O 1
ATOM 6182 N N . ASP B 1 463 ? 82.53661 28.22500 -31.24140 1.000 69.72304 515 ASP B N 1
ATOM 6183 C CA . ASP B 1 463 ? 81.84872 29.25599 -30.46855 1.000 66.85016 515 ASP B CA 1
ATOM 6184 C C . ASP B 1 463 ? 82.89291 30.24331 -29.96594 1.000 64.28843 515 ASP B C 1
ATOM 6185 O O . ASP B 1 463 ? 83.53623 30.01930 -28.93911 1.000 63.71720 515 ASP B O 1
ATOM 6190 N N . GLU B 1 464 ? 83.07146 31.34546 -30.69449 1.000 63.92251 516 GLU B N 1
ATOM 6191 C CA . GLU B 1 464 ? 84.16868 32.25436 -30.38330 1.000 67.77451 516 GLU B CA 1
ATOM 6192 C C . GLU B 1 464 ? 83.86207 33.13015 -29.17481 1.000 65.33261 516 GLU B C 1
ATOM 6193 O O . GLU B 1 464 ? 84.75529 33.39211 -28.36143 1.000 63.96837 516 GLU B O 1
ATOM 6199 N N . LYS B 1 465 ? 82.61719 33.59328 -29.03163 1.000 68.23247 517 LYS B N 1
ATOM 6200 C CA . LYS B 1 465 ? 82.28578 34.42230 -27.87602 1.000 60.23731 517 LYS B CA 1
ATOM 6201 C C . LYS B 1 465 ? 82.33590 33.60587 -26.59176 1.000 62.33536 517 LYS B C 1
ATOM 6202 O O . LYS B 1 465 ? 82.91482 34.04126 -25.58963 1.000 64.73215 517 LYS B O 1
ATOM 6208 N N . GLY B 1 466 ? 81.74244 32.41552 -26.60387 1.000 58.89472 518 GLY B N 1
ATOM 6209 C CA . GLY B 1 466 ? 81.77967 31.55767 -25.44184 1.000 55.67776 518 GLY B CA 1
ATOM 6210 C C . GLY B 1 466 ? 80.83797 32.00860 -24.34105 1.000 57.93518 518 GLY B C 1
ATOM 6211 O O . GLY B 1 466 ? 79.95720 32.85610 -24.52045 1.000 61.19393 518 GLY B O 1
ATOM 6212 N N . THR B 1 467 ? 81.04073 31.41482 -23.16791 1.000 55.53621 519 THR B N 1
ATOM 6213 C CA . THR B 1 467 ? 80.20934 31.67873 -22.00024 1.000 51.94223 519 THR B CA 1
ATOM 6214 C C . THR B 1 467 ? 81.11330 31.98443 -20.81566 1.000 50.79379 519 THR B C 1
ATOM 6215 O O . THR B 1 467 ? 82.00281 31.19129 -20.48877 1.000 48.01045 519 THR B O 1
ATOM 6219 N N . VAL B 1 468 ? 80.89509 33.13190 -20.18642 1.000 48.40059 520 VAL B N 1
ATOM 6220 C CA . VAL B 1 468 ? 81.73716 33.56153 -19.07918 1.000 43.55643 520 VAL B CA 1
ATOM 6221 C C . VAL B 1 468 ? 81.36671 32.77152 -17.82963 1.000 46.50588 520 VAL B C 1
ATOM 6222 O O . VAL B 1 468 ? 80.22575 32.32582 -17.65931 1.000 47.38613 520 VAL B O 1
ATOM 6226 N N . GLN B 1 469 ? 82.34468 32.58318 -16.95051 1.000 48.48593 521 GLN B N 1
ATOM 6227 C CA . GLN B 1 469 ? 82.20483 31.78212 -15.74605 1.000 45.78646 521 GLN B CA 1
ATOM 6228 C C . GLN B 1 469 ? 82.79361 32.52271 -14.55442 1.000 45.46942 521 GLN B C 1
ATOM 6229 O O . GLN B 1 469 ? 83.74347 33.29802 -14.70811 1.000 44.92844 521 GLN B O 1
ATOM 6235 N N . PRO B 1 470 ? 82.24308 32.31297 -13.34768 1.000 46.96383 522 PRO B N 1
ATOM 6236 C CA . PRO B 1 470 ? 81.06240 31.48837 -13.07480 1.000 45.77364 522 PRO B CA 1
ATOM 6237 C C . PRO B 1 470 ? 79.78992 32.20349 -13.48507 1.000 48.17816 522 PRO B C 1
ATOM 6238 O O . PRO B 1 470 ? 79.83221 33.40498 -13.73786 1.000 48.25633 522 PRO B O 1
ATOM 6242 N N . GLN B 1 471 ? 78.68107 31.47916 -13.55088 1.000 47.01503 523 GLN B N 1
ATOM 6243 C CA . GLN B 1 471 ? 77.40519 32.05232 -13.94365 1.000 40.09182 523 GLN B CA 1
ATOM 6244 C C . GLN B 1 471 ? 76.52896 32.27328 -12.71905 1.000 38.94395 523 GLN B C 1
ATOM 6245 O O . GLN B 1 471 ? 76.79460 31.76492 -11.62812 1.000 41.19974 523 GLN B O 1
ATOM 6251 N N . SER B 1 472 ? 75.47304 33.05675 -12.91136 1.000 39.47100 524 SER B N 1
ATOM 6252 C CA . SER B 1 472 ? 74.57273 33.38819 -11.82060 1.000 38.42192 524 SER B CA 1
ATOM 6253 C C . SER B 1 472 ? 73.18159 33.61708 -12.38330 1.000 38.41956 524 SER B C 1
ATOM 6254 O O . SER B 1 472 ? 73.01175 33.89639 -13.57111 1.000 44.80556 524 SER B O 1
ATOM 6257 N N . SER B 1 473 ? 72.18139 33.48462 -11.51744 1.000 39.61789 525 SER B N 1
ATOM 6258 C CA . SER B 1 473 ? 70.80475 33.75028 -11.90803 1.000 40.74371 525 SER B CA 1
ATOM 6259 C C . SER B 1 473 ? 70.03848 34.28637 -10.70760 1.000 40.62424 525 SER B C 1
ATOM 6260 O O . SER B 1 473 ? 70.29534 33.89870 -9.56404 1.000 41.12944 525 SER B O 1
ATOM 6263 N N . SER B 1 474 ? 69.10351 35.19527 -10.97968 1.000 41.46313 526 SER B N 1
ATOM 6264 C CA . SER B 1 474 ? 68.24441 35.77170 -9.95515 1.000 41.16669 526 SER B CA 1
ATOM 6265 C C . SER B 1 474 ? 66.80165 35.77211 -10.43264 1.000 39.69114 526 SER B C 1
ATOM 6266 O O . SER B 1 474 ? 66.52642 35.87758 -11.63042 1.000 44.66407 526 SER B O 1
ATOM 6269 N N . VAL B 1 475 ? 65.88172 35.63940 -9.48065 1.000 41.18750 527 VAL B N 1
ATOM 6270 C CA . VAL B 1 475 ? 64.44842 35.64044 -9.75466 1.000 43.36776 527 VAL B CA 1
ATOM 6271 C C . VAL B 1 475 ? 63.78489 36.59235 -8.76722 1.000 43.59599 527 VAL B C 1
ATOM 6272 O O . VAL B 1 475 ? 63.84605 36.37338 -7.55194 1.000 45.55133 527 VAL B O 1
ATOM 6276 N N . VAL B 1 476 ? 63.14878 37.63942 -9.28459 1.000 43.52459 528 VAL B N 1
ATOM 6277 C CA . VAL B 1 476 ? 62.44806 38.62627 -8.47231 1.000 42.89675 528 VAL B CA 1
ATOM 6278 C C . VAL B 1 476 ? 60.95540 38.38061 -8.62263 1.000 48.31918 528 VAL B C 1
ATOM 6279 O O . VAL B 1 476 ? 60.44642 38.27251 -9.74529 1.000 50.72169 528 VAL B O 1
ATOM 6283 N N . LEU B 1 477 ? 60.25328 38.30563 -7.49570 1.000 45.76850 529 LEU B N 1
ATOM 6284 C CA . LEU B 1 477 ? 58.88170 37.82331 -7.48980 1.000 46.33116 529 LEU B CA 1
ATOM 6285 C C . LEU B 1 477 ? 58.06674 38.59063 -6.46191 1.000 48.21091 529 LEU B C 1
ATOM 6286 O O . LEU B 1 477 ? 58.49265 38.72744 -5.31159 1.000 51.13239 529 LEU B O 1
ATOM 6291 N N . ASP B 1 478 ? 56.89751 39.08059 -6.87104 1.000 48.65919 530 ASP B N 1
ATOM 6292 C CA . ASP B 1 478 ? 55.95729 39.71636 -5.94852 1.000 50.22360 530 ASP B CA 1
ATOM 6293 C C . ASP B 1 478 ? 55.12468 38.61003 -5.31547 1.000 53.61481 530 ASP B C 1
ATOM 6294 O O . ASP B 1 478 ? 54.14285 38.14482 -5.89999 1.000 53.65610 530 ASP B O 1
ATOM 6299 N N . HIS B 1 479 ? 55.50653 38.19900 -4.10394 1.000 49.86670 531 HIS B N 1
ATOM 6300 C CA . HIS B 1 479 ? 54.89010 37.02439 -3.50017 1.000 49.63883 531 HIS B CA 1
ATOM 6301 C C . HIS B 1 479 ? 53.40809 37.22112 -3.21174 1.000 52.00871 531 HIS B C 1
ATOM 6302 O O . HIS B 1 479 ? 52.66785 36.23338 -3.15511 1.000 55.50615 531 HIS B O 1
ATOM 6309 N N . LYS B 1 480 ? 52.95187 38.46474 -3.04334 1.000 52.15233 532 LYS B N 1
ATOM 6310 C CA . LYS B 1 480 ? 51.54080 38.68711 -2.74217 1.000 54.19530 532 LYS B CA 1
ATOM 6311 C C . LYS B 1 480 ? 50.64411 38.31303 -3.91598 1.000 55.76826 532 LYS B C 1
ATOM 6312 O O . LYS B 1 480 ? 49.51479 37.85226 -3.71041 1.000 57.74485 532 LYS B O 1
ATOM 6318 N N . THR B 1 481 ? 51.12908 38.48219 -5.14436 1.000 56.04952 533 THR B N 1
ATOM 6319 C CA . THR B 1 481 ? 50.35286 38.16939 -6.33344 1.000 56.45338 533 THR B CA 1
ATOM 6320 C C . THR B 1 481 ? 50.95794 37.06612 -7.18675 1.000 57.96178 533 THR B C 1
ATOM 6321 O O . THR B 1 481 ? 50.28871 36.58540 -8.10887 1.000 57.18251 533 THR B O 1
ATOM 6325 N N . GLY B 1 482 ? 52.18748 36.64389 -6.90719 1.000 58.25483 534 GLY B N 1
ATOM 6326 C CA . GLY B 1 482 ? 52.86300 35.69545 -7.75973 1.000 55.07602 534 GLY B CA 1
ATOM 6327 C C . GLY B 1 482 ? 53.35946 36.26649 -9.06578 1.000 57.42202 534 GLY B C 1
ATOM 6328 O O . GLY B 1 482 ? 53.91426 35.51492 -9.87607 1.000 57.87412 534 GLY B O 1
ATOM 6329 N N . GLN B 1 483 ? 53.19169 37.56963 -9.29518 1.000 57.16673 535 GLN B N 1
ATOM 6330 C CA . GLN B 1 483 ? 53.66021 38.17428 -10.53384 1.000 53.40745 535 GLN B CA 1
ATOM 6331 C C . GLN B 1 483 ? 55.17993 38.21558 -10.55656 1.000 51.88762 535 GLN B C 1
ATOM 6332 O O . GLN B 1 483 ? 55.82242 38.62955 -9.58568 1.000 52.27317 535 GLN B O 1
ATOM 6338 N N . LEU B 1 484 ? 55.74847 37.79788 -11.67915 1.000 51.85151 536 LEU B N 1
ATOM 6339 C CA . LEU B 1 484 ? 57.19199 37.76206 -11.84755 1.000 53.54212 536 LEU B CA 1
ATOM 6340 C C . LEU B 1 484 ? 57.68921 39.13479 -12.28344 1.000 52.09095 536 LEU B C 1
ATOM 6341 O O . LEU B 1 484 ? 57.30414 39.63067 -13.34840 1.000 49.94188 536 LEU B O 1
ATOM 6346 N N . ILE B 1 485 ? 58.56359 39.73268 -11.47706 1.000 51.66669 537 ILE B N 1
ATOM 6347 C CA . ILE B 1 485 ? 58.98223 41.11547 -11.69718 1.000 51.03430 537 ILE B CA 1
ATOM 6348 C C . ILE B 1 485 ? 60.23728 41.20406 -12.56044 1.000 52.44898 537 ILE B C 1
ATOM 6349 O O . ILE B 1 485 ? 60.35190 42.10150 -13.40132 1.000 51.11146 537 ILE B O 1
ATOM 6354 N N . ALA B 1 486 ? 61.18889 40.28829 -12.37960 1.000 48.83335 538 ALA B N 1
ATOM 6355 C CA . ALA B 1 486 ? 62.39874 40.28799 -13.19033 1.000 45.20324 538 ALA B CA 1
ATOM 6356 C C . ALA B 1 486 ? 63.04286 38.91051 -13.14476 1.000 48.57372 538 ALA B C 1
ATOM 6357 O O . ALA B 1 486 ? 62.95065 38.19933 -12.13979 1.000 49.45423 538 ALA B O 1
ATOM 6359 N N . ILE B 1 487 ? 63.69684 38.54786 -14.24776 1.000 47.53813 539 ILE B N 1
ATOM 6360 C CA . ILE B 1 487 ? 64.46412 37.31142 -14.35774 1.000 45.78967 539 ILE B CA 1
ATOM 6361 C C . ILE B 1 487 ? 65.82175 37.62793 -14.95782 1.000 46.40842 539 ILE B C 1
ATOM 6362 O O . ILE B 1 487 ? 65.91022 38.32447 -15.97568 1.000 48.16165 539 ILE B O 1
ATOM 6367 N N . ILE B 1 488 ? 66.87472 37.13047 -14.32120 1.000 42.18860 540 ILE B N 1
ATOM 6368 C CA . ILE B 1 488 ? 68.20861 37.11397 -14.90116 1.000 41.65074 540 ILE B CA 1
ATOM 6369 C C . ILE B 1 488 ? 68.63114 35.65571 -14.97732 1.000 42.98592 540 ILE B C 1
ATOM 6370 O O . ILE B 1 488 ? 68.68873 34.96966 -13.94971 1.000 41.86343 540 ILE B O 1
ATOM 6375 N N . GLY B 1 489 ? 68.90416 35.17664 -16.18699 1.000 45.58718 541 GLY B N 1
ATOM 6376 C CA . GLY B 1 489 ? 69.29525 33.79904 -16.40479 1.000 46.66579 541 GLY B CA 1
ATOM 6377 C C . GLY B 1 489 ? 70.77291 33.58107 -16.64854 1.000 44.23978 541 GLY B C 1
ATOM 6378 O O . GLY B 1 489 ? 71.16850 32.46022 -16.98969 1.000 41.46063 541 GLY B O 1
ATOM 6379 N N . GLY B 1 490 ? 71.59583 34.60492 -16.48048 1.000 46.34401 542 GLY B N 1
ATOM 6380 C CA . GLY B 1 490 ? 73.02010 34.50672 -16.72744 1.000 43.81951 542 GLY B CA 1
ATOM 6381 C C . GLY B 1 490 ? 73.63683 35.88270 -16.80705 1.000 45.01812 542 GLY B C 1
ATOM 6382 O O . GLY B 1 490 ? 72.94876 36.90306 -16.79135 1.000 45.98496 542 GLY B O 1
ATOM 6383 N N . ARG B 1 491 ? 74.97015 35.89667 -16.90311 1.000 45.25319 543 ARG B N 1
ATOM 6384 C CA . ARG B 1 491 ? 75.69588 37.16371 -16.94172 1.000 45.57204 543 ARG B CA 1
ATOM 6385 C C . ARG B 1 491 ? 75.56160 37.85660 -18.29469 1.000 45.36999 543 ARG B C 1
ATOM 6386 O O . ARG B 1 491 ? 75.47559 39.08962 -18.35604 1.000 44.81530 543 ARG B O 1
ATOM 6394 N N . GLU B 1 492 ? 75.54355 37.08592 -19.37971 1.000 42.09255 544 GLU B N 1
ATOM 6395 C CA . GLU B 1 492 ? 75.36822 37.65533 -20.70896 1.000 42.21117 544 GLU B CA 1
ATOM 6396 C C . GLU B 1 492 ? 74.00652 38.33472 -20.82116 1.000 48.42190 544 GLU B C 1
ATOM 6397 O O . GLU B 1 492 ? 73.00691 37.85191 -20.27968 1.000 48.42535 544 GLU B O 1
ATOM 6403 N N . THR B 1 493 ? 73.96778 39.47544 -21.52199 1.000 48.00187 545 THR B N 1
ATOM 6404 C CA . THR B 1 493 ? 72.72190 40.21573 -21.70616 1.000 46.59991 545 THR B CA 1
ATOM 6405 C C . THR B 1 493 ? 72.45938 40.55615 -23.17037 1.000 43.83321 545 THR B C 1
ATOM 6406 O O . THR B 1 493 ? 71.64239 41.43601 -23.45940 1.000 42.59765 545 THR B O 1
ATOM 6410 N N . THR B 1 494 ? 73.11973 39.87041 -24.09872 1.000 46.93645 546 THR B N 1
ATOM 6411 C CA . THR B 1 494 ? 72.93552 40.10124 -25.52362 1.000 46.09883 546 THR B CA 1
ATOM 6412 C C . THR B 1 494 ? 72.83107 38.75906 -26.22761 1.000 49.50409 546 THR B C 1
ATOM 6413 O O . THR B 1 494 ? 73.33164 37.74445 -25.73567 1.000 53.67437 546 THR B O 1
ATOM 6417 N N . GLY B 1 495 ? 72.15282 38.75791 -27.37181 1.000 51.35778 547 GLY B N 1
ATOM 6418 C CA . GLY B 1 495 ? 71.95172 37.53434 -28.11823 1.000 49.13877 547 GLY B CA 1
ATOM 6419 C C . GLY B 1 495 ? 70.78473 36.74612 -27.57083 1.000 59.04550 547 GLY B C 1
ATOM 6420 O O . GLY B 1 495 ? 69.74091 37.32030 -27.24822 1.000 62.35231 547 GLY B O 1
ATOM 6421 N N . HIS B 1 496 ? 70.93474 35.42787 -27.47732 1.000 72.94917 548 HIS B N 1
ATOM 6422 C CA . HIS B 1 496 ? 69.92473 34.55900 -26.87621 1.000 72.77963 548 HIS B CA 1
ATOM 6423 C C . HIS B 1 496 ? 70.61813 33.67966 -25.84435 1.000 71.16060 548 HIS B C 1
ATOM 6424 O O . HIS B 1 496 ? 70.85109 32.48612 -26.07884 1.000 71.29020 548 HIS B O 1
ATOM 6431 N N . PRO B 1 497 ? 70.96363 34.23823 -24.68739 1.000 62.76199 549 PRO B N 1
ATOM 6432 C CA . PRO B 1 497 ? 71.68451 33.45700 -23.67828 1.000 57.39962 549 PRO B CA 1
ATOM 6433 C C . PRO B 1 497 ? 70.78543 32.43259 -23.00121 1.000 54.72450 549 PRO B C 1
ATOM 6434 O O . PRO B 1 497 ? 69.55962 32.55578 -22.96569 1.000 60.29141 549 PRO B O 1
ATOM 6438 N N . LEU B 1 498 ? 71.42864 31.40352 -22.45464 1.000 50.58644 550 LEU B N 1
ATOM 6439 C CA . LEU B 1 498 ? 70.72091 30.34061 -21.75150 1.000 47.09077 550 LEU B CA 1
ATOM 6440 C C . LEU B 1 498 ? 70.09755 30.88288 -20.47253 1.000 49.60530 550 LEU B C 1
ATOM 6441 O O . LEU B 1 498 ? 70.80445 31.40129 -19.60169 1.000 49.01748 550 LEU B O 1
ATOM 6446 N N . ASN B 1 499 ? 68.77692 30.74696 -20.34881 1.000 52.88562 551 ASN B N 1
ATOM 6447 C CA . ASN B 1 499 ? 68.04781 31.24869 -19.18231 1.000 51.18904 551 ASN B CA 1
ATOM 6448 C C . ASN B 1 499 ? 68.06701 30.17949 -18.09698 1.000 48.11914 551 ASN B C 1
ATOM 6449 O O . ASN B 1 499 ? 67.13823 29.38048 -17.96321 1.000 45.12088 551 ASN B O 1
ATOM 6454 N N . ARG B 1 500 ? 69.13832 30.17944 -17.29742 1.000 48.76749 552 ARG B N 1
ATOM 6455 C CA . ARG B 1 500 ? 69.29809 29.18191 -16.24451 1.000 45.66197 552 ARG B CA 1
ATOM 6456 C C . ARG B 1 500 ? 68.23794 29.30474 -15.15746 1.000 47.39865 552 ARG B C 1
ATOM 6457 O O . ARG B 1 500 ? 68.04917 28.35544 -14.38873 1.000 47.25142 552 ARG B O 1
ATOM 6465 N N . ALA B 1 501 ? 67.54459 30.44591 -15.08172 1.000 45.00234 553 ALA B N 1
ATOM 6466 C CA . ALA B 1 501 ? 66.60494 30.68339 -13.98911 1.000 46.27807 553 ALA B CA 1
ATOM 6467 C C . ALA B 1 501 ? 65.47636 29.65783 -13.97610 1.000 48.00816 553 ALA B C 1
ATOM 6468 O O . ALA B 1 501 ? 64.98994 29.27439 -12.90489 1.000 46.64942 553 ALA B O 1
ATOM 6470 N N . TYR B 1 502 ? 65.03568 29.20976 -15.15255 1.000 44.95070 554 TYR B N 1
ATOM 6471 C CA . TYR B 1 502 ? 63.95510 28.24150 -15.23159 1.000 44.55097 554 TYR B CA 1
ATOM 6472 C C . TYR B 1 502 ? 64.28885 27.01975 -16.07410 1.000 47.61167 554 TYR B C 1
ATOM 6473 O O . TYR B 1 502 ? 63.44127 26.12888 -16.19296 1.000 49.29244 554 TYR B O 1
ATOM 6482 N N . ARG B 1 503 ? 65.48962 26.94253 -16.65527 1.000 46.88677 555 ARG B N 1
ATOM 6483 C CA . ARG B 1 503 ? 65.83522 25.84679 -17.55007 1.000 46.65672 555 ARG B CA 1
ATOM 6484 C C . ARG B 1 503 ? 66.93383 24.92767 -17.03279 1.000 47.63838 555 ARG B C 1
ATOM 6485 O O . ARG B 1 503 ? 67.02576 23.78755 -17.49760 1.000 47.98593 555 ARG B O 1
ATOM 6493 N N . VAL B 1 504 ? 67.76217 25.37806 -16.10148 1.000 49.11279 556 VAL B N 1
ATOM 6494 C CA . VAL B 1 504 ? 68.89507 24.60491 -15.61393 1.000 47.58298 556 VAL B CA 1
ATOM 6495 C C . VAL B 1 504 ? 68.74617 24.42012 -14.10941 1.000 51.07308 556 VAL B C 1
ATOM 6496 O O . VAL B 1 504 ? 69.08890 25.30729 -13.32615 1.000 49.18415 556 VAL B O 1
ATOM 6500 N N . PRO B 1 505 ? 68.23109 23.27607 -13.66607 1.000 49.24703 557 PRO B N 1
ATOM 6501 C CA . PRO B 1 505 ? 68.20103 22.99720 -12.22882 1.000 47.58156 557 PRO B CA 1
ATOM 6502 C C . PRO B 1 505 ? 69.60705 22.82073 -11.68039 1.000 46.13753 557 PRO B C 1
ATOM 6503 O O . PRO B 1 505 ? 70.52208 22.37416 -12.37612 1.000 46.94035 557 PRO B O 1
ATOM 6507 N N . ARG B 1 506 ? 69.76874 23.18663 -10.41239 1.000 47.81160 558 ARG B N 1
ATOM 6508 C CA . ARG B 1 506 ? 71.02259 23.02269 -9.69315 1.000 49.14730 558 ARG B CA 1
ATOM 6509 C C . ARG B 1 506 ? 70.69852 22.50854 -8.30104 1.000 47.75443 558 ARG B C 1
ATOM 6510 O O . ARG B 1 506 ? 69.54177 22.50464 -7.87360 1.000 45.24473 558 ARG B O 1
ATOM 6518 N N . GLN B 1 507 ? 71.72507 22.06919 -7.59431 1.000 49.13402 559 GLN B N 1
ATOM 6519 C CA . GLN B 1 507 ? 71.51929 21.54139 -6.25223 1.000 48.59079 559 GLN B CA 1
ATOM 6520 C C . GLN B 1 507 ? 71.11621 22.67664 -5.32141 1.000 49.05306 559 GLN B C 1
ATOM 6521 O O . GLN B 1 507 ? 71.82957 23.68701 -5.24859 1.000 50.18721 559 GLN B O 1
ATOM 6527 N N . PRO B 1 508 ? 69.98672 22.57604 -4.61532 1.000 46.93785 560 PRO B N 1
ATOM 6528 C CA . PRO B 1 508 ? 69.57365 23.68340 -3.74254 1.000 43.22185 560 PRO B CA 1
ATOM 6529 C C . PRO B 1 508 ? 70.29921 23.71796 -2.41404 1.000 46.27127 560 PRO B C 1
ATOM 6530 O O . PRO B 1 508 ? 70.34813 24.78672 -1.79141 1.000 48.30746 560 PRO B O 1
ATOM 6534 N N . GLY B 1 509 ? 70.85497 22.59577 -1.96054 1.000 45.78229 561 GLY B N 1
ATOM 6535 C CA . GLY B 1 509 ? 71.57876 22.59209 -0.70177 1.000 47.35322 561 GLY B CA 1
ATOM 6536 C C . GLY B 1 509 ? 70.67709 22.92611 0.46980 1.000 50.94821 561 GLY B C 1
ATOM 6537 O O . GLY B 1 509 ? 69.50135 22.54587 0.51575 1.000 51.46445 561 GLY B O 1
ATOM 6538 N N . SER B 1 510 ? 71.22959 23.67063 1.42933 1.000 50.94475 562 SER B N 1
ATOM 6539 C CA . SER B 1 510 ? 70.51281 23.97180 2.66131 1.000 49.10191 562 SER B CA 1
ATOM 6540 C C . SER B 1 510 ? 69.29382 24.85827 2.44947 1.000 49.84228 562 SER B C 1
ATOM 6541 O O . SER B 1 510 ? 68.46971 24.96282 3.36435 1.000 53.91224 562 SER B O 1
ATOM 6544 N N . THR B 1 511 ? 69.14603 25.49526 1.28506 1.000 43.62468 563 THR B N 1
ATOM 6545 C CA . THR B 1 511 ? 67.90859 26.22557 1.02877 1.000 45.57440 563 THR B CA 1
ATOM 6546 C C . THR B 1 511 ? 66.69519 25.30772 0.99036 1.000 48.42326 563 THR B C 1
ATOM 6547 O O . THR B 1 511 ? 65.56126 25.79986 1.03329 1.000 46.30151 563 THR B O 1
ATOM 6551 N N . MET B 1 512 ? 66.90851 23.99247 0.91142 1.000 47.49871 564 MET B N 1
ATOM 6552 C CA . MET B 1 512 ? 65.82868 23.01886 0.98447 1.000 48.69159 564 MET B CA 1
ATOM 6553 C C . MET B 1 512 ? 65.32969 22.81584 2.41074 1.000 48.10476 564 MET B C 1
ATOM 6554 O O . MET B 1 512 ? 64.17510 22.41576 2.59994 1.000 47.16186 564 MET B O 1
ATOM 6559 N N . LYS B 1 513 ? 66.17537 23.08656 3.40655 1.000 47.81374 565 LYS B N 1
ATOM 6560 C CA . LYS B 1 513 ? 65.80970 22.85008 4.80310 1.000 49.64981 565 LYS B CA 1
ATOM 6561 C C . LYS B 1 513 ? 64.52294 23.55030 5.22343 1.000 47.82890 565 LYS B C 1
ATOM 6562 O O . LYS B 1 513 ? 63.66459 22.89103 5.83718 1.000 45.87008 565 LYS B O 1
ATOM 6568 N N . PRO B 1 514 ? 64.31918 24.84914 4.95997 1.000 48.08841 566 PRO B N 1
ATOM 6569 C CA . PRO B 1 514 ? 63.08052 25.48448 5.44709 1.000 47.01638 566 PRO B CA 1
ATOM 6570 C C . PRO B 1 514 ? 61.82090 24.84195 4.89777 1.000 47.02024 566 PRO B C 1
ATOM 6571 O O . PRO B 1 514 ? 60.90092 24.53373 5.66499 1.000 51.73470 566 PRO B O 1
ATOM 6575 N N . LEU B 1 515 ? 61.75246 24.61892 3.58886 1.000 45.28994 567 LEU B N 1
ATOM 6576 C CA . LEU B 1 515 ? 60.50994 24.16646 2.98297 1.000 48.46719 567 LEU B CA 1
ATOM 6577 C C . LEU B 1 515 ? 60.42542 22.65535 2.82716 1.000 47.77491 567 LEU B C 1
ATOM 6578 O O . LEU B 1 515 ? 59.33778 22.14225 2.54507 1.000 54.45174 567 LEU B O 1
ATOM 6583 N N . GLY B 1 516 ? 61.52042 21.92990 3.02623 1.000 47.43235 568 GLY B N 1
ATOM 6584 C CA . GLY B 1 516 ? 61.46221 20.48396 2.93698 1.000 45.41165 568 GLY B CA 1
ATOM 6585 C C . GLY B 1 516 ? 61.40064 19.79749 4.28643 1.000 50.78028 568 GLY B C 1
ATOM 6586 O O . GLY B 1 516 ? 60.99175 18.63627 4.37707 1.000 51.00931 568 GLY B O 1
ATOM 6587 N N . VAL B 1 517 ? 61.78595 20.50956 5.34761 1.000 53.91945 569 VAL B N 1
ATOM 6588 C CA . VAL B 1 517 ? 61.93150 19.90666 6.66935 1.000 50.15740 569 VAL B CA 1
ATOM 6589 C C . VAL B 1 517 ? 61.15800 20.68636 7.72699 1.000 50.34332 569 VAL B C 1
ATOM 6590 O O . VAL B 1 517 ? 60.22229 20.15919 8.33864 1.000 56.03114 569 VAL B O 1
ATOM 6594 N N . TYR B 1 518 ? 61.54511 21.94372 7.95806 1.000 46.72760 570 TYR B N 1
ATOM 6595 C CA . TYR B 1 518 ? 61.10766 22.63367 9.16941 1.000 50.56909 570 TYR B CA 1
ATOM 6596 C C . TYR B 1 518 ? 59.69168 23.19276 9.05483 1.000 52.53146 570 TYR B C 1
ATOM 6597 O O . TYR B 1 518 ? 58.94910 23.18940 10.04398 1.000 52.99763 570 TYR B O 1
ATOM 6606 N N . ILE B 1 519 ? 59.30068 23.70150 7.88251 1.000 49.38935 571 ILE B N 1
ATOM 6607 C CA . ILE B 1 519 ? 57.89867 24.07128 7.67477 1.000 49.44071 571 ILE B CA 1
ATOM 6608 C C . ILE B 1 519 ? 56.97502 22.87761 7.89443 1.000 50.92026 571 ILE B C 1
ATOM 6609 O O . ILE B 1 519 ? 55.94952 23.03551 8.57697 1.000 49.88468 571 ILE B O 1
ATOM 6614 N N . PRO B 1 520 ? 57.25952 21.68177 7.36567 1.000 50.96144 572 PRO B N 1
ATOM 6615 C CA . PRO B 1 520 ? 56.45596 20.51780 7.76715 1.000 50.86209 572 PRO B CA 1
ATOM 6616 C C . PRO B 1 520 ? 56.53603 20.21929 9.25273 1.000 49.63809 572 PRO B C 1
ATOM 6617 O O . PRO B 1 520 ? 55.53868 19.78208 9.83977 1.000 52.99246 572 PRO B O 1
ATOM 6621 N N . ALA B 1 521 ? 57.68958 20.44690 9.88400 1.000 48.30352 573 ALA B N 1
ATOM 6622 C CA . ALA B 1 521 ? 57.80720 20.18273 11.31421 1.000 50.03022 573 ALA B CA 1
ATOM 6623 C C . ALA B 1 521 ? 56.87778 21.08262 12.12292 1.000 50.59427 573 ALA B C 1
ATOM 6624 O O . ALA B 1 521 ? 56.21502 20.62024 13.05892 1.000 47.73975 573 ALA B O 1
ATOM 6626 N N . LEU B 1 522 ? 56.80429 22.36956 11.76696 1.000 49.99125 574 LEU B N 1
ATOM 6627 C CA . LEU B 1 522 ? 55.94874 23.30517 12.49137 1.000 49.69631 574 LEU B CA 1
ATOM 6628 C C . LEU B 1 522 ? 54.47018 22.95931 12.37678 1.000 50.43687 574 LEU B C 1
ATOM 6629 O O . LEU B 1 522 ? 53.67458 23.38016 13.22486 1.000 47.02346 574 LEU B O 1
ATOM 6634 N N . ASP B 1 523 ? 54.08255 22.21030 11.35183 1.000 50.42431 575 ASP B N 1
ATOM 6635 C CA . ASP B 1 523 ? 52.71589 21.74138 11.21086 1.000 49.79191 575 ASP B CA 1
ATOM 6636 C C . ASP B 1 523 ? 52.54456 20.32704 11.73632 1.000 50.81149 575 ASP B C 1
ATOM 6637 O O . ASP B 1 523 ? 51.47618 19.73521 11.55882 1.000 55.90305 575 ASP B O 1
ATOM 6642 N N . ASN B 1 524 ? 53.57058 19.77314 12.37583 1.000 49.61745 576 ASN B N 1
ATOM 6643 C CA . ASN B 1 524 ? 53.54620 18.39037 12.83509 1.000 49.97971 576 ASN B CA 1
ATOM 6644 C C . ASN B 1 524 ? 54.21721 18.26686 14.19917 1.000 50.23083 576 ASN B C 1
ATOM 6645 O O . ASN B 1 524 ? 55.10302 17.43834 14.41045 1.000 49.94444 576 ASN B O 1
ATOM 6650 N N . GLY B 1 525 ? 53.79209 19.09726 15.14789 1.000 48.85239 577 GLY B N 1
ATOM 6651 C CA . GLY B 1 525 ? 54.17018 18.91819 16.53405 1.000 51.56005 577 GLY B CA 1
ATOM 6652 C C . GLY B 1 525 ? 55.45396 19.58436 16.97488 1.000 52.34474 577 GLY B C 1
ATOM 6653 O O . GLY B 1 525 ? 55.87222 19.37683 18.12013 1.000 56.15223 577 GLY B O 1
ATOM 6654 N N . TYR B 1 526 ? 56.09278 20.37039 16.11707 1.000 49.57394 578 TYR B N 1
ATOM 6655 C CA . TYR B 1 526 ? 57.29364 21.10613 16.47973 1.000 47.57511 578 TYR B CA 1
ATOM 6656 C C . TYR B 1 526 ? 56.96283 22.57524 16.71202 1.000 48.53235 578 TYR B C 1
ATOM 6657 O O . TYR B 1 526 ? 56.02548 23.12174 16.12778 1.000 51.86967 578 TYR B O 1
ATOM 6666 N N . THR B 1 527 ? 57.74971 23.21266 17.56852 1.000 50.39347 579 THR B N 1
ATOM 6667 C CA . THR B 1 527 ? 57.69528 24.65005 17.77487 1.000 47.94527 579 THR B CA 1
ATOM 6668 C C . THR B 1 527 ? 59.07397 25.23485 17.51179 1.000 51.51701 579 THR B C 1
ATOM 6669 O O . THR B 1 527 ? 60.06507 24.51250 17.37728 1.000 50.64839 579 THR B O 1
ATOM 6673 N N . ALA B 1 528 ? 59.12946 26.56493 17.42169 1.000 52.61093 580 ALA B N 1
ATOM 6674 C CA . ALA B 1 528 ? 60.41283 27.23001 17.23008 1.000 50.27247 580 ALA B CA 1
ATOM 6675 C C . ALA B 1 528 ? 61.37470 26.95797 18.37887 1.000 53.78325 580 ALA B C 1
ATOM 6676 O O . ALA B 1 528 ? 62.59072 27.09768 18.20317 1.000 54.43058 580 ALA B O 1
ATOM 6678 N N . ALA B 1 529 ? 60.86028 26.56698 19.54380 1.000 54.45392 581 ALA B N 1
ATOM 6679 C CA . ALA B 1 529 ? 61.68131 26.25844 20.70391 1.000 50.85651 581 ALA B CA 1
ATOM 6680 C C . ALA B 1 529 ? 61.92919 24.76636 20.88014 1.000 54.69555 581 ALA B C 1
ATOM 6681 O O . ALA B 1 529 ? 62.57129 24.37450 21.85937 1.000 59.66367 581 ALA B O 1
ATOM 6683 N N . THR B 1 530 ? 61.44515 23.92961 19.96198 1.000 52.80255 582 THR B N 1
ATOM 6684 C CA . THR B 1 530 ? 61.62608 22.48861 20.09226 1.000 53.62041 582 THR B CA 1
ATOM 6685 C C . THR B 1 530 ? 63.10728 22.13969 20.05821 1.000 54.87907 582 THR B C 1
ATOM 6686 O O . THR B 1 530 ? 63.82894 22.53402 19.13888 1.000 56.80373 582 THR B O 1
ATOM 6690 N N . ALA B 1 531 ? 63.55607 21.38746 21.05859 1.000 58.64829 583 ALA B N 1
ATOM 6691 C CA . ALA B 1 531 ? 64.96963 21.06397 21.18803 1.000 59.32390 583 ALA B CA 1
ATOM 6692 C C . ALA B 1 531 ? 65.32469 19.85459 20.33290 1.000 54.39710 583 ALA B C 1
ATOM 6693 O O . ALA B 1 531 ? 64.62204 18.83997 20.35065 1.000 54.30498 583 ALA B O 1
ATOM 6695 N N . ILE B 1 532 ? 66.41201 19.97407 19.57524 1.000 57.26931 584 ILE B N 1
ATOM 6696 C CA . ILE B 1 532 ? 66.95371 18.88947 18.76632 1.000 56.72748 584 ILE B CA 1
ATOM 6697 C C . ILE B 1 532 ? 68.42278 18.73569 19.12981 1.000 58.95907 584 ILE B C 1
ATOM 6698 O O . ILE B 1 532 ? 69.13267 19.73321 19.29924 1.000 62.22784 584 ILE B O 1
ATOM 6703 N N . GLU B 1 533 ? 68.87966 17.49291 19.26596 1.000 58.30227 585 GLU B N 1
ATOM 6704 C CA . GLU B 1 533 ? 70.23901 17.22719 19.72670 1.000 60.03999 585 GLU B CA 1
ATOM 6705 C C . GLU B 1 533 ? 71.16018 17.07178 18.52326 1.000 61.73738 585 GLU B C 1
ATOM 6706 O O . GLU B 1 533 ? 71.06421 16.09036 17.77973 1.000 63.27041 585 GLU B O 1
ATOM 6712 N N . ASP B 1 534 ? 72.05995 18.03642 18.34110 1.000 63.57422 586 ASP B N 1
ATOM 6713 C CA . ASP B 1 534 ? 73.10621 17.95678 17.32332 1.000 63.78461 586 ASP B CA 1
ATOM 6714 C C . ASP B 1 534 ? 74.22000 17.07577 17.87584 1.000 65.56073 586 ASP B C 1
ATOM 6715 O O . ASP B 1 534 ? 75.16031 17.54526 18.51844 1.000 67.33982 586 ASP B O 1
ATOM 6720 N N . ALA B 1 535 ? 74.10448 15.78077 17.62341 1.000 66.75608 587 ALA B N 1
ATOM 6721 C CA . ALA B 1 535 ? 75.00520 14.75586 18.12249 1.000 65.68198 587 ALA B CA 1
ATOM 6722 C C . ALA B 1 535 ? 75.41252 13.86200 16.96366 1.000 67.99808 587 ALA B C 1
ATOM 6723 O O . ALA B 1 535 ? 74.77208 13.88154 15.90711 1.000 71.33812 587 ALA B O 1
ATOM 6725 N N . PRO B 1 536 ? 76.50338 13.08498 17.11288 1.000 67.64555 588 PRO B N 1
ATOM 6726 C CA . PRO B 1 536 ? 76.91348 12.17938 16.02947 1.000 70.86663 588 PRO B CA 1
ATOM 6727 C C . PRO B 1 536 ? 75.78241 11.30580 15.51117 1.000 73.79297 588 PRO B C 1
ATOM 6728 O O . PRO B 1 536 ? 75.20417 10.49776 16.24513 1.000 72.28854 588 PRO B O 1
ATOM 6732 N N . HIS B 1 537 ? 75.46919 11.48002 14.23172 1.000 75.27065 589 HIS B N 1
ATOM 6733 C CA . HIS B 1 537 ? 74.39321 10.77928 13.55306 1.000 73.74556 589 HIS B CA 1
ATOM 6734 C C . HIS B 1 537 ? 74.98781 9.81803 12.53282 1.000 78.94144 589 HIS B C 1
ATOM 6735 O O . HIS B 1 537 ? 76.03036 10.09345 11.93174 1.000 80.13779 589 HIS B O 1
ATOM 6742 N N . TYR B 1 538 ? 74.31543 8.68702 12.33756 1.000 82.16379 590 TYR B N 1
ATOM 6743 C CA . TYR B 1 538 ? 74.83140 7.61551 11.49866 1.000 89.19011 590 TYR B CA 1
ATOM 6744 C C . TYR B 1 538 ? 73.78427 7.18222 10.48418 1.000 92.30818 590 TYR B C 1
ATOM 6745 O O . TYR B 1 538 ? 72.58568 7.16880 10.77916 1.000 91.23882 590 TYR B O 1
ATOM 6754 N N . ASN B 1 539 ? 74.24827 6.83369 9.28622 1.000 111.91895 591 ASN B N 1
ATOM 6755 C CA . ASN B 1 539 ? 73.37911 6.37535 8.21398 1.000 113.53553 591 ASN B CA 1
ATOM 6756 C C . ASN B 1 539 ? 72.99834 4.91086 8.43347 1.000 116.31821 591 ASN B C 1
ATOM 6757 O O . ASN B 1 539 ? 73.35465 4.28955 9.43857 1.000 117.89292 591 ASN B O 1
ATOM 6762 N N . ASP B 1 540 ? 72.26089 4.34672 7.47446 1.000 109.29140 592 ASP B N 1
ATOM 6763 C CA . ASP B 1 540 ? 71.85750 2.94787 7.55561 1.000 105.86732 592 ASP B CA 1
ATOM 6764 C C . ASP B 1 540 ? 73.03110 1.97829 7.46822 1.000 109.44620 592 ASP B C 1
ATOM 6765 O O . ASP B 1 540 ? 72.84848 0.79208 7.76273 1.000 112.43414 592 ASP B O 1
ATOM 6767 N N . LYS B 1 541 ? 74.22316 2.44348 7.08717 1.000 108.91077 593 LYS B N 1
ATOM 6768 C CA . LYS B 1 541 ? 75.39136 1.58241 6.93944 1.000 109.87246 593 LYS B CA 1
ATOM 6769 C C . LYS B 1 541 ? 76.45071 1.83944 8.00835 1.000 113.05408 593 LYS B C 1
ATOM 6770 O O . LYS B 1 541 ? 77.62545 1.51738 7.79823 1.000 111.49790 593 LYS B O 1
ATOM 6772 N N . LYS B 1 542 ? 76.05641 2.41597 9.14719 1.000 113.31540 594 LYS B N 1
ATOM 6773 C CA . LYS B 1 542 ? 76.95623 2.66475 10.27773 1.000 109.35484 594 LYS B CA 1
ATOM 6774 C C . LYS B 1 542 ? 78.14733 3.53136 9.86432 1.000 108.36123 594 LYS B C 1
ATOM 6775 O O . LYS B 1 542 ? 79.30830 3.19625 10.11079 1.000 106.07446 594 LYS B O 1
ATOM 6777 N N . GLU B 1 543 ? 77.84575 4.66593 9.23653 1.000 105.79468 595 GLU B N 1
ATOM 6778 C CA . GLU B 1 543 ? 78.85026 5.63453 8.82843 1.000 102.51429 595 GLU B CA 1
ATOM 6779 C C . GLU B 1 543 ? 78.45091 7.00671 9.34844 1.000 95.13189 595 GLU B C 1
ATOM 6780 O O . GLU B 1 543 ? 77.26521 7.34135 9.41437 1.000 92.77703 595 GLU B O 1
ATOM 6786 N N . LEU B 1 544 ? 79.45487 7.80298 9.71077 1.000 91.63124 596 LEU B N 1
ATOM 6787 C CA . LEU B 1 544 ? 79.21043 9.11146 10.30283 1.000 82.73163 596 LEU B CA 1
ATOM 6788 C C . LEU B 1 544 ? 78.62037 10.07346 9.27811 1.000 82.57021 596 LEU B C 1
ATOM 6789 O O . LEU B 1 544 ? 79.31129 10.97408 8.78992 1.000 84.11961 596 LEU B O 1
ATOM 6794 N N . TRP B 1 545 ? 77.34617 9.87679 8.93423 1.000 82.08089 597 TRP B N 1
ATOM 6795 C CA . TRP B 1 545 ? 76.60410 10.76391 8.05455 1.000 78.47082 597 TRP B CA 1
ATOM 6796 C C . TRP B 1 545 ? 75.34383 11.27339 8.74763 1.000 76.82712 597 TRP B C 1
ATOM 6797 O O . TRP B 1 545 ? 74.66648 10.50601 9.44086 1.000 79.25129 597 TRP B O 1
ATOM 6808 N N . PRO B 1 546 ? 74.99702 12.56040 8.58002 1.000 72.24919 598 PRO B N 1
ATOM 6809 C CA . PRO B 1 546 ? 75.77476 13.55101 7.83421 1.000 68.90152 598 PRO B CA 1
ATOM 6810 C C . PRO B 1 546 ? 76.76115 14.28839 8.72201 1.000 68.49175 598 PRO B C 1
ATOM 6811 O O . PRO B 1 546 ? 76.77205 14.07418 9.93461 1.000 74.77251 598 PRO B O 1
ATOM 6815 N N . LYS B 1 547 ? 77.58196 15.14146 8.11995 1.000 62.11945 599 LYS B N 1
ATOM 6816 C CA . LYS B 1 547 ? 78.47744 16.02354 8.85170 1.000 59.25438 599 LYS B CA 1
ATOM 6817 C C . LYS B 1 547 ? 78.02620 17.46261 8.65601 1.000 60.07601 599 LYS B C 1
ATOM 6818 O O . LYS B 1 547 ? 77.70958 17.87707 7.53679 1.000 65.62283 599 LYS B O 1
ATOM 6824 N N . ASN B 1 548 ? 78.00086 18.22242 9.74465 1.000 57.40271 600 ASN B N 1
ATOM 6825 C CA . ASN B 1 548 ? 77.62168 19.62092 9.64787 1.000 58.90407 600 ASN B CA 1
ATOM 6826 C C . ASN B 1 548 ? 78.75186 20.42398 9.00997 1.000 60.94841 600 ASN B C 1
ATOM 6827 O O . ASN B 1 548 ? 79.89691 19.97284 8.91983 1.000 66.74563 600 ASN B O 1
ATOM 6832 N N . TRP B 1 549 ? 78.42095 21.63582 8.56292 1.000 57.11286 601 TRP B N 1
ATOM 6833 C CA . TRP B 1 549 ? 79.42808 22.45075 7.89982 1.000 55.80884 601 TRP B CA 1
ATOM 6834 C C . TRP B 1 549 ? 80.52776 22.90554 8.84975 1.000 63.87380 601 TRP B C 1
ATOM 6835 O O . TRP B 1 549 ? 81.59303 23.32537 8.38385 1.000 69.21158 601 TRP B O 1
ATOM 6846 N N . TYR B 1 550 ? 80.31050 22.81735 10.16245 1.000 63.17752 602 TYR B N 1
ATOM 6847 C CA . TYR B 1 550 ? 81.24205 23.37101 11.13469 1.000 70.00766 602 TYR B CA 1
ATOM 6848 C C . TYR B 1 550 ? 82.10528 22.30417 11.80082 1.000 74.24864 602 TYR B C 1
ATOM 6849 O O . TYR B 1 550 ? 82.69629 22.56998 12.85299 1.000 77.17337 602 TYR B O 1
ATOM 6858 N N . ASN B 1 551 ? 82.21864 21.12412 11.18500 1.000 85.93547 603 ASN B N 1
ATOM 6859 C CA . ASN B 1 551 ? 83.04264 20.02028 11.67354 1.000 91.99906 603 ASN B CA 1
ATOM 6860 C C . ASN B 1 551 ? 83.01180 19.86954 13.18959 1.000 91.81318 603 ASN B C 1
ATOM 6861 O O . ASN B 1 551 ? 83.97224 20.22084 13.88251 1.000 93.99644 603 ASN B O 1
ATOM 6866 N N . GLY B 1 552 ? 81.90972 19.34821 13.70097 1.000 78.19567 604 GLY B N 1
ATOM 6867 C CA . GLY B 1 552 ? 81.73105 19.17981 15.12519 1.000 68.58471 604 GLY B CA 1
ATOM 6868 C C . GLY B 1 552 ? 80.25143 19.06292 15.42589 1.000 71.56972 604 GLY B C 1
ATOM 6869 O O . GLY B 1 552 ? 79.43130 18.86146 14.53117 1.000 70.22495 604 GLY B O 1
ATOM 6870 N N . TYR B 1 553 ? 79.92809 19.20113 16.70594 1.000 68.35593 605 TYR B N 1
ATOM 6871 C CA . TYR B 1 553 ? 78.54488 19.08590 17.13405 1.000 63.66692 605 TYR B CA 1
ATOM 6872 C C . TYR B 1 553 ? 78.24688 20.15332 18.17209 1.000 61.82339 605 TYR B C 1
ATOM 6873 O O . TYR B 1 553 ? 79.08111 20.44170 19.03359 1.000 66.55991 605 TYR B O 1
ATOM 6882 N N . ARG B 1 554 ? 77.05726 20.74212 18.07716 1.000 62.53709 606 ARG B N 1
ATOM 6883 C CA . ARG B 1 554 ? 76.64730 21.83084 18.95259 1.000 64.49456 606 ARG B CA 1
ATOM 6884 C C . ARG B 1 554 ? 75.69467 21.37321 20.04671 1.000 63.89006 606 ARG B C 1
ATOM 6885 O O . ARG B 1 554 ? 75.29465 22.18592 20.88537 1.000 66.67815 606 ARG B O 1
ATOM 6893 N N . GLY B 1 555 ? 75.31517 20.10094 20.05524 1.000 63.51384 607 GLY B N 1
ATOM 6894 C CA . GLY B 1 555 ? 74.47724 19.58975 21.11674 1.000 64.06574 607 GLY B CA 1
ATOM 6895 C C . GLY B 1 555 ? 73.01795 19.97009 20.97888 1.000 63.35968 607 GLY B C 1
ATOM 6896 O O . GLY B 1 555 ? 72.46331 19.97082 19.87695 1.000 63.64173 607 GLY B O 1
ATOM 6897 N N . LEU B 1 556 ? 72.39060 20.31104 22.09956 1.000 65.46620 608 LEU B N 1
ATOM 6898 C CA . LEU B 1 556 ? 70.95316 20.54279 22.14521 1.000 63.70278 608 LEU B CA 1
ATOM 6899 C C . LEU B 1 556 ? 70.64532 21.94805 21.63449 1.000 63.89495 608 LEU B C 1
ATOM 6900 O O . LEU B 1 556 ? 71.06373 22.94101 22.24060 1.000 65.54007 608 LEU B O 1
ATOM 6905 N N . GLN B 1 557 ? 69.92945 22.03175 20.51192 1.000 62.32660 609 GLN B N 1
ATOM 6906 C CA . GLN B 1 557 ? 69.60829 23.29899 19.86613 1.000 59.72753 609 GLN B CA 1
ATOM 6907 C C . GLN B 1 557 ? 68.12951 23.33980 19.51376 1.000 57.42324 609 GLN B C 1
ATOM 6908 O O . GLN B 1 557 ? 67.54422 22.31957 19.13993 1.000 58.83933 609 GLN B O 1
ATOM 6914 N N . THR B 1 558 ? 67.52850 24.52022 19.64313 1.000 54.88395 610 THR B N 1
ATOM 6915 C CA . THR B 1 558 ? 66.13053 24.69202 19.27885 1.000 56.45318 610 THR B CA 1
ATOM 6916 C C . THR B 1 558 ? 65.95007 24.60268 17.76438 1.000 58.62822 610 THR B C 1
ATOM 6917 O O . THR B 1 558 ? 66.90662 24.69986 16.98996 1.000 56.75600 610 THR B O 1
ATOM 6921 N N . LEU B 1 559 ? 64.69442 24.40803 17.34461 1.000 56.84771 611 LEU B N 1
ATOM 6922 C CA . LEU B 1 559 ? 64.39744 24.37267 15.91559 1.000 53.61228 611 LEU B CA 1
ATOM 6923 C C . LEU B 1 559 ? 64.81134 25.67437 15.24567 1.000 55.14065 611 LEU B C 1
ATOM 6924 O O . LEU B 1 559 ? 65.30392 25.66872 14.11157 1.000 56.74940 611 LEU B O 1
ATOM 6929 N N . ARG B 1 560 ? 64.61062 26.80107 15.93273 1.000 54.21733 612 ARG B N 1
ATOM 6930 C CA . ARG B 1 560 ? 65.06560 28.08553 15.41357 1.000 54.00426 612 ARG B CA 1
ATOM 6931 C C . ARG B 1 560 ? 66.56685 28.07245 15.14942 1.000 57.22077 612 ARG B C 1
ATOM 6932 O O . ARG B 1 560 ? 67.01815 28.38175 14.03888 1.000 52.89813 612 ARG B O 1
ATOM 6940 N N . GLU B 1 561 ? 67.35881 27.70508 16.16043 1.000 54.48693 613 GLU B N 1
ATOM 6941 C CA . GLU B 1 561 ? 68.80708 27.71425 15.99203 1.000 52.51902 613 GLU B CA 1
ATOM 6942 C C . GLU B 1 561 ? 69.27901 26.62176 15.04104 1.000 53.86646 613 GLU B C 1
ATOM 6943 O O . GLU B 1 561 ? 70.24810 26.82776 14.30209 1.000 57.03071 613 GLU B O 1
ATOM 6949 N N . SER B 1 562 ? 68.60919 25.46629 15.03176 1.000 52.91195 614 SER B N 1
ATOM 6950 C CA . SER B 1 562 ? 69.00074 24.39819 14.11651 1.000 55.43208 614 SER B CA 1
ATOM 6951 C C . SER B 1 562 ? 68.88280 24.83838 12.66445 1.000 52.95674 614 SER B C 1
ATOM 6952 O O . SER B 1 562 ? 69.67203 24.40794 11.81574 1.000 49.52917 614 SER B O 1
ATOM 6955 N N . LEU B 1 563 ? 67.90627 25.69402 12.36371 1.000 55.02343 615 LEU B N 1
ATOM 6956 C CA . LEU B 1 563 ? 67.72974 26.19002 11.00629 1.000 52.64435 615 LEU B CA 1
ATOM 6957 C C . LEU B 1 563 ? 68.63889 27.37881 10.71984 1.000 51.37944 615 LEU B C 1
ATOM 6958 O O . LEU B 1 563 ? 69.21858 27.46636 9.63171 1.000 50.40462 615 LEU B O 1
ATOM 6963 N N . VAL B 1 564 ? 68.77379 28.30279 11.67603 1.000 51.90848 616 VAL B N 1
ATOM 6964 C CA . VAL B 1 564 ? 69.63487 29.46543 11.46606 1.000 50.45934 616 VAL B CA 1
ATOM 6965 C C . VAL B 1 564 ? 71.08017 29.02428 11.28247 1.000 52.96217 616 VAL B C 1
ATOM 6966 O O . VAL B 1 564 ? 71.75847 29.43389 10.33285 1.000 56.56387 616 VAL B O 1
ATOM 6970 N N . GLN B 1 565 ? 71.56816 28.16936 12.18161 1.000 51.19485 617 GLN B N 1
ATOM 6971 C CA . GLN B 1 565 ? 72.92429 27.64492 12.07412 1.000 53.25215 617 GLN B CA 1
ATOM 6972 C C . GLN B 1 565 ? 73.08055 26.61547 10.96156 1.000 53.54206 617 GLN B C 1
ATOM 6973 O O . GLN B 1 565 ? 74.19888 26.13386 10.75216 1.000 54.98581 617 GLN B O 1
ATOM 6979 N N . SER B 1 566 ? 72.00301 26.27217 10.25584 1.000 53.13630 618 SER B N 1
ATOM 6980 C CA . SER B 1 566 ? 72.04227 25.30891 9.15670 1.000 54.10498 618 SER B CA 1
ATOM 6981 C C . SER B 1 566 ? 72.68619 23.99637 9.60497 1.000 57.84034 618 SER B C 1
ATOM 6982 O O . SER B 1 566 ? 73.62072 23.48041 8.98431 1.000 58.51341 618 SER B O 1
ATOM 6985 N N . ILE B 1 567 ? 72.18065 23.46209 10.71557 1.000 55.49814 619 ILE B N 1
ATOM 6986 C CA . ILE B 1 567 ? 72.67377 22.19037 11.21861 1.000 55.11371 619 ILE B CA 1
ATOM 6987 C C . ILE B 1 567 ? 72.17072 21.07251 10.31794 1.000 57.77617 619 ILE B C 1
ATOM 6988 O O . ILE B 1 567 ? 70.96278 20.94335 10.07522 1.000 61.15855 619 ILE B O 1
ATOM 6993 N N . ASN B 1 568 ? 73.09947 20.26478 9.80559 1.000 58.81541 620 ASN B N 1
ATOM 6994 C CA . ASN B 1 568 ? 72.72940 19.15293 8.93464 1.000 58.30976 620 ASN B CA 1
ATOM 6995 C C . ASN B 1 568 ? 72.16979 17.98012 9.72814 1.000 57.91986 620 ASN B C 1
ATOM 6996 O O . ASN B 1 568 ? 71.19194 17.35314 9.30580 1.000 56.74207 620 ASN B O 1
ATOM 7001 N N . VAL B 1 569 ? 72.77832 17.67268 10.87579 1.000 60.29223 621 VAL B N 1
ATOM 7002 C CA . VAL B 1 569 ? 72.30868 16.56202 11.70062 1.000 61.08201 621 VAL B CA 1
ATOM 7003 C C . VAL B 1 569 ? 70.86554 16.79239 12.12966 1.000 61.84741 621 VAL B C 1
ATOM 7004 O O . VAL B 1 569 ? 70.01377 15.90264 12.01465 1.000 62.38408 621 VAL B O 1
ATOM 7008 N N . ASN B 1 570 ? 70.56933 17.99541 12.62680 1.000 60.26719 622 ASN B N 1
ATOM 7009 C CA . ASN B 1 570 ? 69.22519 18.28506 13.11171 1.000 60.49230 622 ASN B CA 1
ATOM 7010 C C . ASN B 1 570 ? 68.19978 18.29594 11.98371 1.000 63.34444 622 ASN B C 1
ATOM 7011 O O . ASN B 1 570 ? 67.03753 17.93349 12.20505 1.000 64.38303 622 ASN B O 1
ATOM 7016 N N . ALA B 1 571 ? 68.60380 18.69360 10.77367 1.000 62.46145 623 ALA B N 1
ATOM 7017 C CA . ALA B 1 571 ? 67.67895 18.66053 9.64356 1.000 60.33193 623 ALA B CA 1
ATOM 7018 C C . ALA B 1 571 ? 67.33521 17.22813 9.24892 1.000 58.42876 623 ALA B C 1
ATOM 7019 O O . ALA B 1 571 ? 66.16933 16.91526 8.97913 1.000 55.78760 623 ALA B O 1
ATOM 7021 N N . VAL B 1 572 ? 68.33669 16.34727 9.19939 1.000 59.16057 624 VAL B N 1
ATOM 7022 C CA . VAL B 1 572 ? 68.08234 14.95541 8.84176 1.000 59.28916 624 VAL B CA 1
ATOM 7023 C C . VAL B 1 572 ? 67.26384 14.26190 9.92614 1.000 63.15621 624 VAL B C 1
ATOM 7024 O O . VAL B 1 572 ? 66.31797 13.52148 9.62706 1.000 62.50490 624 VAL B O 1
ATOM 7028 N N . LYS B 1 573 ? 67.60615 14.49329 11.20006 1.000 64.55033 625 LYS B N 1
ATOM 7029 C CA . LYS B 1 573 ? 66.85320 13.88180 12.29398 1.000 61.75575 625 LYS B CA 1
ATOM 7030 C C . LYS B 1 573 ? 65.39235 14.31092 12.27195 1.000 61.87772 625 LYS B C 1
ATOM 7031 O O . LYS B 1 573 ? 64.49826 13.51254 12.58006 1.000 60.21523 625 LYS B O 1
ATOM 7037 N N . THR B 1 574 ? 65.13053 15.57210 11.91881 1.000 57.08801 626 THR B N 1
ATOM 7038 C CA . THR B 1 574 ? 63.75449 16.05533 11.88870 1.000 58.65268 626 THR B CA 1
ATOM 7039 C C . THR B 1 574 ? 62.99354 15.46405 10.70900 1.000 63.27094 626 THR B C 1
ATOM 7040 O O . THR B 1 574 ? 61.81383 15.11011 10.83757 1.000 61.26705 626 THR B O 1
ATOM 7044 N N . LEU B 1 575 ? 63.65212 15.33932 9.55212 1.000 61.94819 627 LEU B N 1
ATOM 7045 C CA . LEU B 1 575 ? 63.00283 14.70147 8.41518 1.000 58.99458 627 LEU B CA 1
ATOM 7046 C C . LEU B 1 575 ? 62.87582 13.20054 8.61471 1.000 60.30725 627 LEU B C 1
ATOM 7047 O O . LEU B 1 575 ? 62.03563 12.57102 7.96721 1.000 66.93793 627 LEU B O 1
ATOM 7052 N N . GLU B 1 576 ? 63.67568 12.61527 9.50725 1.000 59.42280 628 GLU B N 1
ATOM 7053 C CA . GLU B 1 576 ? 63.45536 11.22029 9.86554 1.000 59.79507 628 GLU B CA 1
ATOM 7054 C C . GLU B 1 576 ? 62.20575 11.07172 10.72129 1.000 59.44618 628 GLU B C 1
ATOM 7055 O O . GLU B 1 576 ? 61.45464 10.10317 10.56430 1.000 59.63750 628 GLU B O 1
ATOM 7061 N N . ASP B 1 577 ? 61.95448 12.03599 11.61335 1.000 65.80436 629 ASP B N 1
ATOM 7062 C CA . ASP B 1 577 ? 60.81570 11.94332 12.52535 1.000 68.24720 629 ASP B CA 1
ATOM 7063 C C . ASP B 1 577 ? 59.49635 12.08745 11.77843 1.000 65.83253 629 ASP B C 1
ATOM 7064 O O . ASP B 1 577 ? 58.63399 11.20242 11.83903 1.000 68.14323 629 ASP B O 1
ATOM 7069 N N . ILE B 1 578 ? 59.31105 13.20805 11.08167 1.000 60.36342 630 ILE B N 1
ATOM 7070 C CA . ILE B 1 578 ? 58.19254 13.33704 10.15635 1.000 61.34979 630 ILE B CA 1
ATOM 7071 C C . ILE B 1 578 ? 58.48880 12.41792 8.98169 1.000 63.09509 630 ILE B C 1
ATOM 7072 O O . ILE B 1 578 ? 59.59366 11.87731 8.87195 1.000 69.66086 630 ILE B O 1
ATOM 7077 N N . GLY B 1 579 ? 57.53417 12.23903 8.09109 1.000 61.09278 631 GLY B N 1
ATOM 7078 C CA . GLY B 1 579 ? 57.74062 11.31665 6.99885 1.000 64.88306 631 GLY B CA 1
ATOM 7079 C C . GLY B 1 579 ? 58.43465 11.94831 5.79993 1.000 67.01282 631 GLY B C 1
ATOM 7080 O O . GLY B 1 579 ? 58.41551 13.16197 5.60163 1.000 65.52099 631 GLY B O 1
ATOM 7081 N N . ILE B 1 580 ? 59.08993 11.09658 5.00634 1.000 65.61750 632 ILE B N 1
ATOM 7082 C CA . ILE B 1 580 ? 59.42885 11.49559 3.64535 1.000 62.03128 632 ILE B CA 1
ATOM 7083 C C . ILE B 1 580 ? 58.15009 11.73723 2.86151 1.000 64.91130 632 ILE B C 1
ATOM 7084 O O . ILE B 1 580 ? 58.08782 12.63723 2.01437 1.000 64.27850 632 ILE B O 1
ATOM 7089 N N . GLU B 1 581 ? 57.10314 10.95433 3.14396 1.000 68.24214 633 GLU B N 1
ATOM 7090 C CA . GLU B 1 581 ? 55.82038 11.16799 2.48394 1.000 65.67103 633 GLU B CA 1
ATOM 7091 C C . GLU B 1 581 ? 55.16888 12.46016 2.95480 1.000 66.87717 633 GLU B C 1
ATOM 7092 O O . GLU B 1 581 ? 54.60227 13.20468 2.14634 1.000 68.11870 633 GLU B O 1
ATOM 7098 N N . LYS B 1 582 ? 55.22353 12.73575 4.26135 1.000 64.66038 634 LYS B N 1
ATOM 7099 C CA . LYS B 1 582 ? 54.77229 14.03115 4.76014 1.000 65.21582 634 LYS B CA 1
ATOM 7100 C C . LYS B 1 582 ? 55.57051 15.16866 4.13377 1.000 62.23298 634 LYS B C 1
ATOM 7101 O O . LYS B 1 582 ? 55.04008 16.26776 3.93640 1.000 59.74466 634 LYS B O 1
ATOM 7107 N N . SER B 1 583 ? 56.83934 14.91685 3.80291 1.000 58.98160 635 SER B N 1
ATOM 7108 C CA . SER B 1 583 ? 57.65288 15.91971 3.12484 1.000 60.32161 635 SER B CA 1
ATOM 7109 C C . SER B 1 583 ? 57.25920 16.04961 1.65594 1.000 61.93411 635 SER B C 1
ATOM 7110 O O . SER B 1 583 ? 57.25750 17.15589 1.10271 1.000 57.72204 635 SER B O 1
ATOM 7113 N N . LYS B 1 584 ? 56.93291 14.92851 1.00446 1.000 65.04447 636 LYS B N 1
ATOM 7114 C CA . LYS B 1 584 ? 56.48699 14.98371 -0.38423 1.000 60.89980 636 LYS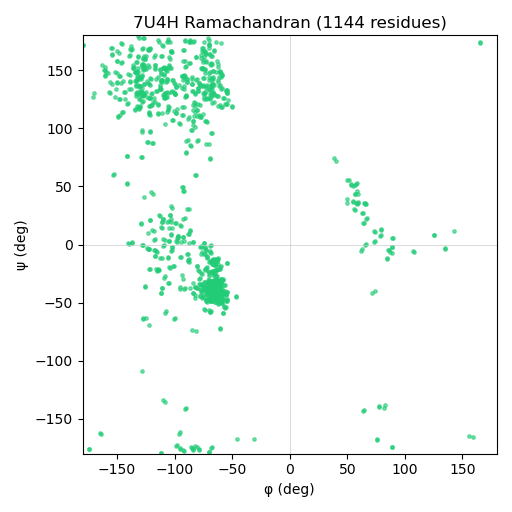 B CA 1
ATOM 7115 C C . LYS B 1 584 ? 55.21655 15.81109 -0.52905 1.000 59.11569 636 LYS B C 1
ATOM 7116 O O . LYS B 1 584 ? 55.03330 16.48984 -1.54611 1.000 57.72336 636 LYS B O 1
ATOM 7122 N N . GLU B 1 585 ? 54.34082 15.78447 0.48056 1.000 60.19191 637 GLU B N 1
ATOM 7123 C CA . GLU B 1 585 ? 53.15182 16.63138 0.45246 1.000 61.84592 637 GLU B CA 1
ATOM 7124 C C . GLU B 1 585 ? 53.52905 18.10159 0.32876 1.000 57.33186 637 GLU B C 1
ATOM 7125 O O . GLU B 1 585 ? 52.89445 18.85449 -0.41956 1.000 54.94785 637 GLU B O 1
ATOM 7131 N N . TYR B 1 586 ? 54.56741 18.52629 1.05037 1.000 58.54102 638 TYR B N 1
ATOM 7132 C CA . TYR B 1 586 ? 54.98845 19.91988 0.99790 1.000 55.18046 638 TYR B CA 1
ATOM 7133 C C . TYR B 1 586 ? 55.76325 20.23991 -0.27120 1.000 55.01355 638 TYR B C 1
ATOM 7134 O O . TYR B 1 586 ? 55.63980 21.35059 -0.79770 1.000 57.13441 638 TYR B O 1
ATOM 7143 N N . PHE B 1 587 ? 56.55657 19.29401 -0.77857 1.000 56.03511 639 PHE B N 1
ATOM 7144 C CA . PHE B 1 587 ? 57.15243 19.47510 -2.09811 1.000 56.39117 639 PHE B CA 1
ATOM 7145 C C . PHE B 1 587 ? 56.07836 19.74461 -3.14349 1.000 57.61920 639 PHE B C 1
ATOM 7146 O O . PHE B 1 587 ? 56.23842 20.62159 -4.00067 1.000 59.80656 639 PHE B O 1
ATOM 7154 N N . LYS B 1 588 ? 54.96674 19.01067 -3.07488 1.000 55.66444 640 LYS B N 1
ATOM 7155 C CA . LYS B 1 588 ? 53.86459 19.24574 -3.99909 1.000 57.83879 640 LYS B CA 1
ATOM 7156 C C . LYS B 1 588 ? 53.24588 20.62266 -3.78257 1.000 58.09122 640 LYS B C 1
ATOM 7157 O O . LYS B 1 588 ? 53.06360 21.38709 -4.73641 1.000 61.42973 640 LYS B O 1
ATOM 7163 N N . LYS B 1 589 ? 52.92184 20.96125 -2.53149 1.000 58.12314 641 LYS B N 1
ATOM 7164 C CA . LYS B 1 589 ? 52.23563 22.22281 -2.26691 1.000 56.47033 641 LYS B CA 1
ATOM 7165 C C . LYS B 1 589 ? 53.12404 23.42729 -2.56579 1.000 54.92582 641 LYS B C 1
ATOM 7166 O O . LYS B 1 589 ? 52.62256 24.46520 -3.01352 1.000 53.73888 641 LYS B O 1
ATOM 7172 N N . PHE B 1 590 ? 54.43461 23.31588 -2.32602 1.000 53.23376 642 PHE B N 1
ATOM 7173 C CA . PHE B 1 590 ? 55.35795 24.40529 -2.63130 1.000 50.53474 642 PHE B CA 1
ATOM 7174 C C . PHE B 1 590 ? 55.62274 24.56110 -4.12486 1.000 55.93629 642 PHE B C 1
ATOM 7175 O O . PHE B 1 590 ? 56.27719 25.53270 -4.52218 1.000 50.01578 642 PHE B O 1
ATOM 7183 N N . GLY B 1 591 ? 55.15042 23.63259 -4.95480 1.000 54.87767 643 GLY B N 1
ATOM 7184 C CA . GLY B 1 591 ? 55.38344 23.69172 -6.38004 1.000 49.13616 643 GLY B CA 1
ATOM 7185 C C . GLY B 1 591 ? 56.65284 23.02412 -6.86039 1.000 51.37923 643 GLY B C 1
ATOM 7186 O O . GLY B 1 591 ? 56.89567 23.00112 -8.07350 1.000 56.23091 643 GLY B O 1
ATOM 7187 N N . LEU B 1 592 ? 57.47546 22.48600 -5.95587 1.000 53.55650 644 LEU B N 1
ATOM 7188 C CA . LEU B 1 592 ? 58.68585 21.79251 -6.38643 1.000 54.47298 644 LEU B CA 1
ATOM 7189 C C . LEU B 1 592 ? 58.36414 20.49531 -7.11233 1.000 55.36218 644 LEU B C 1
ATOM 7190 O O . LEU B 1 592 ? 59.09443 20.10327 -8.03018 1.000 55.41227 644 LEU B O 1
ATOM 7195 N N . ILE B 1 593 ? 57.29021 19.81925 -6.71241 1.000 57.80457 645 ILE B N 1
ATOM 7196 C CA . ILE B 1 593 ? 56.78287 18.63529 -7.39407 1.000 58.72743 645 ILE B CA 1
ATOM 7197 C C . ILE B 1 593 ? 55.48310 19.01671 -8.08269 1.000 62.11733 645 ILE B C 1
ATOM 7198 O O . ILE B 1 593 ? 54.58356 19.58775 -7.45408 1.000 62.30319 645 ILE B O 1
ATOM 7203 N N . ASN B 1 594 ? 55.38624 18.71137 -9.37081 1.000 64.88637 646 ASN B N 1
ATOM 7204 C CA . ASN B 1 594 ? 54.16529 18.97374 -10.11930 1.000 70.49666 646 ASN B CA 1
ATOM 7205 C C . ASN B 1 594 ? 53.16580 17.87331 -9.78777 1.000 74.59890 646 ASN B C 1
ATOM 7206 O O . ASN B 1 594 ? 53.36889 16.71147 -10.15396 1.000 78.39985 646 ASN B O 1
ATOM 7211 N N . GLU B 1 595 ? 52.09214 18.23466 -9.07770 1.000 76.84038 647 GLU B N 1
ATOM 7212 C CA . GLU B 1 595 ? 51.12306 17.23505 -8.63770 1.000 75.44388 647 GLU B CA 1
ATOM 7213 C C . GLU B 1 595 ? 50.47883 16.52633 -9.81606 1.000 78.94898 647 GLU B C 1
ATOM 7214 O O . GLU B 1 595 ? 50.12838 15.34398 -9.71809 1.000 76.83598 647 GLU B O 1
ATOM 7220 N N . ASP B 1 596 ? 50.32070 17.23051 -10.93492 1.000 87.98508 648 ASP B N 1
ATOM 7221 C CA . ASP B 1 596 ? 49.63431 16.66997 -12.09668 1.000 93.35903 648 ASP B CA 1
ATOM 7222 C C . ASP B 1 596 ? 50.58599 15.84838 -12.96137 1.000 98.56741 648 ASP B C 1
ATOM 7223 O O . ASP B 1 596 ? 50.52733 14.61522 -12.97216 1.000 106.55835 648 ASP B O 1
ATOM 7228 N N . ASN B 1 597 ? 51.47235 16.52480 -13.69590 1.000 106.35357 649 ASN B N 1
ATOM 7229 C CA . ASN B 1 597 ? 52.31954 15.82832 -14.65757 1.000 106.71778 649 ASN B CA 1
ATOM 7230 C C . ASN B 1 597 ? 53.38084 14.98799 -13.95663 1.000 105.63759 649 ASN B C 1
ATOM 7231 O O . ASN B 1 597 ? 53.59109 13.82084 -14.30681 1.000 107.18065 649 ASN B O 1
ATOM 7236 N N . GLU B 1 598 ? 54.07907 15.57541 -12.98252 1.000 81.63199 650 GLU B N 1
ATOM 7237 C CA . GLU B 1 598 ? 55.12986 14.91134 -12.21148 1.000 80.42383 650 GLU B CA 1
ATOM 7238 C C . GLU B 1 598 ? 56.29865 14.47181 -13.09340 1.000 77.68250 650 GLU B C 1
ATOM 7239 O O . GLU B 1 598 ? 57.31793 13.98829 -12.59114 1.000 73.73887 650 GLU B O 1
ATOM 7245 N N . LEU B 1 599 ? 56.16698 14.64190 -14.40724 1.000 83.58147 651 LEU B N 1
ATOM 7246 C CA . LEU B 1 599 ? 57.30013 14.60129 -15.31636 1.000 80.09957 651 LEU B CA 1
ATOM 7247 C C . LEU B 1 599 ? 57.68235 15.98055 -15.82197 1.000 79.62158 651 LEU B C 1
ATOM 7248 O O . LEU B 1 599 ? 58.73882 16.12246 -16.44535 1.000 81.95251 651 LEU B O 1
ATOM 7253 N N . ASP B 1 600 ? 56.84645 16.98853 -15.58458 1.000 80.04945 652 ASP B N 1
ATOM 7254 C CA . ASP B 1 600 ? 57.16876 18.37396 -15.88363 1.000 82.27612 652 ASP B CA 1
ATOM 7255 C C . ASP B 1 600 ? 57.92077 19.05307 -14.74203 1.000 81.79462 652 ASP B C 1
ATOM 7256 O O . ASP B 1 600 ? 58.06136 20.28070 -14.74802 1.000 84.33690 652 ASP B O 1
ATOM 7261 N N . ASP B 1 601 ? 58.39791 18.28796 -13.76471 1.000 72.34893 653 ASP B N 1
ATOM 7262 C CA . ASP B 1 601 ? 59.19830 18.80504 -12.66489 1.000 66.79042 653 ASP B CA 1
ATOM 7263 C C . ASP B 1 601 ? 60.61126 18.23235 -12.74077 1.000 65.28526 653 ASP B C 1
ATOM 7264 O O . ASP B 1 601 ? 60.92592 17.38764 -13.58519 1.000 63.72283 653 ASP B O 1
ATOM 7269 N N . THR B 1 602 ? 61.46645 18.69638 -11.83090 1.000 61.86647 654 THR B N 1
ATOM 7270 C CA . THR B 1 602 ? 62.83232 18.20274 -11.71909 1.000 60.46261 654 THR B CA 1
ATOM 7271 C C . THR B 1 602 ? 63.01762 17.28678 -10.51180 1.000 61.39945 654 THR B C 1
ATOM 7272 O O . THR B 1 602 ? 64.14695 17.08559 -10.05271 1.000 57.49462 654 THR B O 1
ATOM 7276 N N . TYR B 1 603 ? 61.92770 16.73197 -9.98960 1.000 61.95482 655 TYR B N 1
ATOM 7277 C CA . TYR B 1 603 ? 61.96605 15.79021 -8.87926 1.000 62.94021 655 TYR B CA 1
ATOM 7278 C C . TYR B 1 603 ? 61.84480 14.37386 -9.42357 1.000 65.02215 655 TYR B C 1
ATOM 7279 O O . TYR B 1 603 ? 60.93999 14.08388 -10.21311 1.000 68.07549 655 TYR B O 1
ATOM 7288 N N . VAL B 1 604 ? 62.75289 13.49949 -9.00700 1.000 64.30996 656 VAL B N 1
ATOM 7289 C CA . VAL B 1 604 ? 62.78162 12.11863 -9.47321 1.000 69.92823 656 VAL B CA 1
ATOM 7290 C C . VAL B 1 604 ? 62.18785 11.24565 -8.37590 1.000 74.17520 656 VAL B C 1
ATOM 7291 O O . VAL B 1 604 ? 62.82059 11.02201 -7.33791 1.000 76.06324 656 VAL B O 1
ATOM 7295 N N . SER B 1 605 ? 60.97475 10.74456 -8.60394 1.000 72.88509 657 SER B N 1
ATOM 7296 C CA . SER B 1 605 ? 60.27279 9.94357 -7.61506 1.000 73.39300 657 SER B CA 1
ATOM 7297 C C . SER B 1 605 ? 60.67137 8.47565 -7.74994 1.000 72.98985 657 SER B C 1
ATOM 7298 O O . SER B 1 605 ? 61.40840 8.08532 -8.65775 1.000 74.73472 657 SER B O 1
ATOM 7301 N N . ARG B 1 606 ? 60.16600 7.64394 -6.83446 1.000 74.74141 658 ARG B N 1
ATOM 7302 C CA . ARG B 1 606 ? 60.41684 6.20866 -6.92409 1.000 75.66253 658 ARG B CA 1
ATOM 7303 C C . ARG B 1 606 ? 59.84487 5.62197 -8.20769 1.000 78.06938 658 ARG B C 1
ATOM 7304 O O . ARG B 1 606 ? 60.38979 4.64925 -8.74283 1.000 81.25192 658 ARG B O 1
ATOM 7306 N N . SER B 1 607 ? 58.74803 6.19380 -8.71087 1.000 75.42834 659 SER B N 1
ATOM 7307 C CA . SER B 1 607 ? 58.18189 5.73622 -9.97485 1.000 73.02120 659 SER B CA 1
ATOM 7308 C C . SER B 1 607 ? 59.08594 6.09293 -11.14832 1.000 77.39319 659 SER B C 1
ATOM 7309 O O . SER B 1 607 ? 59.25538 5.29131 -12.07455 1.000 79.60390 659 SER B O 1
ATOM 7312 N N . GLU B 1 608 ? 59.66468 7.29646 -11.13516 1.000 75.72002 660 GLU B N 1
ATOM 7313 C CA . GLU B 1 608 ? 60.51205 7.71873 -12.24571 1.000 72.58289 660 GLU B CA 1
ATOM 7314 C C . GLU B 1 608 ? 61.83971 6.96882 -12.26889 1.000 75.43622 660 GLU B C 1
ATOM 7315 O O . GLU B 1 608 ? 62.41308 6.76299 -13.34618 1.000 79.68039 660 GLU B O 1
ATOM 7321 N N . SER B 1 609 ? 62.34914 6.56710 -11.10352 1.000 79.03824 661 SER B N 1
ATOM 7322 C CA . SER B 1 609 ? 63.58977 5.80103 -11.01815 1.000 81.28854 661 SER B CA 1
ATOM 7323 C C . SER B 1 609 ? 63.64818 5.09781 -9.66768 1.000 84.90364 661 SER B C 1
ATOM 7324 O O . SER B 1 609 ? 63.18037 5.63656 -8.66187 1.000 82.69456 661 SER B O 1
ATOM 7327 N N . VAL B 1 610 ? 64.22441 3.89900 -9.65066 1.000 88.12452 662 VAL B N 1
ATOM 7328 C CA . VAL B 1 610 ? 64.36463 3.14235 -8.40830 1.000 86.93160 662 VAL B CA 1
ATOM 7329 C C . VAL B 1 610 ? 65.81186 3.18285 -7.93663 1.000 89.73055 662 VAL B C 1
ATOM 7330 O O . VAL B 1 610 ? 66.08770 3.20270 -6.73186 1.000 88.51973 662 VAL B O 1
ATOM 7334 N N . ASP B 1 611 ? 66.74473 3.21112 -8.88870 1.000 94.57951 663 ASP B N 1
ATOM 7335 C CA . ASP B 1 611 ? 68.15968 3.30706 -8.54491 1.000 98.39156 663 ASP B CA 1
ATOM 7336 C C . ASP B 1 611 ? 68.51189 4.70990 -8.06239 1.000 98.81918 663 ASP B C 1
ATOM 7337 O O . ASP B 1 611 ? 69.01787 4.89354 -6.94961 1.000 99.18622 663 ASP B O 1
ATOM 7342 N N . HIS B 1 612 ? 68.23904 5.71756 -8.88252 1.000 92.81351 664 HIS B N 1
ATOM 7343 C CA . HIS B 1 612 ? 68.64272 7.09360 -8.59911 1.000 96.55753 664 HIS B CA 1
ATOM 7344 C C . HIS B 1 612 ? 67.38686 7.95741 -8.49741 1.000 91.04227 664 HIS B C 1
ATOM 7345 O O . HIS B 1 612 ? 66.95479 8.56181 -9.48216 1.000 88.66291 664 HIS B O 1
ATOM 7352 N N . ASN B 1 613 ? 66.81427 8.03013 -7.29967 1.000 91.93602 665 ASN B N 1
ATOM 7353 C CA . ASN B 1 613 ? 65.60422 8.79628 -7.04263 1.000 88.36579 665 ASN B CA 1
ATOM 7354 C C . ASN B 1 613 ? 65.85848 9.82904 -5.95079 1.000 86.91986 665 ASN B C 1
ATOM 7355 O O . ASN B 1 613 ? 66.87965 9.80368 -5.25772 1.000 88.04172 665 ASN B O 1
ATOM 7360 N N . ASP B 1 614 ? 64.90564 10.74940 -5.80740 1.000 79.54776 666 ASP B N 1
ATOM 7361 C CA . ASP B 1 614 ? 65.00080 11.84401 -4.85130 1.000 76.26914 666 ASP B CA 1
ATOM 7362 C C . ASP B 1 614 ? 64.26305 11.56714 -3.54640 1.000 75.82758 666 ASP B C 1
ATOM 7363 O O . ASP B 1 614 ? 64.17149 12.46223 -2.69846 1.000 72.63132 666 ASP B O 1
ATOM 7368 N N . GLU B 1 615 ? 63.73206 10.35755 -3.36154 1.000 77.59431 667 GLU B N 1
ATOM 7369 C CA . GLU B 1 615 ? 63.03390 10.00866 -2.12429 1.000 73.34207 667 GLU B CA 1
ATOM 737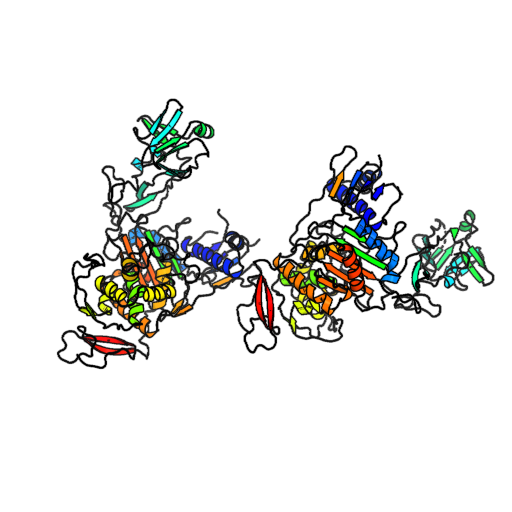0 C C . GLU B 1 615 ? 64.04897 9.61594 -1.04661 1.000 75.01530 667 GLU B C 1
ATOM 7371 O O . GLU B 1 615 ? 64.05684 8.50688 -0.51342 1.000 75.41259 667 GLU B O 1
ATOM 7377 N N . ASN B 1 616 ? 64.92251 10.57376 -0.74092 1.000 72.97151 668 ASN B N 1
ATOM 7378 C CA . ASN B 1 616 ? 66.10110 10.36496 0.08390 1.000 71.20928 668 ASN B CA 1
ATOM 7379 C C . ASN B 1 616 ? 66.10680 11.37662 1.22063 1.000 73.52690 668 ASN B C 1
ATOM 7380 O O . ASN B 1 616 ? 65.42061 12.40092 1.16932 1.000 76.47284 668 ASN B O 1
ATOM 7385 N N . LEU B 1 617 ? 66.89763 11.08363 2.25503 1.000 71.60018 669 LEU B N 1
ATOM 7386 C CA . LEU B 1 617 ? 67.13801 12.08392 3.28861 1.000 67.41465 669 LEU B CA 1
ATOM 7387 C C . LEU B 1 617 ? 68.14517 13.12941 2.83163 1.000 68.19647 669 LEU B C 1
ATOM 7388 O O . LEU B 1 617 ? 68.02690 14.30219 3.20145 1.000 63.72195 669 LEU B O 1
ATOM 7393 N N . SER B 1 618 ? 69.12896 12.72598 2.02358 1.000 67.95627 670 SER B N 1
ATOM 7394 C CA . SER B 1 618 ? 70.09047 13.68205 1.48498 1.000 64.41862 670 SER B CA 1
ATOM 7395 C C . SER B 1 618 ? 69.41304 14.68620 0.56020 1.000 64.05283 670 SER B C 1
ATOM 7396 O O . SER B 1 618 ? 69.70124 15.88885 0.61379 1.000 57.67235 670 SER B O 1
ATOM 7399 N N . SER B 1 619 ? 68.50021 14.21197 -0.28797 1.000 63.50340 671 SER B N 1
ATOM 7400 C CA . SER B 1 619 ? 67.84284 15.09465 -1.24503 1.000 60.98909 671 SER B CA 1
ATOM 7401 C C . SER B 1 619 ? 66.91646 16.08047 -0.54406 1.000 60.45328 671 SER B C 1
ATOM 7402 O O . SER B 1 619 ? 67.06902 17.30036 -0.68060 1.000 57.75305 671 SER B O 1
ATOM 7405 N N . MET B 1 620 ? 65.95731 15.56876 0.22861 1.000 63.35956 672 MET B N 1
ATOM 7406 C CA . MET B 1 620 ? 64.85025 16.38085 0.71736 1.000 59.70433 672 MET B CA 1
ATOM 7407 C C . MET B 1 620 ? 65.13718 17.08796 2.03518 1.000 57.34428 672 MET B C 1
ATOM 7408 O O . MET B 1 620 ? 64.32604 17.91808 2.45834 1.000 56.16546 672 MET B O 1
ATOM 7413 N N . ALA B 1 621 ? 66.25673 16.79649 2.68975 1.000 59.15193 673 ALA B N 1
ATOM 7414 C CA . ALA B 1 621 ? 66.65555 17.53110 3.88475 1.000 57.22711 673 ALA B CA 1
ATOM 7415 C C . ALA B 1 621 ? 67.89847 18.37768 3.68261 1.000 54.69151 673 ALA B C 1
ATOM 7416 O O . ALA B 1 621 ? 67.94107 19.51908 4.14013 1.000 52.16041 673 ALA B O 1
ATOM 7418 N N . LEU B 1 622 ? 68.90465 17.85471 2.98772 1.000 59.06826 674 LEU B N 1
ATOM 7419 C CA . LEU B 1 622 ? 70.17600 18.54392 2.83684 1.000 54.94806 674 LEU B CA 1
ATOM 7420 C C . LEU B 1 622 ? 70.34748 19.20963 1.47905 1.000 52.66730 674 LEU B C 1
ATOM 7421 O O . LEU B 1 622 ? 71.34676 19.90699 1.27255 1.000 52.33589 674 LEU B O 1
ATOM 7426 N N . GLY B 1 623 ? 69.40879 19.01898 0.55664 1.000 54.81076 675 GLY B N 1
ATOM 7427 C CA . GLY B 1 623 ? 69.49993 19.64789 -0.74337 1.000 52.29096 675 GLY B CA 1
ATOM 7428 C C . GLY B 1 623 ? 70.44328 18.97731 -1.71303 1.000 56.17753 675 GLY B C 1
ATOM 7429 O O . GLY B 1 623 ? 70.77805 19.57753 -2.74097 1.000 52.46621 675 GLY B O 1
ATOM 7430 N N . GLY B 1 624 ? 70.89824 17.76274 -1.41289 1.000 56.73355 676 GLY B N 1
ATOM 7431 C CA . GLY B 1 624 ? 71.68651 16.99596 -2.35431 1.000 52.85986 676 GLY B CA 1
ATOM 7432 C C . GLY B 1 624 ? 70.79447 16.13330 -3.21883 1.000 55.45125 676 GLY B C 1
ATOM 7433 O O . GLY B 1 624 ? 70.65324 14.93047 -2.97999 1.000 59.20533 676 GLY B O 1
ATOM 7434 N N . MET B 1 625 ? 70.18105 16.74502 -4.22412 1.000 57.74408 677 MET B N 1
ATOM 7435 C CA . MET B 1 625 ? 69.13732 16.10116 -5.00182 1.000 61.38592 677 MET B CA 1
ATOM 7436 C C . MET B 1 625 ? 69.71484 15.41661 -6.23789 1.000 61.04779 677 MET B C 1
ATOM 7437 O O . MET B 1 625 ? 70.86993 15.62065 -6.61600 1.000 56.74280 677 MET B O 1
ATOM 7442 N N . THR B 1 626 ? 68.88232 14.58122 -6.86657 1.000 66.04488 678 THR B N 1
ATOM 7443 C CA . THR B 1 626 ? 69.30296 13.87680 -8.07424 1.000 63.94259 678 THR B CA 1
ATOM 7444 C C . THR B 1 626 ? 69.48890 14.84048 -9.23879 1.000 60.41944 678 THR B C 1
ATOM 7445 O O . THR B 1 626 ? 70.47992 14.75098 -9.97255 1.000 57.91268 678 THR B O 1
ATOM 7449 N N . ARG B 1 627 ? 68.54871 15.76943 -9.42430 1.000 58.71981 679 ARG B N 1
ATOM 7450 C CA . ARG B 1 627 ? 68.65271 16.77020 -10.47380 1.000 54.15378 679 ARG B CA 1
ATOM 7451 C C . ARG B 1 627 ? 68.62576 18.20071 -9.96305 1.000 56.35971 679 ARG B C 1
ATOM 7452 O O . ARG B 1 627 ? 69.08703 19.09603 -10.67975 1.000 55.44435 679 ARG B O 1
ATOM 7460 N N . GLY B 1 628 ? 68.10233 18.44447 -8.76434 1.000 54.96172 680 GLY B N 1
ATOM 7461 C CA . GLY B 1 628 ? 68.01527 19.79196 -8.23913 1.000 49.17253 680 GLY B CA 1
ATOM 7462 C C . GLY B 1 628 ? 66.73285 20.49312 -8.64128 1.000 49.34306 680 GLY B C 1
ATOM 7463 O O . GLY B 1 628 ? 65.82308 19.91821 -9.24523 1.000 52.13581 680 GLY B O 1
ATOM 7464 N N . MET B 1 629 ? 66.66195 21.77347 -8.28376 1.000 49.53458 681 MET B N 1
ATOM 7465 C CA . MET B 1 629 ? 65.53279 22.62092 -8.63857 1.000 50.16888 681 MET B CA 1
ATOM 7466 C C . MET B 1 629 ? 66.04258 23.88144 -9.32308 1.000 46.18976 681 MET B C 1
ATOM 7467 O O . MET B 1 629 ? 67.18726 24.29688 -9.12171 1.000 42.23452 681 MET B O 1
ATOM 7472 N N . THR B 1 630 ? 65.18573 24.48453 -10.14181 1.000 48.17401 682 THR B N 1
ATOM 7473 C CA . THR B 1 630 ? 65.55661 25.72804 -10.79653 1.000 46.65972 682 THR B CA 1
ATOM 7474 C C . THR B 1 630 ? 65.36194 26.90552 -9.84643 1.000 44.49376 682 THR B C 1
ATOM 7475 O O . THR B 1 630 ? 64.64508 26.82171 -8.84444 1.000 41.78031 682 THR B O 1
ATOM 7479 N N . ASN B 1 631 ? 66.02336 28.01709 -10.17826 1.000 45.88618 683 ASN B N 1
ATOM 7480 C CA . ASN B 1 631 ? 65.90224 29.22409 -9.36985 1.000 41.26780 683 ASN B CA 1
ATOM 7481 C C . ASN B 1 631 ? 64.46227 29.71319 -9.30687 1.000 42.35320 683 ASN B C 1
ATOM 7482 O O . ASN B 1 631 ? 64.03891 30.26172 -8.28360 1.000 42.50266 683 ASN B O 1
ATOM 7487 N N . LEU B 1 632 ? 63.69287 29.52188 -10.38057 1.000 43.97045 684 LEU B N 1
ATOM 7488 C CA . LEU B 1 632 ? 62.29368 29.93561 -10.35582 1.000 46.55634 684 LEU B CA 1
ATOM 7489 C C . LEU B 1 632 ? 61.48378 29.08066 -9.38633 1.000 45.82503 684 LEU B C 1
ATOM 7490 O O . LEU B 1 632 ? 60.63490 29.59980 -8.65160 1.000 43.64664 684 LEU B O 1
ATOM 7495 N N . LYS B 1 633 ? 61.73627 27.76852 -9.36366 1.000 45.03455 685 LYS B N 1
ATOM 7496 C CA . LYS B 1 633 ? 60.97690 26.88996 -8.47990 1.000 43.41481 685 LYS B CA 1
ATOM 7497 C C . LYS B 1 633 ? 61.31259 27.14934 -7.01626 1.000 43.39618 685 LYS B C 1
ATOM 7498 O O . LYS B 1 633 ? 60.43420 27.06721 -6.15036 1.000 44.57188 685 LYS B O 1
ATOM 7504 N N . MET B 1 634 ? 62.57794 27.45079 -6.71541 1.000 45.53289 686 MET B N 1
ATOM 7505 C CA . MET B 1 634 ? 62.95298 27.74504 -5.33522 1.000 43.56702 686 MET B CA 1
ATOM 7506 C C . MET B 1 634 ? 62.38172 29.08359 -4.88275 1.000 44.13097 686 MET B C 1
ATOM 7507 O O . MET B 1 634 ? 61.81300 29.18897 -3.78948 1.000 44.79507 686 MET B O 1
ATOM 7512 N N . THR B 1 635 ? 62.51242 30.11811 -5.71774 1.000 42.91587 687 THR B N 1
ATOM 7513 C CA . THR B 1 635 ? 61.98403 31.42842 -5.35218 1.000 42.16892 687 THR B CA 1
ATOM 7514 C C . THR B 1 635 ? 60.46666 31.38623 -5.22429 1.000 42.35299 687 THR B C 1
ATOM 7515 O O . THR B 1 635 ? 59.89731 31.96995 -4.29405 1.000 45.16411 687 THR B O 1
ATOM 7519 N N . GLY B 1 636 ? 59.79338 30.69911 -6.14837 1.000 41.26076 688 GLY B N 1
ATOM 7520 C CA . GLY B 1 636 ? 58.34885 30.57700 -6.05319 1.000 45.54839 688 GLY B CA 1
ATOM 7521 C C . GLY B 1 636 ? 57.89756 29.82533 -4.81618 1.000 46.38758 688 GLY B C 1
ATOM 7522 O O . GLY B 1 636 ? 56.79014 30.04770 -4.31661 1.000 48.17662 688 GLY B O 1
ATOM 7523 N N . ALA B 1 637 ? 58.74481 28.93308 -4.30118 1.000 43.75392 689 ALA B N 1
ATOM 7524 C CA . ALA B 1 637 ? 58.41146 28.20435 -3.08385 1.000 44.59605 689 ALA B CA 1
ATOM 7525 C C . ALA B 1 637 ? 58.62206 29.06590 -1.84297 1.000 46.60764 689 ALA B C 1
ATOM 7526 O O . ALA B 1 637 ? 57.77713 29.07588 -0.93973 1.000 44.52549 689 ALA B O 1
ATOM 7528 N N . TYR B 1 638 ? 59.74385 29.79058 -1.77995 1.000 45.05226 690 TYR B N 1
ATOM 7529 C CA . TYR B 1 638 ? 59.95188 30.74213 -0.69359 1.000 41.44711 690 TYR B CA 1
ATOM 7530 C C . TYR B 1 638 ? 58.90572 31.84747 -0.71263 1.000 45.07950 690 TYR B C 1
ATOM 7531 O O . TYR B 1 638 ? 58.53553 32.37082 0.34533 1.000 45.09838 690 TYR B O 1
ATOM 7540 N N . ALA B 1 639 ? 58.42096 32.21662 -1.90192 1.000 48.07553 691 ALA B N 1
ATOM 7541 C CA . ALA B 1 639 ? 57.37403 33.22737 -1.99438 1.000 47.84611 691 ALA B CA 1
ATOM 7542 C C . ALA B 1 639 ? 56.13518 32.82436 -1.20822 1.000 50.63833 691 ALA B C 1
ATOM 7543 O O . ALA B 1 639 ? 55.42332 33.69168 -0.68793 1.000 50.82270 691 ALA B O 1
ATOM 7545 N N . ALA B 1 640 ? 55.87080 31.51889 -1.09578 1.000 49.95880 692 ALA B N 1
ATOM 7546 C CA . ALA B 1 640 ? 54.73887 31.06014 -0.29592 1.000 50.31070 692 ALA B CA 1
ATOM 7547 C C . ALA B 1 640 ? 54.91722 31.42073 1.17412 1.000 47.64472 692 ALA B C 1
ATOM 7548 O O . ALA B 1 640 ? 53.96893 31.87116 1.82659 1.000 45.17204 692 ALA B O 1
ATOM 7550 N N . ILE B 1 641 ? 56.12643 31.23119 1.71225 1.000 46.85467 693 ILE B N 1
ATOM 7551 C CA . ILE B 1 641 ? 56.39800 31.61561 3.09645 1.000 46.12059 693 ILE B CA 1
ATOM 7552 C C . ILE B 1 641 ? 56.16398 33.10980 3.29265 1.000 48.87955 693 ILE B C 1
ATOM 7553 O O . ILE B 1 641 ? 55.57497 33.53595 4.29440 1.000 47.69135 693 ILE B O 1
ATOM 7558 N N . ALA B 1 642 ? 56.62343 33.92856 2.34113 1.000 45.70249 694 ALA B N 1
ATOM 7559 C CA . ALA B 1 642 ? 56.43400 35.37130 2.44270 1.000 45.38163 694 ALA B CA 1
ATOM 7560 C C . ALA B 1 642 ? 54.96466 35.76437 2.33724 1.000 49.52018 694 ALA B C 1
ATOM 7561 O O . ALA B 1 642 ? 54.54207 36.74370 2.96217 1.000 49.58386 694 ALA B O 1
ATOM 7563 N N . ASN B 1 643 ? 54.17840 35.02309 1.56052 1.000 51.77208 695 ASN B N 1
ATOM 7564 C CA . ASN B 1 643 ? 52.76531 35.33080 1.33159 1.000 50.16656 695 ASN B CA 1
ATOM 7565 C C . ASN B 1 643 ? 51.85326 34.59551 2.31396 1.000 51.61672 695 ASN B C 1
ATOM 7566 O O . ASN B 1 643 ? 50.87223 33.96416 1.92403 1.000 52.60403 695 ASN B O 1
ATOM 7571 N N . ASP B 1 644 ? 52.17321 34.68606 3.60736 1.000 51.45629 696 ASP B N 1
ATOM 7572 C CA . ASP B 1 644 ? 51.35205 34.10151 4.67393 1.000 53.98516 696 ASP B CA 1
ATOM 7573 C C . ASP B 1 644 ? 51.10526 32.61159 4.45013 1.000 52.08584 696 ASP B C 1
ATOM 7574 O O . ASP B 1 644 ? 50.03303 32.08419 4.75520 1.000 54.75302 696 ASP B O 1
ATOM 7579 N N . GLY B 1 645 ? 52.11021 31.92272 3.91878 1.000 48.37320 697 GLY B N 1
ATOM 7580 C CA . GLY B 1 645 ? 51.99824 30.49632 3.70967 1.000 50.36885 697 GLY B CA 1
ATOM 7581 C C . GLY B 1 645 ? 51.20270 30.08928 2.49241 1.000 53.97384 697 GLY B C 1
ATOM 7582 O O . GLY B 1 645 ? 50.95280 28.89242 2.31143 1.000 55.82987 697 GLY B O 1
ATOM 7583 N N . ARG B 1 646 ? 50.80732 31.03704 1.64354 1.000 55.69241 698 ARG B N 1
ATOM 7584 C CA . ARG B 1 646 ? 50.00149 30.74422 0.46415 1.000 56.42914 698 ARG B CA 1
ATOM 7585 C C . ARG B 1 646 ? 50.86291 30.81400 -0.79385 1.000 56.49937 698 ARG B C 1
ATOM 7586 O O . ARG B 1 646 ? 51.40120 31.87569 -1.13193 1.000 50.38715 698 ARG B O 1
ATOM 7594 N N . TYR B 1 647 ? 50.97297 29.68248 -1.48881 1.000 59.35167 699 TYR B N 1
ATOM 7595 C CA . TYR B 1 647 ? 51.71330 29.61024 -2.74049 1.000 54.33454 699 TYR B CA 1
ATOM 7596 C C . TYR B 1 647 ? 50.89599 30.17870 -3.89106 1.000 56.06306 699 TYR B C 1
ATOM 7597 O O . TYR B 1 647 ? 49.68965 29.93736 -3.99646 1.000 55.43261 699 TYR B O 1
ATOM 7606 N N . ASN B 1 648 ? 51.57475 30.93025 -4.75792 1.000 56.16503 700 ASN B N 1
ATOM 7607 C CA . ASN B 1 648 ? 51.02536 31.42902 -6.01550 1.000 56.16857 700 ASN B CA 1
ATOM 7608 C C . ASN B 1 648 ? 51.98898 31.06506 -7.13010 1.000 57.48929 700 ASN B C 1
ATOM 7609 O O . ASN B 1 648 ? 53.17192 31.41571 -7.06304 1.000 56.99857 700 ASN B O 1
ATOM 7614 N N . GLU B 1 649 ? 51.49436 30.34192 -8.12903 1.000 57.38843 701 GLU B N 1
ATOM 7615 C CA . GLU B 1 649 ? 52.30648 29.98429 -9.28075 1.000 55.35355 701 GLU B CA 1
ATOM 7616 C C . GLU B 1 649 ? 52.91943 31.23948 -9.90010 1.000 54.43082 701 GLU B C 1
ATOM 7617 O O . GLU B 1 649 ? 52.18142 32.17953 -10.23548 1.000 54.72440 701 GLU B O 1
ATOM 7623 N N . PRO B 1 650 ? 54.24158 31.30812 -10.04265 1.000 55.22121 702 PRO B N 1
ATOM 7624 C CA . PRO B 1 650 ? 54.84942 32.48121 -10.68446 1.000 56.09072 702 PRO B CA 1
ATOM 7625 C C . PRO B 1 650 ? 54.31597 32.65851 -12.09745 1.000 57.57956 702 PRO B C 1
ATOM 7626 O O . PRO B 1 650 ? 54.48425 31.79167 -12.95844 1.000 58.31313 702 PRO B O 1
ATOM 7630 N N . ILE B 1 651 ? 53.65397 33.78976 -12.32571 1.000 60.20720 703 ILE B N 1
ATOM 7631 C CA . ILE B 1 651 ? 53.14707 34.16019 -13.64028 1.000 61.20167 703 ILE B CA 1
ATOM 7632 C C . ILE B 1 651 ? 53.97676 35.31714 -14.17491 1.000 61.69622 703 ILE B C 1
ATOM 7633 O O . ILE B 1 651 ? 54.45041 36.17483 -13.42047 1.000 61.17892 703 ILE B O 1
ATOM 7638 N N . SER B 1 652 ? 54.14629 35.33918 -15.49552 1.000 57.50452 704 SER B N 1
ATOM 7639 C CA . SER B 1 652 ? 54.90681 36.38181 -16.16724 1.000 54.11995 704 SER B CA 1
ATOM 7640 C C . SER B 1 652 ? 54.02687 37.32617 -16.97200 1.000 54.50886 704 SER B C 1
ATOM 7641 O O . SER B 1 652 ? 54.54789 38.25944 -17.58904 1.000 56.39843 704 SER B O 1
ATOM 7644 N N . PHE B 1 653 ? 52.71437 37.10646 -16.98901 1.000 55.43189 705 PHE B N 1
ATOM 7645 C CA . PHE B 1 653 ? 51.79219 37.97140 -17.70887 1.000 54.07020 705 PHE B CA 1
ATOM 7646 C C . PHE B 1 653 ? 50.47481 38.03668 -16.94918 1.000 59.08356 705 PHE B C 1
ATOM 7647 O O . PHE B 1 653 ? 50.13420 37.13808 -16.17499 1.000 62.21703 705 PHE B O 1
ATOM 7655 N N . THR B 1 654 ? 49.73022 39.11564 -17.18526 1.000 60.44802 706 THR B N 1
ATOM 7656 C CA . THR B 1 654 ? 48.43245 39.31569 -16.55464 1.000 56.11726 706 THR B CA 1
ATOM 7657 C C . THR B 1 654 ? 47.26617 39.14530 -17.51267 1.000 58.71956 706 THR B C 1
ATOM 7658 O O . THR B 1 654 ? 46.17504 38.78261 -17.07167 1.000 62.98386 706 THR B O 1
ATOM 7662 N N . LYS B 1 655 ? 47.46972 39.39238 -18.80589 1.000 56.88359 707 LYS B N 1
ATOM 7663 C CA . LYS B 1 655 ? 46.44061 39.14665 -19.80612 1.000 63.59174 707 LYS B CA 1
ATOM 7664 C C . LYS B 1 655 ? 47.09702 39.04591 -21.17466 1.000 64.44231 707 LYS B C 1
ATOM 7665 O O . LYS B 1 655 ? 48.16455 39.61760 -21.41179 1.000 61.94772 707 LYS B O 1
ATOM 7671 N N . VAL B 1 656 ? 46.44968 38.29434 -22.06193 1.000 68.79449 708 VAL B N 1
ATOM 7672 C CA . VAL B 1 656 ? 46.83873 38.17964 -23.46186 1.000 67.58657 708 VAL B CA 1
ATOM 7673 C C . VAL B 1 656 ? 45.63390 38.55741 -24.31045 1.000 68.83058 708 VAL B C 1
ATOM 7674 O O . VAL B 1 656 ? 44.54061 38.01463 -24.11360 1.000 70.28246 708 VAL B O 1
ATOM 7678 N N . VAL B 1 657 ? 45.82419 39.49891 -25.23272 1.000 72.90228 709 VAL B N 1
ATOM 7679 C CA . VAL B 1 657 ? 44.74209 40.02583 -26.05820 1.000 78.01117 709 VAL B CA 1
ATOM 7680 C C . VAL B 1 657 ? 45.03073 39.67017 -27.51177 1.000 80.63711 709 VAL B C 1
ATOM 7681 O O . VAL B 1 657 ? 46.15489 39.86360 -27.99108 1.000 79.22161 709 VAL B O 1
ATOM 7685 N N . ASP B 1 658 ? 44.01902 39.14429 -28.20551 1.000 80.38414 710 ASP B N 1
ATOM 7686 C CA . ASP B 1 658 ? 44.15811 38.69596 -29.58474 1.000 83.72175 710 ASP B CA 1
ATOM 7687 C C . ASP B 1 658 ? 43.94228 39.86547 -30.54899 1.000 84.40496 710 ASP B C 1
ATOM 7688 O O . ASP B 1 658 ? 43.80364 41.02183 -30.14048 1.000 85.18621 710 ASP B O 1
ATOM 7693 N N . SER B 1 659 ? 43.92296 39.56578 -31.85106 1.000 80.59735 711 SER B N 1
ATOM 7694 C CA . SER B 1 659 ? 43.77024 40.60634 -32.86587 1.000 82.35957 711 SER B CA 1
ATOM 7695 C C . SER B 1 659 ? 42.46381 41.37030 -32.68990 1.000 91.34199 711 SER B C 1
ATOM 7696 O O . SER B 1 659 ? 42.44382 42.60628 -32.73038 1.000 91.96770 711 SER B O 1
ATOM 7699 N N . THR B 1 660 ? 41.35598 40.64162 -32.50951 1.000 95.98183 712 THR B N 1
ATOM 7700 C CA . THR B 1 660 ? 40.04317 41.27513 -32.40744 1.000 91.69051 712 THR B CA 1
ATOM 7701 C C . THR B 1 660 ? 39.96374 42.21356 -31.20849 1.000 90.83979 712 THR B C 1
ATOM 7702 O O . THR B 1 660 ? 39.35407 43.28695 -31.29091 1.000 90.81027 712 THR B O 1
ATOM 7706 N N . GLY B 1 661 ? 40.56440 41.82853 -30.08608 1.000 88.20344 713 GLY B N 1
ATOM 7707 C CA . GLY B 1 661 ? 40.56448 42.69162 -28.92166 1.000 88.59340 713 GLY B CA 1
ATOM 7708 C C . GLY B 1 661 ? 40.01676 42.04708 -27.66750 1.000 82.32670 713 GLY B C 1
ATOM 7709 O O . GLY B 1 661 ? 39.83190 42.72095 -26.65005 1.000 77.16155 713 GLY B O 1
ATOM 7710 N N . LYS B 1 662 ? 39.75814 40.74402 -27.72071 1.000 82.57941 714 LYS B N 1
ATOM 7711 C CA . LYS B 1 662 ? 39.24069 40.02521 -26.56751 1.000 82.63822 714 LYS B CA 1
ATOM 7712 C C . LYS B 1 662 ? 40.38095 39.40623 -25.77077 1.000 76.66110 714 LYS B C 1
ATOM 7713 O O . LYS B 1 662 ? 41.40440 38.99230 -26.32199 1.000 72.93778 714 LYS B O 1
ATOM 7719 N N . THR B 1 663 ? 40.20214 39.37017 -24.45559 1.000 73.59313 715 THR B N 1
ATOM 7720 C CA . THR B 1 663 ? 41.15872 38.70308 -23.58387 1.000 73.16040 715 THR B CA 1
ATOM 7721 C C . THR B 1 663 ? 41.00123 37.19786 -23.75433 1.000 72.78516 715 THR B C 1
ATOM 7722 O O . THR B 1 663 ? 40.01338 36.61361 -23.29731 1.000 72.17903 715 THR B O 1
ATOM 7726 N N . ILE B 1 664 ? 41.95938 36.56928 -24.43594 1.000 74.17389 716 ILE B N 1
ATOM 7727 C CA . ILE B 1 664 ? 41.90978 35.12513 -24.63030 1.000 74.63674 716 ILE B CA 1
ATOM 7728 C C . ILE B 1 664 ? 42.56648 34.35305 -23.49208 1.000 74.62753 716 ILE B C 1
ATOM 7729 O O . ILE B 1 664 ? 42.35856 33.13578 -23.38029 1.000 74.20295 716 ILE B O 1
ATOM 7734 N N . LEU B 1 665 ? 43.35537 35.01566 -22.65102 1.000 69.01476 717 LEU B N 1
ATOM 7735 C CA . LEU B 1 665 ? 44.02953 34.33243 -21.55793 1.000 70.03636 717 LEU B CA 1
ATOM 7736 C C . LEU B 1 665 ? 44.24975 35.32758 -20.42804 1.000 70.09877 717 LEU B C 1
ATOM 7737 O O . LEU B 1 665 ? 44.79914 36.40820 -20.65949 1.000 67.51356 717 LEU B O 1
ATOM 7742 N N . GLU B 1 666 ? 43.81510 34.97040 -19.21340 1.000 72.07754 718 GLU B N 1
ATOM 7743 C CA . GLU B 1 666 ? 44.02609 35.83995 -18.06016 1.000 67.01247 718 GLU B CA 1
ATOM 7744 C C . GLU B 1 666 ? 44.22122 35.01746 -16.79047 1.000 68.46324 718 GLU B C 1
ATOM 7745 O O . GLU B 1 666 ? 43.26958 34.38867 -16.31082 1.000 74.24164 718 GLU B O 1
ATOM 7751 N N . PRO B 1 667 ? 45.42133 35.00983 -16.21024 1.000 69.08728 719 PRO B N 1
ATOM 7752 C CA . PRO B 1 667 ? 45.68257 34.13744 -15.05726 1.000 70.81148 719 PRO B CA 1
ATOM 7753 C C . PRO B 1 667 ? 45.01367 34.62253 -13.77754 1.000 73.72798 719 PRO B C 1
ATOM 7754 O O . PRO B 1 667 ? 44.84375 35.82284 -13.54944 1.000 73.89952 719 PRO B O 1
ATOM 7758 N N . GLU B 1 668 ? 44.63026 33.65944 -12.94075 1.000 74.96977 720 GLU B N 1
ATOM 7759 C CA . GLU B 1 668 ? 44.09752 33.90383 -11.60479 1.000 78.99622 720 GLU B CA 1
ATOM 7760 C C . GLU B 1 668 ? 45.07113 33.38705 -10.55351 1.000 75.96393 720 GLU B C 1
ATOM 7761 O O . GLU B 1 668 ? 45.62811 32.29336 -10.70084 1.000 69.41262 720 GLU B O 1
ATOM 7767 N N . GLN B 1 669 ? 45.28073 34.17640 -9.49689 1.000 75.18058 721 GLN B N 1
ATOM 7768 C CA . GLN B 1 669 ? 46.26232 33.82215 -8.47548 1.000 74.34587 721 GLN B CA 1
ATOM 7769 C C . GLN B 1 669 ? 45.72786 32.65332 -7.65787 1.000 77.30997 721 GLN B C 1
ATOM 7770 O O . GLN B 1 669 ? 44.83682 32.82419 -6.81866 1.000 76.62043 721 GLN B O 1
ATOM 7776 N N . LYS B 1 670 ? 46.27697 31.46363 -7.89552 1.000 82.15729 722 LYS B N 1
ATOM 7777 C CA . LYS B 1 670 ? 45.87517 30.28103 -7.14762 1.000 75.44155 722 LYS B CA 1
ATOM 7778 C C . LYS B 1 670 ? 46.41569 30.34972 -5.72841 1.000 75.08932 722 LYS B C 1
ATOM 7779 O O . LYS B 1 670 ? 47.48030 29.79624 -5.44253 1.000 79.18355 722 LYS B O 1
ATOM 7785 N N . GLN B 1 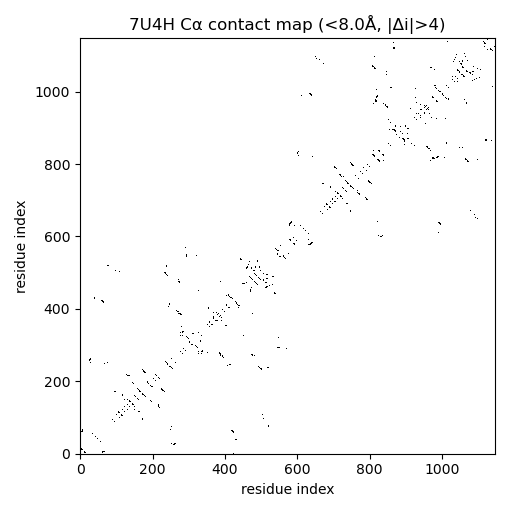671 ? 45.68747 30.98794 -4.81817 1.000 69.68591 723 GLN B N 1
ATOM 7786 C CA . GLN B 1 671 ? 46.15611 31.07209 -3.44038 1.000 69.19338 723 GLN B CA 1
ATOM 7787 C C . GLN B 1 671 ? 45.92531 29.70988 -2.80818 1.000 73.32692 723 GLN B C 1
ATOM 7788 O O . GLN B 1 671 ? 44.77982 29.30017 -2.59249 1.000 89.07876 723 GLN B O 1
ATOM 7794 N N . ARG B 1 672 ? 47.01552 29.01686 -2.49239 1.000 65.88111 724 ARG B N 1
ATOM 7795 C CA . ARG B 1 672 ? 46.95127 27.67350 -1.94225 1.000 62.46807 724 ARG B CA 1
ATOM 7796 C C . ARG B 1 672 ? 47.72825 27.66125 -0.64480 1.000 63.34604 724 ARG B C 1
ATOM 7797 O O . ARG B 1 672 ? 48.88746 28.08097 -0.61233 1.000 61.16791 724 ARG B O 1
ATOM 7805 N N . GLN B 1 673 ? 47.11495 27.12194 0.40162 1.000 67.69632 725 GLN B N 1
ATOM 7806 C CA . GLN B 1 673 ? 47.70810 27.18772 1.72734 1.000 64.77416 725 GLN B CA 1
ATOM 7807 C C . GLN B 1 673 ? 48.72642 26.06632 1.87873 1.000 62.75126 725 GLN B C 1
ATOM 7808 O O . GLN B 1 673 ? 48.36538 24.88725 1.93769 1.000 65.21811 725 GLN B O 1
ATOM 7814 N N . VAL B 1 674 ? 50.00355 26.43684 1.93400 1.000 54.46445 726 VAL B N 1
ATOM 7815 C CA . VAL B 1 674 ? 51.05424 25.45754 2.17237 1.000 55.81944 726 VAL B CA 1
ATOM 7816 C C . VAL B 1 674 ? 51.17537 25.18777 3.66252 1.000 56.44320 726 VAL B C 1
ATOM 7817 O O . VAL B 1 674 ? 51.29731 24.03597 4.09400 1.000 59.46954 726 VAL B O 1
ATOM 7821 N N . THR B 1 675 ? 51.13077 26.24806 4.46270 1.000 53.38599 727 THR B N 1
ATOM 7822 C CA . THR B 1 675 ? 51.17967 26.16217 5.91162 1.000 51.39802 727 THR B CA 1
ATOM 7823 C C . THR B 1 675 ? 50.31041 27.28585 6.45691 1.000 52.74081 727 THR B C 1
ATOM 7824 O O . THR B 1 675 ? 49.82957 28.13995 5.70828 1.000 53.86885 727 THR B O 1
ATOM 7828 N N . SER B 1 676 ? 50.10129 27.27790 7.76920 1.000 53.48496 728 SER B N 1
ATOM 7829 C CA . SER B 1 676 ? 49.25454 28.29252 8.37693 1.000 51.55396 728 SER B CA 1
ATOM 7830 C C . SER B 1 676 ? 49.92127 29.66515 8.30577 1.000 51.25357 728 SER B C 1
ATOM 7831 O O . SER B 1 676 ? 51.14447 29.79181 8.18651 1.000 48.51618 728 SER B O 1
ATOM 7834 N N . LYS B 1 677 ? 49.08605 30.70632 8.35742 1.000 53.33495 729 LYS B N 1
ATOM 7835 C CA . LYS B 1 677 ? 49.60412 32.06881 8.41719 1.000 50.06844 729 LYS B CA 1
ATOM 7836 C C . LYS B 1 677 ? 50.53189 32.25302 9.61080 1.000 52.89312 729 LYS B C 1
ATOM 7837 O O . LYS B 1 677 ? 51.53213 32.97576 9.51822 1.000 52.10693 729 LYS B O 1
ATOM 7843 N N . GLU B 1 678 ? 50.23161 31.58092 10.72541 1.000 52.21533 730 GLU B N 1
ATOM 7844 C CA . GLU B 1 678 ? 51.04827 31.70405 11.92727 1.000 49.50468 730 GLU B CA 1
ATOM 7845 C C . GLU B 1 678 ? 52.42556 31.08724 11.71994 1.000 52.01520 730 GLU B C 1
ATOM 7846 O O . GLU B 1 678 ? 53.45004 31.71216 12.02356 1.000 51.68913 730 GLU B O 1
ATOM 7852 N N . ASN B 1 679 ? 52.47139 29.85942 11.19612 1.000 51.45963 731 ASN B N 1
ATOM 7853 C CA . ASN B 1 679 ? 53.75840 29.21738 10.95312 1.000 50.55736 731 ASN B CA 1
ATOM 7854 C C . ASN B 1 679 ? 54.57189 29.97655 9.91383 1.000 50.15788 731 ASN B C 1
ATOM 7855 O O . ASN B 1 679 ? 55.80504 30.02286 10.00361 1.000 49.17016 731 ASN B O 1
ATOM 7860 N N . ALA B 1 680 ? 53.90624 30.57520 8.92328 1.000 49.06418 732 ALA B N 1
ATOM 7861 C CA . ALA B 1 680 ? 54.62350 31.39806 7.95713 1.000 47.02576 732 ALA B CA 1
ATOM 7862 C C . ALA B 1 680 ? 55.30312 32.57304 8.64707 1.000 51.80030 732 ALA B C 1
ATOM 7863 O O . ALA B 1 680 ? 56.45633 32.90062 8.34126 1.000 48.79667 732 ALA B O 1
ATOM 7865 N N . PHE B 1 681 ? 54.61011 33.20595 9.59841 1.000 50.75435 733 PHE B N 1
ATOM 7866 C CA . PHE B 1 681 ? 55.21441 34.30019 10.34994 1.000 45.58404 733 PHE B CA 1
ATOM 7867 C C . PHE B 1 681 ? 56.38592 33.80146 11.18283 1.000 49.79900 733 PHE B C 1
ATOM 7868 O O . PHE B 1 681 ? 57.45749 34.42030 11.20711 1.000 50.68075 733 PHE B O 1
ATOM 7876 N N . ILE B 1 682 ? 56.18860 32.68825 11.89268 1.000 49.86080 734 ILE B N 1
ATOM 7877 C CA . ILE B 1 682 ? 57.25691 32.12936 12.71341 1.000 46.24699 734 ILE B CA 1
ATOM 7878 C C . ILE B 1 682 ? 58.47055 31.80707 11.85324 1.000 48.26909 734 ILE B C 1
ATOM 7879 O O . ILE B 1 682 ? 59.61219 32.10351 12.22713 1.000 48.41516 734 ILE B O 1
ATOM 7884 N N . MET B 1 683 ? 58.23994 31.23204 10.66899 1.000 47.92291 735 MET B N 1
ATOM 7885 C CA . MET B 1 683 ? 59.34836 30.85649 9.79824 1.000 47.37715 735 MET B CA 1
ATOM 7886 C C . MET B 1 683 ? 60.07443 32.08449 9.26134 1.000 45.88621 735 MET B C 1
ATOM 7887 O O . MET B 1 683 ? 61.30914 32.09554 9.18436 1.000 43.35168 735 MET B O 1
ATOM 7892 N N . ARG B 1 684 ? 59.33100 33.13191 8.89304 1.000 45.79072 736 ARG B N 1
ATOM 7893 C CA . ARG B 1 684 ? 59.98030 34.36244 8.45308 1.000 42.48034 736 ARG B CA 1
ATOM 7894 C C . ARG B 1 684 ? 60.82450 34.96028 9.56753 1.000 44.39495 736 ARG B C 1
ATOM 7895 O O . ARG B 1 684 ? 61.92644 35.46315 9.31965 1.000 46.13558 736 ARG B O 1
ATOM 7903 N N . ASP B 1 685 ? 60.33385 34.89545 10.80716 1.000 46.71406 737 ASP B N 1
ATOM 7904 C CA . ASP B 1 685 ? 61.08113 35.46296 11.92390 1.000 44.85193 737 ASP B CA 1
ATOM 7905 C C . ASP B 1 685 ? 62.32766 34.64388 12.23894 1.000 46.80411 737 ASP B C 1
ATOM 7906 O O . ASP B 1 685 ? 63.36352 35.20526 12.61663 1.000 48.88104 737 ASP B O 1
ATOM 7911 N N . ILE B 1 686 ? 62.24912 33.31797 12.09405 1.000 46.75847 738 ILE B N 1
ATOM 7912 C CA . ILE B 1 686 ? 63.42765 32.47592 12.29601 1.000 46.74607 738 ILE B CA 1
ATOM 7913 C C . ILE B 1 686 ? 64.51791 32.84877 11.30075 1.000 46.46843 738 ILE B C 1
ATOM 7914 O O . ILE B 1 686 ? 65.67877 33.06369 11.67013 1.000 48.49813 738 ILE B O 1
ATOM 7919 N N . LEU B 1 687 ? 64.15917 32.92819 10.02088 1.000 45.59566 739 LEU B N 1
ATOM 7920 C CA . LEU B 1 687 ? 65.12346 33.25583 8.98038 1.000 45.43855 739 LEU B CA 1
ATOM 7921 C C . LEU B 1 687 ? 65.54402 34.71862 9.00181 1.000 45.55229 739 LEU B C 1
ATOM 7922 O O . LEU B 1 687 ? 66.41721 35.10224 8.21579 1.000 47.57402 739 LEU B O 1
ATOM 7927 N N . LYS B 1 688 ? 64.95153 35.54652 9.86481 1.000 43.62251 740 LYS B N 1
ATOM 7928 C CA . LYS B 1 688 ? 65.41983 36.92117 9.97917 1.000 41.10166 740 LYS B CA 1
ATOM 7929 C C . LYS B 1 688 ? 66.78941 36.98344 10.63970 1.000 47.64796 740 LYS B C 1
ATOM 7930 O O . LYS B 1 688 ? 67.55895 37.91862 10.38553 1.000 55.35407 740 LYS B O 1
ATOM 7936 N N . GLY B 1 689 ? 67.11351 36.00054 11.47719 1.000 47.37562 741 GLY B N 1
ATOM 7937 C CA . GLY B 1 689 ? 68.39574 35.93921 12.14540 1.000 50.44395 741 GLY B CA 1
ATOM 7938 C C . GLY B 1 689 ? 69.51381 35.31285 11.34815 1.000 53.58002 741 GLY B C 1
ATOM 7939 O O . GLY B 1 689 ? 70.63196 35.19277 11.85720 1.000 55.87908 741 GLY B O 1
ATOM 7940 N N . VAL B 1 690 ? 69.24644 34.91017 10.10922 1.000 49.88604 742 VAL B N 1
ATOM 7941 C CA . VAL B 1 690 ? 70.24602 34.27329 9.25372 1.000 46.72002 742 VAL B CA 1
ATOM 7942 C C . VAL B 1 690 ? 71.24478 35.29820 8.71870 1.000 53.11519 742 VAL B C 1
ATOM 7943 O O . VAL B 1 690 ? 72.45307 35.02001 8.73645 1.000 56.16117 742 VAL B O 1
ATOM 7947 N N . PRO B 1 691 ? 70.82077 36.47702 8.23205 1.000 50.91990 743 PRO B N 1
ATOM 7948 C CA . PRO B 1 691 ? 71.82061 37.44072 7.73322 1.000 51.55174 743 PRO B CA 1
ATOM 7949 C C . PRO B 1 691 ? 72.88793 37.80932 8.75207 1.000 58.90601 743 PRO B C 1
ATOM 7950 O O . PRO B 1 691 ? 74.06133 37.94731 8.38495 1.000 63.20169 743 PRO B O 1
ATOM 7954 N N . ASP B 1 692 ? 72.52109 37.98484 10.02261 1.000 59.39679 744 ASP B N 1
ATOM 7955 C CA . ASP B 1 692 ? 73.52245 38.32175 11.02726 1.000 57.07300 744 ASP B CA 1
ATOM 7956 C C . ASP B 1 692 ? 74.49756 37.17881 11.28221 1.000 55.79044 744 ASP B C 1
ATOM 7957 O O . ASP B 1 692 ? 75.62549 37.42829 11.71866 1.000 58.94527 744 ASP B O 1
ATOM 7962 N N . VAL B 1 693 ? 74.10271 35.94287 10.99432 1.000 53.73726 745 VAL B N 1
ATOM 7963 C CA . VAL B 1 693 ? 74.91574 34.77244 11.29239 1.000 52.34787 745 VAL B CA 1
ATOM 7964 C C . VAL B 1 693 ? 75.74563 34.32974 10.09226 1.000 56.79012 745 VAL B C 1
ATOM 7965 O O . VAL B 1 693 ? 76.89530 33.91937 10.25428 1.000 55.31252 745 VAL B O 1
ATOM 7969 N N . MET B 1 694 ? 75.18789 34.41144 8.87767 1.000 55.85840 746 MET B N 1
ATOM 7970 C CA . MET B 1 694 ? 75.83190 33.82738 7.70674 1.000 51.75448 746 MET B CA 1
ATOM 7971 C C . MET B 1 694 ? 75.73841 34.65554 6.43511 1.000 56.68174 746 MET B C 1
ATOM 7972 O O . MET B 1 694 ? 76.22158 34.19432 5.39542 1.000 60.04369 746 MET B O 1
ATOM 7977 N N . ALA B 1 695 ? 75.12095 35.82845 6.45787 1.000 54.64952 747 ALA B N 1
ATOM 7978 C CA . ALA B 1 695 ? 74.83282 36.51539 5.20989 1.000 52.85813 747 ALA B CA 1
ATOM 7979 C C . ALA B 1 695 ? 74.77130 38.02167 5.44451 1.000 58.04577 747 ALA B C 1
ATOM 7980 O O . ALA B 1 695 ? 73.75694 38.67843 5.21115 1.000 58.32463 747 ALA B O 1
ATOM 7982 N N . HIS B 1 696 ? 75.88380 38.59295 5.91387 1.000 61.23325 748 HIS B N 1
ATOM 7983 C CA . HIS B 1 696 ? 75.92453 40.03544 6.11932 1.000 61.89686 748 HIS B CA 1
ATOM 7984 C C . HIS B 1 696 ? 75.66774 40.78382 4.82000 1.000 59.38344 748 HIS B C 1
ATOM 7985 O O . HIS B 1 696 ? 75.11101 41.88683 4.83863 1.000 59.23327 748 HIS B O 1
ATOM 7992 N N . GLY B 1 697 ? 76.03834 40.19036 3.68322 1.000 51.45575 749 GLY B N 1
ATOM 7993 C CA . GLY B 1 697 ? 75.83444 40.84050 2.40272 1.000 49.05313 749 GLY B CA 1
ATOM 7994 C C . GLY B 1 697 ? 74.38191 41.00161 2.01542 1.000 47.83591 749 GLY B C 1
ATOM 7995 O O . GLY B 1 697 ? 74.07398 41.80811 1.13194 1.000 48.79926 749 GLY B O 1
ATOM 7996 N N . ALA B 1 698 ? 73.48193 40.26414 2.66012 1.000 47.53250 750 ALA B N 1
ATOM 7997 C CA . ALA B 1 698 ? 72.06492 40.33974 2.34091 1.000 46.18477 750 ALA B CA 1
ATOM 7998 C C . ALA B 1 698 ? 71.33086 41.41498 3.12988 1.000 45.71178 750 ALA B C 1
ATOM 7999 O O . ALA B 1 698 ? 70.20326 41.76582 2.76511 1.000 44.38971 750 ALA B O 1
ATOM 8001 N N . LYS B 1 699 ? 71.94301 41.95739 4.17937 1.000 49.03959 751 LYS B N 1
ATOM 8002 C CA . LYS B 1 699 ? 71.27151 42.94900 5.00819 1.000 46.56322 751 LYS B CA 1
ATOM 8003 C C . LYS B 1 699 ? 71.06422 44.25205 4.24455 1.000 45.82176 751 LYS B C 1
ATOM 8004 O O . LYS B 1 699 ? 71.95753 44.72945 3.53947 1.000 49.44227 751 LYS B O 1
ATOM 8010 N N . HIS B 1 700 ? 69.85527 44.82500 4.38587 1.000 44.79018 752 HIS B N 1
ATOM 8011 C CA . HIS B 1 700 ? 69.41086 46.06397 3.76544 1.000 47.15549 752 HIS B CA 1
ATOM 8012 C C . HIS B 1 700 ? 69.33913 47.18219 4.79947 1.000 46.85694 752 HIS B C 1
ATOM 8013 O O . HIS B 1 700 ? 68.93473 46.93863 5.94125 1.000 48.26398 752 HIS B O 1
ATOM 8020 N N . PRO B 1 701 ? 69.70696 48.41408 4.42957 1.000 46.79939 753 PRO B N 1
ATOM 8021 C CA . PRO B 1 701 ? 69.77462 49.48842 5.43859 1.000 44.82202 753 PRO B CA 1
ATOM 8022 C C . PRO B 1 701 ? 68.45241 49.80489 6.11940 1.000 45.46203 753 PRO B C 1
ATOM 8023 O O . PRO B 1 701 ? 68.43200 49.99308 7.34118 1.000 44.72262 753 PRO B O 1
ATOM 8027 N N . THR B 1 702 ? 67.34750 49.88188 5.37428 1.000 49.61816 754 THR B N 1
ATOM 8028 C CA . THR B 1 702 ? 66.08893 50.37385 5.92298 1.000 43.80124 754 THR B CA 1
ATOM 8029 C C . THR B 1 702 ? 64.92502 49.39608 5.81129 1.000 45.71348 754 THR B C 1
ATOM 8030 O O . THR B 1 702 ? 63.83505 49.70625 6.30617 1.000 45.64118 754 THR B O 1
ATOM 8034 N N . ILE B 1 703 ? 65.10838 48.23673 5.18136 1.000 46.61077 755 ILE B N 1
ATOM 8035 C CA . ILE B 1 703 ? 64.02411 47.28736 4.95225 1.000 45.24060 755 ILE B CA 1
ATOM 8036 C C . ILE B 1 703 ? 64.46584 45.91655 5.44680 1.000 45.98667 755 ILE B C 1
ATOM 8037 O O . ILE B 1 703 ? 65.55769 45.44966 5.10201 1.000 46.36643 755 ILE B O 1
ATOM 8042 N N . GLU B 1 704 ? 63.60923 45.26942 6.23598 1.000 43.34721 756 GLU B N 1
ATOM 8043 C CA . GLU B 1 704 ? 63.96077 44.00323 6.86357 1.000 43.25032 756 GLU B CA 1
ATOM 8044 C C . GLU B 1 704 ? 64.14347 42.90518 5.82451 1.000 42.31188 756 GLU B C 1
ATOM 8045 O O . GLU B 1 704 ? 63.44194 42.86053 4.80975 1.000 42.59123 756 GLU B O 1
ATOM 8051 N N . VAL B 1 705 ? 65.10623 42.02204 6.08287 1.000 44.84068 757 VAL B N 1
ATOM 8052 C CA . VAL B 1 705 ? 65.47763 40.95028 5.16693 1.000 44.99058 757 VAL B CA 1
ATOM 8053 C C . VAL B 1 705 ? 65.43222 39.63005 5.92221 1.000 41.34708 757 VAL B C 1
ATOM 8054 O O . VAL B 1 705 ? 66.00635 39.51046 7.00997 1.000 47.84092 757 VAL B O 1
ATOM 8058 N N . SER B 1 706 ? 64.74140 38.64862 5.35175 1.000 39.93478 758 SER B N 1
ATOM 8059 C CA . SER B 1 706 ? 64.68440 37.29591 5.88684 1.000 43.14488 758 SER B CA 1
ATOM 8060 C C . SER B 1 706 ? 64.99337 36.31737 4.76358 1.000 45.46763 758 SER B C 1
ATOM 8061 O O . SER B 1 706 ? 64.47642 36.46542 3.65005 1.000 45.10935 758 SER B O 1
ATOM 8064 N N . GLY B 1 707 ? 65.81851 35.31407 5.05188 1.000 42.43660 759 GLY B N 1
ATOM 8065 C CA . GLY B 1 707 ? 66.15954 34.34560 4.02127 1.000 42.00690 759 GLY B CA 1
ATOM 8066 C C . GLY B 1 707 ? 67.00239 33.21666 4.57244 1.000 41.35177 759 GLY B C 1
ATOM 8067 O O . GLY B 1 707 ? 67.25512 33.12515 5.77948 1.000 43.73610 759 GLY B O 1
ATOM 8068 N N . LYS B 1 708 ? 67.41749 32.33516 3.65893 1.000 40.95586 760 LYS B N 1
ATOM 8069 C CA . LYS B 1 708 ? 68.24215 31.17408 3.97927 1.000 40.45806 760 LYS B CA 1
ATOM 8070 C C . LYS B 1 708 ? 69.39118 31.07225 2.98600 1.000 40.08832 760 LYS B C 1
ATOM 8071 O O . LYS B 1 708 ? 69.21612 31.31934 1.78827 1.000 39.92073 760 LYS B O 1
ATOM 8077 N N . THR B 1 709 ? 70.56077 30.70137 3.48864 1.000 41.96544 761 THR B N 1
ATOM 8078 C CA . THR B 1 709 ? 71.73164 30.48536 2.65627 1.000 40.97178 761 THR B CA 1
ATOM 8079 C C . THR B 1 709 ? 71.79688 29.02774 2.22358 1.000 41.80589 761 THR B C 1
ATOM 8080 O O . THR B 1 709 ? 71.21508 28.13833 2.85005 1.000 41.85369 761 THR B O 1
ATOM 8084 N N . GLY B 1 710 ? 72.50869 28.79426 1.12956 1.000 42.28463 762 GLY B N 1
ATOM 8085 C CA . GLY B 1 710 ? 72.74649 27.44293 0.66784 1.000 42.55968 762 GLY B CA 1
ATOM 8086 C C . GLY B 1 710 ? 74.07003 27.29057 -0.04838 1.000 46.65175 762 GLY B C 1
ATOM 8087 O O . GLY B 1 710 ? 74.24473 27.79363 -1.16256 1.000 49.49564 762 GLY B O 1
ATOM 8088 N N . THR B 1 711 ? 75.01030 26.59630 0.58301 1.000 47.75984 763 THR B N 1
ATOM 8089 C CA . THR B 1 711 ? 76.27059 26.21229 -0.03981 1.000 42.66736 763 THR B CA 1
ATOM 8090 C C . THR B 1 711 ? 76.30122 24.69402 -0.14145 1.000 44.89671 763 THR B C 1
ATOM 8091 O O . THR B 1 711 ? 76.19438 24.00172 0.87595 1.000 49.66304 763 THR B O 1
ATOM 8095 N N . THR B 1 712 ? 76.42266 24.18028 -1.36207 1.000 43.47943 764 THR B N 1
ATOM 8096 C CA . THR B 1 712 ? 76.40838 22.74140 -1.56805 1.000 46.50354 764 THR B CA 1
ATOM 8097 C C . THR B 1 712 ? 77.80177 22.15151 -1.34681 1.000 47.06745 764 THR B C 1
ATOM 8098 O O . THR B 1 712 ? 78.78468 22.86508 -1.12907 1.000 47.20804 764 THR B O 1
ATOM 8102 N N . ASP B 1 713 ? 77.86999 20.82169 -1.40109 1.000 46.43991 765 ASP B N 1
ATOM 8103 C CA . ASP B 1 713 ? 79.10985 20.09978 -1.13981 1.000 47.40122 765 ASP B CA 1
ATOM 8104 C C . ASP B 1 713 ? 80.24245 20.60608 -2.02467 1.000 49.70970 765 ASP B C 1
ATOM 8105 O O . ASP B 1 713 ? 80.08131 20.75242 -3.23983 1.000 53.13400 765 ASP B O 1
ATOM 8110 N N . ASP B 1 714 ? 81.38365 20.89755 -1.39606 1.000 49.19402 766 ASP B N 1
ATOM 8111 C CA . ASP B 1 714 ? 82.59779 21.36532 -2.06287 1.000 50.31017 766 ASP B CA 1
ATOM 8112 C C . ASP B 1 714 ? 82.43374 22.74463 -2.68883 1.000 49.73210 766 ASP B C 1
ATOM 8113 O O . ASP B 1 714 ? 83.19492 23.10570 -3.59518 1.000 49.80507 766 ASP B O 1
ATOM 8118 N N . VAL B 1 715 ? 81.46369 23.52786 -2.20679 1.000 49.87948 767 VAL B N 1
ATOM 8119 C CA . VAL B 1 715 ? 81.14736 24.85758 -2.72793 1.000 50.61838 767 VAL B CA 1
ATOM 8120 C C . VAL B 1 715 ? 80.83471 24.75883 -4.21833 1.000 50.68716 767 VAL B C 1
ATOM 8121 O O . VAL B 1 715 ? 81.28771 25.58023 -5.02471 1.000 49.04331 767 VAL B O 1
ATOM 8125 N N . GLN B 1 716 ? 80.05367 23.74329 -4.59102 1.000 49.92512 768 GLN B N 1
ATOM 8126 C CA . GLN B 1 716 ? 79.64553 23.58947 -5.98457 1.000 48.94862 768 GLN B CA 1
ATOM 8127 C C . GLN B 1 716 ? 78.62245 24.64738 -6.37511 1.000 52.20166 768 GLN B C 1
ATOM 8128 O O . GLN B 1 716 ? 78.63146 25.14395 -7.50844 1.000 50.78665 768 GLN B O 1
ATOM 8134 N N . ASP B 1 717 ? 77.71830 24.97993 -5.45546 1.000 50.16701 769 ASP B N 1
ATOM 8135 C CA . ASP B 1 717 ? 76.69976 25.99638 -5.65910 1.000 45.64216 769 ASP B CA 1
ATOM 8136 C C . ASP B 1 717 ? 76.66569 26.92801 -4.45672 1.000 45.81116 769 ASP B C 1
ATOM 8137 O O . ASP B 1 717 ? 76.91628 26.51416 -3.32141 1.000 51.01428 769 ASP B O 1
ATOM 8142 N N . SER B 1 718 ? 76.37600 28.19763 -4.71597 1.000 42.51099 770 SER B N 1
ATOM 8143 C CA . SER B 1 718 ? 76.12755 29.17120 -3.66427 1.000 41.98835 770 SER B CA 1
ATOM 8144 C C . SER B 1 718 ? 74.73734 29.74822 -3.88020 1.000 43.07303 770 SER B C 1
ATOM 8145 O O . SER B 1 718 ? 74.42380 30.22744 -4.97446 1.000 43.77347 770 SER B O 1
ATOM 8148 N N . TRP B 1 719 ? 73.90360 29.68667 -2.84716 1.000 42.71640 771 TRP B N 1
ATOM 8149 C CA . TRP B 1 719 ? 72.51709 30.11813 -2.93365 1.000 41.42844 771 TRP B CA 1
ATOM 8150 C C . TRP B 1 719 ? 72.20570 31.10888 -1.82503 1.000 41.73290 771 TRP B C 1
ATOM 8151 O O . TRP B 1 719 ? 72.81512 31.07844 -0.75194 1.000 40.56356 771 TRP B O 1
ATOM 8162 N N . PHE B 1 720 ? 71.25014 31.99257 -2.10247 1.000 40.10075 772 PHE B N 1
ATOM 8163 C CA . PHE B 1 720 ? 70.49641 32.66599 -1.04881 1.000 38.80497 772 PHE B CA 1
ATOM 8164 C C . PHE B 1 720 ? 69.09493 32.92002 -1.57389 1.000 38.65437 772 PHE B C 1
ATOM 8165 O O . PHE B 1 720 ? 68.93176 33.51744 -2.64187 1.000 40.30088 772 PHE B O 1
ATOM 8173 N N . VAL B 1 721 ? 68.09072 32.44971 -0.84270 1.000 39.99458 773 VAL B N 1
ATOM 8174 C CA . VAL B 1 721 ? 66.69724 32.68180 -1.19548 1.000 40.29834 773 VAL B CA 1
ATOM 8175 C C . VAL B 1 721 ? 65.99909 33.27027 0.01807 1.000 42.98330 773 VAL B C 1
ATOM 8176 O O . VAL B 1 721 ? 66.08074 32.71416 1.12002 1.000 43.44747 773 VAL B O 1
ATOM 8180 N N . GLY B 1 722 ? 65.32082 34.38451 -0.18166 1.000 42.61818 774 GLY B N 1
ATOM 8181 C CA . GLY B 1 722 ? 64.66615 35.05718 0.91106 1.000 41.39792 774 GLY B CA 1
ATOM 8182 C C . GLY B 1 722 ? 63.66796 36.06510 0.41384 1.000 40.49755 774 GLY B C 1
ATOM 8183 O O . GLY B 1 722 ? 63.25132 36.03635 -0.74497 1.000 42.77993 774 GLY B O 1
ATOM 8184 N N . PHE B 1 723 ? 63.29539 36.98017 1.30229 1.000 40.69822 775 PHE B N 1
ATOM 8185 C CA . PHE B 1 723 ? 62.23863 37.92652 0.98596 1.000 42.33771 775 PHE B CA 1
ATOM 8186 C C . PHE B 1 723 ? 62.33106 39.12794 1.91110 1.000 45.95784 775 PHE B C 1
ATOM 8187 O O . PHE B 1 723 ? 62.80774 39.02574 3.04501 1.000 43.29949 775 PHE B O 1
ATOM 8195 N N . THR B 1 724 ? 61.89185 40.26289 1.39767 1.000 46.53614 776 THR B N 1
ATOM 8196 C CA . THR B 1 724 ? 61.57064 41.44755 2.17238 1.000 43.85429 776 THR B CA 1
ATOM 8197 C C . THR B 1 724 ? 60.05879 41.57819 2.27312 1.000 44.34643 776 THR B C 1
ATOM 8198 O O . THR B 1 724 ? 59.31650 40.79681 1.67162 1.000 44.56221 776 THR B O 1
ATOM 8202 N N . PRO B 1 725 ? 59.54999 42.54970 3.04310 1.000 45.18014 777 PRO B N 1
ATOM 8203 C CA . PRO B 1 725 ? 58.10134 42.80511 3.01888 1.000 44.44935 777 PRO B CA 1
ATOM 8204 C C . PRO B 1 725 ? 57.54866 43.07057 1.62375 1.000 43.49038 777 PRO B C 1
ATOM 8205 O O . PRO B 1 725 ? 56.33292 43.00726 1.41755 1.000 48.48600 777 PRO B O 1
ATOM 8209 N N . TYR B 1 726 ? 58.42590 43.35770 0.66011 1.000 41.09175 778 TYR B N 1
ATOM 8210 C CA . TYR B 1 726 ? 58.01755 43.76742 -0.67949 1.000 43.49174 778 TYR B CA 1
ATOM 8211 C C . TYR B 1 726 ? 58.08730 42.62741 -1.69320 1.000 45.29258 778 TYR B C 1
ATOM 8212 O O . TYR B 1 726 ? 57.06159 42.22769 -2.25176 1.000 51.12355 778 TYR B O 1
ATOM 8221 N N . TYR B 1 727 ? 59.28365 42.10282 -1.95541 1.000 46.08660 779 TYR B N 1
ATOM 8222 C CA . TYR B 1 727 ? 59.47660 41.08532 -2.97906 1.000 45.36935 779 TYR B CA 1
ATOM 8223 C C . TYR B 1 727 ? 60.21302 39.88290 -2.40259 1.000 42.77107 779 TYR B C 1
ATOM 8224 O O . TYR B 1 727 ? 60.88771 39.97016 -1.37252 1.000 41.19477 779 TYR B O 1
ATOM 8233 N N . THR B 1 728 ? 60.07957 38.75555 -3.09752 1.000 42.65520 780 THR B N 1
ATOM 8234 C CA . THR B 1 728 ? 60.82261 37.53780 -2.80582 1.000 39.74155 780 THR B CA 1
ATOM 8235 C C . THR B 1 728 ? 61.85769 37.32508 -3.89939 1.000 41.81213 780 THR B C 1
ATOM 8236 O O . THR B 1 728 ? 61.53045 37.39357 -5.08877 1.000 44.55690 780 THR B O 1
ATOM 8240 N N . ILE B 1 729 ? 63.10261 37.07977 -3.49608 1.000 40.38851 781 ILE B N 1
ATOM 8241 C CA . ILE B 1 729 ? 64.23452 37.01684 -4.41178 1.000 40.99692 781 ILE B CA 1
ATOM 8242 C C . ILE B 1 729 ? 65.02845 35.74452 -4.14615 1.000 42.86363 781 ILE B C 1
ATOM 8243 O O . ILE B 1 729 ? 65.16131 35.31034 -2.99638 1.000 42.39536 781 ILE B O 1
ATOM 8248 N N . GLY B 1 730 ? 65.53732 35.13800 -5.21863 1.000 51.86874 782 GLY B N 1
ATOM 8249 C CA . GLY B 1 730 ? 66.43782 34.00287 -5.12836 1.000 52.16820 782 GLY B CA 1
ATOM 8250 C C . GLY B 1 730 ? 67.64483 34.15122 -6.03696 1.000 51.25903 782 GLY B C 1
ATOM 8251 O O . GLY B 1 730 ? 67.48947 34.45455 -7.22311 1.000 51.48740 782 GLY B O 1
ATOM 8252 N N . THR B 1 731 ? 68.84907 33.93812 -5.50294 1.000 44.58145 783 THR B N 1
ATOM 8253 C CA . THR B 1 731 ? 70.08965 34.13696 -6.24528 1.000 41.58653 783 THR B CA 1
ATOM 8254 C C . THR B 1 731 ? 70.95812 32.88882 -6.16334 1.000 41.03413 783 THR B C 1
ATOM 8255 O O . THR B 1 731 ? 71.19661 32.36293 -5.07024 1.000 38.99350 783 THR B O 1
ATOM 8259 N N . TRP B 1 732 ? 71.42906 32.42101 -7.31874 1.000 38.49472 784 TRP B N 1
ATOM 8260 C CA . TRP B 1 732 ? 72.35072 31.29710 -7.40489 1.000 41.25634 784 TRP B CA 1
ATOM 8261 C C . TRP B 1 732 ? 73.63407 31.73940 -8.09526 1.000 41.77908 784 TRP B C 1
ATOM 8262 O O . TRP B 1 732 ? 73.59777 32.53437 -9.03728 1.000 39.19017 784 TRP B O 1
ATOM 8273 N N . ILE B 1 733 ? 74.76658 31.21965 -7.62278 1.000 42.35641 785 ILE B N 1
ATOM 8274 C CA . ILE B 1 733 ? 76.06162 31.40360 -8.26673 1.000 40.86035 785 ILE B CA 1
ATOM 8275 C C . ILE B 1 733 ? 76.74915 30.04894 -8.33998 1.000 40.61323 785 ILE B C 1
ATOM 8276 O O . ILE B 1 733 ? 76.74132 29.28492 -7.36883 1.000 41.96140 785 ILE B O 1
ATOM 8281 N N . GLY B 1 734 ? 77.35136 29.75824 -9.48336 1.000 42.03045 786 GLY B N 1
ATOM 8282 C CA . GLY B 1 734 ? 78.09693 28.52501 -9.64604 1.000 42.18766 786 GLY B CA 1
ATOM 8283 C C . GLY B 1 734 ? 78.67759 28.47060 -11.03962 1.000 46.86964 786 GLY B C 1
ATOM 8284 O O . GLY B 1 734 ? 78.38687 29.31331 -11.89551 1.000 46.84067 786 GLY B O 1
ATOM 8285 N N . PHE B 1 735 ? 79.52747 27.47327 -11.25226 1.000 48.03966 787 PHE B N 1
ATOM 8286 C CA . PHE B 1 735 ? 80.09554 27.23835 -12.56917 1.000 46.81754 787 PHE B CA 1
ATOM 8287 C C . PHE B 1 735 ? 79.18830 26.30450 -13.35224 1.000 46.56035 787 PHE B C 1
ATOM 8288 O O . PHE B 1 735 ? 78.63737 25.34770 -12.79963 1.000 47.89472 787 PHE B O 1
ATOM 8296 N N . ASP B 1 736 ? 79.03152 26.59610 -14.64615 1.000 48.01257 788 ASP B N 1
ATOM 8297 C CA . ASP B 1 736 ? 78.13184 25.80217 -15.47716 1.000 44.92824 788 ASP B CA 1
ATOM 8298 C C . ASP B 1 736 ? 78.54976 24.34042 -15.48829 1.000 43.91948 788 ASP B C 1
ATOM 8299 O O . ASP B 1 736 ? 77.70391 23.44343 -15.39354 1.000 45.91726 788 ASP B O 1
ATOM 8304 N N . ASN B 1 737 ? 79.85205 24.08426 -15.55327 1.000 45.93805 789 ASN B N 1
ATOM 8305 C CA . ASN B 1 737 ? 80.39053 22.73674 -15.42108 1.000 45.81796 789 ASN B CA 1
ATOM 8306 C C . ASN B 1 737 ? 80.60689 22.48578 -13.93559 1.000 48.03587 789 ASN B C 1
ATOM 8307 O O . ASN B 1 737 ? 81.49188 23.09023 -13.32236 1.000 50.59011 789 ASN B O 1
ATOM 8312 N N . GLN B 1 738 ? 79.78517 21.60975 -13.35321 1.000 48.54840 790 GLN B N 1
ATOM 8313 C CA . GLN B 1 738 ? 79.80861 21.38489 -11.91205 1.000 49.16505 790 GLN B CA 1
ATOM 8314 C C . GLN B 1 738 ? 81.13889 20.83435 -11.41024 1.000 48.76493 790 GLN B C 1
ATOM 8315 O O . GLN B 1 738 ? 81.36736 20.83463 -10.19526 1.000 47.48248 790 GLN B O 1
ATOM 8321 N N . HIS B 1 739 ? 82.02318 20.38432 -12.30526 1.000 50.09868 791 HIS B N 1
ATOM 8322 C CA . HIS B 1 739 ? 83.34806 19.94612 -11.88094 1.000 49.18409 791 HIS B CA 1
ATOM 8323 C C . HIS B 1 739 ? 84.19170 21.11424 -11.39849 1.000 52.21973 791 HIS B C 1
ATOM 8324 O O . HIS B 1 739 ? 85.03876 20.94352 -10.51548 1.000 55.56311 791 HIS B O 1
ATOM 8331 N N . ILE B 1 740 ? 83.98468 22.29445 -11.96936 1.000 55.10214 792 ILE B N 1
ATOM 8332 C CA . ILE B 1 740 ? 84.59787 23.51423 -11.46116 1.000 49.34939 792 ILE B CA 1
ATOM 8333 C C . ILE B 1 740 ? 83.80170 23.99034 -10.25567 1.000 52.01806 792 ILE B C 1
ATOM 8334 O O . ILE B 1 740 ? 82.56780 24.06013 -10.30158 1.000 54.51493 792 ILE B O 1
ATOM 8339 N N . LYS B 1 741 ? 84.50096 24.31258 -9.17260 1.000 52.98717 793 LYS B N 1
ATOM 8340 C CA . LYS B 1 741 ? 83.87361 24.76113 -7.93888 1.000 49.42837 793 LYS B CA 1
ATOM 8341 C C . LYS B 1 741 ? 84.20085 26.23190 -7.69412 1.000 45.17773 793 LYS B C 1
ATOM 8342 O O . LYS B 1 741 ? 84.89649 26.88279 -8.47598 1.000 49.35241 793 LYS B O 1
ATOM 8348 N N . LEU B 1 742 ? 83.68670 26.75742 -6.59128 1.000 46.29711 794 LEU B N 1
ATOM 8349 C CA . LEU B 1 742 ? 83.94540 28.13033 -6.18827 1.000 48.11554 794 LEU B CA 1
ATOM 8350 C C . LEU B 1 742 ? 84.99002 28.12898 -5.08279 1.000 48.41825 794 LEU B C 1
ATOM 8351 O O . LEU B 1 742 ? 84.97384 27.25998 -4.20663 1.000 53.70813 794 LEU B O 1
ATOM 8356 N N . ASN B 1 743 ? 85.89751 29.10390 -5.12174 1.000 45.96878 795 ASN B N 1
ATOM 8357 C CA . ASN B 1 743 ? 86.90425 29.25505 -4.08050 1.000 46.40333 795 ASN B CA 1
ATOM 8358 C C . ASN B 1 743 ? 86.51811 30.31511 -3.05745 1.000 54.06755 795 ASN B C 1
ATOM 8359 O O . ASN B 1 743 ? 87.38189 30.80946 -2.32705 1.000 62.55597 795 ASN B O 1
ATOM 8364 N N . ASN B 1 744 ? 85.23757 30.66721 -2.99189 1.000 64.42880 796 ASN B N 1
ATOM 8365 C CA . ASN B 1 744 ? 84.71093 31.68769 -2.08984 1.000 65.21356 796 ASN B CA 1
ATOM 8366 C C . ASN B 1 744 ? 83.61179 31.02695 -1.26396 1.000 66.29712 796 ASN B C 1
ATOM 8367 O O . ASN B 1 744 ? 82.43763 31.06142 -1.64219 1.000 69.09291 796 ASN B O 1
ATOM 8372 N N . ASN B 1 745 ? 83.98747 30.42892 -0.13621 1.000 55.18981 797 ASN B N 1
ATOM 8373 C CA . ASN B 1 745 ? 82.99383 29.87847 0.78627 1.000 55.99194 797 ASN B CA 1
ATOM 8374 C C . ASN B 1 745 ? 82.59068 30.89706 1.84600 1.000 58.26765 797 ASN B C 1
ATOM 8375 O O . ASN B 1 745 ? 82.53721 30.59368 3.03605 1.000 61.38708 797 ASN B O 1
ATOM 8380 N N . ASN B 1 746 ? 82.31544 32.12756 1.41554 1.000 57.82410 798 ASN B N 1
ATOM 8381 C CA . ASN B 1 746 ? 81.82336 33.14598 2.33258 1.000 59.54389 798 ASN B CA 1
ATOM 8382 C C . ASN B 1 746 ? 80.45739 33.65996 1.89533 1.000 55.82330 798 ASN B C 1
ATOM 8383 O O . ASN B 1 746 ? 80.21937 34.87286 1.87933 1.000 55.18070 798 ASN B O 1
ATOM 8388 N N . SER B 1 747 ? 79.56412 32.73771 1.53864 1.000 55.98023 799 SER B N 1
ATOM 8389 C CA . SER B 1 747 ? 78.18487 33.04232 1.15587 1.000 53.48785 799 SER B CA 1
ATOM 8390 C C . SER B 1 747 ? 78.12994 34.13095 0.08508 1.000 52.58230 799 SER B C 1
ATOM 8391 O O . SER B 1 747 ? 77.47647 35.16325 0.24550 1.000 50.79008 799 SER B O 1
ATOM 8394 N N . MET B 1 748 ? 78.83057 33.88826 -1.02789 1.000 52.55335 800 MET B N 1
ATOM 8395 C CA . MET B 1 748 ? 78.95598 34.95494 -2.01428 1.000 52.26979 800 MET B CA 1
ATOM 8396 C C . MET B 1 748 ? 77.66094 35.18121 -2.78273 1.000 48.43235 800 MET B C 1
ATOM 8397 O O . MET B 1 748 ? 77.46755 36.26994 -3.33259 1.000 50.66462 800 MET B O 1
ATOM 8402 N N . ALA B 1 749 ? 76.76459 34.19274 -2.82415 1.000 50.41850 801 ALA B N 1
ATOM 8403 C CA . ALA B 1 749 ? 75.45343 34.42715 -3.42155 1.000 48.22005 801 ALA B CA 1
ATOM 8404 C C . ALA B 1 749 ? 74.62503 35.37826 -2.56807 1.000 48.39634 801 ALA B C 1
ATOM 8405 O O . ALA B 1 749 ? 73.87086 36.20421 -3.09781 1.000 47.65730 801 ALA B O 1
ATOM 8407 N N . ALA B 1 750 ? 74.75243 35.27675 -1.24415 1.000 46.73901 802 ALA B N 1
ATOM 8408 C CA . ALA B 1 750 ? 74.05850 36.20994 -0.36588 1.000 46.26831 802 ALA B CA 1
ATOM 8409 C C . ALA B 1 750 ? 74.58630 37.62843 -0.54966 1.000 44.50885 802 ALA B C 1
ATOM 8410 O O . ALA B 1 750 ? 73.82478 38.59751 -0.45057 1.000 42.14709 802 ALA B O 1
ATOM 8412 N N . THR B 1 751 ? 75.88919 37.76979 -0.80908 1.000 44.52522 803 THR B N 1
ATOM 8413 C CA . THR B 1 751 ? 76.44762 39.08484 -1.10648 1.000 42.56965 803 THR B CA 1
ATOM 8414 C C . THR B 1 751 ? 75.82192 39.66320 -2.36842 1.000 43.66710 803 THR B C 1
ATOM 8415 O O . THR B 1 751 ? 75.41491 40.83037 -2.39592 1.000 44.09055 803 THR B O 1
ATOM 8419 N N . LEU B 1 752 ? 75.72423 38.84919 -3.42401 1.000 43.12946 804 LEU B N 1
ATOM 8420 C CA . LEU B 1 752 ? 75.08621 39.30403 -4.65399 1.000 41.74774 804 LEU B CA 1
ATOM 8421 C C . LEU B 1 752 ? 73.59414 39.52804 -4.44884 1.000 43.92721 804 LEU B C 1
ATOM 8422 O O . LEU B 1 752 ? 73.02533 40.48678 -4.98580 1.000 45.93832 804 LEU B O 1
ATOM 8427 N N . TRP B 1 753 ? 72.94743 38.65269 -3.67372 1.000 42.07270 805 TRP B N 1
ATOM 8428 C CA . TRP B 1 753 ? 71.52843 38.81529 -3.37250 1.000 41.54594 805 TRP B CA 1
ATOM 8429 C C . TRP B 1 753 ? 71.24450 40.19238 -2.78791 1.000 41.55322 805 TRP B C 1
ATOM 8430 O O . TRP B 1 753 ? 70.24056 40.82866 -3.12980 1.000 42.14784 805 TRP B O 1
ATOM 8441 N N . GLY B 1 754 ? 72.12442 40.67041 -1.90636 1.000 42.33009 806 GLY B N 1
ATOM 8442 C CA . GLY B 1 754 ? 71.96203 42.00907 -1.36560 1.000 44.55329 806 GLY B CA 1
ATOM 8443 C C . GLY B 1 754 ? 72.07100 43.08431 -2.42849 1.000 44.87783 806 GLY B C 1
ATOM 8444 O O . GLY B 1 754 ? 71.35636 44.08880 -2.38500 1.000 45.67298 806 GLY B O 1
ATOM 8445 N N . LYS B 1 755 ? 72.97438 42.89398 -3.39318 1.000 43.28941 807 LYS B N 1
ATOM 8446 C CA . LYS B 1 755 ? 73.09423 43.85137 -4.48786 1.000 43.91187 807 LYS B CA 1
ATOM 8447 C C . LYS B 1 755 ? 71.84183 43.85008 -5.35630 1.000 44.05887 807 LYS B C 1
ATOM 8448 O O . LYS B 1 755 ? 71.37041 44.91214 -5.78234 1.000 41.53266 807 LYS B O 1
ATOM 8454 N N . VAL B 1 756 ? 71.28244 42.66747 -5.61619 1.000 44.75000 808 VAL B N 1
ATOM 8455 C CA . VAL B 1 756 ? 70.02463 42.58182 -6.35176 1.000 42.32498 808 VAL B CA 1
ATOM 8456 C C . VAL B 1 756 ? 68.90023 43.22263 -5.54912 1.000 45.07637 808 VAL B C 1
ATOM 8457 O O . VAL B 1 756 ? 68.12031 44.02768 -6.07237 1.000 44.77165 808 VAL B O 1
ATOM 8461 N N . ASN B 1 757 ? 68.81370 42.88472 -4.25761 1.000 44.50454 809 ASN B N 1
ATOM 8462 C CA . ASN B 1 757 ? 67.71907 43.37505 -3.42441 1.000 42.19171 809 ASN B CA 1
ATOM 8463 C C . ASN B 1 757 ? 67.73707 44.89622 -3.30963 1.000 44.89198 809 ASN B C 1
ATOM 8464 O O . ASN B 1 757 ? 66.67852 45.53614 -3.30659 1.000 45.58463 809 ASN B O 1
ATOM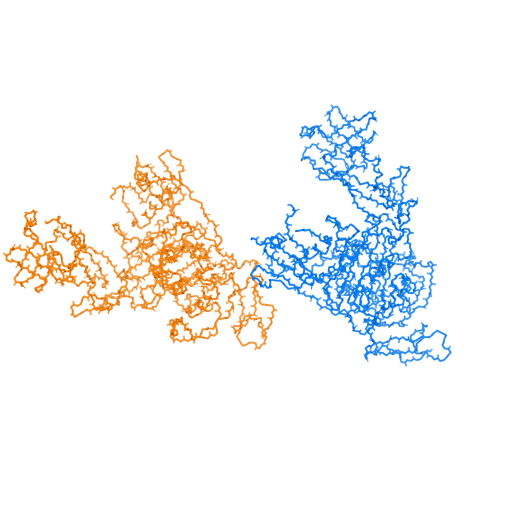 8469 N N . ARG B 1 758 ? 68.92809 45.49520 -3.20554 1.000 50.96404 810 ARG B N 1
ATOM 8470 C CA . ARG B 1 758 ? 69.01039 46.95130 -3.12062 1.000 50.74599 810 ARG B CA 1
ATOM 8471 C C . ARG B 1 758 ? 68.53666 47.61186 -4.40738 1.000 50.45137 810 ARG B C 1
ATOM 8472 O O . ARG B 1 758 ? 67.97417 48.71111 -4.36861 1.000 51.61490 810 ARG B O 1
ATOM 8480 N N . ILE B 1 759 ? 68.74523 46.95621 -5.54922 1.000 45.80685 811 ILE B N 1
ATOM 8481 C CA . ILE B 1 759 ? 68.23488 47.47959 -6.81153 1.000 49.28794 811 ILE B CA 1
ATOM 8482 C C . ILE B 1 759 ? 66.71955 47.32148 -6.88540 1.000 47.30918 811 ILE B C 1
ATOM 8483 O O . ILE B 1 759 ? 66.00477 48.23888 -7.30842 1.000 44.29080 811 ILE B O 1
ATOM 8488 N N . VAL B 1 760 ? 66.20523 46.16364 -6.46090 1.000 44.41022 812 VAL B N 1
ATOM 8489 C CA . VAL B 1 760 ? 64.77107 45.90273 -6.53533 1.000 43.29799 812 VAL B CA 1
ATOM 8490 C C . VAL B 1 760 ? 63.99640 46.85817 -5.63901 1.000 48.13499 812 VAL B C 1
ATOM 8491 O O . VAL B 1 760 ? 62.87942 47.27355 -5.97521 1.000 52.51285 812 VAL B O 1
ATOM 8495 N N . LEU B 1 761 ? 64.57201 47.23351 -4.49774 1.000 46.62696 813 LEU B N 1
ATOM 8496 C CA . LEU B 1 761 ? 63.87957 48.02124 -3.48944 1.000 46.43987 813 LEU B CA 1
ATOM 8497 C C . LEU B 1 761 ? 64.15063 49.51565 -3.61708 1.000 50.80042 813 LEU B C 1
ATOM 8498 O O . LEU B 1 761 ? 63.89216 50.26739 -2.66936 1.000 54.88827 813 LEU B O 1
ATOM 8503 N N . GLU B 1 762 ? 64.66180 49.96426 -4.76020 1.000 49.09766 814 GLU B N 1
ATOM 8504 C CA . GLU B 1 762 ? 64.99929 51.37284 -4.91259 1.000 49.25367 814 GLU B CA 1
ATOM 8505 C C . GLU B 1 762 ? 63.73739 52.22453 -4.84984 1.000 49.38920 814 GLU B C 1
ATOM 8506 O O . GLU B 1 762 ? 62.75289 51.94712 -5.54047 1.000 58.88210 814 GLU B O 1
ATOM 8512 N N . GLY B 1 763 ? 63.75919 53.25173 -4.00242 1.000 45.89708 815 GLY B N 1
ATOM 8513 C CA . GLY B 1 763 ? 62.62086 54.12857 -3.83940 1.000 48.78969 815 GLY B CA 1
ATOM 8514 C C . GLY B 1 763 ? 61.55787 53.65785 -2.86769 1.000 55.19179 815 GLY B C 1
ATOM 8515 O O . GLY B 1 763 ? 60.66993 54.44873 -2.52239 1.000 59.22736 815 GLY B O 1
ATOM 8516 N N . LYS B 1 764 ? 61.60577 52.40591 -2.41615 1.000 52.16357 816 LYS B N 1
ATOM 8517 C CA . LYS B 1 764 ? 60.60479 51.89478 -1.48854 1.000 49.88313 816 LYS B CA 1
ATOM 8518 C C . LYS B 1 764 ? 60.83176 52.44374 -0.08497 1.000 53.92863 816 LYS B C 1
ATOM 8519 O O . LYS B 1 764 ? 61.97198 52.62335 0.35290 1.000 53.88038 816 LYS B O 1
ATOM 8525 N N . GLU B 1 765 ? 59.73232 52.70893 0.61762 1.000 61.89798 817 GLU B N 1
ATOM 8526 C CA . GLU B 1 765 ? 59.80716 53.26873 1.95730 1.000 61.97052 817 GLU B CA 1
ATOM 8527 C C . GLU B 1 765 ? 60.38197 52.24752 2.93990 1.000 59.19249 817 GLU B C 1
ATOM 8528 O O . GLU B 1 765 ? 60.30111 51.03725 2.70934 1.000 57.40124 817 GLU B O 1
ATOM 8534 N N . PRO B 1 766 ? 60.98385 52.71255 4.03582 1.000 58.72943 818 PRO B N 1
ATOM 8535 C CA . PRO B 1 766 ? 61.43488 51.78357 5.08128 1.000 52.45875 818 PRO B CA 1
ATOM 8536 C C . PRO B 1 766 ? 60.26117 50.99149 5.63434 1.000 51.15494 818 PRO B C 1
ATOM 8537 O O . PRO B 1 766 ? 59.20803 51.55100 5.94296 1.000 58.24880 818 PRO B O 1
ATOM 8541 N N . LYS B 1 767 ? 60.44355 49.67925 5.75965 1.000 49.70746 819 LYS B N 1
ATOM 8542 C CA . LYS B 1 767 ? 59.34447 48.83305 6.19818 1.000 50.44261 819 LYS B CA 1
ATOM 8543 C C . LYS B 1 767 ? 59.88567 47.61062 6.92551 1.000 50.87702 819 LYS B C 1
ATOM 8544 O O . LYS B 1 767 ? 60.97712 47.11885 6.62381 1.000 51.55301 819 LYS B O 1
ATOM 8550 N N . LYS B 1 768 ? 59.10609 47.13235 7.89104 1.000 48.24996 820 LYS B N 1
ATOM 8551 C CA . LYS B 1 768 ? 59.37685 45.90107 8.61277 1.000 45.50410 820 LYS B CA 1
ATOM 8552 C C . LYS B 1 768 ? 58.34414 44.85573 8.22104 1.000 48.59806 820 LYS B C 1
ATOM 8553 O O . LYS B 1 768 ? 57.28325 45.17318 7.67549 1.000 52.19906 820 LYS B O 1
ATOM 8559 N N . PHE B 1 769 ? 58.66797 43.59792 8.50286 1.000 45.64162 821 PHE B N 1
ATOM 8560 C CA . PHE B 1 769 ? 57.71216 42.52857 8.26957 1.000 49.85398 821 PHE B CA 1
ATOM 8561 C C . PHE B 1 769 ? 56.47603 42.74074 9.13660 1.000 55.32150 821 PHE B C 1
ATOM 8562 O O . PHE B 1 769 ? 56.53511 43.36868 10.19766 1.000 52.61630 821 PHE B O 1
ATOM 8570 N N . ASP B 1 770 ? 55.34373 42.22092 8.66683 1.000 63.13214 822 ASP B N 1
ATOM 8571 C CA . ASP B 1 770 ? 54.09375 42.35727 9.40438 1.000 58.66378 822 ASP B CA 1
ATOM 8572 C C . ASP B 1 770 ? 54.20028 41.69379 10.77365 1.000 53.16852 822 ASP B C 1
ATOM 8573 O O . ASP B 1 770 ? 54.91168 40.70224 10.95785 1.000 51.10011 822 ASP B O 1
ATOM 8578 N N . GLY B 1 771 ? 53.48033 42.25986 11.74363 1.000 55.42095 823 GLY B N 1
ATOM 8579 C CA . GLY B 1 771 ? 53.49978 41.75774 13.08720 1.000 53.61090 823 GLY B CA 1
ATOM 8580 C C . GLY B 1 771 ? 52.79205 40.41904 13.21343 1.000 56.17476 823 GLY B C 1
ATOM 8581 O O . GLY B 1 771 ? 52.22865 39.88445 12.24637 1.000 55.03489 823 GLY B O 1
ATOM 8582 N N . PRO B 1 772 ? 52.81643 39.86324 14.42142 1.000 54.06135 824 PRO B N 1
ATOM 8583 C CA . PRO B 1 772 ? 52.18460 38.55977 14.64447 1.000 51.92362 824 PRO B CA 1
ATOM 8584 C C . PRO B 1 772 ? 50.67100 38.64857 14.55538 1.000 56.67330 824 PRO B C 1
ATOM 8585 O O . PRO B 1 772 ? 50.06059 39.66463 14.89496 1.000 61.93359 824 PRO B O 1
ATOM 8589 N N . SER B 1 773 ? 50.06764 37.55931 14.08873 1.000 59.42367 825 SER B N 1
ATOM 8590 C CA . SER B 1 773 ? 48.61989 37.43887 14.07427 1.000 54.10682 825 SER B CA 1
ATOM 8591 C C . SER B 1 773 ? 48.08824 37.29819 15.50158 1.000 54.73651 825 SER B C 1
ATOM 8592 O O . SER B 1 773 ? 48.84120 37.13887 16.46656 1.000 58.98708 825 SER B O 1
ATOM 8595 N N . GLU B 1 774 ? 46.76574 37.35455 15.63271 1.000 56.86996 826 GLU B N 1
ATOM 8596 C CA . GLU B 1 774 ? 46.13728 37.20535 16.93934 1.000 55.99335 826 GLU B CA 1
ATOM 8597 C C . GLU B 1 774 ? 46.10765 35.75734 17.41561 1.000 58.03566 826 GLU B C 1
ATOM 8598 O O . GLU B 1 774 ? 45.63333 35.49624 18.52569 1.000 55.75469 826 GLU B O 1
ATOM 8600 N N . ASN B 1 775 ? 46.60283 34.81544 16.61041 1.000 58.23375 827 ASN B N 1
ATOM 8601 C CA . ASN B 1 775 ? 46.67860 33.40800 16.97933 1.000 55.77682 827 ASN B CA 1
ATOM 8602 C C . ASN B 1 775 ? 48.09806 32.98423 17.34082 1.000 56.70201 827 ASN B C 1
ATOM 8603 O O . ASN B 1 775 ? 48.44510 31.80129 17.23243 1.000 55.21217 827 ASN B O 1
ATOM 8608 N N . ILE B 1 776 ? 48.92729 33.92685 17.77897 1.000 55.48946 828 ILE B N 1
ATOM 8609 C CA . ILE B 1 776 ? 50.29289 33.64242 18.19783 1.000 56.10071 828 ILE B CA 1
ATOM 8610 C C . ILE B 1 776 ? 50.49369 34.23077 19.58141 1.000 55.77864 828 ILE B C 1
ATOM 8611 O O . ILE B 1 776 ? 50.19075 35.40650 19.81140 1.000 54.17325 828 ILE B O 1
ATOM 8616 N N . ILE B 1 777 ? 50.99744 33.40948 20.49867 1.000 54.29458 829 ILE B N 1
ATOM 8617 C CA . ILE B 1 777 ? 51.28460 33.82710 21.86053 1.000 53.83771 829 ILE B CA 1
ATOM 8618 C C . ILE B 1 777 ? 52.78556 33.68853 22.07669 1.000 55.32173 829 ILE B C 1
ATOM 8619 O O . ILE B 1 777 ? 53.47060 32.91797 21.39640 1.000 56.28530 829 ILE B O 1
ATOM 8624 N N . ARG B 1 778 ? 53.30135 34.47534 23.01270 1.000 50.70762 830 ARG B N 1
ATOM 8625 C CA . ARG B 1 778 ? 54.69899 34.40466 23.40232 1.000 54.05292 830 ARG B CA 1
ATOM 8626 C C . ARG B 1 778 ? 54.79829 33.85854 24.81667 1.000 54.51339 830 ARG B C 1
ATOM 8627 O O . ARG B 1 778 ? 53.98113 34.19179 25.68018 1.000 60.32156 830 ARG B O 1
ATOM 8635 N N . LYS B 1 779 ? 55.79298 33.00783 25.04549 1.000 53.35969 831 LYS B N 1
ATOM 8636 C CA . LYS B 1 779 ? 55.97804 32.38704 26.34536 1.000 62.94292 831 LYS B CA 1
ATOM 8637 C C . LYS B 1 779 ? 57.45848 32.36254 26.68375 1.000 64.93776 831 LYS B C 1
ATOM 8638 O O . LYS B 1 779 ? 58.31019 32.21268 25.80510 1.000 64.25495 831 LYS B O 1
ATOM 8644 N N . TYR B 1 780 ? 57.75285 32.51593 27.97169 1.000 66.66227 832 TYR B N 1
ATOM 8645 C CA . TYR B 1 780 ? 59.11963 32.43068 28.47220 1.000 68.81184 832 TYR B CA 1
ATOM 8646 C C . TYR B 1 780 ? 59.44810 30.96036 28.69748 1.000 72.51253 832 TYR B C 1
ATOM 8647 O O . TYR B 1 780 ? 58.96286 30.34548 29.65423 1.000 71.37952 832 TYR B O 1
ATOM 8656 N N . VAL B 1 781 ? 60.26569 30.39201 27.81640 1.000 72.31237 833 VAL B N 1
ATOM 8657 C CA . VAL B 1 781 ? 60.51065 28.95793 27.79945 1.000 77.28573 833 VAL B CA 1
ATOM 8658 C C . VAL B 1 781 ? 62.00929 28.72250 27.90185 1.000 83.12675 833 VAL B C 1
ATOM 8659 O O . VAL B 1 781 ? 62.82254 29.61163 27.63766 1.000 79.52032 833 VAL B O 1
ATOM 8663 N N . SER B 1 782 ? 62.37013 27.49701 28.27165 1.000 95.58943 834 SER B N 1
ATOM 8664 C CA . SER B 1 782 ? 63.76482 27.14201 28.48733 1.000 98.11251 834 SER B CA 1
ATOM 8665 C C . SER B 1 782 ? 64.37118 26.59090 27.20543 1.000 101.57829 834 SER B C 1
ATOM 8666 O O . SER B 1 782 ? 63.75576 25.77893 26.50819 1.000 101.47032 834 SER B O 1
ATOM 8669 N N . ILE B 1 783 ? 65.59108 27.04269 26.90310 1.000 97.25809 835 ILE B N 1
ATOM 8670 C CA . ILE B 1 783 ? 66.27449 26.62075 25.68825 1.000 93.22561 835 ILE B CA 1
ATOM 8671 C C . ILE B 1 783 ? 66.70506 25.16241 25.77808 1.000 93.00945 835 ILE B C 1
ATOM 8672 O O . ILE B 1 783 ? 66.84035 24.49058 24.74784 1.000 91.45672 835 ILE B O 1
ATOM 8677 N N . ARG B 1 784 ? 66.87553 24.63680 26.99339 1.000 99.74285 836 ARG B N 1
ATOM 8678 C CA . ARG B 1 784 ? 67.34713 23.26437 27.15064 1.000 100.86253 836 ARG B CA 1
ATOM 8679 C C . ARG B 1 784 ? 66.27723 22.26664 26.72751 1.000 99.17524 836 ARG B C 1
ATOM 8680 O O . ARG B 1 784 ? 66.55163 21.32907 25.97142 1.000 98.52900 836 ARG B O 1
ATOM 8682 N N . THR B 1 785 ? 65.04952 22.46364 27.17976 1.000 97.11504 837 THR B N 1
ATOM 8683 C CA . THR B 1 785 ? 63.90843 21.67156 26.73157 1.000 99.14336 837 THR B CA 1
ATOM 8684 C C . THR B 1 785 ? 63.03358 22.55536 25.83832 1.000 97.70854 837 THR B C 1
ATOM 8685 O O . THR B 1 785 ? 63.58641 23.25374 24.98179 1.000 97.13627 837 THR B O 1
ATOM 8689 N N . GLY B 1 786 ? 61.71604 22.55590 25.99633 1.000 102.70893 838 GLY B N 1
ATOM 8690 C CA . GLY B 1 786 ? 60.86490 23.51988 25.33117 1.000 99.63833 838 GLY B CA 1
ATOM 8691 C C . GLY B 1 786 ? 59.82563 24.01363 26.30949 1.000 98.81585 838 GLY B C 1
ATOM 8692 O O . GLY B 1 786 ? 58.96854 24.83992 25.97966 1.000 95.95814 838 GLY B O 1
ATOM 8693 N N . LEU B 1 787 ? 59.91711 23.49821 27.53150 1.000 87.31275 839 LEU B N 1
ATOM 8694 C CA . LEU B 1 787 ? 58.91671 23.69785 28.56379 1.000 82.06254 839 LEU B CA 1
ATOM 8695 C C . LEU B 1 787 ? 59.04618 25.08940 29.17829 1.000 81.28779 839 LEU B C 1
ATOM 8696 O O . LEU B 1 787 ? 60.07834 25.75873 29.06053 1.000 80.38223 839 LEU B O 1
ATOM 8701 N N . LEU B 1 788 ? 57.96383 25.52612 29.82292 1.000 76.35844 840 LEU B N 1
ATOM 8702 C CA . LEU B 1 788 ? 57.92395 26.84776 30.43683 1.000 74.93277 840 LEU B CA 1
ATOM 8703 C C . LEU B 1 788 ? 59.04446 27.00706 31.45432 1.000 77.96441 840 LEU B C 1
ATOM 8704 O O . LEU B 1 788 ? 59.19236 26.19471 32.37151 1.000 76.45015 840 LEU B O 1
ATOM 8709 N N . ALA B 1 789 ? 59.83520 28.06055 31.28812 1.000 80.77246 841 ALA B N 1
ATOM 8710 C CA . ALA B 1 789 ? 60.95255 28.30697 32.18207 1.000 79.56175 841 ALA B CA 1
ATOM 8711 C C . ALA B 1 789 ? 60.49021 29.06331 33.41586 1.000 80.36776 841 ALA B C 1
ATOM 8712 O O . ALA B 1 789 ? 59.67491 29.98636 33.33287 1.000 79.20790 841 ALA B O 1
ATOM 8714 N N . THR B 1 790 ? 61.00737 28.65328 34.56472 1.000 84.05994 842 THR B N 1
ATOM 8715 C CA . THR B 1 790 ? 60.82582 29.36340 35.81827 1.000 85.95725 842 THR B CA 1
ATOM 8716 C C . THR B 1 790 ? 62.13146 30.05471 36.18508 1.000 87.90016 842 THR B C 1
ATOM 8717 O O . THR B 1 790 ? 63.15342 29.89844 35.51230 1.000 89.39146 842 THR B O 1
ATOM 8721 N N . GLU B 1 791 ? 62.08904 30.84091 37.25601 1.000 91.10331 843 GLU B N 1
ATOM 8722 C CA . GLU B 1 791 ? 63.31630 31.43107 37.76955 1.000 92.22229 843 GLU B CA 1
ATOM 8723 C C . GLU B 1 791 ? 64.27960 30.32747 38.18839 1.000 92.45338 843 GLU B C 1
ATOM 8724 O O . GLU B 1 791 ? 63.86972 29.27519 38.68629 1.000 94.43801 843 GLU B O 1
ATOM 8730 N N . GLY B 1 792 ? 65.56898 30.56670 37.96938 1.000 89.20222 844 GLY B N 1
ATOM 8731 C CA . GLY B 1 792 ? 66.57986 29.55638 38.18027 1.000 92.28597 844 GLY B CA 1
ATOM 8732 C C . GLY B 1 792 ? 66.85123 28.67869 36.97830 1.000 90.34359 844 GLY B C 1
ATOM 8733 O O . GLY B 1 792 ? 67.79164 27.87474 37.01554 1.000 92.56960 844 GLY B O 1
ATOM 8734 N N . THR B 1 793 ? 66.06271 28.80513 35.91585 1.000 90.89620 845 THR B N 1
ATOM 8735 C CA . THR B 1 793 ? 66.37095 28.12042 34.66993 1.000 88.71170 845 THR B CA 1
ATOM 8736 C C . THR B 1 793 ? 67.60256 28.75453 34.03742 1.000 89.34651 845 THR B C 1
ATOM 8737 O O . THR B 1 793 ? 67.71959 29.98328 33.98252 1.000 91.19648 845 THR B O 1
ATOM 8741 N N . GLU B 1 794 ? 68.53356 27.91576 33.58392 1.000 86.73728 846 GLU B N 1
ATOM 8742 C CA . GLU B 1 794 ? 69.79341 28.40242 33.03491 1.000 91.45987 846 GLU B CA 1
ATOM 8743 C C . GLU B 1 794 ? 69.56832 29.28738 31.81276 1.000 94.38429 846 GLU B C 1
ATOM 8744 O O . GLU B 1 794 ? 69.71217 30.51206 31.89089 1.000 94.39708 846 GLU B O 1
ATOM 8746 N N . LYS B 1 795 ? 69.19202 28.68572 30.68901 1.000 93.89986 847 LYS B N 1
ATOM 8747 C CA . LYS B 1 795 ? 68.98570 29.40607 29.44019 1.000 93.74646 847 LYS B CA 1
ATOM 8748 C C . LYS B 1 795 ? 67.49783 29.45290 29.12943 1.000 93.12580 847 LYS B C 1
ATOM 8749 O O . LYS B 1 795 ? 66.83388 28.41107 29.10120 1.000 93.76522 847 LYS B O 1
ATOM 8751 N N . ALA B 1 796 ? 66.97834 30.65822 28.90548 1.000 87.92606 848 ALA B N 1
ATOM 8752 C CA . ALA B 1 796 ? 65.55689 30.83004 28.64667 1.000 84.49724 848 ALA B CA 1
ATOM 8753 C C . ALA B 1 796 ? 65.32494 32.11470 27.86366 1.000 77.01230 848 ALA B C 1
ATOM 8754 O O . ALA B 1 796 ? 65.95904 33.13611 28.13882 1.000 75.23229 848 ALA B O 1
ATOM 8756 N N . ILE B 1 797 ? 64.40968 32.05609 26.89246 1.000 76.99203 849 ILE B N 1
ATOM 8757 C CA . ILE B 1 797 ? 64.01771 33.21587 26.09811 1.000 74.61567 849 ILE B CA 1
ATOM 8758 C C . ILE B 1 797 ? 62.50446 33.20541 25.92359 1.000 70.93800 849 ILE B C 1
ATOM 8759 O O . ILE B 1 797 ? 61.81816 32.23729 26.25878 1.000 68.09071 849 ILE B O 1
ATOM 8764 N N . TYR B 1 798 ? 61.99353 34.31156 25.38833 1.000 65.19578 850 TYR B N 1
ATOM 8765 C CA . TYR B 1 798 ? 60.61647 34.39472 24.92615 1.000 65.78541 850 TYR B CA 1
ATOM 8766 C C . TYR B 1 798 ? 60.57159 33.97137 23.46316 1.000 61.34632 850 TYR B C 1
ATOM 8767 O O . TYR B 1 798 ? 61.33315 34.48928 22.64054 1.000 64.64324 850 TYR B O 1
ATOM 8776 N N . GLU B 1 799 ? 59.69051 33.02579 23.14344 1.000 57.55222 851 GLU B N 1
ATOM 8777 C CA . GLU B 1 799 ? 59.57415 32.48987 21.79443 1.000 58.07953 851 GLU B CA 1
ATOM 8778 C C . GLU B 1 799 ? 58.13176 32.59298 21.31469 1.000 56.84107 851 GLU B C 1
ATOM 8779 O O . GLU B 1 799 ? 57.19346 32.60253 22.11620 1.000 58.95520 851 GLU B O 1
ATOM 8785 N N . TYR B 1 800 ? 57.96405 32.68721 19.99609 1.000 53.62924 852 TYR B N 1
ATOM 8786 C CA . TYR B 1 800 ? 56.63681 32.67344 19.39975 1.000 53.44318 852 TYR B CA 1
ATOM 8787 C C . TYR B 1 800 ? 56.08783 31.25386 19.36567 1.000 56.27309 852 TYR B C 1
ATOM 8788 O O . TYR B 1 800 ? 56.79898 30.30399 19.02132 1.000 56.57471 852 TYR B O 1
ATOM 8797 N N . PHE B 1 801 ? 54.81474 31.11332 19.72399 1.000 53.40582 853 PHE B N 1
ATOM 8798 C CA . PHE B 1 801 ? 54.11603 29.84094 19.63111 1.000 52.58489 853 PHE B CA 1
ATOM 8799 C C . PHE B 1 801 ? 52.75678 30.05472 18.98634 1.000 55.19682 853 PHE B C 1
ATOM 8800 O O . PHE B 1 801 ? 52.09633 31.06902 19.23267 1.000 54.29799 853 PHE B O 1
ATOM 8808 N N . VAL B 1 802 ? 52.34616 29.10267 18.14938 1.000 58.39587 854 VAL B N 1
ATOM 8809 C CA . VAL B 1 802 ? 50.96494 29.07832 17.68632 1.000 58.54500 854 VAL B CA 1
ATOM 8810 C C . VAL B 1 802 ? 50.06597 28.77154 18.87380 1.000 59.29705 854 VAL B C 1
ATOM 8811 O O . VAL B 1 802 ? 50.31668 27.82114 19.62728 1.000 60.93870 854 VAL B O 1
ATOM 8815 N N . LYS B 1 803 ? 49.02189 29.57912 19.05411 1.000 57.28732 855 LYS B N 1
ATOM 8816 C CA . LYS B 1 803 ? 48.13728 29.40882 20.20195 1.000 55.59305 855 LYS B CA 1
ATOM 8817 C C . LYS B 1 803 ? 47.57673 27.99424 20.23752 1.000 53.56742 855 LYS B C 1
ATOM 8818 O O . LYS B 1 803 ? 46.91896 27.55004 19.29074 1.000 50.08358 855 LYS B O 1
ATOM 8824 N N . GLY B 1 804 ? 47.85176 27.28753 21.33158 1.000 52.76648 856 GLY B N 1
ATOM 8825 C CA . GLY B 1 804 ? 47.51769 25.88576 21.46765 1.000 49.89053 856 GLY B CA 1
ATOM 8826 C C . GLY B 1 804 ? 48.71045 24.96383 21.38155 1.000 52.05017 856 GLY B C 1
ATOM 8827 O O . GLY B 1 804 ? 48.55172 23.75324 21.58233 1.000 52.59710 856 GLY B O 1
ATOM 8828 N N . THR B 1 805 ? 49.89756 25.49525 21.07958 1.000 56.18779 857 THR B N 1
ATOM 8829 C CA . THR B 1 805 ? 51.12022 24.70889 21.00275 1.000 53.39929 857 THR B CA 1
ATOM 8830 C C . THR B 1 805 ? 52.15286 25.12321 22.03973 1.000 49.42696 857 THR B C 1
ATOM 8831 O O . THR B 1 805 ? 53.20623 24.48188 22.13345 1.000 45.80024 857 THR B O 1
ATOM 8835 N N . GLU B 1 806 ? 51.89101 26.17566 22.81012 1.000 51.47879 858 GLU B N 1
ATOM 8836 C CA . GLU B 1 806 ? 52.82983 26.59066 23.83607 1.000 51.10903 858 GLU B CA 1
ATOM 8837 C C . GLU B 1 806 ? 52.78509 25.61203 25.00819 1.000 51.91483 858 GLU B C 1
ATOM 8838 O O . GLU B 1 806 ? 51.74686 25.00166 25.27876 1.000 53.18360 858 GLU B O 1
ATOM 8844 N N . PRO B 1 807 ? 53.90149 25.43743 25.71338 1.000 52.77184 859 PRO B N 1
ATOM 8845 C CA . PRO B 1 807 ? 53.91393 24.49920 26.84111 1.000 56.07305 859 PRO B CA 1
ATOM 8846 C C . PRO B 1 807 ? 53.04303 24.98932 27.98655 1.000 61.16462 859 PRO B C 1
ATOM 8847 O O . PRO B 1 807 ? 52.96329 26.18769 28.26577 1.000 61.36559 859 PRO B O 1
ATOM 8851 N N . THR B 1 808 ? 52.37527 24.04164 28.64500 1.000 60.89185 860 THR B N 1
ATOM 8852 C CA . THR B 1 808 ? 51.52761 24.35168 29.78595 1.000 58.41466 860 THR B CA 1
ATOM 8853 C C . THR B 1 808 ? 52.16342 23.98190 31.11809 1.000 65.33106 860 THR B C 1
ATOM 8854 O O . THR B 1 808 ? 51.74955 24.51786 32.15251 1.000 67.43970 860 THR B O 1
ATOM 8858 N N . LYS B 1 809 ? 53.15571 23.09603 31.11498 1.000 68.92523 861 LYS B N 1
ATOM 8859 C CA . LYS B 1 809 ? 53.84844 22.67012 32.32151 1.000 71.08431 861 LYS B CA 1
ATOM 8860 C C . LYS B 1 809 ? 55.20830 23.35639 32.41150 1.000 73.11470 861 LYS B C 1
ATOM 8861 O O . LYS B 1 809 ? 55.70426 23.94256 31.44651 1.000 67.83887 861 LYS B O 1
ATOM 8863 N N . TYR B 1 810 ? 55.81446 23.27206 33.59216 1.000 76.47181 862 TYR B N 1
ATOM 8864 C CA . TYR B 1 810 ? 57.05860 23.96756 33.88284 1.000 78.68640 862 TYR B CA 1
ATOM 8865 C C . TYR B 1 810 ? 58.23396 22.99739 33.89307 1.000 85.17682 862 TYR B C 1
ATOM 8866 O O . TYR B 1 810 ? 58.07032 21.79612 34.12780 1.000 85.97135 862 TYR B O 1
ATOM 8875 N N . GLU B 1 811 ? 59.41894 23.53757 33.61551 1.000 90.87642 863 GLU B N 1
ATOM 8876 C CA . GLU B 1 811 ? 60.65318 22.76175 33.52663 1.000 91.84629 863 GLU B CA 1
ATOM 8877 C C . GLU B 1 811 ? 60.91003 21.94511 34.79040 1.000 94.31256 863 GLU B C 1
ATOM 8878 O O . GLU B 1 811 ? 61.79743 21.09320 34.82048 1.000 102.90138 863 GLU B O 1
#

Organism: Chlamydia trachomatis serovar D (strain ATCC VR-885 / DSM 19411 / UW-3/Cx) (NCBI:txid272561)

Radius of gyration: 44.26 Å; Cα contacts (8 Å, |Δi|>4): 2632; chains: 2; bounding box: 124×56×138 Å